Protein 7N3T (pdb70)

CATH classification: 3.80.10.10 (+2 more: 2.60.40.10, 2.60.40.10)

Structure (mmCIF, N/CA/C/O backbone):
data_7N3T
#
_entry.id   7N3T
#
_cell.length_a   42.203
_cell.length_b   205.695
_cell.length_c   72.569
_cell.angle_alpha   90.000
_cell.angle_beta   106.422
_cell.angle_gamma   90.000
#
_symmetry.space_group_name_H-M   'P 1 21 1'
#
loop_
_entity.id
_entity.type
_entity.pdbx_description
1 polymer 'High affinity nerve growth factor receptor'
2 polymer 'Designed TrkA-binding miniprotein'
3 branched beta-D-mannopyranose-(1-4)-2-acetamido-2-deoxy-beta-D-glucopyranose-(1-4)-2-acetamido-2-deoxy-beta-D-glucopyranose
4 branched 2-acetamido-2-deoxy-beta-D-glucopyranose-(1-4)-2-acetamido-2-deoxy-beta-D-glucopyranose
5 non-polymer 2-acetamido-2-deoxy-beta-D-glucopyranose
6 non-polymer 1,2-ETHANEDIOL
7 non-polymer 'SULFATE ION'
8 water water
#
loop_
_atom_site.group_PDB
_atom_site.id
_atom_site.type_symbol
_atom_site.label_atom_id
_atom_site.label_alt_id
_atom_site.label_comp_id
_atom_site.label_asym_id
_atom_site.label_entity_id
_atom_site.label_seq_id
_atom_site.pdbx_PDB_ins_code
_atom_site.Cartn_x
_atom_site.Cartn_y
_atom_site.Cartn_z
_atom_site.occupancy
_atom_site.B_iso_or_equiv
_atom_site.auth_seq_id
_atom_site.auth_comp_id
_atom_site.auth_asym_id
_atom_site.auth_atom_id
_atom_site.pdbx_PDB_model_num
ATOM 1 N N . SER A 1 1 ? -17.85425 -31.02311 -43.51134 1.000 61.94130 35 SER A N 1
ATOM 2 C CA . SER A 1 1 ? -17.66060 -31.69445 -44.79444 1.000 64.59010 35 SER A CA 1
ATOM 3 C C . SER A 1 1 ? -16.43666 -31.12070 -45.52316 1.000 68.80780 35 SER A C 1
ATOM 4 O O . SER A 1 1 ? -16.19759 -29.91447 -45.52163 1.000 76.37066 35 SER A O 1
ATOM 7 N N . CYS A 1 2 ? -15.65642 -32.00842 -46.13008 1.000 60.07039 36 CYS A N 1
ATOM 8 C CA . CYS A 1 2 ? -14.38933 -31.67121 -46.76242 1.000 43.74855 36 CYS A CA 1
ATOM 9 C C . CYS A 1 2 ? -14.03384 -32.81107 -47.70496 1.000 42.26817 36 CYS A C 1
ATOM 10 O O . CYS A 1 2 ? -14.55730 -33.91109 -47.54996 1.000 41.86063 36 CYS A O 1
ATOM 13 N N . PRO A 1 3 ? -13.13037 -32.57954 -48.71076 1.000 42.73060 37 PRO A N 1
ATOM 14 C CA . PRO A 1 3 ? -12.89814 -33.62212 -49.73820 1.000 42.61149 37 PRO A CA 1
ATOM 15 C C . PRO A 1 3 ? -11.96721 -34.76375 -49.30580 1.000 40.17241 37 PRO A C 1
ATOM 16 O O . PRO A 1 3 ? -11.42781 -35.50370 -50.14287 1.000 37.61591 37 PRO A O 1
ATOM 20 N N . ASP A 1 4 ? -11.77190 -34.91393 -48.00624 1.000 38.87532 38 ASP A N 1
ATOM 21 C CA . ASP A 1 4 ? -10.98186 -36.00206 -47.44381 1.000 36.54824 38 ASP A CA 1
ATOM 22 C C . ASP A 1 4 ? -11.88782 -36.93852 -46.66101 1.000 42.03204 38 ASP A C 1
ATOM 23 O O . ASP A 1 4 ? -12.98771 -36.56851 -46.24698 1.000 42.08364 38 ASP A O 1
ATOM 28 N N . ALA A 1 5 ? -11.41620 -38.17255 -46.47123 1.000 38.04560 39 ALA A N 1
ATOM 29 C CA . ALA A 1 5 ? -12.15101 -39.11527 -45.65168 1.000 44.96851 39 ALA A CA 1
ATOM 30 C C . ALA A 1 5 ? -12.30783 -38.59946 -44.22565 1.000 44.39545 39 ALA A C 1
ATOM 31 O O . ALA A 1 5 ? -13.26556 -38.97656 -43.53858 1.000 39.59720 39 ALA A O 1
ATOM 33 N N . CYS A 1 6 ? -11.34893 -37.80055 -43.74605 1.000 34.69867 40 CYS A N 1
ATOM 34 C CA . CYS A 1 6 ? -11.37109 -37.23728 -42.40349 1.000 40.59966 40 CYS A CA 1
ATOM 35 C C . CYS A 1 6 ? -11.43653 -35.72092 -42.47319 1.000 42.32766 40 CYS A C 1
ATOM 36 O O . CYS A 1 6 ? -10.61518 -35.09143 -43.14563 1.000 43.92849 40 CYS A O 1
ATOM 39 N N . CYS A 1 7 ? -12.33666 -35.14135 -41.69624 1.000 39.51971 41 CYS A N 1
ATOM 40 C CA . CYS A 1 7 ? -12.49762 -33.70289 -41.65429 1.000 47.86215 41 CYS A CA 1
ATOM 41 C C . CYS A 1 7 ? -12.35202 -33.20046 -40.22404 1.000 48.56309 41 CYS A C 1
ATOM 42 O O . CYS A 1 7 ? -12.95017 -33.78768 -39.28715 1.000 40.48310 41 CYS A O 1
ATOM 45 N N . PRO A 1 8 ? -11.54759 -32.15114 -40.00808 1.000 51.73249 42 PRO A N 1
ATOM 46 C CA . PRO A 1 8 ? -11.39902 -31.60420 -38.65492 1.000 46.47588 42 PRO A CA 1
ATOM 47 C C . PRO A 1 8 ? -12.73188 -31.05761 -38.16091 1.000 47.09133 42 PRO A C 1
ATOM 48 O O . PRO A 1 8 ? -13.58291 -30.62477 -38.93177 1.000 45.72780 42 PRO A O 1
ATOM 52 N N . HIS A 1 9 ? -12.91527 -31.15682 -36.85361 1.000 47.17256 43 HIS A N 1
ATOM 53 C CA . HIS A 1 9 ? -14.14392 -30.78888 -36.18422 1.000 50.19161 43 HIS A CA 1
ATOM 54 C C . HIS A 1 9 ? -13.79189 -30.10074 -34.87604 1.000 52.24396 43 HIS A C 1
ATOM 55 O O . HIS A 1 9 ? -13.07154 -30.67271 -34.04950 1.000 49.05330 43 HIS A O 1
ATOM 62 N N . GLY A 1 10 ? -14.27173 -28.87038 -34.70114 1.000 50.80296 44 GLY A N 1
ATOM 63 C CA . GLY A 1 10 ? -13.91285 -28.18395 -33.48306 1.000 50.13117 44 GLY A CA 1
ATOM 64 C C . GLY A 1 10 ? -12.44937 -27.76972 -33.47549 1.000 48.07571 44 GLY A C 1
ATOM 65 O O . GLY A 1 10 ? -11.78330 -27.65705 -34.50750 1.000 43.50136 44 GLY A O 1
ATOM 66 N N . SER A 1 11 ? -11.93922 -27.56676 -32.26107 1.000 47.64342 45 SER A N 1
ATOM 67 C CA . SER A 1 11 ? -10.55991 -27.11948 -32.12604 1.000 43.29860 45 SER A CA 1
ATOM 68 C C . SER A 1 11 ? -9.56245 -28.24833 -32.25592 1.000 44.07185 45 SER A C 1
ATOM 69 O O . SER A 1 11 ? -8.44154 -28.02735 -32.73343 1.000 43.58709 45 SER A O 1
ATOM 72 N N . SER A 1 12 ? -9.93109 -29.45569 -31.82984 1.000 45.68401 46 SER A N 1
ATOM 73 C CA . SER A 1 12 ? -8.95011 -30.53037 -31.78068 1.000 43.33119 46 SER A CA 1
ATOM 74 C C . SER A 1 12 ? -9.60709 -31.88259 -32.06648 1.000 40.10278 46 SER A C 1
ATOM 75 O O . SER A 1 12 ? -9.23829 -32.90305 -31.47978 1.000 37.13691 46 SER A O 1
ATOM 78 N N . GLY A 1 13 ? -10.59814 -31.90036 -32.95214 1.000 42.10120 47 GLY A N 1
ATOM 79 C CA . GLY A 1 13 ? -11.26154 -33.14398 -33.28951 1.000 38.89136 47 GLY A CA 1
ATOM 80 C C . GLY A 1 13 ? -11.16438 -33.52283 -34.75325 1.000 41.88006 47 GLY A C 1
ATOM 81 O O . GLY A 1 13 ? -10.91755 -32.69100 -35.63595 1.000 38.66896 47 GLY A O 1
ATOM 82 N N . LEU A 1 14 ? -11.36617 -34.79730 -35.03072 1.000 38.70241 48 LEU A N 1
ATOM 83 C CA . LEU A 1 14 ? -11.36481 -35.29192 -36.39606 1.000 34.57620 48 LEU A CA 1
ATOM 84 C C . LEU A 1 14 ? -12.49508 -36.29527 -36.53683 1.000 40.50513 48 LEU A C 1
ATOM 85 O O . LEU A 1 14 ? -12.64745 -37.18849 -35.68973 1.000 39.51617 48 LEU A O 1
ATOM 90 N N . ARG A 1 15 ? -13.32157 -36.12256 -37.55911 1.000 40.00355 49 ARG A N 1
ATOM 91 C CA . ARG A 1 15 ? -14.43780 -37.02694 -37.81818 1.000 38.69125 49 ARG A CA 1
ATOM 92 C C . ARG A 1 15 ? -14.21718 -37.65962 -39.19859 1.000 41.27652 49 ARG A C 1
ATOM 93 O O . ARG A 1 15 ? -14.01794 -36.94717 -40.18897 1.000 39.73497 49 ARG A O 1
ATOM 101 N N . CYS A 1 16 ? -14.20013 -38.99460 -39.26668 1.000 42.22641 50 CYS A N 1
ATOM 102 C CA . CYS A 1 16 ? -13.91237 -39.71110 -40.51405 1.000 40.58720 50 CYS A CA 1
ATOM 103 C C . CYS A 1 16 ? -15.07844 -40.63062 -40.87616 1.000 44.73483 50 CYS A C 1
ATOM 104 O O . CYS A 1 16 ? -15.36024 -41.59599 -40.15271 1.000 43.69429 50 CYS A O 1
ATOM 107 N N . THR A 1 17 ? -15.72398 -40.36501 -42.01272 1.000 44.91662 51 THR A N 1
ATOM 108 C CA . THR A 1 17 ? -16.96421 -41.03631 -42.38877 1.000 42.38775 51 THR A CA 1
ATOM 109 C C . THR A 1 17 ? -16.82697 -41.96775 -43.58333 1.000 46.26843 51 THR A C 1
ATOM 110 O O . THR A 1 17 ? -17.81826 -42.58782 -43.97219 1.000 47.09618 51 THR A O 1
ATOM 114 N N . ARG A 1 18 ? -15.64161 -42.07749 -44.17886 1.000 39.90903 52 ARG A N 1
ATOM 115 C CA . ARG A 1 18 ? -15.42630 -42.95261 -45.31520 1.000 48.10006 52 ARG A CA 1
ATOM 116 C C . ARG A 1 18 ? -14.12938 -43.71304 -45.11652 1.000 47.50473 52 ARG A C 1
ATOM 117 O O . ARG A 1 18 ? -13.29986 -43.37419 -44.25923 1.000 39.23277 52 ARG A O 1
ATOM 125 N N . ASP A 1 19 ? -13.93542 -44.70971 -45.97699 1.000 42.93289 53 ASP A N 1
ATOM 126 C CA . ASP A 1 19 ? -12.78159 -45.58274 -45.85167 1.000 48.01146 53 ASP A CA 1
ATOM 127 C C . ASP A 1 19 ? -11.50563 -44.77676 -46.03482 1.000 46.31916 53 ASP A C 1
ATOM 128 O O . ASP A 1 19 ? -11.48490 -43.77031 -46.74299 1.000 43.35625 53 ASP A O 1
ATOM 133 N N . GLY A 1 20 ? -10.44580 -45.21785 -45.36795 1.000 44.28245 54 GLY A N 1
ATOM 134 C CA . GLY A 1 20 ? -9.17380 -44.55535 -45.43305 1.000 39.64716 54 GLY A CA 1
ATOM 135 C C . GLY A 1 20 ? -8.89313 -43.63584 -44.28181 1.000 41.14774 54 GLY A C 1
ATOM 136 O O . GLY A 1 20 ? -8.03013 -42.76085 -44.42258 1.000 42.74717 54 GLY A O 1
ATOM 137 N N . ALA A 1 21 ? -9.61590 -43.77291 -43.16562 1.000 36.41646 55 ALA A N 1
ATOM 138 C CA . ALA A 1 21 ? -9.41182 -42.86731 -42.04236 1.000 38.77946 55 ALA A CA 1
ATOM 139 C C . ALA A 1 21 ? -7.96663 -42.90959 -41.57297 1.000 40.51392 55 ALA A C 1
ATOM 140 O O . ALA A 1 21 ? -7.33777 -41.86552 -41.38380 1.000 37.60705 55 ALA A O 1
ATOM 142 N N . LEU A 1 22 ? -7.41653 -44.10531 -41.39953 1.000 36.92022 56 LEU A N 1
ATOM 143 C CA . LEU A 1 22 ? -6.07945 -44.20087 -40.82004 1.000 39.22955 56 LEU A CA 1
ATOM 144 C C . LEU A 1 22 ? -5.04417 -43.54408 -41.71450 1.000 39.51737 56 LEU A C 1
ATOM 145 O O . LEU A 1 22 ? -4.13586 -42.87312 -41.21715 1.000 38.90964 56 LEU A O 1
ATOM 150 N N . ASP A 1 23 ? -5.13967 -43.74167 -43.03502 1.000 34.55819 57 ASP A N 1
ATOM 151 C CA . ASP A 1 23 ? -4.19466 -43.07728 -43.91728 1.000 38.09548 57 ASP A CA 1
ATOM 152 C C . ASP A 1 23 ? -4.35171 -41.56830 -43.80557 1.000 38.76423 57 ASP A C 1
ATOM 153 O O . ASP A 1 23 ? -3.36469 -40.83117 -43.72329 1.000 38.69589 57 ASP A O 1
ATOM 158 N N . SER A 1 24 ? -5.59409 -41.08874 -43.83820 1.000 35.24783 58 SER A N 1
ATOM 159 C CA . SER A 1 24 ? -5.82818 -39.64783 -43.76733 1.000 37.79419 58 SER A CA 1
ATOM 160 C C . SER A 1 24 ? -5.30747 -39.07176 -42.44910 1.000 35.92184 58 SER A C 1
ATOM 161 O O . SER A 1 24 ? -4.63320 -38.02620 -42.42397 1.000 33.75969 58 SER A O 1
ATOM 164 N N . LEU A 1 25 ? -5.58183 -39.77659 -41.35219 1.000 35.58397 59 LEU A N 1
ATOM 165 C CA . LEU A 1 25 ? -5.14804 -39.37259 -40.02390 1.000 38.56828 59 LEU A CA 1
ATOM 166 C C . LEU A 1 25 ? -3.64768 -39.13014 -39.98449 1.000 39.05431 59 LEU A C 1
ATOM 167 O O . LEU A 1 25 ? -3.17437 -38.10432 -39.45756 1.000 34.86048 59 LEU A O 1
ATOM 172 N N . HIS A 1 26 ? -2.88176 -40.04921 -40.57051 1.000 36.93627 60 HIS A N 1
ATOM 173 C CA . HIS A 1 26 ? -1.43369 -39.99175 -40.49526 1.000 33.89885 60 HIS A CA 1
ATOM 174 C C . HIS A 1 26 ? -0.81835 -39.07456 -41.52293 1.000 38.44625 60 HIS A C 1
ATOM 175 O O . HIS A 1 26 ? 0.41246 -38.94895 -41.55161 1.000 32.49782 60 HIS A O 1
ATOM 182 N N . HIS A 1 27 ? -1.62747 -38.42561 -42.35733 1.000 33.78203 61 HIS A N 1
ATOM 183 C CA . HIS A 1 27 ? -1.14824 -37.35395 -43.22227 1.000 34.62526 61 HIS A CA 1
ATOM 184 C C . HIS A 1 27 ? -1.57783 -35.97428 -42.74411 1.000 35.37205 61 HIS A C 1
ATOM 185 O O . HIS A 1 27 ? -1.44132 -35.00676 -43.49793 1.000 34.97857 61 HIS A O 1
ATOM 192 N N . LEU A 1 28 ? -2.15276 -35.88493 -41.54304 1.000 31.50493 62 LEU A N 1
ATOM 193 C CA . LEU A 1 28 ? -2.70342 -34.63313 -41.03288 1.000 36.32102 62 LEU A CA 1
ATOM 194 C C . LEU A 1 28 ? -1.67353 -33.91475 -40.15932 1.000 34.37353 62 LEU A C 1
ATOM 195 O O . LEU A 1 28 ? -1.39713 -34.38360 -39.04889 1.000 31.17094 62 LEU A O 1
ATOM 200 N N . PRO A 1 29 ? -1.11668 -32.77588 -40.58847 1.000 32.13847 63 PRO A N 1
ATOM 201 C CA . PRO A 1 29 ? -0.19778 -32.03866 -39.70841 1.000 30.76428 63 PRO A CA 1
ATOM 202 C C . PRO A 1 29 ? -0.90998 -31.63670 -38.42480 1.000 34.43403 63 PRO A C 1
ATOM 203 O O . PRO A 1 29 ? -2.04548 -31.14215 -38.45545 1.000 33.23552 63 PRO A O 1
ATOM 207 N N . GLY A 1 30 ? -0.27121 -31.92576 -37.29180 1.000 31.54797 64 GLY A N 1
ATOM 208 C CA . GLY A 1 30 ? -0.84751 -31.61803 -36.00123 1.000 30.56837 64 GLY A CA 1
ATOM 209 C C . GLY A 1 30 ? -1.76452 -32.68797 -35.46256 1.000 34.22429 64 GLY A C 1
ATOM 210 O O . GLY A 1 30 ? -2.37718 -32.48288 -34.41583 1.000 40.30629 64 GLY A O 1
ATOM 211 N N . ALA A 1 31 ? -1.84541 -33.84750 -36.11129 1.000 36.42862 65 ALA A N 1
ATOM 212 C CA . ALA A 1 31 ? -2.70255 -34.92285 -35.59853 1.000 33.10280 65 ALA A CA 1
ATOM 213 C C . ALA A 1 31 ? -2.32113 -35.33506 -34.18112 1.000 33.98133 65 ALA A C 1
ATOM 214 O O . ALA A 1 31 ? -3.17976 -35.80899 -33.42658 1.000 33.26470 65 ALA A O 1
ATOM 216 N N . GLU A 1 32 ? -1.05175 -35.13822 -33.78818 1.000 36.53175 66 GLU A N 1
ATOM 217 C CA . GLU A 1 32 ? -0.63139 -35.47948 -32.43321 1.000 35.37826 66 GLU A CA 1
ATOM 218 C C . GLU A 1 32 ? -1.34059 -34.63303 -31.38542 1.000 38.96636 66 GLU A C 1
ATOM 219 O O . GLU A 1 32 ? -1.35732 -35.00754 -30.21458 1.000 38.35049 66 GLU A O 1
ATOM 225 N N . ASN A 1 33 ? -1.95106 -33.52381 -31.78105 1.000 36.70190 67 ASN A N 1
ATOM 226 C CA . ASN A 1 33 ? -2.69549 -32.66941 -30.87178 1.000 37.76115 67 ASN A CA 1
ATOM 227 C C . ASN A 1 33 ? -4.18466 -32.97857 -30.83902 1.000 33.82875 67 ASN A C 1
ATOM 228 O O . ASN A 1 33 ? -4.90990 -32.35124 -30.05614 1.000 36.91374 67 ASN A O 1
ATOM 233 N N . LEU A 1 34 ? -4.66529 -33.92051 -31.65948 1.000 33.44069 68 LEU A N 1
ATOM 234 C CA . LEU A 1 34 ? -6.08911 -34.24436 -31.63983 1.000 33.78695 68 LEU A CA 1
ATOM 235 C C . LEU A 1 34 ? -6.50080 -34.76420 -30.27356 1.000 37.75442 68 LEU A C 1
ATOM 236 O O . LEU A 1 34 ? -5.82994 -35.60823 -29.67574 1.000 36.29950 68 LEU A O 1
ATOM 241 N N . THR A 1 35 ? -7.63450 -34.28481 -29.78592 1.000 37.95191 69 THR A N 1
ATOM 242 C CA . THR A 1 35 ? -8.15679 -34.79717 -28.53329 1.000 35.04656 69 THR A CA 1
ATOM 243 C C . THR A 1 35 ? -9.38548 -35.66401 -28.70223 1.000 39.68308 69 THR A C 1
ATOM 244 O O . THR A 1 35 ? -9.74479 -36.37114 -27.75116 1.000 41.16442 69 THR A O 1
ATOM 248 N N . GLU A 1 36 ? -10.05665 -35.59458 -29.85629 1.000 39.21180 70 GLU A N 1
ATOM 249 C CA . GLU A 1 36 ? -11.18420 -36.46512 -30.19097 1.000 40.57322 70 GLU A CA 1
ATOM 250 C C . GLU A 1 36 ? -11.01428 -37.00416 -31.60016 1.000 38.50303 70 GLU A C 1
ATOM 251 O O . GLU A 1 36 ? -10.68331 -36.26129 -32.53652 1.000 36.12374 70 GLU A O 1
ATOM 257 N N . LEU A 1 37 ? -11.34222 -38.27902 -31.75424 1.000 38.16149 71 LEU A N 1
ATOM 258 C CA . LEU A 1 37 ? -11.30134 -38.96435 -33.03083 1.000 34.04017 71 LEU A CA 1
ATOM 259 C C . LEU A 1 37 ? -12.52840 -39.86939 -33.14013 1.000 39.12519 71 LEU A C 1
ATOM 260 O O . LEU A 1 37 ? -12.72884 -40.74741 -32.29395 1.000 35.61956 71 LEU A O 1
ATOM 265 N N . TYR A 1 38 ? -13.36437 -39.61887 -34.15329 1.000 32.40028 72 TYR A N 1
ATOM 266 C CA . TYR A 1 38 ? -14.52140 -40.43523 -34.51398 1.000 38.92726 72 TYR A CA 1
ATOM 267 C C . TYR A 1 38 ? -14.26492 -41.07507 -35.87909 1.000 41.43938 72 TYR A C 1
ATOM 268 O O . TYR A 1 38 ? -13.91495 -40.37599 -36.83895 1.000 37.14705 72 TYR A O 1
ATOM 277 N N . ILE A 1 39 ? -14.46795 -42.39495 -35.97374 1.000 42.12333 73 ILE A N 1
ATOM 278 C CA . ILE A 1 39 ? -14.19030 -43.16446 -37.18517 1.000 37.62706 73 ILE A CA 1
ATOM 279 C C . ILE A 1 39 ? -15.34205 -44.12146 -37.45246 1.000 41.04105 73 ILE A C 1
ATOM 280 O O . ILE A 1 39 ? -15.75065 -44.88101 -36.56220 1.000 36.69223 73 ILE A O 1
ATOM 285 N N . GLU A 1 40 ? -15.83594 -44.12376 -38.68292 1.000 39.67545 74 GLU A N 1
ATOM 286 C CA . GLU A 1 40 ? -16.88737 -45.06341 -39.04184 1.000 39.36279 74 GLU A CA 1
ATOM 287 C C . GLU A 1 40 ? -16.70836 -45.54039 -40.48534 1.000 42.52750 74 GLU A C 1
ATOM 288 O O . GLU A 1 40 ? -16.02328 -44.90774 -41.30184 1.000 41.49632 74 GLU A O 1
ATOM 294 N N . ASN A 1 41 ? -17.33352 -46.68700 -40.77898 1.000 41.89439 75 ASN A N 1
ATOM 295 C CA . ASN A 1 41 ? -17.48574 -47.20423 -42.13227 1.000 41.97045 75 ASN A CA 1
ATOM 296 C C . ASN A 1 41 ? -16.14618 -47.55048 -42.76308 1.000 44.13042 75 ASN A C 1
ATOM 297 O O . ASN A 1 41 ? -15.98309 -47.47206 -43.98159 1.000 45.02987 75 ASN A O 1
ATOM 302 N N . GLN A 1 42 ? -15.18459 -47.99293 -41.97408 1.000 39.12922 76 GLN A N 1
ATOM 303 C CA . GLN A 1 42 ? -13.95254 -48.43985 -42.58850 1.000 40.90744 76 GLN A CA 1
ATOM 304 C C . GLN A 1 42 ? -14.18761 -49.82092 -43.19066 1.000 49.45930 76 GLN A C 1
ATOM 305 O O . GLN A 1 42 ? -14.99634 -50.61193 -42.68920 1.000 45.18899 76 GLN A O 1
ATOM 311 N N . GLN A 1 43 ? -13.50258 -50.09021 -44.29790 1.000 50.79970 77 GLN A N 1
ATOM 312 C CA . GLN A 1 43 ? -13.67229 -51.34875 -45.01600 1.000 52.40130 77 GLN A CA 1
ATOM 313 C C . GLN A 1 43 ? -12.48091 -52.27628 -44.88823 1.000 49.96116 77 GLN A C 1
ATOM 314 O O . GLN A 1 43 ? -12.60139 -53.45159 -45.23784 1.000 52.23890 77 GLN A O 1
ATOM 320 N N . HIS A 1 44 ? -11.36082 -51.80107 -44.34781 1.000 49.10261 78 HIS A N 1
ATOM 321 C CA . HIS A 1 44 ? -10.18409 -52.63705 -44.17176 1.000 53.18059 78 HIS A CA 1
ATOM 322 C C . HIS A 1 44 ? -9.64338 -52.50015 -42.77371 1.000 50.19312 78 HIS A C 1
ATOM 323 O O . HIS A 1 44 ? -8.43469 -52.40926 -42.55450 1.000 47.43278 78 HIS A O 1
ATOM 330 N N . LEU A 1 45 ? -10.55379 -52.46763 -41.80770 1.000 49.83768 79 LEU A N 1
ATOM 331 C CA . LEU A 1 45 ? -10.18749 -52.35746 -40.40756 1.000 48.18445 79 LEU A CA 1
ATOM 332 C C . LEU A 1 45 ? -10.58298 -53.61172 -39.64056 1.000 45.95102 79 LEU A C 1
ATOM 333 O O . LEU A 1 45 ? -11.21629 -53.51606 -38.58902 1.000 46.48680 79 LEU A O 1
ATOM 338 N N . GLN A 1 46 ? -10.20126 -54.78961 -40.14388 1.000 44.25752 80 GLN A N 1
ATOM 339 C CA . GLN A 1 46 ? -10.45591 -56.02533 -39.41155 1.000 48.19008 80 GLN A CA 1
ATOM 340 C C . GLN A 1 46 ? -9.61934 -56.06924 -38.12819 1.000 47.39080 80 GLN A C 1
ATOM 341 O O . GLN A 1 46 ? -10.09110 -56.54805 -37.08487 1.000 41.50505 80 GLN A O 1
ATOM 347 N N . HIS A 1 47 ? -8.40295 -55.51339 -38.17739 1.000 43.93867 81 HIS A N 1
ATOM 348 C CA . HIS A 1 47 ? -7.47577 -55.47090 -37.06233 1.000 42.85707 81 HIS A CA 1
ATOM 349 C C . HIS A 1 47 ? -7.13000 -54.02742 -36.72937 1.000 43.61609 81 HIS A C 1
ATOM 350 O O . HIS A 1 47 ? -6.94891 -53.19347 -37.61993 1.000 43.69607 81 HIS A O 1
ATOM 357 N N . LEU A 1 48 ? -7.03192 -53.74804 -35.44470 1.000 44.13140 82 LEU A N 1
ATOM 358 C CA . LEU A 1 48 ? -6.49745 -52.49574 -34.92828 1.000 41.80432 82 LEU A CA 1
ATOM 359 C C . LEU A 1 48 ? -5.17044 -52.85416 -34.27423 1.000 46.37426 82 LEU A C 1
ATOM 360 O O . LEU A 1 48 ? -5.15397 -53.61815 -33.29943 1.000 40.56834 82 LEU A O 1
ATOM 365 N N . GLU A 1 49 ? -4.06897 -52.33665 -34.82402 1.000 46.47633 83 GLU A N 1
ATOM 366 C CA . GLU A 1 49 ? -2.72584 -52.73992 -34.41837 1.000 41.26239 83 GLU A CA 1
ATOM 367 C C . GLU A 1 49 ? -2.04401 -51.59101 -33.69259 1.000 44.40604 83 GLU A C 1
ATOM 368 O O . GLU A 1 49 ? -2.46490 -50.43829 -33.79220 1.000 40.95761 83 GLU A O 1
ATOM 374 N N . LEU A 1 50 ? -0.92748 -51.91451 -33.03032 1.000 42.64153 84 LEU A N 1
ATOM 375 C CA . LEU A 1 50 ? -0.18772 -50.92062 -32.25361 1.000 42.06784 84 LEU A CA 1
ATOM 376 C C . LEU A 1 50 ? 0.10153 -49.64722 -33.06395 1.000 41.49796 84 LEU A C 1
ATOM 377 O O . LEU A 1 50 ? -0.15345 -48.52263 -32.60539 1.000 43.75974 84 LEU A O 1
ATOM 382 N N . ARG A 1 51 ? 0.57265 -49.79858 -34.30237 1.000 44.91385 85 ARG A N 1
ATOM 383 C CA . ARG A 1 51 ? 0.98665 -48.63555 -35.09107 1.000 44.41388 85 ARG A CA 1
ATOM 384 C C . ARG A 1 51 ? -0.18033 -47.78028 -35.57814 1.000 46.18683 85 ARG A C 1
ATOM 385 O O . ARG A 1 51 ? 0.04424 -46.63830 -35.99007 1.000 42.00112 85 ARG A O 1
ATOM 393 N N . ASP A 1 52 ? -1.42054 -48.28717 -35.53304 1.000 42.82021 86 ASP A N 1
ATOM 394 C CA . ASP A 1 52 ? -2.50502 -47.57038 -36.19272 1.000 40.91486 86 ASP A CA 1
ATOM 395 C C . ASP A 1 52 ? -2.81791 -46.23893 -35.51275 1.000 39.60400 86 ASP A C 1
ATOM 396 O O . ASP A 1 52 ? -3.19090 -45.27826 -36.19352 1.000 41.43386 86 ASP A O 1
ATOM 401 N N . LEU A 1 53 ? -2.67464 -46.15098 -34.18991 1.000 38.13096 87 LEU A N 1
ATOM 402 C CA . LEU A 1 53 ? -2.92565 -44.91593 -33.45448 1.000 43.58570 87 LEU A CA 1
ATOM 403 C C . LEU A 1 53 ? -1.62940 -44.23149 -33.01242 1.000 40.18582 87 LEU A C 1
ATOM 404 O O . LEU A 1 53 ? -1.64711 -43.39993 -32.09892 1.000 41.38402 87 LEU A O 1
ATOM 409 N N . ARG A 1 54 ? -0.51429 -44.54775 -33.65531 1.000 42.55989 88 ARG A N 1
ATOM 410 C CA . ARG A 1 54 ? 0.76796 -43.98033 -33.25535 1.000 43.92499 88 ARG A CA 1
ATOM 411 C C . ARG A 1 54 ? 0.69093 -42.45706 -33.25933 1.000 47.02394 88 ARG A C 1
ATOM 412 O O . ARG A 1 54 ? 0.03417 -41.85480 -34.11448 1.000 46.05275 88 ARG A O 1
ATOM 420 N N . GLY A 1 55 ? 1.31570 -41.83905 -32.26120 1.000 45.08925 89 GLY A N 1
ATOM 421 C CA . GLY A 1 55 ? 1.41951 -40.40153 -32.19292 1.000 45.39212 89 GLY A CA 1
ATOM 422 C C . GLY A 1 55 ? 0.21903 -39.66726 -31.62812 1.000 55.45256 89 GLY A C 1
ATOM 423 O O . GLY A 1 55 ? 0.34258 -38.46666 -31.33804 1.000 57.65304 89 GLY A O 1
ATOM 424 N N . LEU A 1 56 ? -0.92048 -40.34183 -31.40654 1.000 47.48647 90 LEU A N 1
ATOM 425 C CA . LEU A 1 56 ? -2.13073 -39.66613 -30.92665 1.000 45.84701 90 LEU A CA 1
ATOM 426 C C . LEU A 1 56 ? -2.11803 -39.55424 -29.39875 1.000 42.68467 90 LEU A C 1
ATOM 427 O O . LEU A 1 56 ? -3.04318 -39.94014 -28.70778 1.000 43.94439 90 LEU A O 1
ATOM 432 N N . GLY A 1 57 ? -1.06232 -38.93624 -28.88423 1.000 44.56602 91 GLY A N 1
ATOM 433 C CA . GLY A 1 57 ? -0.87854 -38.88896 -27.45058 1.000 44.14930 91 GLY A CA 1
ATOM 434 C C . GLY A 1 57 ? -1.91533 -38.07025 -26.70725 1.000 49.30910 91 GLY A C 1
ATOM 435 O O . GLY A 1 57 ? -2.15537 -38.31114 -25.52004 1.000 52.84651 91 GLY A O 1
ATOM 436 N N . GLU A 1 58 ? -2.52494 -37.08279 -27.36155 1.000 45.21919 92 GLU A N 1
ATOM 437 C CA . GLU A 1 58 ? -3.46843 -36.22805 -26.64382 1.000 47.05040 92 GLU A CA 1
ATOM 438 C C . GLU A 1 58 ? -4.89264 -36.73487 -26.71755 1.000 40.45390 92 GLU A C 1
ATOM 439 O O . GLU A 1 58 ? -5.80712 -36.08146 -26.21344 1.000 42.90270 92 GLU A O 1
ATOM 445 N N . LEU A 1 59 ? -5.09592 -37.88916 -27.30161 1.000 39.50104 93 LEU A N 1
ATOM 446 C CA . LEU A 1 59 ? -6.44378 -38.36149 -27.54914 1.000 37.93266 93 LEU A CA 1
ATOM 447 C C . LEU A 1 59 ? -7.14247 -38.71121 -26.23637 1.000 40.15553 93 LEU A C 1
ATOM 448 O O . LEU A 1 59 ? -6.62947 -39.51347 -25.45127 1.000 37.88939 93 LEU A O 1
ATOM 453 N N . ARG A 1 60 ? -8.30603 -38.10159 -25.99843 1.000 38.27451 94 ARG A N 1
ATOM 454 C CA . ARG A 1 60 ? -9.17491 -38.40752 -24.87658 1.000 38.06060 94 ARG A CA 1
ATOM 455 C C . ARG A 1 60 ? -10.40571 -39.20036 -25.29007 1.000 43.12766 94 ARG A C 1
ATOM 456 O O . ARG A 1 60 ? -10.82429 -40.10687 -24.56240 1.000 37.93822 94 ARG A O 1
ATOM 464 N N . ASN A 1 61 ? -11.00872 -38.89139 -26.44134 1.000 38.29871 95 ASN A N 1
ATOM 465 C CA . ASN A 1 61 ? -12.22405 -39.56760 -26.89559 1.000 41.52917 95 ASN A CA 1
ATOM 466 C C . ASN A 1 61 ? -11.93152 -40.29333 -28.19981 1.000 39.29854 95 ASN A C 1
ATOM 467 O O . ASN A 1 61 ? -11.50008 -39.67690 -29.17983 1.000 35.60549 95 ASN A O 1
ATOM 472 N N . LEU A 1 62 ? -12.17033 -41.59635 -28.22534 1.000 36.23773 96 LEU A N 1
ATOM 473 C CA . LEU A 1 62 ? -11.96378 -42.36955 -29.44023 1.000 32.99272 96 LEU A CA 1
ATOM 474 C C . LEU A 1 62 ? -13.20803 -43.18177 -29.72167 1.000 36.21928 96 LEU A C 1
ATOM 475 O O . LEU A 1 62 ? -13.67150 -43.93923 -28.86283 1.000 33.71263 96 LEU A O 1
ATOM 480 N N . THR A 1 63 ? -13.72607 -43.03376 -30.92311 1.000 33.47252 97 THR A N 1
ATOM 481 C CA . THR A 1 63 ? -14.86115 -43.81102 -31.37599 1.000 37.68646 97 THR A CA 1
ATOM 482 C C . THR A 1 63 ? -14.52197 -44.46738 -32.71237 1.000 43.26757 97 THR A C 1
ATOM 483 O O . THR A 1 63 ? -14.06964 -43.78975 -33.65006 1.000 36.85921 97 THR A O 1
ATOM 487 N N . ILE A 1 64 ? -14.70362 -45.79190 -32.77796 1.000 36.69485 98 ILE A N 1
ATOM 488 C CA . ILE A 1 64 ? -14.52681 -46.57267 -33.99405 1.000 33.08492 98 ILE A CA 1
ATOM 489 C C . ILE A 1 64 ? -15.74666 -47.47888 -34.07504 1.000 41.30473 98 ILE A C 1
ATOM 490 O O . ILE A 1 64 ? -15.83535 -48.47287 -33.34243 1.000 37.70665 98 ILE A O 1
ATOM 495 N N . VAL A 1 65 ? -16.69812 -47.13508 -34.94158 1.000 40.24442 99 VAL A N 1
ATOM 496 C CA . VAL A 1 65 ? -17.96245 -47.84235 -35.02638 1.000 38.35634 99 VAL A CA 1
ATOM 497 C C . VAL A 1 65 ? -18.23082 -48.23876 -36.46941 1.000 41.49320 99 VAL A C 1
ATOM 498 O O . VAL A 1 65 ? -17.75881 -47.60459 -37.41569 1.000 44.22097 99 VAL A O 1
ATOM 502 N N . LYS A 1 66 ? -19.04220 -49.28038 -36.63456 1.000 41.01040 100 LYS A N 1
ATOM 503 C CA . LYS A 1 66 ? -19.53673 -49.67338 -37.96544 1.000 43.46416 100 LYS A CA 1
ATOM 504 C C . LYS A 1 66 ? -18.39010 -49.89298 -38.96091 1.000 43.77411 100 LYS A C 1
ATOM 505 O O . LYS A 1 66 ? -18.46455 -49.49161 -40.12781 1.000 47.59667 100 LYS A O 1
ATOM 511 N N . SER A 1 67 ? -17.31537 -50.55684 -38.49966 1.000 44.26742 101 SER A N 1
ATOM 512 C CA . SER A 1 67 ? -16.10454 -50.72515 -39.30521 1.000 45.20048 101 SER A CA 1
ATOM 513 C C . SER A 1 67 ? -15.62479 -52.17411 -39.35707 1.000 46.23719 101 SER A C 1
ATOM 514 O O . SER A 1 67 ? -14.47390 -52.42911 -39.73181 1.000 48.29426 101 SER A O 1
ATOM 517 N N . GLY A 1 68 ? -16.48216 -53.13062 -39.00017 1.000 50.02039 102 GLY A N 1
ATOM 518 C CA . GLY A 1 68 ? -16.11932 -54.53400 -39.07827 1.000 43.61303 102 GLY A CA 1
ATOM 519 C C . GLY A 1 68 ? -14.89590 -54.87844 -38.25784 1.000 43.22165 102 GLY A C 1
ATOM 520 O O . GLY A 1 68 ? -14.18311 -55.82951 -38.58999 1.000 42.68460 102 GLY A O 1
ATOM 521 N N . LEU A 1 69 ? -14.62043 -54.11253 -37.20683 1.000 40.38928 103 LEU A N 1
ATOM 522 C CA . LEU A 1 69 ? -13.45854 -54.38019 -36.37285 1.000 40.10816 103 LEU A CA 1
ATOM 523 C C . LEU A 1 69 ? -13.61547 -55.73180 -35.67164 1.000 43.16932 103 LEU A C 1
ATOM 524 O O . LEU A 1 69 ? -14.63356 -55.98276 -35.01220 1.000 37.12409 103 LEU A O 1
ATOM 529 N N . ARG A 1 70 ? -12.65386 -56.63975 -35.89162 1.000 42.45675 104 ARG A N 1
ATOM 530 C CA . ARG A 1 70 ? -12.72191 -57.99193 -35.32145 1.000 43.07437 104 ARG A CA 1
ATOM 531 C C . ARG A 1 70 ? -11.67552 -58.26936 -34.25812 1.000 43.63338 104 ARG A C 1
ATOM 532 O O . ARG A 1 70 ? -11.99220 -58.93033 -33.27579 1.000 44.83260 104 ARG A O 1
ATOM 540 N N . PHE A 1 71 ? -10.46627 -57.72207 -34.39173 1.000 43.08970 105 PHE A N 1
ATOM 541 C CA . PHE A 1 71 ? -9.34545 -58.06452 -33.52573 1.000 40.40452 105 PHE A CA 1
ATOM 542 C C . PHE A 1 71 ? -8.65249 -56.77717 -33.11497 1.000 40.63609 105 PHE A C 1
ATOM 543 O O . PHE A 1 71 ? -8.11803 -56.05266 -33.95862 1.000 42.90797 105 PHE A O 1
ATOM 551 N N . VAL A 1 72 ? -8.60356 -56.53476 -31.81285 1.000 41.40681 106 VAL A N 1
ATOM 552 C CA . VAL A 1 72 ? -7.92435 -55.39252 -31.22942 1.000 36.30517 106 VAL A CA 1
ATOM 553 C C . VAL A 1 72 ? -6.65892 -55.91074 -30.57265 1.000 40.87912 106 VAL A C 1
ATOM 554 O O . VAL A 1 72 ? -6.72740 -56.70176 -29.61377 1.000 36.15683 106 VAL A O 1
ATOM 558 N N . ALA A 1 73 ? -5.51094 -55.48669 -31.10457 1.000 36.16300 107 ALA A N 1
ATOM 559 C CA . ALA A 1 73 ? -4.23716 -55.92409 -30.55594 1.000 41.09863 107 ALA A CA 1
ATOM 560 C C . ALA A 1 73 ? -4.15448 -55.52361 -29.08739 1.000 39.64281 107 ALA A C 1
ATOM 561 O O . ALA A 1 73 ? -4.64109 -54.43956 -28.71723 1.000 33.23700 107 ALA A O 1
ATOM 563 N N . PRO A 1 74 ? -3.56739 -56.37095 -28.21744 1.000 35.01975 108 PRO A N 1
ATOM 564 C CA . PRO A 1 74 ? -3.53643 -56.02104 -26.78635 1.000 38.22257 108 PRO A CA 1
ATOM 565 C C . PRO A 1 74 ? -2.83957 -54.69600 -26.52319 1.000 39.55153 108 PRO A C 1
ATOM 566 O O . PRO A 1 74 ? -3.16085 -54.01815 -25.54378 1.000 39.63855 108 PRO A O 1
ATOM 570 N N . ASP A 1 75 ? -1.92208 -54.29190 -27.39731 1.000 41.02236 109 ASP A N 1
ATOM 571 C CA . ASP A 1 75 ? -1.22154 -53.02793 -27.28616 1.000 36.09140 109 ASP A CA 1
ATOM 572 C C . ASP A 1 75 ? -1.74666 -51.99630 -28.27335 1.000 39.24928 109 ASP A C 1
ATOM 573 O O . ASP A 1 75 ? -1.02288 -51.04962 -28.61720 1.000 38.32270 109 ASP A O 1
ATOM 578 N N . ALA A 1 76 ? -2.99245 -52.16049 -28.74194 1.000 35.67987 110 ALA A N 1
ATOM 579 C CA . ALA A 1 76 ? -3.52445 -51.23601 -29.72876 1.000 39.91834 110 ALA A CA 1
ATOM 580 C C . ALA A 1 76 ? -3.64869 -49.83158 -29.17602 1.000 36.91124 110 ALA A C 1
ATOM 581 O O . ALA A 1 76 ? -3.59637 -48.87775 -29.96121 1.000 37.78140 110 ALA A O 1
ATOM 583 N N . PHE A 1 77 ? -3.77507 -49.66719 -27.85068 1.000 34.82014 111 PHE A N 1
ATOM 584 C CA . PHE A 1 77 ? -3.93059 -48.32789 -27.28197 1.000 39.91659 111 PHE A CA 1
ATOM 585 C C . PHE A 1 77 ? -2.70027 -47.87863 -26.50091 1.000 37.95276 111 PHE A C 1
ATOM 586 O O . PHE A 1 77 ? -2.79038 -46.95154 -25.69307 1.000 39.96317 111 PHE A O 1
ATOM 594 N N . HIS A 1 78 ? -1.54464 -48.47674 -26.78269 1.000 35.11068 112 HIS A N 1
ATOM 595 C CA . HIS A 1 78 ? -0.29929 -48.06451 -26.13673 1.000 37.54807 112 HIS A CA 1
ATOM 596 C C . HIS A 1 78 ? 0.02894 -46.59819 -26.44244 1.000 42.63756 112 HIS A C 1
ATOM 597 O O . HIS A 1 78 ? 0.52467 -45.86614 -25.57338 1.000 43.58713 112 HIS A O 1
ATOM 604 N N . PHE A 1 79 ? -0.22328 -46.15404 -27.67508 1.000 38.27062 113 PHE A N 1
ATOM 605 C CA . PHE A 1 79 ? 0.09207 -44.78412 -28.06168 1.000 42.62010 113 PHE A CA 1
ATOM 606 C C . PHE A 1 79 ? -1.01179 -43.79180 -27.72182 1.000 39.46544 113 PHE A C 1
ATOM 607 O O . PHE A 1 79 ? -0.90342 -42.61261 -28.08660 1.000 43.58960 113 PHE A O 1
ATOM 615 N N . THR A 1 80 ? -2.07713 -44.22839 -27.05194 1.000 40.77593 114 THR A N 1
ATOM 616 C CA . THR A 1 80 ? -3.16210 -43.33867 -26.64137 1.000 40.73396 114 THR A CA 1
ATOM 617 C C . THR A 1 80 ? -3.35237 -43.43424 -25.13813 1.000 39.15828 114 THR A C 1
ATOM 618 O O . THR A 1 80 ? -4.44669 -43.75649 -24.66735 1.000 39.79603 114 THR A O 1
ATOM 622 N N . PRO A 1 81 ? -2.32678 -43.08210 -24.34992 1.000 42.83718 115 PRO A N 1
ATOM 623 C CA . PRO A 1 81 ? -2.41125 -43.35695 -22.91160 1.000 41.56130 115 PRO A CA 1
ATOM 624 C C . PRO A 1 81 ? -3.40461 -42.47879 -22.18626 1.000 43.72154 115 PRO A C 1
ATOM 625 O O . PRO A 1 81 ? -3.82654 -42.85770 -21.09511 1.000 45.97503 115 PRO A O 1
ATOM 629 N N . ARG A 1 82 ? -3.81709 -41.35033 -22.75946 1.000 39.92673 116 ARG A N 1
ATOM 630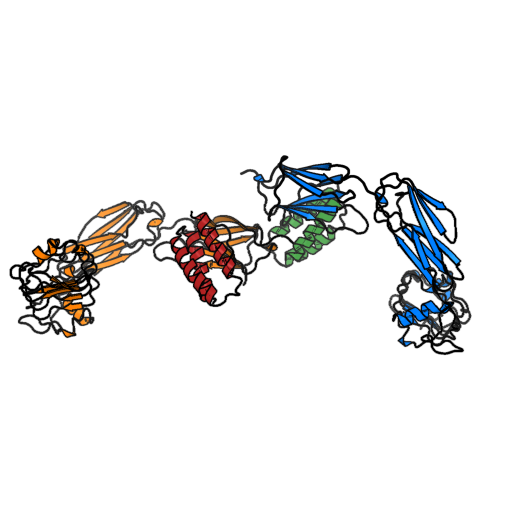 C CA . ARG A 1 82 ? -4.74021 -40.43840 -22.09319 1.000 42.98292 116 ARG A CA 1
ATOM 631 C C . ARG A 1 82 ? -6.19751 -40.73506 -22.42681 1.000 39.01366 116 ARG A C 1
ATOM 632 O O . ARG A 1 82 ? -7.08048 -39.97190 -22.04593 1.000 38.60893 116 ARG A O 1
ATOM 640 N N . LEU A 1 83 ? -6.45163 -41.79879 -23.16260 1.000 36.86558 117 LEU A N 1
ATOM 641 C CA . LEU A 1 83 ? -7.80063 -42.14277 -23.54776 1.000 39.94070 117 LEU A CA 1
ATOM 642 C C . LEU A 1 83 ? -8.67710 -42.34652 -22.31754 1.000 43.80220 117 LEU A C 1
ATOM 643 O O . LEU A 1 83 ? -8.35470 -43.13886 -21.43197 1.000 44.28985 117 LEU A O 1
ATOM 648 N N . SER A 1 84 ? -9.80802 -41.65962 -22.28357 1.000 38.86451 118 SER A N 1
ATOM 649 C CA . SER A 1 84 ? -10.75664 -41.81022 -21.20121 1.000 39.93791 118 SER A CA 1
ATOM 650 C C . SER A 1 84 ? -12.15436 -42.19312 -21.66180 1.000 43.55794 118 SER A C 1
ATOM 651 O O . SER A 1 84 ? -12.95330 -42.62786 -20.82647 1.000 44.85177 118 SER A O 1
ATOM 654 N N . ARG A 1 85 ? -12.47862 -42.04576 -22.95028 1.000 41.42310 119 ARG A N 1
ATOM 655 C CA . ARG A 1 85 ? -13.74657 -42.52998 -23.50911 1.000 44.65911 119 ARG A CA 1
ATOM 656 C C . ARG A 1 85 ? -13.45075 -43.30891 -24.77833 1.000 38.66190 119 ARG A C 1
ATOM 657 O O . ARG A 1 85 ? -12.82101 -42.78743 -25.69810 1.000 36.77355 119 ARG A O 1
ATOM 665 N N . LEU A 1 86 ? -13.85499 -44.57268 -24.79468 1.000 35.06088 120 LEU A N 1
ATOM 666 C CA . LEU A 1 86 ? -13.53844 -45.49942 -25.87468 1.000 33.01964 120 LEU A CA 1
ATOM 667 C C . LEU A 1 86 ? -14.83990 -46.18748 -26.28782 1.000 34.15050 120 LEU A C 1
ATOM 668 O O . LEU A 1 86 ? -15.46469 -46.87493 -25.47331 1.000 30.97042 120 LEU A O 1
ATOM 673 N N . ASN A 1 87 ? -15.26631 -45.97446 -27.53106 1.000 34.49630 121 ASN A N 1
ATOM 674 C CA . ASN A 1 87 ? -16.53279 -46.50827 -28.04124 1.000 37.68847 121 ASN A CA 1
ATOM 675 C C . ASN A 1 87 ? -16.20344 -47.37687 -29.24626 1.000 36.17836 121 ASN A C 1
ATOM 676 O O . ASN A 1 87 ? -15.84538 -46.86146 -30.30354 1.000 31.95884 121 ASN A O 1
ATOM 681 N N . LEU A 1 88 ? -16.34084 -48.69606 -29.09954 1.000 29.48861 122 LEU A N 1
ATOM 682 C CA . LEU A 1 88 ? -16.07262 -49.62772 -30.18641 1.000 29.69617 122 LEU A CA 1
ATOM 683 C C . LEU A 1 88 ? -17.33638 -50.37736 -30.60366 1.000 38.03718 122 LEU A C 1
ATOM 684 O O . LEU A 1 88 ? -17.27456 -51.49725 -31.12280 1.000 39.16632 122 LEU A O 1
ATOM 689 N N . SER A 1 89 ? -18.49029 -49.74758 -30.43315 1.000 38.41312 123 SER A N 1
ATOM 690 C CA . SER A 1 89 ? -19.75650 -50.42208 -30.69073 1.000 42.51936 123 SER A CA 1
ATOM 691 C C . SER A 1 89 ? -19.96818 -50.70120 -32.18298 1.000 40.59158 123 SER A C 1
ATOM 692 O O . SER A 1 89 ? -19.37390 -50.07367 -33.06952 1.000 41.27836 123 SER A O 1
ATOM 695 N N . PHE A 1 90 ? -20.84142 -51.66512 -32.44852 1.000 41.48607 124 PHE A N 1
ATOM 696 C CA . PHE A 1 90 ? -21.33350 -51.97392 -33.79878 1.000 44.29215 124 PHE A CA 1
ATOM 697 C C . PHE A 1 90 ? -20.19181 -52.37523 -34.73637 1.000 44.36929 124 PHE A C 1
ATOM 698 O O . PHE A 1 90 ? -20.10753 -51.94754 -35.88842 1.000 44.50291 124 PHE A O 1
ATOM 706 N N . ASN A 1 91 ? -19.31550 -53.23204 -34.22628 1.000 41.39028 125 ASN A N 1
ATOM 707 C CA . ASN A 1 91 ? -18.24155 -53.83910 -34.97728 1.000 43.68416 125 ASN A CA 1
ATOM 708 C C . ASN A 1 91 ? -18.51811 -55.34499 -35.09941 1.000 47.67358 125 ASN A C 1
ATOM 709 O O . ASN A 1 91 ? -19.69609 -55.76085 -35.06241 1.000 48.68851 125 ASN A O 1
ATOM 714 N N . ALA A 1 92 ? -17.46935 -56.14631 -35.28217 1.000 40.41935 126 ALA A N 1
ATOM 715 C CA . ALA A 1 92 ? -17.59900 -57.60169 -35.32314 1.000 45.33513 126 ALA A CA 1
ATOM 716 C C . ALA A 1 92 ? -16.75696 -58.25077 -34.22744 1.000 45.32968 126 ALA A C 1
ATOM 717 O O . ALA A 1 92 ? -16.24915 -59.35745 -34.39696 1.000 46.62464 126 ALA A O 1
ATOM 719 N N . LEU A 1 93 ? -16.60396 -57.57834 -33.09553 1.000 36.66387 127 LEU A N 1
ATOM 720 C CA . LEU A 1 93 ? -15.72243 -58.07794 -32.05271 1.000 40.50812 127 LEU A CA 1
ATOM 721 C C . LEU A 1 93 ? -16.35028 -59.27629 -31.33593 1.000 42.26958 127 LEU A C 1
ATOM 722 O O . LEU A 1 93 ? -17.38125 -59.14594 -30.65303 1.000 37.45649 127 LEU A O 1
ATOM 727 N N . GLU A 1 94 ? -15.69854 -60.43116 -31.42907 1.000 42.34602 128 GLU A N 1
ATOM 728 C CA . GLU A 1 94 ? -16.15570 -61.57127 -30.63954 1.000 46.17782 128 GLU A CA 1
ATOM 729 C C . GLU A 1 94 ? -15.42599 -61.67714 -29.29842 1.000 43.70479 128 GLU A C 1
ATOM 730 O O . GLU A 1 94 ? -15.89252 -62.39752 -28.39908 1.000 46.35637 128 GLU A O 1
ATOM 736 N N . SER A 1 95 ? -14.30800 -60.97688 -29.13475 1.000 38.29247 129 SER A N 1
ATOM 737 C CA . SER A 1 95 ? -13.56269 -61.03869 -27.88515 1.000 44.90089 129 SER A CA 1
ATOM 738 C C . SER A 1 95 ? -12.75427 -59.76616 -27.72607 1.000 42.33233 129 SER A C 1
ATOM 739 O O . SER A 1 95 ? -12.53243 -59.02725 -28.69080 1.000 35.96299 129 SER A O 1
ATOM 742 N N . LEU A 1 96 ? -12.31273 -59.51608 -26.49506 1.000 33.82514 130 LEU A N 1
ATOM 743 C CA . LEU A 1 96 ? -11.53528 -58.31374 -26.23819 1.000 38.67505 130 LEU A CA 1
ATOM 744 C C . LEU A 1 96 ? -10.64421 -58.59538 -25.05174 1.000 37.13092 130 LEU A C 1
ATOM 745 O O . LEU A 1 96 ? -11.14209 -58.93287 -23.98257 1.000 36.55622 130 LEU A O 1
ATOM 750 N N . SER A 1 97 ? -9.33854 -58.50874 -25.25297 1.000 38.99840 131 SER A N 1
ATOM 751 C CA . SER A 1 97 ? -8.42293 -58.85808 -24.17817 1.000 33.26218 131 SER A CA 1
ATOM 752 C C . SER A 1 97 ? -8.45212 -57.78691 -23.10181 1.000 38.73934 131 SER A C 1
ATOM 753 O O . SER A 1 97 ? -8.56325 -56.58764 -23.40148 1.000 32.26061 131 SER A O 1
ATOM 756 N N . TRP A 1 98 ? -8.33882 -58.22798 -21.84109 1.000 31.01588 132 TRP A N 1
ATOM 757 C CA . TRP A 1 98 ? -8.16834 -57.28780 -20.74911 1.000 34.90856 132 TRP A CA 1
ATOM 758 C C . TRP A 1 98 ? -6.93007 -56.40910 -20.96305 1.000 34.63936 132 TRP A C 1
ATOM 759 O O . TRP A 1 98 ? -6.85391 -55.29656 -20.42946 1.000 33.19865 132 TRP A O 1
ATOM 770 N N . LYS A 1 99 ? -5.94149 -56.88915 -21.71926 1.000 34.66808 133 LYS A N 1
ATOM 771 C CA . LYS A 1 99 ? -4.74374 -56.08542 -21.94128 1.000 36.14194 133 LYS A CA 1
ATOM 772 C C . LYS A 1 99 ? -5.03189 -54.80607 -22.73222 1.000 37.48753 133 LYS A C 1
ATOM 773 O O . LYS A 1 99 ? -4.32640 -53.79647 -22.54521 1.000 38.27662 133 LYS A O 1
ATOM 779 N N . THR A 1 100 ? -6.07630 -54.79508 -23.57990 1.000 31.96749 134 THR A N 1
ATOM 780 C CA . THR A 1 100 ? -6.30596 -53.63158 -24.43692 1.000 34.02094 134 THR A CA 1
ATOM 781 C C . THR A 1 100 ? -6.54846 -52.36716 -23.62092 1.000 34.93523 134 THR A C 1
ATOM 782 O O . THR A 1 100 ? -6.07443 -51.28543 -23.99402 1.000 34.41108 134 THR A O 1
ATOM 786 N N . VAL A 1 101 ? -7.28202 -52.46948 -22.50970 1.000 31.63302 135 VAL A N 1
ATOM 787 C CA . VAL A 1 101 ? -7.62799 -51.29575 -21.71461 1.000 38.13911 135 VAL A CA 1
ATOM 788 C C . VAL A 1 101 ? -6.83204 -51.20144 -20.43309 1.000 37.22018 135 VAL A C 1
ATOM 789 O O . VAL A 1 101 ? -7.00160 -50.22976 -19.68945 1.000 42.18390 135 VAL A O 1
ATOM 793 N N . GLN A 1 102 ? -5.94878 -52.15291 -20.15612 1.000 38.97076 136 GLN A N 1
ATOM 794 C CA . GLN A 1 102 ? -5.14493 -52.07845 -18.94040 1.000 40.63420 136 GLN A CA 1
ATOM 795 C C . GLN A 1 102 ? -4.32834 -50.79525 -18.88514 1.000 41.52733 136 GLN A C 1
ATOM 796 O O . GLN A 1 102 ? -3.60356 -50.45283 -19.82153 1.000 47.98410 136 GLN A O 1
ATOM 802 N N . GLY A 1 103 ? -4.41570 -50.09019 -17.77881 1.000 45.01156 137 GLY A N 1
ATOM 803 C CA . GLY A 1 103 ? -3.66737 -48.85650 -17.66406 1.000 50.43931 137 GLY A CA 1
ATOM 804 C C . GLY A 1 103 ? -4.37394 -47.62554 -18.18536 1.000 47.66802 137 GLY A C 1
ATOM 805 O O . GLY A 1 103 ? -3.88128 -46.49622 -17.97305 1.000 52.47776 137 GLY A O 1
ATOM 806 N N . LEU A 1 104 ? -5.48277 -47.79630 -18.87983 1.000 42.12375 138 LEU A N 1
ATOM 807 C CA . LEU A 1 104 ? -6.30361 -46.66436 -19.25302 1.000 49.80341 138 LEU A CA 1
ATOM 808 C C . LEU A 1 104 ? -7.19799 -46.29213 -18.08290 1.000 50.01840 138 LEU A C 1
ATOM 809 O O . LEU A 1 104 ? -7.61739 -47.15752 -17.31507 1.000 48.88703 138 LEU A O 1
ATOM 814 N N . SER A 1 105 ? -7.46312 -44.99939 -17.92258 1.000 45.91606 139 SER A N 1
ATOM 815 C CA . SER A 1 105 ? -8.47691 -44.54519 -16.96518 1.000 46.49932 139 SER A CA 1
ATOM 816 C C . SER A 1 105 ? -9.75191 -44.25930 -17.75425 1.000 51.48991 139 SER A C 1
ATOM 817 O O . SER A 1 105 ? -10.08717 -43.10529 -18.05584 1.000 49.22471 139 SER A O 1
ATOM 820 N N . LEU A 1 106 ? -10.45936 -45.32831 -18.11393 1.000 45.84811 140 LEU A N 1
ATOM 821 C CA . LEU A 1 106 ? -11.63234 -45.20360 -18.97467 1.000 41.53304 140 LEU A CA 1
ATOM 822 C C . LEU A 1 106 ? -12.86261 -44.88009 -18.14675 1.000 47.13607 140 LEU A C 1
ATOM 823 O O . LEU A 1 106 ? -13.28625 -45.68408 -17.31038 1.000 48.19154 140 LEU A O 1
ATOM 828 N N . GLN A 1 107 ? -13.44284 -43.70957 -18.38263 1.000 47.49088 141 GLN A N 1
ATOM 829 C CA . GLN A 1 107 ? -14.76294 -43.41261 -17.86443 1.000 43.86944 141 GLN A CA 1
ATOM 830 C C . GLN A 1 107 ? -15.86050 -44.10560 -18.65686 1.000 45.37526 141 GLN A C 1
ATOM 831 O O . GLN A 1 107 ? -16.97858 -44.28634 -18.15008 1.000 45.22674 141 GLN A O 1
ATOM 837 N N . GLU A 1 108 ? -15.56887 -44.52052 -19.87578 1.000 40.10322 142 GLU A N 1
ATOM 838 C CA . GLU A 1 108 ? -16.60279 -45.03811 -20.74847 1.000 44.79168 142 GLU A CA 1
ATOM 839 C C . GLU A 1 108 ? -15.98814 -46.09290 -21.64186 1.000 38.18601 142 GLU A C 1
ATOM 840 O O . GLU A 1 108 ? -14.99379 -45.82422 -22.32153 1.000 35.30274 142 GLU A O 1
ATOM 846 N N . LEU A 1 109 ? -16.56553 -47.27974 -21.63857 1.000 32.79524 143 LEU A N 1
ATOM 847 C CA . LEU A 1 109 ? -16.15984 -48.31849 -22.57384 1.000 36.79827 143 LEU A CA 1
ATOM 848 C C . LEU A 1 109 ? -17.43905 -48.86841 -23.20546 1.000 37.20805 143 LEU A C 1
ATOM 849 O O . LEU A 1 109 ? -18.22171 -49.56133 -22.54043 1.000 36.76201 143 LEU A O 1
ATOM 854 N N . VAL A 1 110 ? -17.65150 -48.58611 -24.48723 1.000 31.97464 144 VAL A N 1
ATOM 855 C CA . VAL A 1 110 ? -18.90108 -48.93274 -25.15360 1.000 34.44794 144 VAL A CA 1
ATOM 856 C C . VAL A 1 110 ? -18.64653 -50.12181 -26.07306 1.000 36.98114 144 VAL A C 1
ATOM 857 O O . VAL A 1 110 ? -17.85982 -50.03171 -27.02890 1.000 33.39403 144 VAL A O 1
ATOM 861 N N . LEU A 1 111 ? -19.34683 -51.23252 -25.81638 1.000 37.90644 145 LEU A N 1
ATOM 862 C CA . LEU A 1 111 ? -19.16673 -52.41873 -26.64264 1.000 37.72633 145 LEU A CA 1
ATOM 863 C C . LEU A 1 111 ? -20.48620 -52.92086 -27.22495 1.000 38.73480 145 LEU A C 1
ATOM 864 O O . LEU A 1 111 ? -20.52148 -54.03207 -27.74793 1.000 40.57353 145 LEU A O 1
ATOM 869 N N . SER A 1 112 ? -21.54685 -52.11029 -27.18095 1.000 39.81436 146 SER A N 1
ATOM 870 C CA . SER A 1 112 ? -22.85485 -52.50806 -27.69589 1.000 36.93359 146 SER A CA 1
ATOM 871 C C . SER A 1 112 ? -22.75816 -52.98751 -29.13623 1.000 38.60198 146 SER A C 1
ATOM 872 O O . SER A 1 112 ? -21.89976 -52.54198 -29.90441 1.000 41.59390 146 SER A O 1
ATOM 875 N N . GLY A 1 113 ? -23.65559 -53.88999 -29.50670 1.000 42.53956 147 GLY A N 1
ATOM 876 C CA . GLY A 1 113 ? -23.77426 -54.31110 -30.88361 1.000 38.97649 147 GLY A CA 1
ATOM 877 C C . GLY A 1 113 ? -22.59966 -55.10730 -31.40815 1.000 46.65865 147 GLY A C 1
ATOM 878 O O . GLY A 1 113 ? -22.31495 -55.05084 -32.60837 1.000 55.46800 147 GLY A O 1
ATOM 879 N N . ASN A 1 114 ? -21.86368 -55.74390 -30.55969 1.000 40.21365 148 ASN A N 1
ATOM 880 C CA . ASN A 1 114 ? -20.82599 -56.66043 -30.96921 1.000 44.66673 148 ASN A CA 1
ATOM 881 C C . ASN A 1 114 ? -21.21289 -58.08126 -30.58410 1.000 46.02464 148 ASN A C 1
ATOM 882 O O . ASN A 1 114 ? -21.82931 -58.28323 -29.53455 1.000 44.37450 148 ASN A O 1
ATOM 887 N N . PRO A 1 115 ? -20.89365 -59.06844 -31.41985 1.000 44.88505 149 PRO A N 1
ATOM 888 C CA . PRO A 1 115 ? -21.20142 -60.49011 -31.13201 1.000 43.83827 149 PRO A CA 1
ATOM 889 C C . PRO A 1 115 ? -20.21684 -61.07576 -30.12472 1.000 47.09250 149 PRO A C 1
ATOM 890 O O . PRO A 1 115 ? -19.45376 -61.99566 -30.41791 1.000 46.63273 149 PRO A O 1
ATOM 894 N N . LEU A 1 116 ? -20.23500 -60.53513 -28.90464 1.000 44.79551 150 LEU A N 1
ATOM 895 C CA . LEU A 1 116 ? -19.29853 -60.95741 -27.86773 1.000 45.09510 150 LEU A CA 1
ATOM 896 C C . LEU A 1 116 ? -19.45780 -62.43784 -27.55638 1.000 47.18135 150 LEU A C 1
ATOM 897 O O . LEU A 1 116 ? -20.57132 -62.92737 -27.35398 1.000 52.58174 150 LEU A O 1
ATOM 902 N N . HIS A 1 117 ? -18.34816 -63.16066 -27.57139 1.000 42.11887 151 HIS A N 1
ATOM 903 C CA . HIS A 1 117 ? -18.35828 -64.56603 -27.18568 1.000 45.39905 151 HIS A CA 1
ATOM 904 C C . HIS A 1 117 ? -17.88302 -64.67992 -25.74415 1.000 47.79389 151 HIS A C 1
ATOM 905 O O . HIS A 1 117 ? -16.77658 -64.23885 -25.40560 1.000 45.73793 151 HIS A O 1
ATOM 912 N N . CYS A 1 118 ? -18.71742 -65.22857 -24.88008 1.000 45.88320 152 CYS A N 1
ATOM 913 C CA . CYS A 1 118 ? -18.29289 -65.26590 -23.50007 1.000 46.63214 152 CYS A CA 1
ATOM 914 C C . CYS A 1 118 ? -17.32398 -66.41391 -23.28802 1.000 45.90982 152 CYS A C 1
ATOM 915 O O . CYS A 1 118 ? -17.47538 -67.50231 -23.85667 1.000 47.17335 152 CYS A O 1
ATOM 918 N N . SER A 1 119 ? -16.32804 -66.15310 -22.45501 1.000 41.70903 153 SER A N 1
ATOM 919 C CA . SER A 1 119 ? -15.31830 -67.12786 -22.07161 1.000 44.35584 153 SER A CA 1
ATOM 920 C C . SER A 1 119 ? -14.58070 -66.49922 -20.90468 1.000 41.67972 15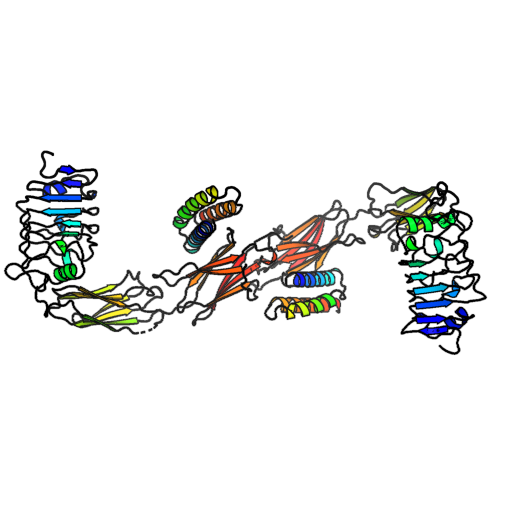3 SER A C 1
ATOM 921 O O . SER A 1 119 ? -14.90017 -65.38183 -20.48020 1.000 37.68242 153 SER A O 1
ATOM 924 N N . CYS A 1 120 ? -13.58852 -67.21971 -20.38384 1.000 36.68002 154 CYS A N 1
ATOM 925 C CA . CYS A 1 120 ? -12.85046 -66.62561 -19.28019 1.000 41.57107 154 CYS A CA 1
ATOM 926 C C . CYS A 1 120 ? -12.11729 -65.36268 -19.69991 1.000 41.15477 154 CYS A C 1
ATOM 927 O O . CYS A 1 120 ? -11.82470 -64.52229 -18.84208 1.000 39.86696 154 CYS A O 1
ATOM 930 N N . ALA A 1 121 ? -11.86036 -65.18664 -20.99480 1.000 36.02055 155 ALA A N 1
ATOM 931 C CA . ALA A 1 121 ? -11.23074 -63.96821 -21.48325 1.000 39.21675 155 ALA A CA 1
ATOM 932 C C . ALA A 1 121 ? -12.16977 -62.76648 -21.43574 1.000 39.09750 155 ALA A C 1
ATOM 933 O O . ALA A 1 121 ? -11.74395 -61.64936 -21.74332 1.000 37.06586 155 ALA A O 1
ATOM 935 N N . LEU A 1 122 ? -13.43104 -62.95497 -21.05464 1.000 37.01074 156 LEU A N 1
ATOM 936 C CA . LEU A 1 122 ? -14.35934 -61.83291 -20.90975 1.000 37.09936 156 LEU A CA 1
ATOM 937 C C . LEU A 1 122 ? -14.73973 -61.57606 -19.44907 1.000 38.99426 156 LEU A C 1
ATOM 938 O O . LEU A 1 122 ? -15.56672 -60.69224 -19.15634 1.000 39.16973 156 LEU A O 1
ATOM 943 N N . ARG A 1 123 ? -14.10347 -62.29877 -18.52962 1.000 36.14550 157 ARG A N 1
ATOM 944 C CA . ARG A 1 123 ? -14.38154 -62.15832 -17.11423 1.000 36.22253 157 ARG A CA 1
ATOM 945 C C . ARG A 1 123 ? -14.08308 -60.74456 -16.63000 1.000 33.71833 157 ARG A C 1
ATOM 946 O O . ARG A 1 123 ? -14.82414 -60.19902 -15.80403 1.000 32.87665 157 ARG A O 1
ATOM 954 N N . TRP A 1 124 ? -13.03323 -60.12567 -17.16173 1.000 33.53895 158 TRP A N 1
ATOM 955 C CA . TRP A 1 124 ? -12.69423 -58.76307 -16.76116 1.000 34.31112 158 TRP A CA 1
ATOM 956 C C . TRP A 1 124 ? -13.82763 -57.79626 -17.07121 1.000 32.10505 158 TRP A C 1
ATOM 957 O O . TRP A 1 124 ? -14.06996 -56.84686 -16.32359 1.000 33.71939 158 TRP A O 1
ATOM 968 N N . LEU A 1 125 ? -14.52203 -58.00780 -18.18450 1.000 34.10785 159 LEU A N 1
ATOM 969 C CA . LEU A 1 125 ? -15.62421 -57.12869 -18.55120 1.000 31.20950 159 LEU A CA 1
ATOM 970 C C . LEU A 1 125 ? -16.80749 -57.36593 -17.62956 1.000 36.71230 159 LEU A C 1
ATOM 971 O O . LEU A 1 125 ? -17.48713 -56.41418 -17.19881 1.000 32.38517 159 LEU A O 1
ATOM 976 N N . GLN A 1 126 ? -17.03773 -58.63679 -17.28037 1.000 34.94441 160 GLN A N 1
ATOM 977 C CA . GLN A 1 126 ? -18.03186 -58.94420 -16.27576 1.000 35.00159 160 GLN A CA 1
ATOM 978 C C . GLN A 1 126 ? -17.72331 -58.24487 -14.97349 1.000 34.78912 160 GLN A C 1
ATOM 979 O O . GLN A 1 126 ? -18.63759 -57.73188 -14.33046 1.000 35.68271 160 GLN A O 1
ATOM 985 N N . ARG A 1 127 ? -16.43639 -58.18499 -14.57927 1.000 31.75679 161 ARG A N 1
ATOM 986 C CA . ARG A 1 127 ? -16.09666 -57.46752 -13.34872 1.000 36.54425 161 ARG A CA 1
ATOM 987 C C . ARG A 1 127 ? -16.43104 -55.98400 -13.46661 1.000 34.36081 161 ARG A C 1
ATOM 988 O O . ARG A 1 127 ? -16.95355 -55.38753 -12.52322 1.000 35.37956 161 ARG A O 1
ATOM 996 N N . TRP A 1 128 ? -16.12213 -55.37252 -14.60840 1.000 32.69324 162 TRP A N 1
ATOM 997 C CA . TRP A 1 128 ? -16.50562 -53.97754 -14.80781 1.000 33.30893 162 TRP A CA 1
ATOM 998 C C . TRP A 1 128 ? -18.00923 -53.80399 -14.63532 1.000 37.72151 162 TRP A C 1
ATOM 999 O O . TRP A 1 128 ? -18.45933 -52.85180 -13.98718 1.000 38.34953 162 TRP A O 1
ATOM 1010 N N . GLU A 1 129 ? -18.80175 -54.73678 -15.16418 1.000 35.75768 163 GLU A N 1
ATOM 1011 C CA . GLU A 1 129 ? -20.24756 -54.63710 -14.97910 1.000 36.62744 163 GLU A CA 1
ATOM 1012 C C . GLU A 1 129 ? -20.60622 -54.76704 -13.51336 1.000 36.51828 163 GLU A C 1
ATOM 1013 O O . GLU A 1 129 ? -21.31766 -53.91722 -12.96581 1.000 35.72772 163 GLU A O 1
ATOM 1019 N N . GLU A 1 130 ? -20.01615 -55.76101 -12.84126 1.000 34.13870 164 GLU A N 1
ATOM 1020 C CA . GLU A 1 130 ? -20.20688 -55.92189 -11.41123 1.000 37.78689 164 GLU A CA 1
ATOM 1021 C C . GLU A 1 130 ? -19.87263 -54.65324 -10.63305 1.000 40.77696 164 GLU A C 1
ATOM 1022 O O . GLU A 1 130 ? -20.58973 -54.29414 -9.68305 1.000 40.12806 164 GLU A O 1
ATOM 1028 N N . GLU A 1 131 ? -18.76984 -53.98924 -10.97617 1.000 36.27018 165 GLU A N 1
ATOM 1029 C CA . GLU A 1 131 ? -18.29034 -52.86140 -10.17824 1.000 41.44360 165 GLU A CA 1
ATOM 1030 C C . GLU A 1 131 ? -18.78782 -51.51411 -10.67602 1.000 43.21468 165 GLU A C 1
ATOM 1031 O O . GLU A 1 131 ? -18.38473 -50.48181 -10.12567 1.000 45.67893 165 GLU A O 1
ATOM 1037 N N . GLY A 1 132 ? -19.66241 -51.50581 -11.68192 1.000 42.43314 166 GLY A N 1
ATOM 1038 C CA . GLY A 1 132 ? -20.25702 -50.28193 -12.19904 1.000 39.44312 166 GLY A CA 1
ATOM 1039 C C . GLY A 1 132 ? -19.29131 -49.39606 -12.95681 1.000 45.49679 166 GLY A C 1
ATOM 1040 O O . GLY A 1 132 ? -19.39429 -48.17260 -12.87723 1.000 49.75448 166 GLY A O 1
ATOM 1041 N N . LEU A 1 133 ? -18.38869 -49.98184 -13.72518 1.000 38.86973 167 LEU A N 1
ATOM 1042 C CA . LEU A 1 133 ? -17.33176 -49.25130 -14.40271 1.000 42.18956 167 LEU A CA 1
ATOM 1043 C C . LEU A 1 133 ? -17.64422 -49.03423 -15.87255 1.000 42.48027 167 LEU A C 1
ATOM 1044 O O . LEU A 1 133 ? -18.34010 -49.82873 -16.50890 1.000 36.57267 167 LEU A O 1
ATOM 1049 N N . GLY A 1 134 ? -17.11710 -47.92695 -16.39829 1.000 45.27567 168 GLY A N 1
ATOM 1050 C CA . GLY A 1 134 ? -17.09760 -47.67931 -17.82670 1.000 35.77555 168 GLY A CA 1
ATOM 1051 C C . GLY A 1 134 ? -18.44794 -47.55768 -18.47082 1.000 37.98877 168 GLY A C 1
ATOM 1052 O O . GLY A 1 134 ? -18.55765 -47.68977 -19.68815 1.000 40.47986 168 GLY A O 1
ATOM 1053 N N . GLY A 1 135 ? -19.48338 -47.26427 -17.70012 1.000 40.30466 169 GLY A N 1
ATOM 1054 C CA . GLY A 1 135 ? -20.81886 -47.25948 -18.28401 1.000 43.38200 169 GLY A CA 1
ATOM 1055 C C . GLY A 1 135 ? -21.23694 -48.61176 -18.81442 1.000 42.58142 169 GLY A C 1
ATOM 1056 O O . GLY A 1 135 ? -22.14204 -48.69394 -19.64989 1.000 43.05126 169 GLY A O 1
ATOM 1057 N N . VAL A 1 136 ? -20.60542 -49.68272 -18.34318 1.000 42.09495 170 VAL A N 1
ATOM 1058 C CA . VAL A 1 136 ? -20.89401 -51.01829 -18.86061 1.000 38.32103 170 VAL A CA 1
ATOM 1059 C C . VAL A 1 136 ? -22.25431 -51.55000 -18.40739 1.000 43.47072 170 VAL A C 1
ATOM 1060 O O . VAL A 1 136 ? -22.95851 -52.15226 -19.23635 1.000 39.34398 170 VAL A O 1
ATOM 1064 N N . PRO A 1 137 ? -22.68327 -51.36851 -17.14195 1.000 41.03007 171 PRO A N 1
ATOM 1065 C CA . PRO A 1 137 ? -24.00910 -51.89805 -16.76011 1.000 46.02912 171 PRO A CA 1
ATOM 1066 C C . PRO A 1 137 ? -25.13683 -51.44739 -17.67339 1.000 47.21735 171 PRO A C 1
ATOM 1067 O O . PRO A 1 137 ? -25.99207 -52.26352 -18.03521 1.000 45.48520 171 PRO A O 1
ATOM 1071 N N . GLU A 1 138 ? -25.17477 -50.16566 -18.05480 1.000 43.21064 172 GLU A N 1
ATOM 1072 C CA . GLU A 1 138 ? -26.29958 -49.68007 -18.85924 1.000 50.48481 172 GLU A CA 1
ATOM 1073 C C . GLU A 1 138 ? -26.37213 -50.34585 -20.23047 1.000 46.50737 172 GLU A C 1
ATOM 1074 O O . GLU A 1 138 ? -27.44030 -50.37104 -20.85197 1.000 51.33249 172 GLU A O 1
ATOM 1080 N N . GLN A 1 139 ? -25.26665 -50.88461 -20.71028 1.000 43.32934 173 GLN A N 1
ATOM 1081 C CA . GLN A 1 139 ? -25.26569 -51.54525 -21.99552 1.000 43.48817 173 GLN A CA 1
ATOM 1082 C C . GLN A 1 139 ? -25.94745 -52.91139 -21.96286 1.000 44.67755 173 GLN A C 1
ATOM 1083 O O . GLN A 1 139 ? -26.40126 -53.37040 -23.01114 1.000 41.80489 173 GLN A O 1
ATOM 1089 N N . LYS A 1 140 ? -26.05056 -53.55872 -20.80113 1.000 42.93800 174 LYS A N 1
ATOM 1090 C CA . LYS A 1 140 ? -26.66456 -54.87918 -20.70260 1.000 41.89650 174 LYS A CA 1
ATOM 1091 C C . LYS A 1 140 ? -26.09450 -55.80637 -21.77473 1.000 43.54248 174 LYS A C 1
ATOM 1092 O O . LYS A 1 140 ? -26.81953 -56.39287 -22.58186 1.000 41.59863 174 LYS A O 1
ATOM 1098 N N . LEU A 1 141 ? -24.76784 -55.91566 -21.78363 1.000 40.57297 175 LEU A N 1
ATOM 1099 C CA . LEU A 1 141 ? -24.09674 -56.68852 -22.82061 1.000 42.53276 175 LEU A CA 1
ATOM 1100 C C . LEU A 1 141 ? -24.49577 -58.15487 -22.73446 1.000 42.40528 175 LEU A C 1
ATOM 1101 O O . LEU A 1 141 ? -24.83268 -58.67158 -21.66167 1.000 41.47877 175 LEU A O 1
ATOM 1106 N N . GLN A 1 142 ? -24.45337 -58.82496 -23.88331 1.000 46.03520 176 GLN A N 1
ATOM 1107 C CA . GLN A 1 142 ? -24.90786 -60.20120 -24.00797 1.000 46.62875 176 GLN A CA 1
ATOM 1108 C C . GLN A 1 142 ? -23.78087 -61.10475 -24.49687 1.000 50.72421 176 GLN A C 1
ATOM 1109 O O . GLN A 1 142 ? -22.93985 -60.70106 -25.30859 1.000 52.80172 176 GLN A O 1
ATOM 1115 N N . CYS A 1 143 ? -23.79123 -62.34413 -24.00680 1.000 48.15432 177 CYS A N 1
ATOM 1116 C CA . CYS A 1 143 ? -22.98415 -63.40512 -24.59023 1.000 54.06276 177 CYS A CA 1
ATOM 1117 C C . CYS A 1 143 ? -23.75286 -63.84279 -25.82441 1.000 63.55942 177 CYS A C 1
ATOM 1118 O O . CYS A 1 143 ? -24.90124 -64.27648 -25.70145 1.000 65.29823 177 CYS A O 1
ATOM 1121 N N . HIS A 1 144 ? -23.14266 -63.71658 -27.00810 1.000 60.61894 178 HIS A N 1
ATOM 1122 C CA . HIS A 1 144 ? -23.90985 -63.81494 -28.25297 1.000 63.29809 178 HIS A CA 1
ATOM 1123 C C . HIS A 1 144 ? -24.72158 -65.11162 -28.35988 1.000 70.04258 178 HIS A C 1
ATOM 1124 O O . HIS A 1 144 ? -25.94207 -65.08260 -28.57566 1.000 71.32329 178 HIS A O 1
ATOM 1131 N N . GLY A 1 145 ? -24.07523 -66.25134 -28.22967 1.000 67.30484 179 GLY A N 1
ATOM 1132 C CA . GLY A 1 145 ? -24.92224 -67.43829 -28.31176 1.000 74.74625 179 GLY A CA 1
ATOM 1133 C C . GLY A 1 145 ? -25.61128 -67.86691 -27.02854 1.000 78.97628 179 GLY A C 1
ATOM 1134 O O . GLY A 1 145 ? -26.30798 -68.88933 -27.02420 1.000 81.91202 179 GLY A O 1
ATOM 1135 N N . GLN A 1 146 ? -25.41495 -67.12719 -25.92929 1.000 84.04605 180 GLN A N 1
ATOM 1136 C CA . GLN A 1 146 ? -25.91301 -67.50158 -24.60676 1.000 76.19599 180 GLN A CA 1
ATOM 1137 C C . GLN A 1 146 ? -26.75480 -66.37370 -24.01469 1.000 70.22098 180 GLN A C 1
ATOM 1138 O O . GLN A 1 146 ? -27.45647 -65.67346 -24.74668 1.000 89.88290 180 GLN A O 1
ATOM 1144 N N . GLY A 1 147 ? -26.70191 -66.18901 -22.70125 1.000 68.81603 181 GLY A N 1
ATOM 1145 C CA . GLY A 1 147 ? -27.47174 -65.16167 -22.02655 1.000 57.81276 181 GLY A CA 1
ATOM 1146 C C . GLY A 1 147 ? -26.67869 -63.88896 -21.75953 1.000 54.17179 181 GLY A C 1
ATOM 1147 O O . GLY A 1 147 ? -25.70214 -63.58634 -22.44316 1.000 50.40775 181 GLY A O 1
ATOM 1148 N N . PRO A 1 148 ? -27.12924 -63.08591 -20.79837 1.000 47.24223 182 PRO A N 1
ATOM 1149 C CA . PRO A 1 148 ? -26.43243 -61.83714 -20.50149 1.000 43.69974 182 PRO A CA 1
ATOM 1150 C C . PRO A 1 148 ? -25.06923 -62.05557 -19.84415 1.000 41.55166 182 PRO A C 1
ATOM 1151 O O . PRO A 1 148 ? -24.80078 -63.07069 -19.19966 1.000 37.55391 182 PRO A O 1
ATOM 1155 N N . LEU A 1 149 ? -24.18804 -61.09469 -20.08376 1.000 37.55644 183 LEU A N 1
ATOM 1156 C CA . LEU A 1 149 ? -22.88356 -61.08526 -19.43549 1.000 40.74425 183 LEU A CA 1
ATOM 1157 C C . LEU A 1 149 ? -23.00901 -61.15821 -17.90876 1.000 38.37054 183 LEU A C 1
ATOM 1158 O O . LEU A 1 149 ? -22.20294 -61.81078 -17.23766 1.000 39.53465 183 LEU A O 1
ATOM 1163 N N . ALA A 1 150 ? -24.01190 -60.48622 -17.33698 1.000 37.67038 184 ALA A N 1
ATOM 1164 C CA . ALA A 1 150 ? -24.16693 -60.50215 -15.88783 1.000 37.52504 184 ALA A CA 1
ATOM 1165 C C . ALA A 1 150 ? -24.41586 -61.90832 -15.34258 1.000 41.86118 184 ALA A C 1
ATOM 1166 O O . ALA A 1 150 ? -24.34997 -62.08884 -14.12318 1.000 38.36970 184 ALA A O 1
ATOM 1168 N N . HIS A 1 151 ? -24.69178 -62.90208 -16.20089 1.000 37.72970 185 HIS A N 1
ATOM 1169 C CA . HIS A 1 151 ? -24.89954 -64.26375 -15.72248 1.000 36.96551 185 HIS A CA 1
ATOM 1170 C C . HIS A 1 151 ? -23.91638 -65.26323 -16.29169 1.000 39.18418 185 HIS A C 1
ATOM 1171 O O . HIS A 1 151 ? -24.11822 -66.46767 -16.09314 1.000 39.88864 185 HIS A O 1
ATOM 1178 N N . MET A 1 152 ? -22.84727 -64.80353 -16.94558 1.000 39.35529 186 MET A N 1
ATOM 1179 C CA . MET A 1 152 ? -21.83641 -65.70745 -17.46893 1.000 42.22186 186 MET A CA 1
ATOM 1180 C C . MET A 1 152 ? -21.25405 -66.54939 -16.33290 1.000 39.23871 186 MET A C 1
ATOM 1181 O O . MET A 1 152 ? -20.73638 -65.98646 -15.34804 1.000 33.00739 186 MET A O 1
ATOM 1186 N N . PRO A 1 153 ? -21.33925 -67.87748 -16.39835 1.000 39.77603 187 PRO A N 1
ATOM 1187 C CA . PRO A 1 153 ? -20.68684 -68.69030 -15.36318 1.000 37.77714 187 PRO A CA 1
ATOM 1188 C C . PRO A 1 153 ? -19.18329 -68.41307 -15.31369 1.000 38.17198 187 PRO A C 1
ATOM 1189 O O . PRO A 1 153 ? -18.56229 -68.07588 -16.31917 1.000 36.67837 187 PRO A O 1
ATOM 1193 N N . ASN A 1 154 ? -18.60294 -68.45999 -14.11290 1.000 40.58501 188 ASN A N 1
ATOM 1194 C CA . ASN A 1 154 ? -17.22779 -67.97914 -14.04517 1.000 38.68518 188 ASN A CA 1
ATOM 1195 C C . ASN A 1 154 ? -16.38239 -68.69465 -12.99013 1.000 40.65407 188 ASN A C 1
ATOM 1196 O O . ASN A 1 154 ? -15.30337 -68.19750 -12.63495 1.000 38.53797 188 ASN A O 1
ATOM 1201 N N . ALA A 1 155 ? -16.82701 -69.85672 -12.50820 1.000 39.63212 189 ALA A N 1
ATOM 1202 C CA . ALA A 1 155 ? -16.12537 -70.56304 -11.44400 1.000 37.44710 189 ALA A CA 1
ATOM 1203 C C . ALA A 1 155 ? -14.69458 -70.92667 -11.82876 1.000 42.81613 189 ALA A C 1
ATOM 1204 O O . ALA A 1 155 ? -13.83811 -71.07613 -10.95113 1.000 47.74156 189 ALA A O 1
ATOM 1206 N N . SER A 1 156 ? -14.42914 -71.15960 -13.10451 1.000 40.41011 190 SER A N 1
ATOM 1207 C CA . SER A 1 156 ? -13.08943 -71.54563 -13.51381 1.000 45.68225 190 SER A CA 1
ATOM 1208 C C . SER A 1 156 ? -12.24267 -70.35033 -13.93142 1.000 46.84236 190 SER A C 1
ATOM 1209 O O . SER A 1 156 ? -11.09726 -70.53877 -14.36360 1.000 49.38346 190 SER A O 1
ATOM 1212 N N . CYS A 1 157 ? -12.78458 -69.13623 -13.84708 1.000 42.91011 191 CYS A N 1
ATOM 1213 C CA . CYS A 1 157 ? -12.09372 -67.93229 -14.30429 1.000 49.83353 191 CYS A CA 1
ATOM 1214 C C . CYS A 1 157 ? -11.44674 -67.22208 -13.13077 1.000 49.61354 191 CYS A C 1
ATOM 1215 O O . CYS A 1 157 ? -12.13757 -66.75985 -12.22034 1.000 52.60568 191 CYS A O 1
ATOM 1218 N N . GLY A 1 158 ? -10.13930 -67.07899 -13.18535 1.000 45.63277 192 GLY A N 1
ATOM 1219 C CA . GLY A 1 158 ? -9.51589 -66.30072 -12.14866 1.000 51.80247 192 GLY A CA 1
ATOM 1220 C C . GLY A 1 158 ? -8.18322 -65.74583 -12.56002 1.000 45.78678 192 GLY A C 1
ATOM 1221 O O . GLY A 1 158 ? -7.40001 -66.42062 -13.23266 1.000 47.52789 192 GLY A O 1
ATOM 1222 N N . VAL A 1 159 ? -7.92217 -64.51155 -12.14943 1.000 49.43442 193 VAL A N 1
ATOM 1223 C CA . VAL A 1 159 ? -6.59948 -63.93483 -12.28665 1.000 46.92551 193 VAL A CA 1
ATOM 1224 C C . VAL A 1 159 ? -5.65823 -64.74622 -11.39580 1.000 48.02574 193 VAL A C 1
ATOM 1225 O O . VAL A 1 159 ? -6.12035 -65.43556 -10.46982 1.000 42.35836 193 VAL A O 1
ATOM 1229 N N . PRO A 1 160 ? -4.34422 -64.69174 -11.62656 1.000 47.08493 194 PRO A N 1
ATOM 1230 C CA . PRO A 1 160 ? -3.41309 -65.38741 -10.73552 1.000 42.00258 194 PRO A CA 1
ATOM 1231 C C . PRO A 1 160 ? -3.53812 -64.85668 -9.31840 1.000 47.73712 194 PRO A C 1
ATOM 1232 O O . PRO A 1 160 ? -3.91604 -63.70408 -9.09076 1.000 46.48496 194 PRO A O 1
ATOM 1236 N N . THR A 1 161 ? -3.19210 -65.70724 -8.34857 1.000 41.67274 195 THR A N 1
ATOM 1237 C CA . THR A 1 161 ? -3.12673 -65.30628 -6.94797 1.000 45.23192 195 THR A CA 1
ATOM 1238 C C . THR A 1 161 ? -1.65619 -65.27910 -6.55331 1.000 42.91854 195 THR A C 1
ATOM 1239 O O . THR A 1 161 ? -0.86278 -66.08763 -7.04131 1.000 41.26626 195 THR A O 1
ATOM 1243 N N . LEU A 1 162 ? -1.28325 -64.31518 -5.73426 1.000 39.05010 196 LEU A N 1
ATOM 1244 C CA . LEU A 1 162 ? 0.11591 -64.07634 -5.42649 1.000 41.16841 196 LEU A CA 1
ATOM 1245 C C . LEU A 1 162 ? 0.26301 -64.05726 -3.93538 1.000 40.25302 196 LEU A C 1
ATOM 1246 O O . LEU A 1 162 ? -0.66622 -63.66657 -3.22938 1.000 44.48874 196 LEU A O 1
ATOM 1251 N N . LYS A 1 163 ? 1.42395 -64.51818 -3.47048 1.000 42.02897 197 LYS A N 1
ATOM 1252 C CA . LYS A 1 163 ? 1.87226 -64.35503 -2.09063 1.000 41.51917 197 LYS A CA 1
ATOM 1253 C C . LYS A 1 163 ? 3.32074 -63.90830 -2.14081 1.000 41.02799 197 LYS A C 1
ATOM 1254 O O . LYS A 1 163 ? 4.15687 -64.57825 -2.75962 1.000 42.09016 197 LYS A O 1
ATOM 1260 N N . VAL A 1 164 ? 3.62499 -62.78672 -1.49848 1.000 40.27614 198 VAL A N 1
ATOM 1261 C CA . VAL A 1 164 ? 4.97844 -62.25543 -1.46468 1.000 36.12500 198 VAL A CA 1
ATOM 1262 C C . VAL A 1 164 ? 5.54548 -62.51827 -0.08107 1.000 40.95736 198 VAL A C 1
ATOM 1263 O O . VAL A 1 164 ? 4.93750 -62.16455 0.93607 1.000 42.87455 198 VAL A O 1
ATOM 1267 N N . GLN A 1 165 ? 6.69398 -63.15296 -0.03284 1.000 42.83807 199 GLN A N 1
ATOM 1268 C CA . GLN A 1 165 ? 7.34056 -63.43627 1.23194 1.000 36.22050 199 GLN A CA 1
ATOM 1269 C C . GLN A 1 165 ? 8.35910 -62.32903 1.45674 1.000 34.17558 199 GLN A C 1
ATOM 1270 O O . GLN A 1 165 ? 9.19557 -62.07995 0.59484 1.000 35.35493 199 GLN A O 1
ATOM 1276 N N . VAL A 1 166 ? 8.22339 -61.61277 2.56590 1.000 34.30411 200 VAL A N 1
ATOM 1277 C CA . VAL A 1 166 ? 9.08993 -60.47284 2.88127 1.000 40.01248 200 VAL A CA 1
ATOM 1278 C C . VAL A 1 166 ? 9.63964 -60.67376 4.28216 1.000 38.74537 200 VAL A C 1
ATOM 1279 O O . VAL A 1 166 ? 9.01181 -61.35017 5.10807 1.000 43.20972 200 VAL A O 1
ATOM 1283 N N . PRO A 1 167 ? 10.76278 -60.04281 4.61044 1.000 38.27530 201 PRO A N 1
ATOM 1284 C CA . PRO A 1 167 ? 11.19900 -60.05864 6.00417 1.000 47.57091 201 PRO A CA 1
ATOM 1285 C C . PRO A 1 167 ? 10.16112 -59.37593 6.88057 1.000 50.39306 201 PRO A C 1
ATOM 1286 O O . PRO A 1 167 ? 9.60089 -58.33754 6.52869 1.000 45.43261 201 PRO A O 1
ATOM 1290 N N . ASN A 1 168 ? 9.88632 -60.01315 8.01245 1.000 54.11133 202 ASN A N 1
ATOM 1291 C CA . ASN A 1 168 ? 9.07086 -59.41440 9.05908 1.000 63.00247 202 ASN A CA 1
ATOM 1292 C C . ASN A 1 168 ? 9.76472 -58.18719 9.65736 1.000 62.85470 202 ASN A C 1
ATOM 1293 O O . ASN A 1 168 ? 9.17834 -57.09641 9.73774 1.000 58.86754 202 ASN A O 1
ATOM 1298 N N . ALA A 1 169 ? 11.03773 -58.33144 10.00502 1.000 52.61830 203 ALA A N 1
ATOM 1299 C CA . ALA A 1 169 ? 11.78779 -57.32455 10.73821 1.000 49.83841 203 ALA A CA 1
ATOM 1300 C C . ALA A 1 169 ? 12.47248 -56.31481 9.81284 1.000 47.19320 203 ALA A C 1
ATOM 1301 O O . ALA A 1 169 ? 12.66551 -56.54066 8.61964 1.000 47.88151 203 ALA A O 1
ATOM 1303 N N . SER A 1 170 ? 12.84166 -55.17813 10.38451 1.000 41.76679 204 SER A N 1
ATOM 1304 C CA . SER A 1 170 ? 13.67410 -54.23877 9.65118 1.000 42.32562 204 SER A CA 1
ATOM 1305 C C . SER A 1 170 ? 15.06798 -54.81324 9.42662 1.000 39.52107 204 SER A C 1
ATOM 1306 O O . SER A 1 170 ? 15.52551 -55.70780 10.13955 1.000 37.47333 204 SER A O 1
ATOM 1309 N N . VAL A 1 171 ? 15.76213 -54.25216 8.44790 1.000 34.02222 205 VAL A N 1
ATOM 1310 C CA . VAL A 1 171 ? 17.12894 -54.63356 8.14820 1.000 38.22941 205 VAL A CA 1
ATOM 1311 C C . VAL A 1 171 ? 18.05636 -53.42717 8.34760 1.000 37.89244 205 VAL A C 1
ATOM 1312 O O . VAL A 1 171 ? 17.61533 -52.30598 8.61478 1.000 36.64124 205 VAL A O 1
ATOM 1316 N N . ASP A 1 172 ? 19.35754 -53.68957 8.27759 1.000 36.20758 206 ASP A N 1
ATOM 1317 C CA . ASP A 1 172 ? 20.38308 -52.66224 8.40131 1.000 37.38609 206 ASP A CA 1
ATOM 1318 C C . ASP A 1 172 ? 20.96480 -52.30062 7.03910 1.000 37.01826 206 ASP A C 1
ATOM 1319 O O . ASP A 1 172 ? 20.91416 -53.09183 6.09620 1.000 36.70027 206 ASP A O 1
ATOM 1324 N N . VAL A 1 173 ? 21.53991 -51.09465 6.95331 1.000 33.19088 207 VAL A N 1
ATOM 1325 C CA . VAL A 1 173 ? 22.25329 -50.69313 5.75061 1.000 33.88342 207 VAL A CA 1
ATOM 1326 C C . VAL A 1 173 ? 23.36147 -51.69726 5.46361 1.000 34.15890 207 VAL A C 1
ATOM 1327 O O . VAL A 1 173 ? 24.10908 -52.10339 6.36444 1.000 32.52239 207 VAL A O 1
ATOM 1331 N N . GLY A 1 174 ? 23.44354 -52.15460 4.20731 1.000 32.46524 208 GLY A N 1
ATOM 1332 C CA . GLY A 1 174 ? 24.44522 -53.14071 3.82078 1.000 38.03722 208 GLY A CA 1
ATOM 1333 C C . GLY A 1 174 ? 23.97243 -54.58680 3.84303 1.000 37.05842 208 GLY A C 1
ATOM 1334 O O . GLY A 1 174 ? 24.67314 -55.46894 3.30681 1.000 35.79119 208 GLY A O 1
ATOM 1335 N N . ASP A 1 175 ? 22.81937 -54.86025 4.45700 1.000 35.55444 209 ASP A N 1
ATOM 1336 C CA . ASP A 1 175 ? 22.25764 -56.21298 4.46442 1.000 35.50229 209 ASP A CA 1
ATOM 1337 C C . ASP A 1 175 ? 21.83333 -56.62666 3.05732 1.000 37.55245 209 ASP A C 1
ATOM 1338 O O . ASP A 1 175 ? 21.67124 -55.79834 2.14053 1.000 33.09359 209 ASP A O 1
ATOM 1343 N N . ASP A 1 176 ? 21.67511 -57.93437 2.90171 1.000 36.28336 210 ASP A N 1
ATOM 1344 C CA . ASP A 1 176 ? 21.02631 -58.55162 1.75468 1.000 38.37756 210 ASP A CA 1
ATOM 1345 C C . ASP A 1 176 ? 19.62170 -58.97210 2.16873 1.000 37.15748 210 ASP A C 1
ATOM 1346 O O . ASP A 1 176 ? 19.45404 -59.64941 3.19172 1.000 36.84194 210 ASP A O 1
ATOM 1351 N N . VAL A 1 177 ? 18.62167 -58.58362 1.37898 1.000 32.57853 211 VAL A N 1
ATOM 1352 C CA . VAL A 1 177 ? 17.22832 -58.88301 1.67994 1.000 34.84139 211 VAL A CA 1
ATOM 1353 C C . VAL A 1 177 ? 16.66837 -59.84443 0.63764 1.000 35.12409 211 VAL A C 1
ATOM 1354 O O . VAL A 1 177 ? 16.68695 -59.54341 -0.56234 1.000 33.63598 211 VAL A O 1
ATOM 1358 N N . LEU A 1 178 ? 16.08735 -60.95383 1.10559 1.000 31.25826 212 LEU A N 1
ATOM 1359 C CA . LEU A 1 178 ? 15.46202 -61.95561 0.24533 1.000 32.95531 212 LEU A CA 1
ATOM 1360 C C . LEU A 1 178 ? 13.94840 -61.76212 0.27244 1.000 31.90990 212 LEU A C 1
ATOM 1361 O O . LEU A 1 178 ? 13.34144 -61.70434 1.34461 1.000 37.94073 212 LEU A O 1
ATOM 1366 N N . LEU A 1 179 ? 13.35528 -61.66124 -0.90242 1.000 31.44368 213 LEU A N 1
ATOM 1367 C CA . LEU A 1 179 ? 11.91751 -61.65488 -1.08606 1.000 33.97080 213 LEU A CA 1
ATOM 1368 C C . LEU A 1 179 ? 11.58730 -62.78829 -2.02767 1.000 33.64847 213 LEU A C 1
ATOM 1369 O O . LEU A 1 179 ? 12.43383 -63.23039 -2.80787 1.000 33.42200 213 LEU A O 1
ATOM 1374 N N . ARG A 1 180 ? 10.35928 -63.26226 -1.95266 1.000 28.04663 214 ARG A N 1
ATOM 1375 C CA . ARG A 1 180 ? 9.94377 -64.33873 -2.82799 1.000 34.15644 214 ARG A CA 1
ATOM 1376 C C . ARG A 1 180 ? 8.49339 -64.08734 -3.22289 1.000 37.25444 214 ARG A C 1
ATOM 1377 O O . ARG A 1 180 ? 7.70077 -63.54003 -2.44607 1.000 33.13643 214 ARG A O 1
ATOM 1385 N N . CYS A 1 181 ? 8.12434 -64.50103 -4.42094 1.000 36.62441 215 CYS A N 1
ATOM 1386 C CA . CYS A 1 181 ? 6.74687 -64.29855 -4.82989 1.000 33.35270 215 CYS A CA 1
ATOM 1387 C C . CYS A 1 181 ? 6.21639 -65.62945 -5.32670 1.000 39.63567 215 CYS A C 1
ATOM 1388 O O . CYS A 1 181 ? 6.71614 -66.17803 -6.31208 1.000 41.85027 215 CYS A O 1
ATOM 1391 N N . GLN A 1 182 ? 5.17594 -66.11900 -4.68404 1.000 36.59756 216 GLN A N 1
ATOM 1392 C CA . GLN A 1 182 ? 4.59667 -67.39480 -5.04791 1.000 41.65708 216 GLN A CA 1
ATOM 1393 C C . GLN A 1 182 ? 3.35274 -67.10824 -5.87312 1.000 40.94816 216 GLN A C 1
ATOM 1394 O O . GLN A 1 182 ? 2.51740 -66.28614 -5.48469 1.000 40.84337 216 GLN A O 1
ATOM 1400 N N . VAL A 1 183 ? 3.24695 -67.77131 -7.01382 1.000 41.39603 217 VAL A N 1
ATOM 1401 C CA . VAL A 1 183 ? 2.21198 -67.49128 -7.99558 1.000 41.67952 217 VAL A CA 1
ATOM 1402 C C . VAL A 1 183 ? 1.41230 -68.75334 -8.20202 1.000 46.40860 217 VAL A C 1
ATOM 1403 O O . VAL A 1 183 ? 1.99365 -69.81796 -8.42599 1.000 53.06579 217 VAL A O 1
ATOM 1407 N N . GLU A 1 184 ? 0.08978 -68.63511 -8.16257 1.000 45.08311 218 GLU A N 1
ATOM 1408 C CA . GLU A 1 184 ? -0.78773 -69.74553 -8.50440 1.000 52.94198 218 GLU A CA 1
ATOM 1409 C C . GLU A 1 184 ? -1.82531 -69.26099 -9.51198 1.000 53.66140 218 GLU A C 1
ATOM 1410 O O . GLU A 1 184 ? -2.06788 -68.05464 -9.65689 1.000 44.88182 218 GLU A O 1
ATOM 1416 N N . GLY A 1 185 ? -2.39093 -70.21042 -10.23423 1.000 50.58925 219 GLY A N 1
ATOM 1417 C CA . GLY A 1 185 ? -3.47001 -69.95873 -11.17071 1.000 48.15885 219 GLY A CA 1
ATOM 1418 C C . GLY A 1 185 ? -3.29541 -70.73950 -12.45833 1.000 56.28392 219 GLY A C 1
ATOM 1419 O O . GLY A 1 185 ? -2.19140 -71.13492 -12.84097 1.000 58.09936 219 GLY A O 1
ATOM 1420 N N . ARG A 1 186 ? -4.40703 -70.90535 -13.17338 1.000 53.91097 220 ARG A N 1
ATOM 1421 C CA . ARG A 1 186 ? -4.41368 -71.63316 -14.42911 1.000 55.78197 220 ARG A CA 1
ATOM 1422 C C . ARG A 1 186 ? -3.91006 -70.75957 -15.55309 1.000 52.12404 220 ARG A C 1
ATOM 1423 O O . ARG A 1 186 ? -4.12839 -69.54402 -15.55711 1.000 51.88270 220 ARG A O 1
ATOM 1431 N N . GLY A 1 187 ? -3.20072 -71.38409 -16.48588 1.000 47.26692 221 GLY A N 1
ATOM 1432 C CA . GLY A 1 187 ? -2.82140 -70.71120 -17.71819 1.000 47.71685 221 GLY A CA 1
ATOM 1433 C C . GLY A 1 187 ? -1.94043 -69.50193 -17.50900 1.000 47.60208 221 GLY A C 1
ATOM 1434 O O . GLY A 1 187 ? -2.09822 -68.49197 -18.21124 1.000 46.30551 221 GLY A O 1
ATOM 1435 N N . LEU A 1 188 ? -0.99301 -69.58675 -16.57403 1.000 46.40890 222 LEU A N 1
ATOM 1436 C CA . LEU A 1 188 ? -0.08445 -68.46967 -16.34278 1.000 41.52642 222 LEU A CA 1
ATOM 1437 C C . LEU A 1 188 ? 0.70672 -68.17885 -17.60352 1.000 42.52798 222 LEU A C 1
ATOM 1438 O O . LEU A 1 188 ? 1.21239 -69.09360 -18.24383 1.000 43.76164 222 LEU A O 1
ATOM 1443 N N . GLU A 1 189 ? 0.78153 -66.90591 -17.97520 1.000 38.45654 223 GLU A N 1
ATOM 1444 C CA . GLU A 1 189 ? 1.49923 -66.44615 -19.15274 1.000 41.63753 223 GLU A CA 1
ATOM 1445 C C . GLU A 1 189 ? 2.84190 -65.82333 -18.80029 1.000 41.45358 223 GLU A C 1
ATOM 1446 O O . GLU A 1 189 ? 3.83614 -66.06933 -19.47905 1.000 43.72778 223 GLU A O 1
ATOM 1452 N N . GLN A 1 190 ? 2.90354 -65.04875 -17.73460 1.000 36.00332 224 GLN A N 1
ATOM 1453 C CA . GLN A 1 190 ? 4.11722 -64.31828 -17.42244 1.000 38.34101 224 GLN A CA 1
ATOM 1454 C C . GLN A 1 190 ? 4.01149 -63.84866 -15.97646 1.000 39.12968 224 GLN A C 1
ATOM 1455 O O . GLN A 1 190 ? 2.90980 -63.56789 -15.48972 1.000 37.84748 224 GLN A O 1
ATOM 1461 N N . ALA A 1 191 ? 5.15685 -63.72631 -15.29726 1.000 35.52485 225 ALA A N 1
ATOM 1462 C CA . ALA A 1 191 ? 5.18957 -63.11397 -13.97933 1.000 35.32651 225 ALA A CA 1
ATOM 1463 C C . ALA A 1 191 ? 6.54964 -62.45498 -13.80740 1.000 34.19112 225 ALA A C 1
ATOM 1464 O O . ALA A 1 191 ? 7.49984 -62.77093 -14.51794 1.000 32.94360 225 ALA A O 1
ATOM 1466 N N . GLY A 1 192 ? 6.62807 -61.51380 -12.88172 1.000 36.00171 226 GLY A N 1
ATOM 1467 C CA . GLY A 1 192 ? 7.89808 -60.84096 -12.65873 1.000 38.48261 226 GLY A CA 1
ATOM 1468 C C . GLY A 1 192 ? 7.77226 -59.79450 -11.57345 1.000 37.05226 226 GLY A C 1
ATOM 1469 O O . GLY A 1 192 ? 6.81046 -59.79612 -10.79706 1.000 34.32918 226 GLY A O 1
ATOM 1470 N N . TRP A 1 193 ? 8.77116 -58.91283 -11.51580 1.000 35.12642 227 TRP A N 1
ATOM 1471 C CA . TRP A 1 193 ? 8.84498 -57.85842 -10.50736 1.000 34.12452 227 TRP A CA 1
ATOM 1472 C C . TRP A 1 193 ? 8.86251 -56.48999 -11.16239 1.000 35.66401 227 TRP A C 1
ATOM 1473 O O . TRP A 1 193 ? 9.47277 -56.31124 -12.21239 1.000 39.81460 227 TRP A O 1
ATOM 1484 N N . ILE A 1 194 ? 8.16826 -55.52353 -10.56997 1.000 36.14964 228 ILE A N 1
ATOM 1485 C CA . ILE A 1 194 ? 8.33569 -54.12643 -10.95230 1.000 44.01528 228 ILE A CA 1
ATOM 1486 C C . ILE A 1 194 ? 9.02405 -53.44262 -9.78071 1.000 42.38308 228 ILE A C 1
ATOM 1487 O O . ILE A 1 194 ? 8.52122 -53.46315 -8.65148 1.000 40.78312 228 ILE A O 1
ATOM 1492 N N . LEU A 1 195 ? 10.19429 -52.89354 -10.03122 1.000 49.69455 229 LEU A N 1
ATOM 1493 C CA . LEU A 1 195 ? 10.94672 -52.20799 -8.99222 1.000 58.73628 229 LEU A CA 1
ATOM 1494 C C . LEU A 1 195 ? 11.00950 -50.74817 -9.44043 1.000 64.42279 229 LEU A C 1
ATOM 1495 O O . LEU A 1 195 ? 11.83798 -50.38317 -10.28547 1.000 53.41904 229 LEU A O 1
ATOM 1500 N N . THR A 1 196 ? 10.09244 -49.93863 -8.88940 1.000 65.26935 230 THR A N 1
ATOM 1501 C CA . THR A 1 196 ? 10.11734 -48.49404 -9.09656 1.000 77.35440 230 THR A CA 1
ATOM 1502 C C . THR A 1 196 ? 11.50853 -47.95125 -8.80537 1.000 75.17640 230 THR A C 1
ATOM 1503 O O . THR A 1 196 ? 12.13130 -48.30733 -7.79849 1.000 69.37466 230 THR A O 1
ATOM 1507 N N . GLU A 1 197 ? 11.97640 -47.07275 -9.68729 1.000 73.70365 231 GLU A N 1
ATOM 1508 C CA . GLU A 1 197 ? 13.35906 -46.60098 -9.68628 1.000 81.71792 231 GLU A CA 1
ATOM 1509 C C . GLU A 1 197 ? 14.04424 -46.65339 -8.32392 1.000 73.95713 231 GLU A C 1
ATOM 1510 O O . GLU A 1 197 ? 13.85036 -45.77904 -7.47710 1.000 76.35749 231 GLU A O 1
ATOM 1516 N N . LEU A 1 198 ? 14.81836 -47.70930 -8.09829 1.000 69.33018 232 LEU A N 1
ATOM 1517 C CA . LEU A 1 198 ? 15.51244 -47.87349 -6.83457 1.000 65.98400 232 LEU A CA 1
ATOM 1518 C C . LEU A 1 198 ? 16.59869 -46.82861 -6.64750 1.000 71.86181 232 LEU A C 1
ATOM 1519 O O . LEU A 1 198 ? 16.97985 -46.55502 -5.50254 1.000 70.23617 232 LEU A O 1
ATOM 1524 N N . GLU A 1 199 ? 17.08384 -46.23062 -7.74538 1.000 77.52701 233 GLU A N 1
ATOM 1525 C CA . GLU A 1 199 ? 18.21366 -45.29539 -7.72941 1.000 82.82642 233 GLU A CA 1
ATOM 1526 C C . GLU A 1 199 ? 19.44222 -45.96763 -7.12656 1.000 71.44974 233 GLU A C 1
ATOM 1527 O O . GLU A 1 199 ? 20.23025 -45.34610 -6.40660 1.000 64.78574 233 GLU A O 1
ATOM 1533 N N . GLN A 1 200 ? 19.60278 -47.25634 -7.42893 1.000 66.15278 234 GLN A N 1
ATOM 1534 C CA . GLN A 1 200 ? 20.70490 -48.03538 -6.88690 1.000 60.17329 234 GLN A CA 1
ATOM 1535 C C . GLN A 1 200 ? 20.66921 -48.04694 -5.36112 1.000 51.08943 234 GLN A C 1
ATOM 1536 O O . GLN A 1 200 ? 21.70116 -47.95874 -4.70239 1.000 52.80076 234 GLN A O 1
ATOM 1542 N N . SER A 1 201 ? 19.47131 -48.14937 -4.78467 1.000 51.75545 235 SER A N 1
ATOM 1543 C CA . SER A 1 201 ? 19.37745 -48.36353 -3.34689 1.000 45.38964 235 SER A CA 1
ATOM 1544 C C . SER A 1 201 ? 19.56814 -49.83689 -2.98215 1.000 41.61115 235 SER A C 1
ATOM 1545 O O . SER A 1 201 ? 19.59975 -50.18726 -1.78733 1.000 36.32966 235 SER A O 1
ATOM 1548 N N . ALA A 1 202 ? 19.73363 -50.69560 -3.98985 1.000 37.20934 236 ALA A N 1
ATOM 1549 C CA . ALA A 1 202 ? 19.99479 -52.11302 -3.81336 1.000 38.54554 236 ALA A CA 1
ATOM 1550 C C . ALA A 1 202 ? 20.53334 -52.69021 -5.10835 1.000 39.72902 236 ALA A C 1
ATOM 1551 O O . ALA A 1 202 ? 20.23127 -52.19926 -6.19259 1.000 36.26301 236 ALA A O 1
ATOM 1553 N N . THR A 1 203 ? 21.34470 -53.72621 -4.98179 1.000 35.21419 237 THR A N 1
ATOM 1554 C CA . THR A 1 203 ? 21.77160 -54.50593 -6.13594 1.000 35.93761 237 THR A CA 1
ATOM 1555 C C . THR A 1 203 ? 20.73503 -55.59285 -6.35539 1.000 40.37365 237 THR A C 1
ATOM 1556 O O . THR A 1 203 ? 20.43931 -56.35154 -5.42412 1.000 37.11161 237 THR A O 1
ATOM 1560 N N . VAL A 1 204 ? 20.18811 -55.66749 -7.56641 1.000 36.20689 238 VAL A N 1
ATOM 1561 C CA . VAL A 1 204 ? 18.99179 -56.45357 -7.83198 1.000 32.61929 238 VAL A CA 1
ATOM 1562 C C . VAL A 1 204 ? 19.38353 -57.77053 -8.49400 1.000 33.83200 238 VAL A C 1
ATOM 1563 O O . VAL A 1 204 ? 19.85100 -57.78299 -9.64744 1.000 40.82895 238 VAL A O 1
ATOM 1567 N N . MET A 1 205 ? 19.13696 -58.88581 -7.80380 1.000 35.68551 239 MET A N 1
ATOM 1568 C CA . MET A 1 205 ? 19.45753 -60.20707 -8.33154 1.000 36.39973 239 MET A CA 1
ATOM 1569 C C . MET A 1 205 ? 18.21429 -61.07242 -8.24987 1.000 37.84959 239 MET A C 1
ATOM 1570 O O . MET A 1 205 ? 17.68739 -61.32667 -7.15625 1.000 38.13585 239 MET A O 1
ATOM 1575 N N . LYS A 1 206 ? 17.73107 -61.49174 -9.40122 1.000 38.03868 240 LYS A N 1
ATOM 1576 C CA . LYS A 1 206 ? 16.56772 -62.35063 -9.47557 1.000 38.26124 240 LYS A CA 1
ATOM 1577 C C . LYS A 1 206 ? 17.05027 -63.78881 -9.54590 1.000 40.65408 240 LYS A C 1
ATOM 1578 O O . LYS A 1 206 ? 18.18760 -64.05022 -9.93357 1.000 42.65586 240 LYS A O 1
ATOM 1584 N N . SER A 1 207 ? 16.20921 -64.71782 -9.10636 1.000 40.30715 241 SER A N 1
ATOM 1585 C CA . SER A 1 207 ? 16.60687 -66.12448 -9.12323 1.000 40.29952 241 SER A CA 1
ATOM 1586 C C . SER A 1 207 ? 15.36234 -66.98691 -9.22632 1.000 40.93889 241 SER A C 1
ATOM 1587 O O . SER A 1 207 ? 14.23685 -66.51950 -9.03015 1.000 40.77871 241 SER A O 1
ATOM 1590 N N . GLY A 1 208 ? 15.58375 -68.25869 -9.52764 1.000 45.59984 242 GLY A N 1
ATOM 1591 C CA . GLY A 1 208 ? 14.52107 -69.25562 -9.62911 1.000 43.40661 242 GLY A CA 1
ATOM 1592 C C . GLY A 1 208 ? 13.54079 -68.93817 -10.73841 1.000 46.82384 242 GLY A C 1
ATOM 1593 O O . GLY A 1 208 ? 13.86197 -68.26948 -11.72406 1.000 50.96084 242 GLY A O 1
ATOM 1594 N N . GLY A 1 209 ? 12.30788 -69.38559 -10.55237 1.000 48.90974 243 GLY A N 1
ATOM 1595 C CA . GLY A 1 209 ? 11.27841 -69.17868 -11.54849 1.000 45.76831 243 GLY A CA 1
ATOM 1596 C C . GLY A 1 209 ? 9.95444 -69.67706 -11.01916 1.000 43.56403 243 GLY A C 1
ATOM 1597 O O . GLY A 1 209 ? 9.84339 -70.07381 -9.85859 1.000 48.69060 243 GLY A O 1
ATOM 1598 N N . LEU A 1 210 ? 8.96542 -69.68804 -11.89334 1.000 47.46415 244 LEU A N 1
ATOM 1599 C CA . LEU A 1 210 ? 7.62335 -70.09723 -11.50711 1.000 43.53279 244 LEU A CA 1
ATOM 1600 C C . LEU A 1 210 ? 7.68537 -71.47613 -10.84649 1.000 47.96832 244 LEU A C 1
ATOM 1601 O O . LEU A 1 210 ? 8.43366 -72.35276 -11.31223 1.000 48.07973 244 LEU A O 1
ATOM 1606 N N . PRO A 1 211 ? 6.93426 -71.70936 -9.75270 1.000 39.64520 245 PRO A N 1
ATOM 1607 C CA . PRO A 1 211 ? 5.93042 -70.82070 -9.16812 1.000 39.13079 245 PRO A CA 1
ATOM 1608 C C . PRO A 1 211 ? 6.43286 -69.94071 -8.04554 1.000 43.61891 245 PRO A C 1
ATOM 1609 O O . PRO A 1 211 ? 5.60497 -69.28054 -7.39163 1.000 45.98855 245 PRO A O 1
ATOM 1613 N N . SER A 1 212 ? 7.74423 -69.93060 -7.80298 1.000 37.73686 246 SER A N 1
ATOM 1614 C CA . SER A 1 212 ? 8.31032 -69.19730 -6.67920 1.000 40.03112 246 SER A CA 1
ATOM 1615 C C . SER A 1 212 ? 9.44390 -68.32271 -7.19510 1.000 38.99948 246 SER A C 1
ATOM 1616 O O . SER A 1 212 ? 10.59421 -68.77047 -7.25516 1.000 37.96946 246 SER A O 1
ATOM 1619 N N . LEU A 1 213 ? 9.13765 -67.05859 -7.46584 1.000 40.34778 247 LEU A N 1
ATOM 1620 C CA . LEU A 1 213 ? 10.11960 -66.13671 -8.02458 1.000 40.36477 247 LEU A CA 1
ATOM 1621 C C . LEU A 1 213 ? 10.95783 -65.61720 -6.87620 1.000 40.56273 247 LEU A C 1
ATOM 1622 O O . LEU A 1 213 ? 10.41551 -65.29262 -5.81452 1.000 38.03461 247 LEU A O 1
ATOM 1627 N N . GLY A 1 214 ? 12.27097 -65.51707 -7.08482 1.000 35.25114 248 GLY A N 1
ATOM 1628 C CA . GLY A 1 214 ? 13.18633 -65.11439 -6.03227 1.000 29.74419 248 GLY A CA 1
ATOM 1629 C C . GLY A 1 214 ? 13.76991 -63.74457 -6.32000 1.000 37.79784 248 GLY A C 1
ATOM 1630 O O . GLY A 1 214 ? 14.19425 -63.45806 -7.44506 1.000 37.19051 248 GLY A O 1
ATOM 1631 N N . LEU A 1 215 ? 13.83618 -62.91112 -5.28560 1.000 33.46962 249 LEU A N 1
ATOM 1632 C CA . LEU A 1 215 ? 14.41494 -61.58036 -5.45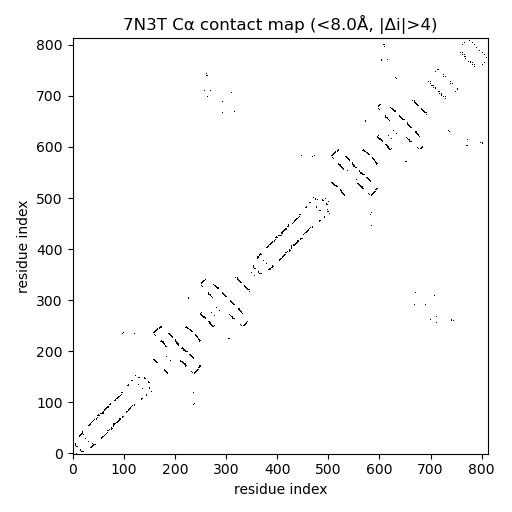875 1.000 36.25072 249 LEU A CA 1
ATOM 1633 C C . LEU A 1 215 ? 15.34096 -61.30464 -4.28258 1.000 31.36467 249 LEU A C 1
ATOM 1634 O O . LEU A 1 215 ? 14.91191 -61.34408 -3.13622 1.000 34.22099 249 LEU A O 1
ATOM 1639 N N . THR A 1 216 ? 16.61212 -61.05297 -4.55881 1.000 30.96682 250 THR A N 1
ATOM 1640 C CA . THR A 1 216 ? 17.53625 -60.59454 -3.53298 1.000 29.67408 250 THR A CA 1
ATOM 1641 C C . THR A 1 216 ? 17.89368 -59.13488 -3.79037 1.000 32.88049 250 THR A C 1
ATOM 1642 O O . THR A 1 216 ? 18.39025 -58.79617 -4.87445 1.000 36.69581 250 THR A O 1
ATOM 1646 N N . LEU A 1 217 ? 17.66775 -58.28634 -2.80352 1.000 34.67392 251 LEU A N 1
ATOM 1647 C CA . LEU A 1 217 ? 18.15091 -56.91048 -2.83248 1.000 35.34756 251 LEU A CA 1
ATOM 1648 C C . LEU A 1 217 ? 19.40977 -56.87744 -1.98133 1.000 35.10203 251 LEU A C 1
ATOM 1649 O O . LEU A 1 217 ? 19.35102 -56.98207 -0.74858 1.000 32.88710 251 LEU A O 1
ATOM 1654 N N . ALA A 1 218 ? 20.53876 -56.78133 -2.63642 1.000 34.24900 252 ALA A N 1
ATOM 1655 C CA . ALA A 1 218 ? 21.81150 -56.92265 -1.96701 1.000 37.20130 252 ALA A CA 1
ATOM 1656 C C . ALA A 1 218 ? 22.43264 -55.56118 -1.67580 1.000 37.16858 252 ALA A C 1
ATOM 1657 O O . ALA A 1 218 ? 22.28841 -54.61533 -2.45307 1.000 33.75431 252 ALA A O 1
ATOM 1659 N N . ASN A 1 219 ? 23.14498 -55.48242 -0.54666 1.000 36.41933 253 ASN A N 1
ATOM 1660 C CA . ASN A 1 219 ? 23.87565 -54.27765 -0.14344 1.000 40.23112 253 ASN A CA 1
ATOM 1661 C C . ASN A 1 219 ? 22.95029 -53.06397 -0.14138 1.000 37.03128 253 ASN A C 1
ATOM 1662 O O . ASN A 1 219 ? 23.18207 -52.08290 -0.85249 1.000 34.71923 253 ASN A O 1
ATOM 1667 N N . VAL A 1 220 ? 21.85635 -53.17565 0.63216 1.000 33.64241 254 VAL A N 1
ATOM 1668 C CA . VAL A 1 220 ? 20.81507 -52.14421 0.59622 1.000 36.17285 254 VAL A CA 1
ATOM 1669 C C . VAL A 1 220 ? 21.35250 -50.84837 1.20851 1.000 36.28922 254 VAL A C 1
ATOM 1670 O O . VAL A 1 220 ? 22.25173 -50.85751 2.05416 1.000 33.56753 254 VAL A O 1
ATOM 1674 N N . THR A 1 221 ? 20.85847 -49.72006 0.71348 1.000 35.72871 255 THR A N 1
ATOM 1675 C CA . THR A 1 221 ? 21.11180 -48.43127 1.33873 1.000 37.36682 255 THR A CA 1
ATOM 1676 C C . THR A 1 221 ? 19.83742 -47.91190 2.00248 1.000 31.28750 255 THR A C 1
ATOM 1677 O O . THR A 1 221 ? 18.74692 -48.44278 1.81069 1.000 30.67106 255 THR A O 1
ATOM 1681 N N . SER A 1 222 ? 19.98535 -46.82351 2.77147 1.000 35.11033 256 SER A N 1
ATOM 1682 C CA . SER A 1 222 ? 18.81559 -46.28582 3.43475 1.000 32.03276 256 SER A CA 1
ATOM 1683 C C . SER A 1 222 ? 17.75190 -45.84246 2.43668 1.000 33.76793 256 SER A C 1
ATOM 1684 O O . SER A 1 222 ? 16.57361 -45.77728 2.79819 1.000 34.26675 256 SER A O 1
ATOM 1687 N N . ASP A 1 223 ? 18.12569 -45.54850 1.19084 1.000 36.07603 257 ASP A N 1
ATOM 1688 C CA . ASP A 1 223 ? 17.13549 -45.06018 0.20593 1.000 40.11001 257 ASP A CA 1
ATOM 1689 C C . ASP A 1 223 ? 16.20023 -46.14949 -0.30151 1.000 35.96921 257 ASP A C 1
ATOM 1690 O O . ASP A 1 223 ? 15.32728 -45.84744 -1.11211 1.000 33.22822 257 ASP A O 1
ATOM 1695 N N . LEU A 1 224 ? 16.38988 -47.39816 0.12994 1.000 33.83909 258 LEU A N 1
ATOM 1696 C CA . LEU A 1 224 ? 15.44255 -48.44882 -0.19921 1.000 34.07184 258 LEU A CA 1
ATOM 1697 C C . LEU A 1 224 ? 14.12458 -48.25100 0.52858 1.000 36.61224 258 LEU A C 1
ATOM 1698 O O . LEU A 1 224 ? 13.11597 -48.81871 0.09915 1.000 34.60996 258 LEU A O 1
ATOM 1703 N N . ASN A 1 225 ? 14.10689 -47.42923 1.58898 1.000 34.68788 259 ASN A N 1
ATOM 1704 C CA . ASN A 1 225 ? 12.86494 -47.14083 2.28509 1.000 31.55837 259 ASN A CA 1
ATOM 1705 C C . ASN A 1 225 ? 11.86121 -46.49164 1.34157 1.000 34.20873 259 ASN A C 1
ATOM 1706 O O . ASN A 1 225 ? 12.23049 -45.73251 0.44727 1.000 31.85108 259 ASN A O 1
ATOM 1711 N N . ARG A 1 226 ? 10.58489 -46.82321 1.53028 1.000 33.12933 260 ARG A N 1
ATOM 1712 C CA . ARG A 1 226 ? 9.44877 -46.27583 0.78779 1.000 34.74601 260 ARG A CA 1
ATOM 1713 C C . ARG A 1 226 ? 9.44391 -46.66265 -0.68963 1.000 35.25472 260 ARG A C 1
ATOM 1714 O O . ARG A 1 226 ? 8.59832 -46.20702 -1.42205 1.000 39.23114 260 ARG A O 1
ATOM 1722 N N . LYS A 1 227 ? 10.33055 -47.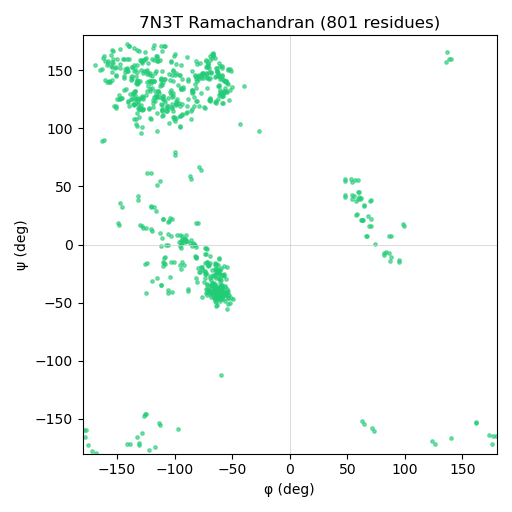53344 -1.13562 1.000 35.24424 261 LYS A N 1
ATOM 1723 C CA . LYS A 1 227 ? 10.33138 -47.95624 -2.52804 1.000 33.22029 261 LYS A CA 1
ATOM 1724 C C . LYS A 1 227 ? 9.33707 -49.10840 -2.69909 1.000 37.34301 261 LYS A C 1
ATOM 1725 O O . LYS A 1 227 ? 9.29756 -50.01254 -1.86852 1.000 33.57375 261 LYS A O 1
ATOM 1731 N N . ASN A 1 228 ? 8.48930 -49.05022 -3.72817 1.000 37.17439 262 ASN A N 1
ATOM 1732 C CA . ASN A 1 228 ? 7.50949 -50.10766 -3.95906 1.000 37.06196 262 ASN A CA 1
ATOM 1733 C C . ASN A 1 228 ? 8.16366 -51.28407 -4.66807 1.000 36.80591 262 ASN A C 1
ATOM 1734 O O . ASN A 1 228 ? 8.75874 -51.11995 -5.73857 1.000 43.11260 262 ASN A O 1
ATOM 1739 N N . LEU A 1 229 ? 8.07179 -52.45863 -4.07155 1.000 31.41902 263 LEU A N 1
ATOM 1740 C CA . LEU A 1 229 ? 8.57912 -53.69191 -4.67173 1.000 36.76306 263 LEU A CA 1
ATOM 1741 C C . LEU A 1 229 ? 7.35298 -54.51711 -5.05428 1.000 36.87504 263 LEU A C 1
ATOM 1742 O O . LEU A 1 229 ? 6.62764 -54.98813 -4.17792 1.000 34.86035 263 LEU A O 1
ATOM 1747 N N . THR A 1 230 ? 7.10554 -54.68343 -6.34615 1.000 36.45342 264 THR A N 1
ATOM 1748 C CA . THR A 1 230 ? 5.84624 -55.25796 -6.80024 1.000 34.56686 264 THR A CA 1
ATOM 1749 C C . THR A 1 230 ? 6.08232 -56.58191 -7.50415 1.000 35.56767 264 THR A C 1
ATOM 1750 O O . THR A 1 230 ? 6.92791 -56.67347 -8.39908 1.000 37.11127 264 THR A O 1
ATOM 1754 N N . CYS A 1 231 ? 5.36972 -57.60595 -7.07521 1.000 33.16478 265 CYS A N 1
ATOM 1755 C CA . CYS A 1 231 ? 5.28145 -58.84146 -7.82110 1.000 33.63667 265 CYS A CA 1
ATOM 1756 C C . CYS A 1 231 ? 3.99031 -58.83083 -8.64389 1.000 35.30712 265 CYS A C 1
ATOM 1757 O O . CYS A 1 231 ? 2.94555 -58.36608 -8.17058 1.000 32.86226 265 CYS A O 1
ATOM 1760 N N . TRP A 1 232 ? 4.07691 -59.27929 -9.90185 1.000 36.51458 266 TRP A N 1
ATOM 1761 C CA . TRP A 1 232 ? 2.91878 -59.29076 -10.78985 1.000 33.10000 266 TRP A CA 1
ATOM 1762 C C . TRP A 1 232 ? 2.87425 -60.62916 -11.51555 1.000 33.58652 266 TRP A C 1
ATOM 1763 O O . TRP A 1 232 ? 3.89881 -61.26788 -11.69399 1.000 33.77613 266 TRP A O 1
ATOM 1774 N N . ALA A 1 233 ? 1.68130 -61.04489 -11.95115 1.000 36.77843 267 ALA A N 1
ATOM 1775 C CA . ALA A 1 233 ? 1.53278 -62.23829 -12.78551 1.000 33.92125 267 ALA A CA 1
ATOM 1776 C C . ALA A 1 233 ? 0.30610 -62.05716 -13.66169 1.000 35.81502 267 ALA A C 1
ATOM 1777 O O . ALA A 1 233 ? -0.63837 -61.36457 -13.27135 1.000 33.38313 267 ALA A O 1
ATOM 1779 N N . GLU A 1 234 ? 0.30503 -62.70761 -14.83171 1.000 35.66684 268 GLU A N 1
ATOM 1780 C CA . GLU A 1 234 ? -0.76481 -62.51793 -15.79669 1.000 36.73191 268 GLU A CA 1
ATOM 1781 C C . GLU A 1 234 ? -1.17486 -63.84022 -16.41878 1.000 41.90345 268 GLU A C 1
ATOM 1782 O O . GLU A 1 234 ? -0.31925 -64.67597 -16.72417 1.000 40.75645 268 GLU A O 1
ATOM 1788 N N . ASN A 1 235 ? -2.47595 -64.00876 -16.65068 1.000 41.17332 269 ASN A N 1
ATOM 1789 C CA . ASN A 1 235 ? -2.96881 -65.10133 -17.49133 1.000 45.05957 269 ASN A CA 1
ATOM 1790 C C . ASN A 1 235 ? -3.98506 -64.49591 -18.45898 1.000 44.49336 269 ASN A C 1
ATOM 1791 O O . ASN A 1 235 ? -4.11805 -63.27432 -18.59683 1.000 42.76493 269 ASN A O 1
ATOM 1796 N N . ASP A 1 236 ? -4.77157 -65.34626 -19.11671 1.000 43.88075 270 ASP A N 1
ATOM 1797 C CA . ASP A 1 236 ? -5.76114 -64.82775 -20.05944 1.000 41.38427 270 ASP A CA 1
ATOM 1798 C C . ASP A 1 236 ? -6.89016 -64.09109 -19.35876 1.000 44.93338 270 ASP A C 1
ATOM 1799 O O . ASP A 1 236 ? -7.64822 -63.36809 -20.02012 1.000 46.71282 270 ASP A O 1
ATOM 1804 N N . VAL A 1 237 ? -7.04437 -64.27663 -18.04826 1.000 40.57724 271 VAL A N 1
ATOM 1805 C CA . VAL A 1 237 ? -8.18380 -63.70950 -17.35015 1.000 41.15215 271 VAL A CA 1
ATOM 1806 C C . VAL A 1 237 ? -7.88782 -62.30820 -16.87023 1.000 43.32063 271 VAL A C 1
ATOM 1807 O O . VAL A 1 237 ? -8.77436 -61.45329 -16.87985 1.000 39.43329 271 VAL A O 1
ATOM 1811 N N . GLY A 1 238 ? -6.66454 -62.06678 -16.41232 1.000 36.16370 272 GLY A N 1
ATOM 1812 C CA . GLY A 1 238 ? -6.32036 -60.74592 -15.93915 1.000 40.20920 272 GLY A CA 1
ATOM 1813 C C . GLY A 1 238 ? -4.94647 -60.74563 -15.30382 1.000 40.52151 272 GLY A C 1
ATOM 1814 O O . GLY A 1 238 ? -4.17068 -61.69131 -15.46264 1.000 37.89784 272 GLY A O 1
ATOM 1815 N N . ARG A 1 239 ? -4.68296 -59.68053 -14.55557 1.000 40.17447 273 ARG A N 1
ATOM 1816 C CA . ARG A 1 239 ? -3.38152 -59.41075 -13.96432 1.000 38.20204 273 ARG A CA 1
ATOM 1817 C C . ARG A 1 239 ? -3.51072 -59.25071 -12.45498 1.000 39.45509 273 ARG A C 1
ATOM 1818 O O . ARG A 1 239 ? -4.46155 -58.65526 -11.96383 1.000 39.97303 273 ARG A O 1
ATOM 1826 N N . ALA A 1 240 ? -2.56069 -59.78536 -11.70920 1.000 35.74361 274 ALA A N 1
ATOM 1827 C CA . ALA A 1 240 ? -2.55846 -59.61727 -10.26933 1.000 39.30164 274 ALA A CA 1
ATOM 1828 C C . ALA A 1 240 ? -1.27099 -58.91242 -9.87231 1.000 37.57130 274 ALA A C 1
ATOM 1829 O O . ALA A 1 240 ? -0.22501 -59.13710 -10.48039 1.000 31.76791 274 ALA A O 1
ATOM 1831 N N . GLU A 1 241 ? -1.33079 -58.06158 -8.84369 1.000 36.45049 275 GLU A N 1
ATOM 1832 C CA . GLU A 1 241 ? -0.09499 -57.47060 -8.33424 1.000 37.68137 275 GLU A CA 1
ATOM 1833 C C . GLU A 1 241 ? -0.16497 -57.37751 -6.82957 1.000 38.98373 275 GLU A C 1
ATOM 1834 O O . GLU A 1 241 ? -1.24616 -57.21464 -6.24200 1.000 35.79105 275 GLU A O 1
ATOM 1840 N N . VAL A 1 242 ? 1.00562 -57.47809 -6.22176 1.000 37.19552 276 VAL A N 1
ATOM 1841 C CA . VAL A 1 242 ? 1.20102 -57.22591 -4.79516 1.000 38.37931 276 VAL A CA 1
ATOM 1842 C C . VAL A 1 242 ? 2.44286 -56.35012 -4.64095 1.000 39.64798 276 VAL A C 1
ATOM 1843 O O . VAL A 1 242 ? 3.49934 -56.65098 -5.21664 1.000 38.98415 276 VAL A O 1
ATOM 1847 N N . SER A 1 243 ? 2.31127 -55.24441 -3.91268 1.000 38.56805 277 SER A N 1
ATOM 1848 C CA . SER A 1 243 ? 3.43570 -54.36050 -3.64171 1.000 37.58792 277 SER A CA 1
ATOM 1849 C C . SER A 1 243 ? 3.78206 -54.42568 -2.16326 1.000 37.00702 277 SER A C 1
ATOM 1850 O O . SER A 1 243 ? 2.88999 -54.46938 -1.31304 1.000 40.08833 277 SER A O 1
ATOM 1853 N N . VAL A 1 244 ? 5.07986 -54.45955 -1.85714 1.000 35.74068 278 VAL A N 1
ATOM 1854 C CA . VAL A 1 244 ? 5.56317 -54.49416 -0.49393 1.000 33.04765 278 VAL A CA 1
ATOM 1855 C C . VAL A 1 244 ? 6.67543 -53.45235 -0.37561 1.000 32.42459 278 VAL A C 1
ATOM 1856 O O . VAL A 1 244 ? 7.19564 -52.94345 -1.37178 1.000 32.69075 278 VAL A O 1
ATOM 1860 N N . GLN A 1 245 ? 7.04987 -53.16316 0.86600 1.000 36.69314 279 GLN A N 1
ATOM 1861 C CA . GLN A 1 245 ? 8.16591 -52.28671 1.18841 1.000 33.55519 279 GLN A CA 1
ATOM 1862 C C . GLN A 1 245 ? 9.06344 -52.99549 2.18684 1.000 35.56135 279 GLN A C 1
ATOM 1863 O O . GLN A 1 245 ? 8.60669 -53.83196 2.96579 1.000 36.16302 279 GLN A O 1
ATOM 1869 N N . VAL A 1 246 ? 10.34981 -52.68242 2.12383 1.000 31.61210 280 VAL A N 1
ATOM 1870 C CA . VAL A 1 246 ? 11.33964 -53.15442 3.09004 1.000 32.55204 280 VAL A CA 1
ATOM 1871 C C . VAL A 1 246 ? 11.71443 -51.94661 3.93535 1.000 33.11524 280 VAL A C 1
ATOM 1872 O O . VAL A 1 246 ? 11.78988 -50.82779 3.40621 1.000 34.16249 280 VAL A O 1
ATOM 1876 N N . ASN A 1 247 ? 11.92241 -52.16455 5.23880 1.000 30.56793 281 ASN A N 1
ATOM 1877 C CA . ASN A 1 247 ? 12.33132 -51.12639 6.18225 1.000 35.98149 281 ASN A CA 1
ATOM 1878 C C . ASN A 1 247 ? 13.81687 -51.29131 6.44339 1.000 36.79021 281 ASN A C 1
ATOM 1879 O O . ASN A 1 247 ? 14.23512 -52.32577 6.97399 1.000 34.11488 281 ASN A O 1
ATOM 1884 N N . VAL A 1 248 ? 14.58667 -50.24993 6.14241 1.000 33.29627 282 VAL A N 1
ATOM 1885 C CA . VAL A 1 248 ? 16.02394 -50.19046 6.38868 1.000 32.94637 282 VAL A CA 1
ATOM 1886 C C . VAL A 1 248 ? 16.23924 -49.17041 7.48780 1.000 33.98710 282 VAL A C 1
ATOM 1887 O O . VAL A 1 248 ? 15.90536 -47.98728 7.32844 1.000 34.17574 282 VAL A O 1
ATOM 1891 N N . SER A 1 249 ? 16.72103 -49.64307 8.63135 1.000 32.40001 283 SER A N 1
ATOM 1892 C CA . SER A 1 249 ? 17.04693 -48.77062 9.75505 1.000 33.13663 283 SER A CA 1
ATOM 1893 C C . SER A 1 249 ? 18.34244 -48.02560 9.47473 1.000 31.48261 283 SER A C 1
ATOM 1894 O O . SER A 1 249 ? 19.26341 -48.57294 8.86300 1.000 33.26265 283 SER A O 1
ATOM 1897 N N . PHE A 1 250 ? 18.41809 -46.76734 9.89743 1.000 30.03502 284 PHE A N 1
ATOM 1898 C CA . PHE A 1 250 ? 19.66508 -46.03984 9.66463 1.000 29.47877 284 PHE A CA 1
ATOM 1899 C C . PHE A 1 250 ? 19.73289 -44.85126 10.62259 1.000 30.72823 284 PHE A C 1
ATOM 1900 O O . PHE A 1 250 ? 18.69431 -44.41591 11.15686 1.000 30.29285 284 PHE A O 1
ATOM 1908 N N . PRO A 1 251 ? 20.94075 -44.34286 10.89954 1.000 29.79074 285 PRO A N 1
ATOM 1909 C CA . PRO A 1 251 ? 21.10637 -43.33806 11.95457 1.000 27.71537 285 PRO A CA 1
ATOM 1910 C C . PRO A 1 251 ? 20.44693 -41.99619 11.67655 1.000 29.72114 285 PRO A C 1
ATOM 1911 O O . PRO A 1 251 ? 20.08446 -41.63054 10.55337 1.000 29.25551 285 PRO A O 1
ATOM 1915 N N . ALA A 1 252 ? 20.32648 -41.24332 12.75957 1.000 28.97254 286 ALA A N 1
ATOM 1916 C CA . ALA A 1 252 ? 19.73809 -39.91570 12.69656 1.000 28.94258 286 ALA A CA 1
ATOM 1917 C C . ALA A 1 252 ? 20.68402 -38.93031 12.01535 1.000 31.47591 286 ALA A C 1
ATOM 1918 O O . ALA A 1 252 ? 21.90487 -39.07910 12.04024 1.000 28.50952 286 ALA A O 1
ATOM 1920 N N . SER A 1 253 ? 20.08956 -37.90472 11.40189 1.000 28.46828 287 SER A N 1
ATOM 1921 C CA . SER A 1 253 ? 20.80374 -36.76164 10.86308 1.000 27.04995 287 SER A CA 1
ATOM 1922 C C . SER A 1 253 ? 19.89461 -35.53901 10.99412 1.000 27.72836 287 SER A C 1
ATOM 1923 O O . SER A 1 253 ? 18.66616 -35.65762 10.97032 1.000 28.93182 287 SER A O 1
ATOM 1926 N N . VAL A 1 254 ? 20.50300 -34.36477 11.11820 1.000 24.87114 288 VAL A N 1
ATOM 1927 C CA . VAL A 1 254 ? 19.74963 -33.13519 11.35982 1.000 28.87905 288 VAL A CA 1
ATOM 1928 C C . VAL A 1 254 ? 20.53497 -31.97641 10.75390 1.000 28.23232 288 VAL A C 1
ATOM 1929 O O . VAL A 1 254 ? 21.77264 -31.98595 10.71189 1.000 26.83873 288 VAL A O 1
ATOM 1933 N N . GLN A 1 255 ? 19.80109 -30.99596 10.23889 1.000 26.04080 289 GLN A N 1
ATOM 1934 C CA . GLN A 1 255 ? 20.38972 -29.80427 9.65693 1.000 30.68716 289 GLN A CA 1
ATOM 1935 C C . GLN A 1 255 ? 19.48430 -28.61569 9.98574 1.000 28.73656 289 GLN A C 1
ATOM 1936 O O . GLN A 1 255 ? 18.25929 -28.76535 10.04652 1.000 28.81947 289 GLN A O 1
ATOM 1942 N N . LEU A 1 256 ? 20.07911 -27.46503 10.24995 1.000 28.92730 290 LEU A N 1
ATOM 1943 C CA . LEU A 1 256 ? 19.31013 -26.25254 10.52182 1.000 24.78106 290 LEU A CA 1
ATOM 1944 C C . LEU A 1 256 ? 19.55271 -25.21814 9.43213 1.000 26.78305 290 LEU A C 1
ATOM 1945 O O . LEU A 1 256 ? 20.58246 -25.23901 8.74153 1.000 29.06907 290 LEU A O 1
ATOM 1950 N N . HIS A 1 257 ? 18.61059 -24.27938 9.29734 1.000 29.02257 291 HIS A N 1
ATOM 1951 C CA . HIS A 1 257 ? 18.72127 -23.16936 8.35290 1.000 30.89252 291 HIS A CA 1
ATOM 1952 C C . HIS A 1 257 ? 18.56333 -21.84680 9.10366 1.000 29.47042 291 HIS A C 1
ATOM 1953 O O . HIS A 1 257 ? 18.01727 -21.81513 10.20698 1.000 27.71284 291 HIS A O 1
ATOM 1960 N N . THR A 1 258 ? 19.03375 -20.75518 8.48337 1.000 25.28477 292 THR A N 1
ATOM 1961 C CA . THR A 1 258 ? 18.97323 -19.41966 9.08281 1.000 25.47851 292 THR A CA 1
ATOM 1962 C C . THR A 1 258 ? 17.54184 -19.03612 9.45599 1.000 26.89171 292 THR A C 1
ATOM 1963 O O . THR A 1 258 ? 16.59448 -19.34448 8.72781 1.000 27.12874 292 THR A O 1
ATOM 1967 N N . ALA A 1 259 ? 17.37688 -18.37310 10.60576 1.000 25.45206 293 ALA A N 1
ATOM 1968 C CA . ALA A 1 259 ? 16.03187 -17.97279 11.02838 1.000 30.58962 293 ALA A CA 1
ATOM 1969 C C . ALA A 1 259 ? 15.44810 -16.97716 10.03486 1.000 30.38181 293 ALA A C 1
ATOM 1970 O O . ALA A 1 259 ? 16.17201 -16.18455 9.41767 1.000 28.13726 293 ALA A O 1
ATOM 1972 N N . VAL A 1 260 ? 14.14727 -17.07063 9.83815 1.000 27.47384 294 VAL A N 1
ATOM 1973 C CA . VAL A 1 260 ? 13.44425 -16.19953 8.90547 1.000 32.33104 294 VAL A CA 1
ATOM 1974 C C . VAL A 1 260 ? 12.20523 -15.68606 9.63298 1.000 29.95269 294 VAL A C 1
ATOM 1975 O O . VAL A 1 260 ? 11.58189 -16.41418 10.42235 1.000 25.95965 294 VAL A O 1
ATOM 1979 N N . GLU A 1 261 ? 11.89325 -14.40176 9.46219 1.000 28.52558 295 GLU A N 1
ATOM 1980 C CA . GLU A 1 261 ? 10.77232 -13.82343 10.18450 1.000 28.15171 295 GLU A CA 1
ATOM 1981 C C . GLU A 1 261 ? 9.54751 -13.78646 9.28585 1.000 29.93068 295 GLU A C 1
ATOM 1982 O O . GLU A 1 261 ? 9.57680 -13.16470 8.21713 1.000 30.38912 295 GLU A O 1
ATOM 1988 N N . MET A 1 262 ? 8.45472 -14.40829 9.74394 1.000 25.32744 296 MET A N 1
ATOM 1989 C CA . MET A 1 262 ? 7.16550 -14.20618 9.09216 1.000 27.11729 296 MET A CA 1
ATOM 1990 C C . MET A 1 262 ? 6.20965 -13.77788 10.17669 1.000 26.05208 296 MET A C 1
ATOM 1991 O O . MET A 1 262 ? 6.64954 -13.06570 11.07494 1.000 30.90225 296 MET A O 1
ATOM 1996 N N . HIS A 1 263 ? 4.92058 -14.12510 10.11070 1.000 28.64399 297 HIS A N 1
ATOM 1997 C CA . HIS A 1 263 ? 4.03839 -13.70016 11.20341 1.000 29.38203 297 HIS A CA 1
ATOM 1998 C C . HIS A 1 263 ? 4.48272 -14.31940 12.54476 1.000 29.57427 297 HIS A C 1
ATOM 1999 O O . HIS A 1 263 ? 4.32955 -13.69329 13.59910 1.000 27.19073 297 HIS A O 1
ATOM 2006 N N . HIS A 1 264 ? 5.12131 -15.49463 12.50005 1.000 29.55577 298 HIS A N 1
ATOM 2007 C CA . HIS A 1 264 ? 6.01307 -16.02429 13.53536 1.000 25.12043 298 HIS A CA 1
ATOM 2008 C C . HIS A 1 264 ? 7.38625 -16.11124 12.90098 1.000 25.35727 298 HIS A C 1
ATOM 2009 O O . HIS A 1 264 ? 7.50359 -16.10057 11.67368 1.000 28.09631 298 HIS A O 1
ATOM 2016 N N . TRP A 1 265 ? 8.42636 -16.20967 13.72384 1.000 22.84947 299 TRP A N 1
ATOM 2017 C CA . TRP A 1 265 ? 9.72313 -16.57110 13.18786 1.000 29.01103 299 TRP A CA 1
ATOM 2018 C C . TRP A 1 265 ? 9.80123 -18.07734 13.01129 1.000 27.60620 299 TRP A C 1
ATOM 2019 O O . TRP A 1 265 ? 9.08403 -18.82674 13.67080 1.000 25.99705 299 TRP A O 1
ATOM 2030 N N . CYS A 1 266 ? 10.70040 -18.51447 12.13369 1.000 27.57478 300 CYS A N 1
ATOM 2031 C CA . CYS A 1 266 ? 10.93664 -19.94068 11.90637 1.000 28.04483 300 CYS A CA 1
ATOM 2032 C C . CYS A 1 266 ? 12.44642 -20.19525 11.90831 1.000 25.97997 300 CYS A C 1
ATOM 2033 O O . CYS A 1 266 ? 13.18006 -19.58671 11.11369 1.000 26.10130 300 CYS A O 1
ATOM 2036 N N . ILE A 1 267 ? 12.90418 -21.11462 12.75344 1.000 22.54085 301 ILE A N 1
ATOM 2037 C CA . ILE A 1 267 ? 14.20658 -21.75132 12.51722 1.000 22.81933 301 ILE A CA 1
ATOM 2038 C C . ILE A 1 267 ? 13.93361 -23.06326 11.77350 1.000 26.64516 301 ILE A C 1
ATOM 2039 O O . ILE A 1 267 ? 13.50349 -24.05039 12.40235 1.000 25.93814 301 ILE A O 1
ATOM 2044 N N . PRO A 1 268 ? 14.12892 -23.13505 10.45741 1.000 23.20476 302 PRO A N 1
ATOM 2045 C CA . PRO A 1 268 ? 13.72457 -24.35406 9.73751 1.000 26.03895 302 PRO A CA 1
ATOM 2046 C C . PRO A 1 268 ? 14.72624 -25.45176 9.98258 1.000 25.66122 302 PRO A C 1
ATOM 2047 O O . PRO A 1 268 ? 15.93234 -25.20531 10.12435 1.000 25.55903 302 PRO A O 1
ATOM 2051 N N . PHE A 1 269 ? 14.22394 -26.68202 10.00350 1.000 27.29677 303 PHE A N 1
ATOM 2052 C CA . PHE A 1 269 ? 15.09098 -27.83099 10.19919 1.000 26.08826 303 PHE A CA 1
ATOM 2053 C C . PHE A 1 269 ? 14.65309 -28.97676 9.28736 1.000 27.21003 303 PHE A C 1
ATOM 2054 O O . PHE A 1 269 ? 13.50951 -29.02831 8.80951 1.000 26.02241 303 PHE A O 1
ATOM 2062 N N . SER A 1 270 ? 15.57510 -29.90758 9.05927 1.000 25.08853 304 SER A N 1
ATOM 2063 C CA . SER A 1 270 ? 15.24492 -31.18524 8.44758 1.000 29.45233 304 SER A CA 1
ATOM 2064 C C . SER A 1 270 ? 15.89823 -32.27518 9.27704 1.000 29.57171 304 SER A C 1
ATOM 2065 O O . SER A 1 270 ? 17.03340 -32.10383 9.75934 1.000 27.52718 304 SER A O 1
ATOM 2068 N N . VAL A 1 271 ? 15.19372 -33.39413 9.44290 1.000 31.70374 305 VAL A N 1
ATOM 2069 C CA . VAL A 1 271 ? 15.71373 -34.51997 10.21412 1.000 28.27224 305 VAL A CA 1
ATOM 2070 C C . VAL A 1 271 ? 15.40620 -35.80592 9.45835 1.000 28.95465 305 VAL A C 1
ATOM 2071 O O . VAL A 1 271 ? 14.33517 -35.93245 8.84723 1.000 26.40938 305 VAL A O 1
ATOM 2075 N N . ASP A 1 272 ? 16.34659 -36.75999 9.50132 1.000 27.78403 306 ASP A N 1
ATOM 2076 C CA . ASP A 1 272 ? 16.12085 -38.06551 8.88913 1.000 30.44370 306 ASP A CA 1
ATOM 2077 C C . ASP A 1 272 ? 16.68736 -39.13058 9.81389 1.000 29.77834 306 ASP A C 1
ATOM 2078 O O . ASP A 1 272 ? 17.37440 -38.82809 10.79266 1.000 27.60979 306 ASP A O 1
ATOM 2083 N N . GLY A 1 273 ? 16.39501 -40.38571 9.48326 1.000 30.68746 307 GLY A N 1
ATOM 2084 C CA . GLY A 1 273 ? 16.75012 -41.53764 10.29647 1.000 30.32510 307 GLY A CA 1
ATOM 2085 C C . GLY A 1 273 ? 15.57030 -42.48732 10.39197 1.000 35.07060 307 GLY A C 1
ATOM 2086 O O . GLY A 1 273 ? 14.40845 -42.11105 10.21785 1.000 31.75647 307 GLY A O 1
ATOM 2087 N N . GLN A 1 274 ? 15.87151 -43.75442 10.67650 1.000 31.76888 308 GLN A N 1
ATOM 2088 C CA . GLN A 1 274 ? 14.76844 -44.67634 10.89320 1.000 30.49481 308 GLN A CA 1
ATOM 2089 C C . GLN A 1 274 ? 15.23895 -45.74554 11.86519 1.000 31.52658 308 GLN A C 1
ATOM 2090 O O . GLN A 1 274 ? 16.28108 -46.35712 11.62092 1.000 33.44660 308 GLN A O 1
ATOM 2096 N N . PRO A 1 275 ? 14.53620 -45.97961 12.99719 1.000 34.59187 309 PRO A N 1
ATOM 2097 C CA . PRO A 1 275 ? 13.29249 -45.32565 13.46217 1.000 34.53863 309 PRO A CA 1
ATOM 2098 C C . PRO A 1 275 ? 13.36358 -43.81208 13.47847 1.000 33.73085 309 PRO A C 1
ATOM 2099 O O . PRO A 1 275 ? 14.46930 -43.25500 13.61234 1.000 29.37937 309 PRO A O 1
ATOM 2103 N N . ALA A 1 276 ? 12.21118 -43.15851 13.28843 1.000 32.53005 310 ALA A N 1
ATOM 2104 C CA . ALA A 1 276 ? 12.17911 -41.69483 13.22864 1.000 35.18232 310 ALA A CA 1
ATOM 2105 C C . ALA A 1 276 ? 12.80638 -41.14091 14.50361 1.000 30.07293 310 ALA A C 1
ATOM 2106 O O . ALA A 1 276 ? 12.56619 -41.67190 15.58505 1.000 33.11677 310 ALA A O 1
ATOM 2108 N N . PRO A 1 277 ? 13.70687 -40.19071 14.41326 1.000 32.94292 311 PRO A N 1
ATOM 2109 C CA . PRO A 1 277 ? 14.36115 -39.72839 15.63892 1.000 31.74430 311 PRO A CA 1
ATOM 2110 C C . PRO A 1 277 ? 13.46329 -38.84150 16.47893 1.000 31.87070 311 PRO A C 1
ATOM 2111 O O . PRO A 1 277 ? 12.57287 -38.14683 15.96629 1.000 33.09720 311 PRO A O 1
ATOM 2115 N N . SER A 1 278 ? 13.67249 -38.93839 17.79524 1.000 27.46935 312 SER A N 1
ATOM 2116 C CA . SER A 1 278 ? 13.16224 -37.97643 18.75335 1.000 29.94591 312 SER A CA 1
ATOM 2117 C C . SER A 1 278 ? 13.98503 -36.69800 18.68168 1.000 31.75167 312 SER A C 1
ATOM 2118 O O . SER A 1 278 ? 15.20585 -36.73064 18.44398 1.000 32.26580 312 SER A O 1
ATOM 2121 N N . LEU A 1 279 ? 13.31203 -35.56403 18.90240 1.000 30.88487 313 LEU A N 1
ATOM 2122 C CA . LEU A 1 279 ? 13.90509 -34.24475 18.72680 1.000 26.30485 313 LEU A CA 1
ATOM 2123 C C . LEU A 1 279 ? 13.91347 -33.48233 20.05588 1.000 27.53820 313 LEU A C 1
ATOM 2124 O O . LEU A 1 279 ? 12.95104 -33.55717 20.83285 1.000 26.33199 313 LEU A O 1
ATOM 2129 N N . ARG A 1 280 ? 14.99700 -32.75006 20.32546 1.000 28.59792 314 ARG A N 1
ATOM 2130 C CA . ARG A 1 280 ? 15.06200 -31.93004 21.53579 1.000 26.08815 314 ARG A CA 1
ATOM 2131 C C . ARG A 1 280 ? 15.89319 -30.69260 21.23780 1.000 25.22563 314 ARG A C 1
ATOM 2132 O O . ARG A 1 280 ? 17.04688 -30.80561 20.78475 1.000 27.29592 314 ARG A O 1
ATOM 2140 N N . TRP A 1 281 ? 15.32264 -29.51769 21.49553 1.000 21.96645 315 TRP A N 1
ATOM 2141 C CA . TRP A 1 281 ? 16.04306 -28.26961 21.30277 1.000 21.16299 315 TRP A CA 1
ATOM 2142 C C . TRP A 1 281 ? 16.81261 -27.89793 22.57335 1.000 28.25657 315 TRP A C 1
ATOM 2143 O O . TRP A 1 281 ? 16.31299 -28.05367 23.69869 1.000 26.13937 315 TRP A O 1
ATOM 2154 N N . LEU A 1 282 ? 18.02720 -27.37908 22.38745 1.000 24.79458 316 LEU A N 1
ATOM 2155 C CA . LEU A 1 282 ? 18.73243 -26.70704 23.46431 1.000 21.13439 316 LEU A CA 1
ATOM 2156 C C . LEU A 1 282 ? 18.92227 -25.24594 23.06394 1.000 26.00979 316 LEU A C 1
ATOM 2157 O O . LEU A 1 282 ? 19.02225 -24.92518 21.88118 1.000 25.06666 316 LEU A O 1
ATOM 2162 N N . PHE A 1 283 ? 18.94735 -24.36836 24.05765 1.000 24.08965 317 PHE A N 1
ATOM 2163 C CA . PHE A 1 283 ? 19.27368 -22.96158 23.87109 1.000 24.72239 317 PHE A CA 1
ATOM 2164 C C . PHE A 1 283 ? 20.46085 -22.67091 24.77541 1.000 27.24215 317 PHE A C 1
ATOM 2165 O O . PHE A 1 283 ? 20.35381 -22.83799 25.99669 1.000 27.81019 317 PHE A O 1
ATOM 2173 N N . ASN A 1 284 ? 21.59127 -22.28583 24.16552 1.000 27.46065 318 ASN A N 1
ATOM 2174 C CA . ASN A 1 284 ? 22.85560 -22.08712 24.85682 1.000 25.06915 318 ASN A CA 1
ATOM 2175 C C . ASN A 1 284 ? 23.15055 -23.27861 25.75992 1.000 29.04690 318 ASN A C 1
ATOM 2176 O O . ASN A 1 284 ? 23.55579 -23.13025 26.92478 1.000 29.80324 318 ASN A O 1
ATOM 2181 N N . GLY A 1 285 ? 22.90176 -24.48058 25.22728 1.000 27.51952 319 GLY A N 1
ATOM 2182 C CA . GLY A 1 285 ? 23.26638 -25.70394 25.89891 1.000 28.99912 319 GLY A CA 1
ATOM 2183 C C . GLY A 1 285 ? 22.27280 -26.20109 26.95043 1.000 34.11900 319 GLY A C 1
ATOM 2184 O O . GLY A 1 285 ? 22.49454 -27.28355 27.52524 1.000 31.51761 319 GLY A O 1
ATOM 2185 N N . SER A 1 286 ? 21.23137 -25.42945 27.26648 1.000 28.18942 320 SER A N 1
ATOM 2186 C CA . SER A 1 286 ? 20.19952 -25.83082 28.21705 1.000 29.16831 320 SER A CA 1
ATOM 2187 C C . SER A 1 286 ? 18.96922 -26.25984 27.45428 1.000 26.37871 320 SER A C 1
ATOM 2188 O O . SER A 1 286 ? 18.65637 -25.70784 26.40677 1.000 26.98106 320 SER A O 1
ATOM 2191 N N . VAL A 1 287 ? 18.26436 -27.24774 27.99695 1.000 26.55722 321 VAL A N 1
ATOM 2192 C CA . VAL A 1 287 ? 17.05388 -27.70255 27.32524 1.000 28.19187 321 VAL A CA 1
ATOM 2193 C C . VAL A 1 287 ? 16.07823 -26.54209 27.16768 1.000 26.83138 321 VAL A C 1
ATOM 2194 O O . VAL A 1 287 ? 15.84051 -25.75027 28.08732 1.000 25.43718 321 VAL A O 1
ATOM 2198 N N . LEU A 1 288 ? 15.56753 -26.39135 25.97005 1.000 27.57916 322 LEU A N 1
ATOM 2199 C CA . LEU A 1 288 ? 14.67998 -25.29419 25.69593 1.000 30.36475 322 LEU A CA 1
ATOM 2200 C C . LEU A 1 288 ? 13.27043 -25.68934 26.10335 1.000 32.87081 322 LEU A C 1
ATOM 2201 O O . LEU A 1 288 ? 12.81139 -26.78529 25.78670 1.000 32.23213 322 LEU A O 1
ATOM 2206 N N . ASN A 1 289 ? 12.58387 -24.83912 26.84019 1.000 35.42740 323 ASN A N 1
ATOM 2207 C CA . ASN A 1 289 ? 11.25134 -25.23258 27.28780 1.000 38.73425 323 ASN A CA 1
ATOM 2208 C C . ASN A 1 289 ? 10.25452 -24.78103 26.22787 1.000 29.78714 323 ASN A C 1
ATOM 2209 O O . ASN A 1 289 ? 10.10397 -23.59323 25.96978 1.000 36.07530 323 ASN A O 1
ATOM 2214 N N . GLU A 1 290 ? 9.63483 -25.72190 25.56008 1.000 26.25538 324 GLU A N 1
ATOM 2215 C CA . GLU A 1 290 ? 8.65932 -25.32547 24.55332 1.000 27.41449 324 GLU A CA 1
ATOM 2216 C C . GLU A 1 290 ? 7.38861 -24.78128 25.23314 1.000 30.77659 324 GLU A C 1
ATOM 2217 O O . GLU A 1 290 ? 6.93093 -25.29217 26.27140 1.000 31.96751 324 GLU A O 1
ATOM 2223 N N . THR A 1 291 ? 6.89072 -23.65937 24.72005 1.000 30.55971 325 THR A N 1
ATOM 2224 C CA . THR A 1 291 ? 5.76211 -22.97134 25.32612 1.000 28.85645 325 THR A CA 1
ATOM 2225 C C . THR A 1 291 ? 4.74527 -22.65690 24.23435 1.000 28.00476 325 THR A C 1
ATOM 2226 O O . THR A 1 291 ? 4.93286 -23.04195 23.06822 1.000 26.76457 325 THR A O 1
ATOM 2230 N N . SER A 1 292 ? 3.71344 -21.89217 24.59855 1.000 27.06581 326 SER A N 1
ATOM 2231 C CA . SER A 1 292 ? 2.75506 -21.39970 23.61708 1.000 27.06057 326 SER A CA 1
ATOM 2232 C C . SER A 1 292 ? 3.41682 -20.51678 22.57482 1.000 27.18118 326 SER A C 1
ATOM 2233 O O . SER A 1 292 ? 2.88570 -20.38457 21.46948 1.000 29.75702 326 SER A O 1
ATOM 2236 N N . PHE A 1 293 ? 4.56973 -19.92561 22.88122 1.000 24.02569 327 PHE A N 1
ATOM 2237 C CA . PHE A 1 293 ? 5.17441 -18.98208 21.95513 1.000 30.25237 327 PHE A CA 1
ATOM 2238 C C . PHE A 1 293 ? 6.44003 -19.48355 21.28430 1.000 27.44776 327 PHE A C 1
ATOM 2239 O O . PHE A 1 293 ? 6.91955 -18.83263 20.34220 1.000 28.76337 327 PHE A O 1
ATOM 2247 N N . ILE A 1 294 ? 7.04620 -20.55512 21.78368 1.000 27.93130 328 ILE A N 1
ATOM 2248 C CA . ILE A 1 294 ? 8.26315 -21.10910 21.19137 1.000 26.07082 328 ILE A CA 1
ATOM 2249 C C . ILE A 1 294 ? 8.05850 -22.62312 21.13587 1.000 24.54734 328 ILE A C 1
ATOM 2250 O O . ILE A 1 294 ? 8.04476 -23.28552 22.18199 1.000 27.85699 328 ILE A O 1
ATOM 2255 N N . PHE A 1 295 ? 7.84602 -23.16756 19.93647 1.000 27.08302 329 PHE A N 1
ATOM 2256 C CA . PHE A 1 295 ? 7.43233 -24.57961 19.87523 1.000 28.36715 329 PHE A CA 1
ATOM 2257 C C . PHE A 1 295 ? 7.85772 -25.19642 18.54082 1.000 31.14675 329 PHE A C 1
ATOM 2258 O O . PHE A 1 295 ? 8.02264 -24.49800 17.52958 1.000 26.73014 329 PHE A O 1
ATOM 2266 N N . THR A 1 296 ? 7.99272 -26.52760 18.54350 1.000 25.23563 330 THR A N 1
ATOM 2267 C CA . THR A 1 296 ? 8.34031 -27.26594 17.33493 1.000 26.74662 330 THR A CA 1
ATOM 2268 C C . THR A 1 296 ? 7.08994 -27.53524 16.53521 1.000 24.90190 330 THR A C 1
ATOM 2269 O O . THR A 1 296 ? 6.11307 -28.04353 17.07469 1.000 25.71807 330 THR A O 1
ATOM 2273 N N . GLU A 1 297 ? 7.12225 -27.24767 15.24425 1.000 24.57048 331 GLU A N 1
ATOM 2274 C CA . GLU A 1 297 ? 6.01162 -27.64561 14.36769 1.000 31.86509 331 GLU A CA 1
ATOM 2275 C C . GLU A 1 297 ? 6.55554 -28.27029 13.08318 1.000 29.37936 331 GLU A C 1
ATOM 2276 O O . GLU A 1 297 ? 7.41205 -27.68056 12.42618 1.000 34.06000 331 GLU A O 1
ATOM 2282 N N . PHE A 1 298 ? 6.01063 -29.42616 12.70337 1.000 28.20687 332 PHE A N 1
ATOM 2283 C CA . PHE A 1 298 ? 6.43801 -30.19059 11.54326 1.000 28.97310 332 PHE A CA 1
ATOM 2284 C C . PHE A 1 298 ? 5.57660 -29.86265 10.32997 1.000 34.41199 332 PHE A C 1
ATOM 2285 O O . PHE A 1 298 ? 4.35153 -29.65083 10.42981 1.000 31.47225 332 PHE A O 1
ATOM 2293 N N . LEU A 1 299 ? 6.21688 -29.88760 9.16746 1.000 32.76266 333 LEU A N 1
ATOM 2294 C CA . LEU A 1 299 ? 5.47531 -30.02035 7.91157 1.000 32.14444 333 LEU A CA 1
ATOM 2295 C C . LEU A 1 299 ? 4.93910 -31.44013 7.79879 1.000 36.84033 333 LEU A C 1
ATOM 2296 O O . LEU A 1 299 ? 5.51214 -32.37233 8.36291 1.000 32.75666 333 LEU A O 1
ATOM 2301 N N . GLU A 1 300 ? 3.84139 -31.60206 7.05150 1.000 34.67746 334 GLU A N 1
ATOM 2302 C CA . GLU A 1 300 ? 3.27047 -32.92873 6.84771 1.000 38.95175 334 GLU A CA 1
ATOM 2303 C C . GLU A 1 300 ? 4.31089 -33.87090 6.24486 1.000 33.37299 334 GLU A C 1
ATOM 2304 O O . GLU A 1 300 ? 5.08839 -33.45932 5.36226 1.000 35.08499 334 GLU A O 1
ATOM 2310 N N . PRO A 1 301 ? 4.35668 -35.12916 6.67661 1.000 38.56484 335 PRO A N 1
ATOM 2311 C CA . PRO A 1 301 ? 5.31427 -36.07753 6.08537 1.000 38.87553 335 PRO A CA 1
ATOM 2312 C C . PRO A 1 301 ? 4.91827 -36.44510 4.66163 1.000 35.48475 335 PRO A C 1
ATOM 2313 O O . PRO A 1 301 ? 3.74539 -36.39398 4.26523 1.000 39.40225 335 PRO A O 1
ATOM 2317 N N . ALA A 1 302 ? 5.91770 -36.86154 3.89595 1.000 35.35329 336 ALA A N 1
ATOM 2318 C CA . ALA A 1 302 ? 5.73845 -37.35086 2.53249 1.000 38.70607 336 ALA A CA 1
ATOM 2319 C C . ALA A 1 302 ? 5.83767 -38.88176 2.46339 1.000 38.23560 336 ALA A C 1
ATOM 2320 O O . ALA A 1 302 ? 6.65907 -39.48804 3.14865 1.000 36.74938 336 ALA A O 1
ATOM 2322 N N . ALA A 1 303 ? 4.99064 -39.50401 1.62584 1.000 38.13612 337 ALA A N 1
ATOM 2323 C CA . ALA A 1 303 ? 4.92733 -40.96512 1.54139 1.000 38.88619 337 ALA A CA 1
ATOM 2324 C C . ALA A 1 303 ? 6.18302 -41.54569 0.92031 1.000 37.30075 337 ALA A C 1
ATOM 2325 O O . ALA A 1 303 ? 6.55247 -42.67715 1.22248 1.000 39.07915 337 ALA A O 1
ATOM 2327 N N . ASN A 1 304 ? 6.85017 -40.80217 0.04016 1.000 41.47256 338 ASN A N 1
ATOM 2328 C CA . ASN A 1 304 ? 7.95356 -41.35995 -0.73191 1.000 41.26230 338 ASN A CA 1
ATOM 2329 C C . ASN A 1 304 ? 9.32197 -41.13656 -0.07870 1.000 42.45056 338 ASN A C 1
ATOM 2330 O O . ASN A 1 304 ? 10.33958 -41.37953 -0.73293 1.000 39.35253 338 ASN A O 1
ATOM 2335 N N . GLU A 1 305 ? 9.38510 -40.62231 1.15294 1.000 39.06474 339 GLU A N 1
ATOM 2336 C CA . GLU A 1 305 ? 10.69180 -40.39163 1.77606 1.000 38.07054 339 GLU A CA 1
ATOM 2337 C C . GLU A 1 305 ? 10.56727 -40.34452 3.28996 1.000 36.16701 339 GLU A C 1
ATOM 2338 O O . GLU A 1 305 ? 9.51634 -40.01161 3.83267 1.000 36.36430 339 GLU A O 1
ATOM 2344 N N . THR A 1 306 ? 11.67682 -40.62630 3.97288 1.000 33.96100 340 THR A N 1
ATOM 2345 C CA . THR A 1 306 ? 11.64671 -40.66817 5.42340 1.000 32.46061 340 THR A CA 1
ATOM 2346 C C . THR A 1 306 ? 12.00225 -39.33862 6.07195 1.000 32.46263 340 THR A C 1
ATOM 2347 O O . THR A 1 306 ? 11.66587 -39.13850 7.25113 1.000 30.05856 340 THR A O 1
ATOM 2351 N N . VAL A 1 307 ? 12.64236 -38.41376 5.33177 1.000 31.06003 341 VAL A N 1
ATOM 2352 C CA . VAL A 1 307 ? 13.03633 -37.13528 5.91272 1.000 29.32347 341 VAL A CA 1
ATOM 2353 C C . VAL A 1 307 ? 11.80361 -36.33974 6.37727 1.000 30.29724 341 VAL A C 1
ATOM 2354 O O . VAL A 1 307 ? 10.71462 -36.39596 5.76990 1.000 30.74913 341 VAL A O 1
ATOM 2358 N N . ARG A 1 308 ? 11.97800 -35.61474 7.46846 1.000 27.38171 342 ARG A N 1
ATOM 2359 C CA . ARG A 1 308 ? 10.95542 -34.73914 8.01077 1.000 29.78436 342 ARG A CA 1
ATOM 2360 C C . ARG A 1 308 ? 11.48520 -33.32345 8.13324 1.000 34.53106 342 ARG A C 1
ATOM 2361 O O . ARG A 1 308 ? 12.67717 -33.10463 8.39686 1.000 29.41610 342 ARG A O 1
ATOM 2369 N N . HIS A 1 309 ? 10.58614 -32.35829 7.94033 1.000 28.83347 343 HIS A N 1
ATOM 2370 C CA . HIS A 1 309 ? 10.98536 -30.96553 7.96304 1.000 29.64540 343 HIS A CA 1
ATOM 2371 C C . HIS A 1 309 ? 10.09178 -30.22303 8.91931 1.000 28.48067 343 HIS A C 1
ATOM 2372 O O . HIS A 1 309 ? 8.95415 -30.64005 9.18466 1.000 32.47364 343 HIS A O 1
ATOM 2379 N N . GLY A 1 310 ? 10.56672 -29.08148 9.39297 1.000 28.06722 344 GLY A N 1
ATOM 2380 C CA . GLY A 1 310 ? 9.69141 -28.25831 10.20566 1.000 29.88093 344 GLY A CA 1
ATOM 2381 C C . GLY A 1 310 ? 10.35758 -26.97471 10.63666 1.000 30.52646 344 GLY A C 1
ATOM 2382 O O . GLY A 1 310 ? 11.36268 -26.54536 10.06459 1.000 27.82429 344 GLY A O 1
ATOM 2383 N N . CYS A 1 311 ? 9.80244 -26.39949 11.69126 1.000 28.26967 345 CYS A N 1
ATOM 2384 C CA . CYS A 1 311 ? 10.28374 -25.13856 12.24735 1.000 30.28758 345 CYS A CA 1
ATOM 2385 C C . CYS A 1 311 ? 10.36833 -25.26648 13.73718 1.000 27.87735 345 CYS A C 1
ATOM 2386 O O . CYS A 1 311 ? 9.47454 -25.84144 14.36146 1.000 28.27689 345 CYS A O 1
ATOM 2389 N N . LEU A 1 312 ? 11.29444 -24.51337 14.29476 1.000 24.68764 346 LEU A N 1
ATOM 2390 C CA . LEU A 1 312 ? 11.12075 -23.99007 15.63736 1.000 25.51529 346 LEU A CA 1
ATOM 2391 C C . LEU A 1 312 ? 10.41199 -22.66729 15.38401 1.000 27.74576 346 LEU A C 1
ATOM 2392 O O . LEU A 1 312 ? 10.94984 -21.82007 14.64707 1.000 28.57340 346 LEU A O 1
ATOM 2397 N N . ARG A 1 313 ? 9.15432 -22.56202 15.83317 1.000 23.69752 347 ARG A N 1
ATOM 2398 C CA . ARG A 1 313 ? 8.36147 -21.34288 15.65516 1.000 25.79152 347 ARG A CA 1
ATOM 2399 C C . ARG A 1 313 ? 8.52748 -20.44696 16.87658 1.000 27.58897 347 ARG A C 1
ATOM 2400 O O . ARG A 1 313 ? 8.44189 -20.92822 18.01001 1.000 27.58740 347 ARG A O 1
ATOM 2408 N N . LEU A 1 314 ? 8.76663 -19.15491 16.65757 1.000 26.71599 348 LEU A N 1
ATOM 2409 C CA . LEU A 1 314 ? 8.88871 -18.21479 17.77423 1.000 23.62768 348 LEU A CA 1
ATOM 2410 C C . LEU A 1 314 ? 7.93347 -17.05901 17.52832 1.000 24.79904 348 LEU A C 1
ATOM 2411 O O . LEU A 1 314 ? 8.07035 -16.34510 16.53638 1.000 24.93279 348 LEU A O 1
ATOM 2416 N N . ASN A 1 315 ? 6.95544 -16.89651 18.41454 1.000 22.69458 349 ASN A N 1
ATOM 2417 C CA . ASN A 1 315 ? 5.94932 -15.85912 18.29589 1.000 23.59211 349 ASN A CA 1
ATOM 2418 C C . ASN A 1 315 ? 6.44793 -14.69201 19.15458 1.000 26.94121 349 ASN A C 1
ATOM 2419 O O . ASN A 1 315 ? 6.52781 -14.80718 20.38339 1.000 26.09305 349 ASN A O 1
ATOM 2424 N N . GLN A 1 316 ? 6.84878 -13.59318 18.50364 1.000 25.62882 350 GLN A N 1
ATOM 2425 C CA . GLN A 1 316 ? 7.27473 -12.34029 19.14912 1.000 27.36786 350 GLN A CA 1
ATOM 2426 C C . GLN A 1 316 ? 8.45923 -12.54380 20.08104 1.000 26.68976 350 GLN A C 1
ATOM 2427 O O . GLN A 1 316 ? 8.37625 -12.15667 21.24970 1.000 25.77810 350 GLN A O 1
ATOM 2433 N N . PRO A 1 317 ? 9.58066 -13.11015 19.60425 1.000 26.88588 351 PRO A N 1
ATOM 2434 C CA . PRO A 1 317 ? 10.74135 -13.31569 20.48839 1.000 29.88584 351 PRO A CA 1
ATOM 2435 C C . PRO A 1 317 ? 11.40387 -11.98638 20.78767 1.000 31.03688 351 PRO A C 1
ATOM 2436 O O . PRO A 1 317 ? 11.25410 -11.02448 20.03274 1.000 29.61566 351 PRO A O 1
ATOM 2440 N N . THR A 1 318 ? 12.15946 -11.94887 21.88401 1.000 26.90007 352 THR A N 1
ATOM 2441 C CA . THR A 1 318 ? 12.89423 -10.74557 22.24878 1.000 30.91361 352 THR A CA 1
ATOM 2442 C C . THR A 1 318 ? 14.39586 -11.03925 22.22490 1.000 31.61744 352 THR A C 1
ATOM 2443 O O . THR A 1 318 ? 14.84140 -12.14242 21.88279 1.000 24.44463 352 THR A O 1
ATOM 2447 N N . HIS A 1 319 ? 15.17749 -10.04748 22.65488 1.000 29.64491 353 HIS A N 1
ATOM 2448 C CA . HIS A 1 319 ? 16.63200 -10.21095 22.69885 1.000 31.48863 353 HIS A CA 1
ATOM 2449 C C . HIS A 1 319 ? 17.05024 -11.32178 23.65323 1.000 30.02949 353 HIS A C 1
ATOM 2450 O O . HIS A 1 319 ? 18.16106 -11.85092 23.51804 1.000 26.41694 353 HIS A O 1
ATOM 2457 N N . VAL A 1 320 ? 16.21366 -11.66260 24.64271 1.000 26.29712 354 VAL A N 1
ATOM 2458 C CA . VAL A 1 320 ? 16.56346 -12.78524 25.51581 1.000 24.78515 354 VAL A CA 1
ATOM 2459 C C . VAL A 1 320 ? 16.60687 -14.10035 24.76817 1.000 27.45021 354 VAL A C 1
ATOM 2460 O O . VAL A 1 320 ? 17.26816 -15.02716 25.22784 1.000 30.70822 354 VAL A O 1
ATOM 2464 N N . ASN A 1 321 ? 15.95175 -14.20407 23.61785 1.000 28.27439 355 ASN A N 1
ATOM 2465 C CA . ASN A 1 321 ? 15.98578 -15.39147 22.76326 1.000 28.00088 355 ASN A CA 1
ATOM 2466 C C . ASN A 1 321 ? 17.11859 -15.36546 21.74361 1.000 27.87977 355 ASN A C 1
ATOM 2467 O O . ASN A 1 321 ? 17.22482 -16.31377 20.95377 1.000 28.23409 355 ASN A O 1
ATOM 2472 N N . ASN A 1 322 ? 17.98460 -14.32572 21.75875 1.000 24.37057 356 ASN A N 1
ATOM 2473 C CA . ASN A 1 322 ? 19.20849 -14.32880 20.93196 1.000 21.84476 356 ASN A CA 1
ATOM 2474 C C . ASN A 1 322 ? 20.19229 -15.33892 21.47328 1.000 26.28049 356 ASN A C 1
ATOM 2475 O O . ASN A 1 322 ? 20.59076 -15.22448 22.63646 1.000 25.33316 356 ASN A O 1
ATOM 2480 N N . GLY A 1 323 ? 20.63779 -16.28403 20.63552 1.000 25.23039 357 GLY A N 1
ATOM 2481 C CA . GLY A 1 323 ? 21.70492 -17.18023 21.07106 1.000 22.49953 357 GLY A CA 1
ATOM 2482 C C . GLY A 1 323 ? 21.77323 -18.43168 20.20420 1.000 26.64285 357 GLY A C 1
ATOM 2483 O O . GLY A 1 323 ? 21.44256 -18.40312 19.01606 1.000 27.87104 357 GLY A O 1
ATOM 2484 N N . ASN A 1 324 ? 22.26387 -19.50113 20.81292 1.000 26.73939 358 ASN A N 1
ATOM 2485 C CA . ASN A 1 324 ? 22.68257 -20.70271 20.08376 1.000 22.82159 358 ASN A CA 1
ATOM 2486 C C . ASN A 1 324 ? 21.58001 -21.76662 20.19233 1.000 23.37179 358 ASN A C 1
ATOM 2487 O O . ASN A 1 324 ? 21.35468 -22.34012 21.26098 1.000 27.37254 358 ASN A O 1
ATOM 2492 N N . TYR A 1 325 ? 20.88865 -22.02964 19.07380 1.000 22.01660 359 TYR A N 1
ATOM 2493 C CA . TYR A 1 325 ? 19.85106 -23.03933 19.00909 1.000 22.26756 359 TYR A CA 1
ATOM 2494 C C . TYR A 1 325 ? 20.47536 -24.32258 18.47725 1.000 26.68936 359 TYR A C 1
ATOM 2495 O O . TYR A 1 325 ? 20.98775 -24.35858 17.34303 1.000 28.42791 359 TYR A O 1
ATOM 2504 N N . THR A 1 326 ? 20.42670 -25.36195 19.29096 1.000 26.47667 360 THR A N 1
ATOM 2505 C CA . THR A 1 326 ? 20.91487 -26.65945 18.89414 1.000 23.19698 360 THR A CA 1
ATOM 2506 C C . THR A 1 326 ? 19.72863 -27.60925 18.82646 1.000 26.56334 360 THR A C 1
ATOM 2507 O O . THR A 1 326 ? 18.89956 -27.65497 19.74163 1.000 28.41839 360 THR A O 1
ATOM 2511 N N . LEU A 1 327 ? 19.63767 -28.34702 17.74717 1.000 24.83731 361 LEU A N 1
ATOM 2512 C CA . LEU A 1 327 ? 18.60991 -29.36437 17.60836 1.000 27.12532 361 LEU A CA 1
ATOM 2513 C C . LEU A 1 327 ? 19.25521 -30.74243 17.74051 1.000 24.36786 361 LEU A C 1
ATOM 2514 O O . LEU A 1 327 ? 20.11764 -31.10279 16.92981 1.000 26.71619 361 LEU A O 1
ATOM 2519 N N . LEU A 1 328 ? 18.85389 -31.48864 18.76125 1.000 30.44300 362 LEU A N 1
ATOM 2520 C CA . LEU A 1 328 ? 19.31955 -32.85616 18.96561 1.000 28.52364 362 LEU A CA 1
ATOM 2521 C C . LEU A 1 328 ? 18.30828 -33.80881 18.34249 1.000 27.83403 362 LEU A C 1
ATOM 2522 O O . LEU A 1 328 ? 17.09174 -33.64941 18.53374 1.000 28.45948 362 LEU A O 1
ATOM 2527 N N . ALA A 1 329 ? 18.81470 -34.79111 17.59887 1.000 27.66738 363 ALA A N 1
ATOM 2528 C CA . ALA A 1 329 ? 17.96999 -35.78735 16.95091 1.000 31.23936 363 ALA A CA 1
ATOM 2529 C C . ALA A 1 329 ? 18.54948 -37.16831 17.23700 1.000 29.50794 363 ALA A C 1
ATOM 2530 O O . ALA A 1 329 ? 19.69065 -37.47944 16.84804 1.000 27.09175 363 ALA A O 1
ATOM 2532 N N . ALA A 1 330 ? 17.78912 -37.99096 17.92738 1.000 23.27569 364 ALA A N 1
ATOM 2533 C CA . ALA A 1 330 ? 18.33159 -39.26953 18.37206 1.000 29.80793 364 ALA A CA 1
ATOM 2534 C C . ALA A 1 330 ? 17.38957 -40.41325 18.04117 1.000 30.50045 364 ALA A C 1
ATOM 2535 O O . ALA A 1 330 ? 16.16010 -40.28614 18.18931 1.000 28.80622 364 ALA A O 1
ATOM 2537 N N . ASN A 1 331 ? 17.98367 -41.54172 17.63324 1.000 30.32833 365 ASN A N 1
ATOM 2538 C CA . ASN A 1 331 ? 17.23540 -42.77223 17.45920 1.000 30.51155 365 ASN A CA 1
ATOM 2539 C C . ASN A 1 331 ? 18.12553 -43.88994 18.00855 1.000 34.42282 365 ASN A C 1
ATOM 2540 O O . ASN A 1 331 ? 19.11801 -43.58391 18.69085 1.000 32.07709 365 ASN A O 1
ATOM 2545 N N . PRO A 1 332 ? 17.78672 -45.17713 17.83876 1.000 35.79227 366 PRO A N 1
ATOM 2546 C CA . PRO A 1 332 ? 18.61863 -46.22593 18.47122 1.000 33.23687 366 PRO A CA 1
ATOM 2547 C C . PRO A 1 332 ? 20.08397 -46.19699 18.06763 1.000 34.78788 366 PRO A C 1
ATOM 2548 O O . PRO A 1 332 ? 20.89966 -46.81116 18.76030 1.000 37.55932 366 PRO A O 1
ATOM 2552 N N . PHE A 1 333 ? 20.44983 -45.53728 16.95605 1.000 34.32567 367 PHE A N 1
ATOM 2553 C CA . PHE A 1 333 ? 21.84340 -45.49807 16.53311 1.000 31.69414 367 PHE A CA 1
ATOM 2554 C C . PHE A 1 333 ? 22.67159 -44.44576 17.25618 1.000 37.49170 367 PHE A C 1
ATOM 2555 O O . PHE A 1 333 ? 23.90327 -44.46726 17.12090 1.000 34.11650 367 PHE A O 1
ATOM 2563 N N . GLY A 1 334 ? 22.04231 -43.54154 18.00542 1.000 31.38711 368 GLY A N 1
ATOM 2564 C CA . GLY A 1 334 ? 22.75071 -42.46977 18.65430 1.000 32.20650 368 GLY A CA 1
ATOM 2565 C C . GLY A 1 334 ? 22.16270 -41.11611 18.30845 1.000 34.23939 368 GLY A C 1
ATOM 2566 O O . GLY A 1 334 ? 21.12679 -40.99771 17.63625 1.000 31.62793 368 GLY A O 1
ATOM 2567 N N . GLN A 1 335 ? 22.86119 -40.06948 18.72959 1.000 28.45613 369 GLN A N 1
ATOM 2568 C CA . GLN A 1 335 ? 22.31515 -38.72200 18.68179 1.000 31.40621 369 GLN A CA 1
ATOM 2569 C C . GLN A 1 335 ? 23.11944 -37.88593 17.71379 1.000 31.31875 369 GLN A C 1
ATOM 2570 O O . GLN A 1 335 ? 24.34895 -37.86238 17.78956 1.000 32.58597 369 GLN A O 1
ATOM 2576 N N . ALA A 1 336 ? 22.43337 -37.25408 16.77529 1.000 28.03428 370 ALA A N 1
ATOM 2577 C CA . ALA A 1 336 ? 23.02002 -36.27573 15.88131 1.000 26.76415 370 ALA A CA 1
ATOM 2578 C C . ALA A 1 336 ? 22.66838 -34.87254 16.37680 1.000 26.34615 370 ALA A C 1
ATOM 2579 O O . ALA A 1 336 ? 21.74012 -34.69051 17.16149 1.000 26.78421 370 ALA A O 1
ATOM 2581 N N . SER A 1 337 ? 23.40254 -33.87317 15.90120 1.000 26.71524 371 SER A N 1
ATOM 2582 C CA . SER A 1 337 ? 23.06316 -32.53886 16.36510 1.000 25.06058 371 SER A CA 1
ATOM 2583 C C . SER A 1 337 ? 23.52694 -31.55269 15.31194 1.000 27.02108 371 SER A C 1
ATOM 2584 O O . SER A 1 337 ? 24.44434 -31.82949 14.52864 1.000 25.42002 371 SER A O 1
ATOM 2587 N N . ALA A 1 338 ? 22.83876 -30.41235 15.28926 1.000 23.41414 372 ALA A N 1
ATOM 2588 C CA . ALA A 1 338 ? 23.17577 -29.26806 14.44633 1.000 26.21886 372 ALA A CA 1
ATOM 2589 C C . ALA A 1 338 ? 22.91015 -28.01991 15.28212 1.000 26.16845 372 ALA A C 1
ATOM 2590 O O . ALA A 1 338 ? 22.03268 -28.02782 16.15938 1.000 26.50001 372 ALA A O 1
ATOM 2592 N N . SER A 1 339 ? 23.65013 -26.95974 15.01909 1.000 25.28067 373 SER A N 1
ATOM 2593 C CA . SER A 1 339 ? 23.57937 -25.75970 15.82566 1.000 27.40996 373 SER A CA 1
ATOM 2594 C C . SER A 1 339 ? 23.56541 -24.56598 14.89863 1.000 24.71802 373 SER A C 1
ATOM 2595 O O . SER A 1 339 ? 24.14952 -24.59251 13.81408 1.000 32.43612 373 SER A O 1
ATOM 2598 N N . ILE A 1 340 ? 22.95447 -23.48597 15.36731 1.000 26.84954 374 ILE A N 1
ATOM 2599 C CA . ILE A 1 340 ? 22.90554 -22.27662 14.58091 1.000 28.90059 374 ILE A CA 1
ATOM 2600 C C . ILE A 1 340 ? 22.68746 -21.09928 15.53823 1.000 23.87789 374 ILE A C 1
ATOM 2601 O O . ILE A 1 340 ? 21.90635 -21.19234 16.50726 1.000 26.79987 374 ILE A O 1
ATOM 2606 N N . MET A 1 341 ? 23.37430 -19.99310 15.26622 1.000 26.23845 375 MET A N 1
ATOM 2607 C CA . MET A 1 341 ? 23.10193 -18.74711 15.98429 1.000 24.07185 375 MET A CA 1
ATOM 2608 C C . MET A 1 341 ? 21.87997 -18.08042 15.37519 1.000 28.13774 375 MET A C 1
ATOM 2609 O O . MET A 1 341 ? 21.65534 -18.18650 14.16644 1.000 30.43211 375 MET A O 1
ATOM 2614 N N . ALA A 1 342 ? 21.05935 -17.44483 16.22114 1.000 24.78126 376 ALA A N 1
ATOM 2615 C CA . ALA A 1 342 ? 19.87630 -16.72960 15.78714 1.000 26.46664 376 ALA A CA 1
ATOM 2616 C C . ALA A 1 342 ? 19.72852 -15.47328 16.61843 1.000 27.99365 376 ALA A C 1
ATOM 2617 O O . ALA A 1 342 ? 19.84870 -15.52474 17.85198 1.000 23.15581 376 ALA A O 1
ATOM 2619 N N . ALA A 1 343 ? 19.44924 -14.35785 15.93892 1.000 26.35262 377 ALA A N 1
ATOM 2620 C CA . ALA A 1 343 ? 19.16043 -13.08853 16.59163 1.000 30.09695 377 ALA A CA 1
ATOM 2621 C C . ALA A 1 343 ? 17.79202 -12.56958 16.15442 1.000 28.09553 377 ALA A C 1
ATOM 2622 O O . ALA A 1 343 ? 17.44380 -12.62647 14.97881 1.000 27.60343 377 ALA A O 1
ATOM 2624 N N . PHE A 1 344 ? 17.01929 -12.08751 17.09448 1.000 27.92714 378 PHE A N 1
ATOM 2625 C CA . PHE A 1 344 ? 15.64332 -11.71204 16.82599 1.000 28.15029 378 PHE A CA 1
ATOM 2626 C C . PHE A 1 344 ? 15.35498 -10.25517 17.09910 1.000 32.06811 378 PHE A C 1
ATOM 2627 O O . PHE A 1 344 ? 14.51296 -9.65900 16.43994 1.000 30.86397 378 PHE A O 1
ATOM 2635 N N . MET A 1 345 ? 16.02177 -9.66645 18.05590 1.000 31.08108 379 MET A N 1
ATOM 2636 C CA . MET A 1 345 ? 15.71620 -8.29116 18.36947 1.000 36.62653 379 MET A CA 1
ATOM 2637 C C . MET A 1 345 ? 16.94784 -7.71224 19.01981 1.000 36.80445 379 MET A C 1
ATOM 2638 O O . MET A 1 345 ? 17.61203 -8.40225 19.78480 1.000 32.90592 379 MET A O 1
ATOM 2643 N N . ASP A 1 346 ? 17.25843 -6.46790 18.67433 1.000 39.81553 380 ASP A N 1
ATOM 2644 C CA . ASP A 1 346 ? 18.42996 -5.79549 19.21518 1.000 45.75658 380 ASP A CA 1
ATOM 2645 C C . ASP A 1 346 ? 18.35746 -5.73263 20.72546 1.000 45.17518 380 ASP A C 1
ATOM 2646 O O . ASP A 1 346 ? 17.27529 -5.71010 21.32780 1.000 42.61120 380 ASP A O 1
ATOM 2651 N N . ASN A 1 347 ? 19.53000 -5.66492 21.33178 1.000 55.95485 381 ASN A N 1
ATOM 2652 C CA . ASN A 1 347 ? 19.60164 -5.51296 22.76975 1.000 52.29382 381 ASN A CA 1
ATOM 2653 C C . ASN A 1 347 ? 19.14123 -4.10820 23.15461 1.000 56.47427 381 ASN A C 1
ATOM 2654 O O . ASN A 1 347 ? 19.38614 -3.14662 22.41479 1.000 59.08360 381 ASN A O 1
ATOM 2659 N N . PRO A 1 348 ? 18.42973 -3.96259 24.27222 1.000 57.42569 382 PRO A N 1
ATOM 2660 C CA . PRO A 1 348 ? 17.90242 -2.65582 24.68045 1.000 64.08503 382 PRO A CA 1
ATOM 2661 C C . PRO A 1 348 ? 19.01110 -1.70876 25.16380 1.000 70.43697 382 PRO A C 1
ATOM 2662 O O . PRO A 1 348 ? 18.75390 -0.59950 25.64002 1.000 88.60761 382 PRO A O 1
ATOM 2666 N N . SER B 1 1 ? -37.66444 0.10904 85.35137 1.000 58.53349 35 SER B N 1
ATOM 2667 C CA . SER B 1 1 ? -37.43684 0.80061 86.61943 1.000 58.16327 35 SER B CA 1
ATOM 2668 C C . SER B 1 1 ? -36.15896 0.35192 87.36373 1.000 60.45093 35 SER B C 1
ATOM 2669 O O . SER B 1 1 ? -35.82211 -0.83259 87.39311 1.000 62.13694 35 SER B O 1
ATOM 2672 N N . CYS B 1 2 ? -35.46490 1.31059 87.97410 1.000 45.70832 36 CYS B N 1
ATOM 2673 C CA . CYS B 1 2 ? -34.17571 1.06104 88.60527 1.000 45.68999 36 CYS B CA 1
ATOM 2674 C C . CYS B 1 2 ? -33.88667 2.19635 89.58718 1.000 41.21595 36 CYS B C 1
ATOM 2675 O O . CYS B 1 2 ? -34.50171 3.27134 89.49713 1.000 42.40569 36 CYS B O 1
ATOM 2678 N N . PRO B 1 3 ? -32.93792 1.98863 90.54870 1.000 39.22213 37 PRO B N 1
ATOM 2679 C CA . PRO B 1 3 ? -32.70684 3.00853 91.59871 1.000 39.99116 37 PRO B CA 1
ATOM 2680 C C . PRO B 1 3 ? -31.81350 4.18107 91.19499 1.000 39.71999 37 PRO B C 1
ATOM 2681 O O . PRO B 1 3 ? -31.22555 4.85190 92.05691 1.000 38.66147 37 PRO B O 1
ATOM 2685 N N . ASP B 1 4 ? -31.64956 4.38856 89.90192 1.000 38.12430 38 ASP B N 1
ATOM 2686 C CA . ASP B 1 4 ? -30.86997 5.48951 89.35413 1.000 39.82921 38 ASP B CA 1
ATOM 2687 C C . ASP B 1 4 ? -31.78855 6.41727 88.57713 1.000 41.96678 38 ASP B C 1
ATOM 2688 O O . ASP B 1 4 ? -32.89401 6.03972 88.19917 1.000 41.67218 38 ASP B O 1
ATOM 2693 N N . ALA B 1 5 ? -31.33733 7.65272 88.36236 1.000 40.76622 39 ALA B N 1
ATOM 2694 C CA . ALA B 1 5 ? -32.11371 8.55057 87.52489 1.000 43.78863 39 ALA B CA 1
ATOM 2695 C C . ALA B 1 5 ? -32.26003 8.00789 86.09639 1.000 44.95444 39 ALA B C 1
ATOM 2696 O O . ALA B 1 5 ? -33.23245 8.33899 85.41132 1.000 41.50407 39 ALA B O 1
ATOM 2698 N N . CYS B 1 6 ? -31.28095 7.23997 85.60710 1.000 36.69596 40 CYS B N 1
ATOM 2699 C CA . CYS B 1 6 ? -31.30677 6.62995 84.27851 1.000 36.78090 40 CYS B CA 1
ATOM 2700 C C . CYS B 1 6 ? -31.36816 5.10403 84.35946 1.000 41.61089 40 CYS B C 1
ATOM 2701 O O . CYS B 1 6 ? -30.54888 4.47657 85.05175 1.000 41.99559 40 CYS B O 1
ATOM 2704 N N . CYS B 1 7 ? -32.27941 4.50502 83.58078 1.000 41.94815 41 CYS B N 1
ATOM 2705 C CA . CYS B 1 7 ? -32.43765 3.04588 83.53571 1.000 43.90834 41 CYS B CA 1
ATOM 2706 C C . CYS B 1 7 ? -32.31920 2.55040 82.09890 1.000 41.33784 41 CYS B C 1
ATOM 2707 O O . CYS B 1 7 ? -33.02005 3.06564 81.19750 1.000 38.72846 41 CYS B O 1
ATOM 2710 N N . PRO B 1 8 ? -31.47399 1.55697 81.84078 1.000 40.64508 42 PRO B N 1
ATOM 2711 C CA . PRO B 1 8 ? -31.37435 1.01978 80.48011 1.000 37.03327 42 PRO B CA 1
ATOM 2712 C C . PRO B 1 8 ? -32.70766 0.41920 80.05303 1.000 44.30804 42 PRO B C 1
ATOM 2713 O O . PRO B 1 8 ? -33.50080 -0.05930 80.86493 1.000 39.02449 42 PRO B O 1
ATOM 2717 N N . HIS B 1 9 ? -32.97176 0.52350 78.75949 1.000 43.30209 43 HIS B N 1
ATOM 2718 C CA . HIS B 1 9 ? -34.21778 0.05408 78.18081 1.000 51.33576 43 HIS B CA 1
ATOM 2719 C C . HIS B 1 9 ? -33.88245 -0.59593 76.84456 1.000 51.05020 43 HIS B C 1
ATOM 2720 O O . HIS B 1 9 ? -33.24574 0.03194 75.99282 1.000 49.68419 43 HIS B O 1
ATOM 2727 N N . GLY B 1 10 ? -34.26927 -1.85764 76.67937 1.000 52.94569 44 GLY B N 1
ATOM 2728 C CA . GLY B 1 10 ? -33.92504 -2.57388 75.47251 1.000 45.80243 44 GLY B CA 1
ATOM 2729 C C . GLY B 1 10 ? -32.44154 -2.92428 75.47537 1.000 50.28129 44 GLY B C 1
ATOM 2730 O O . GLY B 1 10 ? -31.77399 -2.92105 76.50084 1.000 51.61034 44 GLY B O 1
ATOM 2731 N N . SER B 1 11 ? -31.92077 -3.20994 74.28882 1.000 49.27489 45 SER B N 1
ATOM 2732 C CA . SER B 1 11 ? -30.52367 -3.61623 74.17547 1.000 45.84350 45 SER B CA 1
ATOM 2733 C C . SER B 1 11 ? -29.58333 -2.41831 74.18312 1.000 45.74357 45 SER B C 1
ATOM 2734 O O . SER B 1 11 ? -28.42485 -2.54838 74.58753 1.000 47.18238 45 SER B O 1
ATOM 2737 N N . SER B 1 12 ? -30.03036 -1.25417 73.72164 1.000 38.25286 46 SER B N 1
ATOM 2738 C CA . SER B 1 12 ? -29.09597 -0.13662 73.63256 1.000 40.51537 46 SER B CA 1
ATOM 2739 C C . SER B 1 12 ? -29.76721 1.20474 73.91719 1.000 35.82482 46 SER B C 1
ATOM 2740 O O . SER B 1 12 ? -29.33754 2.23981 73.38582 1.000 35.68194 46 SER B O 1
ATOM 2743 N N . GLY B 1 13 ? -30.77271 1.21983 74.79055 1.000 32.42880 47 GLY B N 1
ATOM 2744 C CA . GLY B 1 13 ? -31.43507 2.47742 75.09848 1.000 32.35972 47 GLY B CA 1
ATOM 2745 C C . GLY B 1 13 ? -31.30513 2.86732 76.56080 1.000 37.07076 47 GLY B C 1
ATOM 2746 O O . GLY B 1 13 ? -31.08103 2.03376 77.44238 1.000 35.56676 47 GLY B O 1
ATOM 2747 N N . LEU B 1 14 ? -31.48661 4.14174 76.84166 1.000 34.23617 48 LEU B N 1
ATOM 2748 C CA . LEU B 1 14 ? -31.42235 4.63676 78.20220 1.000 35.32433 48 LEU B CA 1
ATOM 2749 C C . LEU B 1 14 ? -32.58541 5.59107 78.40441 1.000 37.51558 48 LEU B C 1
ATOM 2750 O O . LEU B 1 14 ? -32.79736 6.50825 77.59886 1.000 34.24464 48 LEU B O 1
ATOM 2755 N N . ARG B 1 15 ? -33.34888 5.37190 79.46488 1.000 35.57791 49 ARG B N 1
ATOM 2756 C CA . ARG B 1 15 ? -34.49507 6.21727 79.78716 1.000 42.40180 49 ARG B CA 1
ATOM 2757 C C . ARG B 1 15 ? -34.26745 6.87607 81.14772 1.000 42.51496 49 ARG B C 1
ATOM 2758 O O . ARG B 1 15 ? -34.15585 6.18464 82.16474 1.000 40.28342 49 ARG B O 1
ATOM 2766 N N A CYS B 1 16 ? -34.23063 8.21133 81.17519 0.669 40.32833 50 CYS B N 1
ATOM 2767 N N B CYS B 1 16 ? -34.17845 8.19983 81.15285 0.331 40.56676 50 CYS B N 1
ATOM 2768 C CA A CYS B 1 16 ? -33.96619 8.96596 82.39597 0.669 42.02326 50 CYS B CA 1
ATOM 2769 C CA B CYS B 1 16 ? -34.03552 8.95295 82.38257 0.331 43.59176 50 CYS B CA 1
ATOM 2770 C C A CYS B 1 16 ? -35.17570 9.84005 82.71822 0.669 44.89067 50 CYS B C 1
ATOM 2771 C C B CYS B 1 16 ? -35.31410 9.71472 82.67135 0.331 44.82119 50 CYS B C 1
ATOM 2772 O O A CYS B 1 16 ? -35.58748 10.66654 81.88796 0.669 42.07174 50 CYS B O 1
ATOM 2773 O O B CYS B 1 16 ? -35.89275 10.35030 81.78053 0.331 43.47301 50 CYS B O 1
ATOM 2778 N N . THR B 1 17 ? -35.73562 9.67300 83.92191 1.000 41.64639 51 THR B N 1
ATOM 2779 C CA . THR B 1 17 ? -36.98087 10.31983 84.29679 1.000 45.42691 51 THR B CA 1
ATOM 2780 C C . THR B 1 17 ? -36.89756 11.22903 85.50646 1.000 44.53674 51 THR B C 1
ATOM 2781 O O . THR B 1 17 ? -37.93804 11.70193 85.96812 1.000 45.93961 51 THR B O 1
ATOM 2785 N N . ARG B 1 18 ? -35.73699 11.38113 86.11215 1.000 41.99384 52 ARG B N 1
ATOM 2786 C CA . ARG B 1 18 ? -35.59330 12.32669 87.20058 1.000 47.35651 52 ARG B CA 1
ATOM 2787 C C . ARG B 1 18 ? -34.22935 12.98981 87.04725 1.000 46.44804 52 ARG B C 1
ATOM 2788 O O . ARG B 1 18 ? -33.42812 12.63252 86.17197 1.000 42.31834 52 ARG B O 1
ATOM 2796 N N . ASP B 1 19 ? -34.00291 14.00329 87.87923 1.000 46.64440 53 ASP B N 1
ATOM 2797 C CA . ASP B 1 19 ? -32.83954 14.87237 87.74199 1.000 45.01240 53 ASP B CA 1
ATOM 2798 C C . ASP B 1 19 ? -31.52869 14.12092 87.94094 1.000 45.87678 53 ASP B C 1
ATOM 2799 O O . ASP B 1 19 ? -31.42722 13.18819 88.74575 1.000 42.08473 53 ASP B O 1
ATOM 2804 N N . GLY B 1 20 ? -30.49554 14.59232 87.25786 1.000 41.28129 54 GLY B N 1
ATOM 2805 C CA . GLY B 1 20 ? -29.20174 13.95218 87.31436 1.000 41.78229 54 GLY B CA 1
ATOM 2806 C C . GLY B 1 20 ? -28.89969 13.04569 86.14597 1.000 41.48203 54 GLY B C 1
ATOM 2807 O O . GLY B 1 20 ? -27.92524 12.28533 86.22155 1.000 40.81975 54 GLY B O 1
ATOM 2808 N N . ALA B 1 21 ? -29.65752 13.15963 85.04625 1.000 36.60991 55 ALA B N 1
ATOM 2809 C CA . ALA B 1 21 ? -29.47518 12.28947 83.88444 1.000 41.00148 55 ALA B CA 1
ATOM 2810 C C . ALA B 1 21 ? -28.05373 12.33349 83.35384 1.000 38.55921 55 ALA B C 1
ATOM 2811 O O . ALA B 1 21 ? -27.45923 11.28551 83.07141 1.000 38.60221 55 ALA B O 1
ATOM 2813 N N . LEU B 1 22 ? -27.50610 13.53520 83.16279 1.000 35.75533 56 LEU B N 1
ATOM 2814 C CA . LEU B 1 22 ? -26.20158 13.63298 82.51773 1.000 38.21198 56 LEU B CA 1
ATOM 2815 C C . LEU B 1 22 ? -25.13822 12.94517 83.34962 1.000 40.32857 56 LEU B C 1
ATOM 2816 O O . LEU B 1 22 ? -24.28692 12.22165 82.81143 1.000 37.36059 56 LEU B O 1
ATOM 2821 N N . ASP B 1 23 ? -25.17027 13.16379 84.66441 1.000 35.78597 57 ASP B N 1
ATOM 2822 C CA . ASP B 1 23 ? -24.20716 12.52625 85.55098 1.000 40.73631 57 ASP B CA 1
ATOM 2823 C C . ASP B 1 23 ? -24.37115 11.01310 85.50932 1.000 41.67621 57 ASP B C 1
ATOM 2824 O O . ASP B 1 23 ? -23.38693 10.26333 85.42940 1.000 43.17912 57 ASP B O 1
ATOM 2829 N N . SER B 1 24 ? -25.61800 10.54945 85.61241 1.000 34.84870 58 SER B N 1
ATOM 2830 C CA . SER B 1 24 ? -25.87548 9.11864 85.57663 1.000 40.79544 58 SER B CA 1
ATOM 2831 C C . SER B 1 24 ? -25.37254 8.51730 84.27155 1.000 36.03692 58 SER B C 1
ATOM 2832 O O . SER B 1 24 ? -24.68545 7.48794 84.27107 1.000 34.69566 58 SER B O 1
ATOM 2835 N N . LEU B 1 25 ? -25.68125 9.18363 83.16086 1.000 36.52852 59 LEU B N 1
ATOM 2836 C CA . LEU B 1 25 ? -25.23840 8.75887 81.84240 1.000 36.33702 59 LEU B CA 1
ATOM 2837 C C . LEU B 1 25 ? -23.72265 8.56478 81.80419 1.000 39.24824 59 LEU B C 1
ATOM 2838 O O . LEU B 1 25 ? -23.22553 7.55639 81.29100 1.000 33.86072 59 LEU B O 1
ATOM 2843 N N . HIS B 1 26 ? -22.96785 9.51640 82.35016 1.000 35.62615 60 HIS B N 1
ATOM 2844 C CA . HIS B 1 26 ? -21.52012 9.42370 82.22774 1.000 33.56673 60 HIS B CA 1
ATOM 2845 C C . HIS B 1 26 ? -20.87411 8.51340 83.25902 1.000 42.93897 60 HIS B C 1
ATOM 2846 O O . HIS B 1 26 ? -19.65115 8.33980 83.21714 1.000 46.48103 60 HIS B O 1
ATOM 2853 N N . HIS B 1 27 ? -21.65353 7.90795 84.15209 1.000 35.02130 61 HIS B N 1
ATOM 2854 C CA . HIS B 1 27 ? -21.17953 6.85132 85.02676 1.000 32.92927 61 HIS B CA 1
ATOM 2855 C C . HIS B 1 27 ? -21.63778 5.48580 84.55253 1.000 33.61355 61 HIS B C 1
ATOM 2856 O O . HIS B 1 27 ? -21.42467 4.49825 85.26088 1.000 34.28726 61 HIS B O 1
ATOM 2863 N N . LEU B 1 28 ? -22.24855 5.40592 83.36387 1.000 32.04740 62 LEU B N 1
ATOM 2864 C CA . LEU B 1 28 ? -22.80067 4.14907 82.87559 1.000 36.82353 62 LEU B CA 1
ATOM 2865 C C . LEU B 1 28 ? -21.76377 3.44951 82.00148 1.000 34.45515 62 LEU B C 1
ATOM 2866 O O . LEU B 1 28 ? -21.43453 3.96411 80.91794 1.000 33.15006 62 LEU B O 1
ATOM 2871 N N . PRO B 1 29 ? -21.20786 2.32138 82.42147 1.000 34.65997 63 PRO B N 1
ATOM 2872 C CA . PRO B 1 29 ? -20.29491 1.58420 81.53632 1.000 34.62613 63 PRO B CA 1
ATOM 2873 C C . PRO B 1 29 ? -21.03623 1.17291 80.27323 1.000 39.69675 63 PRO B C 1
ATOM 2874 O O . PRO B 1 29 ? -22.13237 0.60719 80.33463 1.000 34.98962 63 PRO B O 1
ATOM 2878 N N . GLY B 1 30 ? -20.42476 1.44878 79.12647 1.000 39.53491 64 GLY B N 1
ATOM 2879 C CA . GLY B 1 30 ? -21.02134 1.15996 77.83829 1.000 41.42097 64 GLY B CA 1
ATOM 2880 C C . GLY B 1 30 ? -21.91326 2.23630 77.27059 1.000 38.57892 64 GLY B C 1
ATOM 2881 O O . GLY B 1 30 ? -22.51378 2.00643 76.22047 1.000 35.52519 64 GLY B O 1
ATOM 2882 N N . ALA B 1 31 ? -21.97902 3.42087 77.89601 1.000 35.08061 65 ALA B N 1
ATOM 2883 C CA . ALA B 1 31 ? -22.82861 4.50312 77.37032 1.000 38.90197 65 ALA B CA 1
ATOM 2884 C C . ALA B 1 31 ? -22.49581 4.83976 75.93042 1.000 38.37106 65 ALA B C 1
ATOM 2885 O O . ALA B 1 31 ? -23.37765 5.25724 75.16597 1.000 34.34588 65 ALA B O 1
ATOM 2887 N N . GLU B 1 32 ? -21.23817 4.64682 75.53687 1.000 37.24674 66 GLU B N 1
ATOM 2888 C CA . GLU B 1 32 ? -20.83560 4.91536 74.16387 1.000 38.31480 66 GLU B CA 1
ATOM 2889 C C . GLU B 1 32 ? -21.56796 4.03724 73.16280 1.000 42.21591 66 GLU B C 1
ATOM 2890 O O . GLU B 1 32 ? -21.57730 4.36234 71.97916 1.000 36.22032 66 GLU B O 1
ATOM 2896 N N . ASN B 1 33 ? -22.17602 2.93114 73.59238 1.000 39.54554 67 ASN B N 1
ATOM 2897 C CA . ASN B 1 33 ? -22.91775 2.08388 72.66730 1.000 43.74976 67 ASN B CA 1
ATOM 2898 C C . ASN B 1 33 ? -24.40897 2.38176 72.62546 1.000 39.31965 67 ASN B C 1
ATOM 2899 O O . ASN B 1 33 ? -25.12164 1.70360 71.88795 1.000 41.58497 67 ASN B O 1
ATOM 2904 N N . LEU B 1 34 ? -24.90109 3.33589 73.41518 1.000 36.98695 68 LEU B N 1
ATOM 2905 C CA . LEU B 1 34 ? -26.32448 3.66752 73.40314 1.000 39.20287 68 LEU B CA 1
ATOM 2906 C C . LEU B 1 34 ? -26.76066 4.17454 72.02964 1.000 42.89394 68 LEU B C 1
ATOM 2907 O O . LEU B 1 34 ? -26.04897 4.94474 71.38338 1.000 37.70738 68 LEU B O 1
ATOM 2912 N N . THR B 1 35 ? -27.92735 3.71452 71.55836 1.000 37.29618 69 THR B N 1
ATOM 2913 C CA . THR B 1 35 ? -28.47392 4.24701 70.31290 1.000 38.37594 69 THR B CA 1
ATOM 2914 C C . THR B 1 35 ? -29.70656 5.10520 70.51151 1.000 37.09543 69 THR B C 1
ATOM 2915 O O . THR B 1 35 ? -30.05258 5.85667 69.60030 1.000 35.01478 69 THR B O 1
ATOM 2919 N N . GLU B 1 36 ? -30.37870 5.00234 71.65851 1.000 30.95090 70 GLU B N 1
ATOM 2920 C CA . GLU B 1 36 ? -31.51333 5.85003 71.98693 1.000 36.27539 70 GLU B CA 1
ATOM 2921 C C . GLU B 1 36 ? -31.31449 6.38416 73.38864 1.000 35.38478 70 GLU B C 1
ATOM 2922 O O . GLU B 1 36 ? -30.94788 5.63489 74.30454 1.000 36.51215 70 GLU B O 1
ATOM 2928 N N . LEU B 1 37 ? -31.62942 7.65513 73.57371 1.000 31.41739 71 LEU B N 1
ATOM 2929 C CA . LEU B 1 37 ? -31.51360 8.30912 74.87279 1.000 33.91464 71 LEU B CA 1
ATOM 2930 C C . LEU B 1 37 ? -32.76242 9.15249 75.08674 1.000 36.80696 71 LEU B C 1
ATOM 2931 O O . LEU B 1 37 ? -33.06212 10.02281 74.26322 1.000 35.53777 71 LEU B O 1
ATOM 2936 N N . TYR B 1 38 ? -33.50955 8.87222 76.15338 1.000 36.18955 72 TYR B N 1
ATOM 2937 C CA . TYR B 1 38 ? -34.70277 9.63711 76.51507 1.000 39.16449 72 TYR B CA 1
ATOM 2938 C C . TYR B 1 38 ? -34.46360 10.31636 77.85212 1.000 42.62018 72 TYR B C 1
ATOM 2939 O O . TYR B 1 38 ? -34.09647 9.65151 78.83528 1.000 40.70422 72 TYR B O 1
ATOM 2948 N N . ILE B 1 39 ? -34.71362 11.61910 77.90909 1.000 37.05669 73 ILE B N 1
ATOM 2949 C CA . ILE B 1 39 ? -34.44337 12.39542 79.11564 1.000 37.80682 73 ILE B CA 1
ATOM 2950 C C . ILE B 1 39 ? -35.63195 13.31590 79.39597 1.000 42.71454 73 ILE B C 1
ATOM 2951 O O . ILE B 1 39 ? -36.10523 14.02819 78.49577 1.000 39.47219 73 ILE B O 1
ATOM 2956 N N . GLU B 1 40 ? -36.10960 13.31654 80.64112 1.000 36.45465 74 GLU B N 1
ATOM 2957 C CA . GLU B 1 40 ? -37.20089 14.20597 81.02317 1.000 43.20058 74 GLU B CA 1
ATOM 2958 C C . GLU B 1 40 ? -37.01226 14.67703 82.46454 1.000 47.32414 74 GLU B C 1
ATOM 2959 O O . GLU B 1 40 ? -36.25672 14.07778 83.24749 1.000 42.32523 74 GLU B O 1
ATOM 2965 N N . ASN B 1 41 ? -37.67649 15.79326 82.78802 1.000 40.69473 75 ASN B N 1
ATOM 2966 C CA . ASN B 1 41 ? -37.83037 16.26322 84.16638 1.000 44.22522 75 ASN B CA 1
ATOM 2967 C C . ASN B 1 41 ? -36.50336 16.64003 84.80665 1.000 43.11147 75 ASN B C 1
ATOM 2968 O O . ASN B 1 41 ? -36.31929 16.44956 86.00052 1.000 47.52860 75 ASN B O 1
ATOM 2973 N N . GLN B 1 42 ? -35.56772 17.17182 84.03754 1.000 38.56784 76 GLN B N 1
ATOM 2974 C CA . GLN B 1 42 ? -34.31605 17.65759 84.60331 1.000 41.22178 76 GLN B CA 1
ATOM 2975 C C . GLN B 1 42 ? -34.51388 19.02899 85.24311 1.000 48.72113 76 GLN B C 1
ATOM 2976 O O . GLN B 1 42 ? -35.32777 19.83492 84.78355 1.000 48.52660 76 GLN B O 1
ATOM 2982 N N . GLN B 1 43 ? -33.77478 19.28134 86.33161 1.000 50.45017 77 GLN B N 1
ATOM 2983 C CA . GLN B 1 43 ? -33.87416 20.53344 87.07049 1.000 52.33110 77 GLN B CA 1
ATOM 2984 C C . GLN B 1 43 ? -32.65140 21.42936 86.91343 1.000 51.04213 77 GLN B C 1
ATOM 2985 O O . GLN B 1 43 ? -32.69936 22.60351 87.30122 1.000 53.32237 77 GLN B O 1
ATOM 2991 N N . HIS B 1 44 ? -31.56672 20.92059 86.36002 1.000 51.81482 78 HIS B N 1
ATOM 2992 C CA . HIS B 1 44 ? -30.36993 21.71374 86.16747 1.000 50.88042 78 HIS B CA 1
ATOM 2993 C C . HIS B 1 44 ? -29.83889 21.54779 84.75802 1.000 50.63225 78 HIS B C 1
ATOM 2994 O O . HIS B 1 44 ? -28.63062 21.54516 84.53219 1.000 55.31029 78 HIS B O 1
ATOM 3001 N N . LEU B 1 45 ? -30.73959 21.46614 83.77822 1.000 46.56447 79 LEU B N 1
ATOM 3002 C CA . LEU B 1 45 ? -30.34728 21.37301 82.37665 1.000 50.60059 79 LEU B CA 1
ATOM 3003 C C . LEU B 1 45 ? -30.74515 22.63890 81.60966 1.000 48.77377 79 LEU B C 1
ATOM 3004 O O . LEU B 1 45 ? -31.42325 22.55412 80.57851 1.000 50.76512 79 LEU B O 1
ATOM 3009 N N . GLN B 1 46 ? -30.31887 23.81616 82.08755 1.000 50.08156 80 GLN B N 1
ATOM 3010 C CA . GLN B 1 46 ? -30.67609 25.06227 81.40615 1.000 48.72618 80 GLN B CA 1
ATOM 3011 C C . GLN B 1 46 ? -30.02635 25.17094 80.02769 1.000 43.21089 80 GLN B C 1
ATOM 3012 O O . GLN B 1 46 ? -30.62696 25.72703 79.10332 1.000 42.96855 80 GLN B O 1
ATOM 3018 N N . HIS B 1 47 ? -28.78675 24.72399 79.87831 1.000 42.51099 81 HIS B N 1
ATOM 3019 C CA . HIS B 1 47 ? -28.11758 24.77960 78.58446 1.000 45.97018 81 HIS B CA 1
ATOM 3020 C C . HIS B 1 47 ? -27.43944 23.45197 78.29911 1.000 48.61014 81 HIS B C 1
ATOM 3021 O O . HIS B 1 47 ? -26.90475 22.81029 79.20422 1.000 49.92702 81 HIS B O 1
ATOM 3028 N N . LEU B 1 48 ? -27.43315 23.06258 77.02323 1.000 42.18903 82 LEU B N 1
ATOM 3029 C CA . LEU B 1 48 ? -26.80430 21.83254 76.55993 1.000 39.56618 82 LEU B CA 1
ATOM 3030 C C . LEU B 1 48 ? -25.52987 22.18176 75.80940 1.000 43.72660 82 LEU B C 1
ATOM 3031 O O . LEU B 1 48 ? -25.58393 22.92056 74.82270 1.000 42.26524 82 LEU B O 1
ATOM 3036 N N . GLU B 1 49 ? -24.38351 21.70442 76.29328 1.000 39.77317 83 GLU B N 1
ATOM 3037 C CA . GLU B 1 49 ? -23.09332 22.08346 75.71353 1.000 42.08356 83 GLU B CA 1
ATOM 3038 C C . GLU B 1 49 ? -22.40759 20.90888 74.99325 1.000 45.39505 83 GLU B C 1
ATOM 3039 O O . GLU B 1 49 ? -22.83582 19.74639 75.07750 1.000 43.07483 83 GLU B O 1
ATOM 3045 N N . LEU B 1 50 ? -21.31390 21.23848 74.28498 1.000 43.11713 84 LEU B N 1
ATOM 3046 C CA . LEU B 1 50 ? -20.56387 20.25853 73.49882 1.000 40.29284 84 LEU B CA 1
ATOM 3047 C C . LEU B 1 50 ? -20.24895 18.99804 74.29501 1.000 40.37206 84 LEU B C 1
ATOM 3048 O O . LEU B 1 50 ? -20.48034 17.88039 73.81426 1.000 41.17573 84 LEU B O 1
ATOM 3053 N N . ARG B 1 51 ? -19.76386 19.15203 75.53881 1.000 41.45462 85 ARG B N 1
ATOM 3054 C CA . ARG B 1 51 ? -19.30415 18.00789 76.33334 1.000 42.55875 85 ARG B CA 1
ATOM 3055 C C . ARG B 1 51 ? -20.44506 17.13720 76.87296 1.000 44.53876 85 ARG B C 1
ATOM 3056 O O . ARG B 1 51 ? -20.19096 15.98981 77.25320 1.000 42.54648 85 ARG B O 1
ATOM 3064 N N . ASP B 1 52 ? -21.69612 17.62231 76.87578 1.000 37.34792 86 ASP B N 1
ATOM 3065 C CA . ASP B 1 52 ? -22.75395 16.89450 77.57157 1.000 38.99901 86 ASP B CA 1
ATOM 3066 C C . ASP B 1 52 ? -23.05022 15.55406 76.91352 1.000 40.64604 86 ASP B C 1
ATOM 3067 O O . ASP B 1 52 ? -23.33339 14.57994 77.61535 1.000 42.26250 86 ASP B O 1
ATOM 3072 N N . LEU B 1 53 ? -22.93974 15.46150 75.58974 1.000 37.19763 87 LEU B N 1
ATOM 3073 C CA . LEU B 1 53 ? -23.20572 14.20900 74.89424 1.000 40.67628 87 LEU B CA 1
ATOM 3074 C C . LEU B 1 53 ? -21.92662 13.53209 74.41886 1.000 41.60369 87 LEU B C 1
ATOM 3075 O O . LEU B 1 53 ? -21.98288 12.62572 73.58005 1.000 39.22001 87 LEU B O 1
ATOM 3080 N N . ARG B 1 54 ? -20.78201 13.90473 75.00195 1.000 43.35181 88 ARG B N 1
ATOM 3081 C CA . ARG B 1 54 ? -19.49632 13.36712 74.57647 1.000 43.67588 88 ARG B CA 1
ATOM 3082 C C . ARG B 1 54 ? -19.52587 11.84075 74.61716 1.000 46.72288 88 ARG B C 1
ATOM 3083 O O . ARG B 1 54 ? -20.12067 11.23322 75.51608 1.000 38.30025 88 ARG B O 1
ATOM 3091 N N . GLY B 1 55 ? -18.92675 11.23220 73.58920 1.000 46.96148 89 GLY B N 1
ATOM 3092 C CA . GLY B 1 55 ? -18.80404 9.80308 73.49684 1.000 44.17393 89 GLY B CA 1
ATOM 3093 C C . GLY B 1 55 ? -20.02753 9.08454 72.97766 1.000 46.34983 89 GLY B C 1
ATOM 3094 O O . GLY B 1 55 ? -19.94958 7.87184 72.75406 1.000 47.44778 89 GLY B O 1
ATOM 3095 N N . LEU B 1 56 ? -21.15952 9.77547 72.78247 1.000 42.85637 90 LEU B N 1
ATOM 3096 C CA . LEU B 1 56 ? -22.38758 9.10679 72.34366 1.000 41.08908 90 LEU B CA 1
ATOM 3097 C C . LEU B 1 56 ? -22.44987 8.99161 70.81707 1.000 44.13588 90 LEU B C 1
ATOM 3098 O O . LEU B 1 56 ? -23.39138 9.43529 70.15405 1.000 45.21621 90 LEU B O 1
ATOM 3103 N N . GLY B 1 57 ? -21.43532 8.32551 70.27243 1.000 41.32972 91 GLY B N 1
ATOM 3104 C CA . GLY B 1 57 ? -21.29014 8.23066 68.83670 1.000 40.75181 91 GLY B CA 1
ATOM 3105 C C . GLY B 1 57 ? -22.37459 7.42482 68.14199 1.000 48.82588 91 GLY B C 1
ATOM 3106 O O . GLY B 1 57 ? -22.63640 7.65064 66.95236 1.000 50.42479 91 GLY B O 1
ATOM 3107 N N . GLU B 1 58 ? -22.99431 6.45619 68.83818 1.000 45.91094 92 GLU B N 1
ATOM 3108 C CA . GLU B 1 58 ? -24.00525 5.61751 68.19272 1.000 47.13778 92 GLU B CA 1
ATOM 3109 C C . GLU B 1 58 ? -25.42146 6.13482 68.38013 1.000 44.32080 92 GLU B C 1
ATOM 3110 O O . GLU B 1 58 ? -26.36499 5.52911 67.85757 1.000 40.05533 92 GLU B O 1
ATOM 3116 N N . LEU B 1 59 ? -25.58264 7.28332 69.02095 1.000 38.37135 93 LEU B N 1
ATOM 3117 C CA . LEU B 1 59 ? -26.89844 7.80218 69.32251 1.000 41.51495 93 LEU B CA 1
ATOM 3118 C C . LEU B 1 59 ? -27.64321 8.11160 68.02295 1.000 44.40551 93 LEU B C 1
ATOM 3119 O O . LEU B 1 59 ? -27.13512 8.85861 67.17355 1.000 40.68355 93 LEU B O 1
ATOM 3124 N N . ARG B 1 60 ? -28.83168 7.50900 67.85779 1.000 38.78496 94 ARG B N 1
ATOM 3125 C CA . ARG B 1 60 ? -29.74273 7.76804 66.73820 1.000 39.51410 94 ARG B CA 1
ATOM 3126 C C . ARG B 1 60 ? -30.96020 8.59154 67.13586 1.000 41.19433 94 ARG B C 1
ATOM 3127 O O . ARG B 1 60 ? -31.37239 9.49150 66.38339 1.000 37.98044 94 ARG B O 1
ATOM 3135 N N . ASN B 1 61 ? -31.54517 8.28864 68.29417 1.000 37.80143 95 ASN B N 1
ATOM 3136 C CA . ASN B 1 61 ? -32.75388 8.93638 68.79320 1.000 34.58115 95 ASN B CA 1
ATOM 3137 C C . ASN B 1 61 ? -32.44384 9.62485 70.10415 1.000 34.43112 95 ASN B C 1
ATOM 3138 O O . ASN B 1 61 ? -32.00489 8.97824 71.06540 1.000 33.66727 95 ASN B O 1
ATOM 3143 N N . LEU B 1 62 ? -32.67600 10.92862 70.15063 1.000 31.47054 96 LEU B N 1
ATOM 3144 C CA . LEU B 1 62 ? -32.45111 11.69246 71.36551 1.000 29.91082 96 LEU B CA 1
ATOM 3145 C C . LEU B 1 62 ? -33.70346 12.47457 71.64690 1.000 34.36521 96 LEU B C 1
ATOM 3146 O O . LEU B 1 62 ? -34.19380 13.20732 70.76966 1.000 33.83673 96 LEU B O 1
ATOM 3151 N N . THR B 1 63 ? -34.20496 12.32986 72.86414 1.000 32.35177 97 THR B N 1
ATOM 3152 C CA . THR B 1 63 ? -35.36643 13.07588 73.32424 1.000 31.52997 97 THR B CA 1
ATOM 3153 C C . THR B 1 63 ? -34.99553 13.74816 74.63900 1.000 38.38736 97 THR B C 1
ATOM 3154 O O . THR B 1 63 ? -34.48020 13.07849 75.54868 1.000 33.63280 97 THR B O 1
ATOM 3158 N N . ILE B 1 64 ? -35.17084 15.07926 74.71313 1.000 30.42897 98 ILE B N 1
ATOM 3159 C CA . ILE B 1 64 ? -34.96357 15.85378 75.93314 1.000 32.06391 98 ILE B CA 1
ATOM 3160 C C . ILE B 1 64 ? -36.18139 16.75160 76.07013 1.000 38.99392 98 ILE B C 1
ATOM 3161 O O . ILE B 1 64 ? -36.27313 17.78116 75.39341 1.000 34.63185 98 ILE B O 1
ATOM 3166 N N . VAL B 1 65 ? -37.11236 16.37807 76.94346 1.000 35.12764 99 VAL B N 1
ATOM 3167 C CA . VAL B 1 65 ? -38.39672 17.05531 77.06344 1.000 36.17099 99 VAL B CA 1
ATOM 3168 C C . VAL B 1 65 ? -38.62269 17.40709 78.52739 1.000 42.16738 99 VAL B C 1
ATOM 3169 O O . VAL B 1 65 ? -38.04126 16.80028 79.43492 1.000 41.62532 99 VAL B O 1
ATOM 3173 N N . LYS B 1 66 ? -39.48877 18.40014 78.76120 1.000 44.99186 100 LYS B N 1
ATOM 3174 C CA . LYS B 1 66 ? -39.91579 18.74544 80.12864 1.000 37.24383 100 LYS B CA 1
ATOM 3175 C C . LYS B 1 66 ? -38.72429 19.01618 81.04793 1.000 40.76059 100 LYS B C 1
ATOM 3176 O O . LYS B 1 66 ? -38.70704 18.63218 82.21381 1.000 39.69427 100 LYS B O 1
ATOM 3182 N N . SER B 1 67 ? -37.69524 19.68779 80.51948 1.000 36.68973 101 SER B N 1
ATOM 3183 C CA . SER B 1 67 ? -36.47146 19.86648 81.28191 1.000 40.31364 101 SER B CA 1
ATOM 3184 C C . SER B 1 67 ? -36.02051 21.32473 81.36242 1.000 43.65202 101 SER B C 1
ATOM 3185 O O . SER B 1 67 ? -34.88471 21.58762 81.77705 1.000 44.04340 101 SER B O 1
ATOM 3188 N N . GLY B 1 68 ? -36.88265 22.27364 81.01954 1.000 37.97952 102 GLY B N 1
ATOM 3189 C CA . GLY B 1 68 ? -36.50170 23.67490 81.16420 1.000 41.19043 102 GLY B CA 1
ATOM 3190 C C . GLY B 1 68 ? -35.24831 24.02931 80.39843 1.000 40.85801 102 GLY B C 1
ATOM 3191 O O . GLY B 1 68 ? -34.55011 24.96959 80.76378 1.000 39.85579 102 GLY B O 1
ATOM 3192 N N . LEU B 1 69 ? -34.95032 23.28369 79.34108 1.000 35.05503 103 LEU B N 1
ATOM 3193 C CA . LEU B 1 69 ? -33.80205 23.56013 78.48040 1.000 40.73562 103 LEU B CA 1
ATOM 3194 C C . LEU B 1 69 ? -33.97693 24.90636 77.78404 1.000 37.13280 103 LEU B C 1
ATOM 3195 O O . LEU B 1 69 ? -34.95435 25.12355 77.06592 1.000 36.10766 103 LEU B O 1
ATOM 3200 N N . ARG B 1 70 ? -33.02735 25.80760 77.98729 1.000 37.75074 104 ARG B N 1
ATOM 3201 C CA . ARG B 1 70 ? -33.12166 27.16466 77.45250 1.000 37.58824 104 ARG B CA 1
ATOM 3202 C C . ARG B 1 70 ? -32.22783 27.39195 76.24433 1.000 38.43440 104 ARG B C 1
ATOM 3203 O O . ARG B 1 70 ? -32.49760 28.29338 75.46469 1.000 39.64393 104 ARG B O 1
ATOM 3211 N N . PHE B 1 71 ? -31.11160 26.67023 76.13236 1.000 39.11336 105 PHE B N 1
ATOM 3212 C CA . PHE B 1 71 ? -30.11416 26.98278 75.12686 1.000 37.79075 105 PHE B CA 1
ATOM 3213 C C . PHE B 1 71 ? -29.46095 25.70594 74.63147 1.000 39.18596 105 PHE B C 1
ATOM 3214 O O . PHE B 1 71 ? -28.96521 24.91829 75.44047 1.000 39.62017 105 PHE B O 1
ATOM 3222 N N . VAL B 1 72 ? -29.45393 25.48476 73.31914 1.000 37.83101 106 VAL B N 1
ATOM 3223 C CA . VAL B 1 72 ? -28.71670 24.35677 72.74762 1.000 35.21891 106 VAL B CA 1
ATOM 3224 C C . VAL B 1 72 ? -27.49507 24.94835 72.04396 1.000 42.49917 106 VAL B C 1
ATOM 3225 O O . VAL B 1 72 ? -27.63264 25.71972 71.08260 1.000 39.30089 106 VAL B O 1
ATOM 3229 N N . ALA B 1 73 ? -26.30054 24.63001 72.54059 1.000 31.39571 107 ALA B N 1
ATOM 3230 C CA . ALA B 1 73 ? -25.08748 25.17488 71.94377 1.000 39.30701 107 ALA B CA 1
ATOM 3231 C C . ALA B 1 73 ? -24.96991 24.74852 70.47836 1.000 40.66030 107 ALA B C 1
ATOM 3232 O O . ALA B 1 73 ? -25.29256 23.60009 70.13515 1.000 36.19622 107 ALA B O 1
ATOM 3234 N N . PRO B 1 74 ? -24.47775 25.62449 69.59297 1.000 37.60723 108 PRO B N 1
ATOM 3235 C CA . PRO B 1 74 ? -24.39979 25.25159 68.17047 1.000 36.67719 108 PRO B CA 1
ATOM 3236 C C . PRO B 1 74 ? -23.59441 23.98133 67.91286 1.000 42.01587 108 PRO B C 1
ATOM 3237 O O . PRO B 1 74 ? -23.88763 23.25374 66.95448 1.000 44.12637 108 PRO B O 1
ATOM 3241 N N . ASP B 1 75 ? -22.63121 23.64561 68.76066 1.000 42.08510 109 ASP B N 1
ATOM 3242 C CA . ASP B 1 75 ? -21.91237 22.39800 68.58450 1.000 37.84704 109 ASP B CA 1
ATOM 3243 C C . ASP B 1 75 ? -22.38461 21.32425 69.56364 1.000 37.17995 109 ASP B C 1
ATOM 3244 O O . ASP B 1 75 ? -21.66448 20.34100 69.77388 1.000 40.72241 109 ASP B O 1
ATOM 3249 N N . ALA B 1 76 ? -23.61834 21.44353 70.10572 1.000 36.08454 110 ALA B N 1
ATOM 3250 C CA . ALA B 1 76 ? -24.08173 20.48810 71.12173 1.000 39.22633 110 ALA B CA 1
ATOM 3251 C C . ALA B 1 76 ? -24.18081 19.05139 70.60160 1.000 40.36721 110 ALA B C 1
ATOM 3252 O O . ALA B 1 76 ? -24.11024 18.11475 71.41190 1.000 38.61350 110 ALA B O 1
ATOM 3254 N N . PHE B 1 77 ? -24.32766 18.84447 69.28559 1.000 33.68787 111 PHE B N 1
ATOM 3255 C CA . PHE B 1 77 ? -24.42233 17.49777 68.72064 1.000 34.83516 111 PHE B CA 1
ATOM 3256 C C . PHE B 1 77 ? -23.18152 17.11432 67.91403 1.000 40.25322 111 PHE B C 1
ATOM 3257 O O . PHE B 1 77 ? -23.22270 16.18780 67.09842 1.000 39.80784 111 PHE B O 1
ATOM 3265 N N . HIS B 1 78 ? -22.05953 17.77167 68.17081 1.000 37.18348 112 HIS B N 1
ATOM 3266 C CA . HIS B 1 78 ? -20.82514 17.41941 67.47961 1.000 42.28479 112 HIS B CA 1
ATOM 3267 C C . HIS B 1 78 ? -20.45328 15.96066 67.73002 1.000 43.78844 112 HIS B C 1
ATOM 3268 O O . HIS B 1 78 ? -20.03602 15.25615 66.80856 1.000 45.56793 112 HIS B O 1
ATOM 3275 N N . PHE B 1 79 ? -20.65236 15.47706 68.94956 1.000 43.14396 113 PHE B N 1
ATOM 3276 C CA . PHE B 1 79 ? -20.30117 14.10953 69.28607 1.000 44.36446 113 PHE B CA 1
ATOM 3277 C C . PHE B 1 79 ? -21.41206 13.12468 68.96623 1.000 38.99845 113 PHE B C 1
ATOM 3278 O O . PHE B 1 79 ? -21.23407 11.93234 69.18983 1.000 40.54163 113 PHE B O 1
ATOM 3286 N N . THR B 1 80 ? -22.53936 13.56484 68.41774 1.000 41.51949 114 THR B N 1
ATOM 3287 C CA . THR B 1 80 ? -23.62745 12.65012 68.06907 1.000 40.76043 114 THR B CA 1
ATOM 3288 C C . THR B 1 80 ? -23.93687 12.72106 66.57816 1.000 41.01182 114 THR B C 1
ATOM 3289 O O . THR B 1 80 ? -25.06728 13.02950 66.19177 1.000 37.98161 114 THR B O 1
ATOM 3293 N N . PRO B 1 81 ? -22.97202 12.37613 65.71333 1.000 42.16999 115 PRO B N 1
ATOM 3294 C CA . PRO B 1 81 ? -23.15010 12.65900 64.27672 1.000 47.65114 115 PRO B CA 1
ATOM 3295 C C . PRO B 1 81 ? -24.18213 11.76610 63.58620 1.000 45.48329 115 PRO B C 1
ATOM 3296 O O . PRO B 1 81 ? -24.58104 12.06227 62.45115 1.000 44.09187 115 PRO B O 1
ATOM 3300 N N . ARG B 1 82 ? -24.58799 10.66766 64.21568 1.000 45.60445 116 ARG B N 1
ATOM 3301 C CA . ARG B 1 82 ? -25.58492 9.76587 63.66105 1.000 44.40091 116 ARG B CA 1
ATOM 3302 C C . ARG B 1 82 ? -27.00980 10.12117 64.09860 1.000 42.76347 116 ARG B C 1
ATOM 3303 O O . ARG B 1 82 ? -27.94915 9.39609 63.77246 1.000 42.61872 116 ARG B O 1
ATOM 3311 N N . LEU B 1 83 ? -27.19014 11.21035 64.82059 1.000 36.79255 117 LEU B N 1
ATOM 3312 C CA . LEU B 1 83 ? -28.51500 11.57593 65.26134 1.000 37.52524 117 LEU B CA 1
ATOM 3313 C C . LEU B 1 83 ? -29.44301 11.73663 64.06305 1.000 43.26924 117 LEU B C 1
ATOM 3314 O O . LEU B 1 83 ? -29.10469 12.39402 63.06605 1.000 43.50387 117 LEU B O 1
ATOM 3319 N N . SER B 1 84 ? -30.58329 11.05723 64.11966 1.000 39.78899 118 SER B N 1
ATOM 3320 C CA . SER B 1 84 ? -31.58319 11.16558 63.07085 1.000 40.20710 118 SER B CA 1
ATOM 3321 C C . SER B 1 84 ? -32.96907 11.54513 63.56414 1.000 39.69192 118 SER B C 1
ATOM 3322 O O . SER B 1 84 ? -33.78506 11.92126 62.72568 1.000 41.90889 118 SER B O 1
ATOM 3325 N N . ARG B 1 85 ? -33.28554 11.42997 64.86667 1.000 37.49131 119 ARG B N 1
ATOM 3326 C CA . ARG B 1 85 ? -34.56468 11.90988 65.40224 1.000 36.41777 119 ARG B CA 1
ATOM 3327 C C . ARG B 1 85 ? -34.25732 12.69685 66.66637 1.000 36.40029 119 ARG B C 1
ATOM 3328 O O . ARG B 1 85 ? -33.66688 12.15812 67.61583 1.000 35.37134 119 ARG B O 1
ATOM 3336 N N . LEU B 1 86 ? -34.65884 13.96031 66.69561 1.000 34.60301 120 LEU B N 1
ATOM 3337 C CA . LEU B 1 86 ? -34.29920 14.85825 67.78503 1.000 31.18274 120 LEU B CA 1
ATOM 3338 C C . LEU B 1 86 ? -35.57468 15.49467 68.31197 1.000 32.66926 120 LEU B C 1
ATOM 3339 O O . LEU B 1 86 ? -36.25852 16.22040 67.58548 1.000 34.52041 120 LEU B O 1
ATOM 3344 N N . ASN B 1 87 ? -35.91078 15.21516 69.56026 1.000 31.93206 121 ASN B N 1
ATOM 3345 C CA . ASN B 1 87 ? -37.15064 15.70380 70.14120 1.000 33.21719 121 ASN B CA 1
ATOM 3346 C C . ASN B 1 87 ? -36.80872 16.56946 71.34955 1.000 34.31772 121 ASN B C 1
ATOM 3347 O O . ASN B 1 87 ? -36.37975 16.06172 72.39397 1.000 30.66222 121 ASN B O 1
ATOM 3352 N N . LEU B 1 88 ? -36.99260 17.88108 71.20595 1.000 30.96879 122 LEU B N 1
ATOM 3353 C CA . LEU B 1 88 ? -36.70842 18.82422 72.26696 1.000 29.55366 122 LEU B CA 1
ATOM 3354 C C . LEU B 1 88 ? -37.97910 19.55006 72.69082 1.000 36.03272 122 LEU B C 1
ATOM 3355 O O . LEU B 1 88 ? -37.94173 20.72519 73.07534 1.000 36.39389 122 LEU B O 1
ATOM 3360 N N . SER B 1 89 ? -39.11655 18.87119 72.61527 1.000 31.18026 123 SER B N 1
ATOM 3361 C CA . SER B 1 89 ? -40.36705 19.54992 72.91471 1.000 38.83137 123 SER B CA 1
ATOM 3362 C C . SER B 1 89 ? -40.52045 19.82392 74.41322 1.000 40.89546 123 SER B C 1
ATOM 3363 O O . SER B 1 89 ? -39.85709 19.21829 75.27081 1.000 33.30614 123 SER B O 1
ATOM 3366 N N . PHE B 1 90 ? -41.36590 20.81605 74.70486 1.000 39.92732 124 PHE B N 1
ATOM 3367 C CA . PHE B 1 90 ? -41.81034 21.15158 76.05818 1.000 38.49409 124 PHE B CA 1
ATOM 3368 C C . PHE B 1 90 ? -40.63793 21.51887 76.96666 1.000 41.51407 124 PHE B C 1
ATOM 3369 O O . PHE B 1 90 ? -40.56444 21.12992 78.13934 1.000 37.45148 124 PHE B O 1
ATOM 3377 N N . ASN B 1 91 ? -39.74988 22.34774 76.43124 1.000 36.54398 125 ASN B N 1
ATOM 3378 C CA . ASN B 1 91 ? -38.65758 22.92750 77.18213 1.000 38.82416 125 ASN B CA 1
ATOM 3379 C C . ASN B 1 91 ? -38.88941 24.44117 77.28582 1.000 41.20771 125 ASN B C 1
ATOM 3380 O O . ASN B 1 91 ? -40.04843 24.88641 77.25061 1.000 39.23447 125 ASN B O 1
ATOM 3385 N N . ALA B 1 92 ? -37.81112 25.21700 77.43465 1.000 36.03931 126 ALA B N 1
ATOM 3386 C CA . ALA B 1 92 ? -37.88494 26.66662 77.53833 1.000 38.60062 126 ALA B CA 1
ATOM 3387 C C . ALA B 1 92 ? -37.08942 27.30719 76.41668 1.000 37.50630 126 ALA B C 1
ATOM 3388 O O . ALA B 1 92 ? -36.44380 28.32991 76.61497 1.000 38.32618 126 ALA B O 1
ATOM 3390 N N . LEU B 1 93 ? -37.06108 26.66296 75.25897 1.000 32.01551 127 LEU B N 1
ATOM 3391 C CA . LEU B 1 93 ? -36.27127 27.15155 74.13440 1.000 35.37523 127 LEU B CA 1
ATOM 3392 C C . LEU B 1 93 ? -36.94174 28.35946 73.49481 1.000 34.62649 127 LEU B C 1
ATOM 3393 O O . LEU B 1 93 ? -38.07579 28.26735 73.01644 1.000 35.66275 127 LEU B O 1
ATOM 3398 N N . GLU B 1 94 ? -36.26748 29.49995 73.50787 1.000 34.83473 128 GLU B N 1
ATOM 3399 C CA . GLU B 1 94 ? -36.80968 30.62907 72.75232 1.000 32.42919 128 GLU B CA 1
ATOM 3400 C C . GLU B 1 94 ? -36.20320 30.72085 71.36139 1.000 33.27519 128 GLU B C 1
ATOM 3401 O O . GLU B 1 94 ? -36.75919 31.39876 70.48447 1.000 37.07727 128 GLU B O 1
ATOM 3407 N N . SER B 1 95 ? -35.07581 30.05994 71.14388 1.000 33.68368 129 SER B N 1
ATOM 3408 C CA . SER B 1 95 ? -34.45791 30.03211 69.83164 1.000 35.03462 129 SER B CA 1
ATOM 3409 C C . SER B 1 95 ? -33.63445 28.77084 69.71781 1.000 37.91659 129 SER B C 1
ATOM 3410 O O . SER B 1 95 ? -33.37553 28.07280 70.69832 1.000 32.35687 129 SER B O 1
ATOM 3413 N N . LEU B 1 96 ? -33.23954 28.49362 68.49106 1.000 34.70464 130 LEU B N 1
ATOM 3414 C CA . LEU B 1 96 ? -32.42701 27.32860 68.17521 1.000 32.32312 130 LEU B CA 1
ATOM 3415 C C . LEU B 1 96 ? -31.60883 27.71169 66.95605 1.000 33.53510 130 LEU B C 1
ATOM 3416 O O . LEU B 1 96 ? -32.17566 28.10232 65.93749 1.000 32.91451 130 LEU B O 1
ATOM 3421 N N . SER B 1 97 ? -30.28927 27.70233 67.09314 1.000 34.01311 131 SER B N 1
ATOM 3422 C CA . SER B 1 97 ? -29.43155 28.09033 65.98709 1.000 33.69115 131 SER B CA 1
ATOM 3423 C C . SER B 1 97 ? -29.42545 27.02068 64.89789 1.000 34.54817 131 SER B C 1
ATOM 3424 O O . SER B 1 97 ? -29.46113 25.81503 65.18258 1.000 31.65431 131 SER B O 1
ATOM 3427 N N . TRP B 1 98 ? -29.35705 27.47333 63.63800 1.000 31.82006 132 TRP B N 1
ATOM 3428 C CA . TRP B 1 98 ? -29.22510 26.54776 62.51561 1.000 34.04350 132 TRP B CA 1
ATOM 3429 C C . TRP B 1 98 ? -27.96444 25.69730 62.60328 1.000 35.43388 132 TRP B C 1
ATOM 3430 O O . TRP B 1 98 ? -27.89916 24.61487 62.01997 1.000 37.12132 132 TRP B O 1
ATOM 3441 N N . LYS B 1 99 ? -26.93537 26.19690 63.27472 1.000 34.45771 133 LYS B N 1
ATOM 3442 C CA . LYS B 1 99 ? -25.70038 25.44806 63.39254 1.000 32.70373 133 LYS B CA 1
ATOM 3443 C C . LYS B 1 99 ? -25.91305 24.15218 64.16484 1.000 39.85051 133 LYS B C 1
ATOM 3444 O O . LYS B 1 99 ? -25.12902 23.21256 63.99568 1.000 35.55927 133 LYS B O 1
ATOM 3450 N N . THR B 1 100 ? -26.94723 24.09513 65.03526 1.000 30.35841 134 THR B N 1
ATOM 3451 C CA . THR B 1 100 ? -27.12096 22.93427 65.89851 1.000 35.19939 134 THR B CA 1
ATOM 3452 C C . THR B 1 100 ? -27.34972 21.66871 65.08741 1.000 38.30315 134 THR B C 1
ATOM 3453 O O . THR B 1 100 ? -26.87779 20.59560 65.47142 1.000 39.77204 134 THR B O 1
ATOM 3457 N N . VAL B 1 101 ? -28.12332 21.76510 64.00404 1.000 36.54455 135 VAL B N 1
ATOM 3458 C CA . VAL B 1 101 ? -28.51271 20.61498 63.20075 1.000 37.01368 135 VAL B CA 1
ATOM 3459 C C . VAL B 1 101 ? -27.80799 20.57556 61.85896 1.000 43.67351 135 VAL B C 1
ATOM 3460 O O . VAL B 1 101 ? -28.02982 19.63292 61.07070 1.000 42.63656 135 VAL B O 1
ATOM 3464 N N . GLN B 1 102 ? -26.96180 21.56120 61.56731 1.000 39.76341 136 GLN B N 1
ATOM 3465 C CA . GLN B 1 102 ? -26.18836 21.53729 60.34083 1.000 40.87917 136 GLN B CA 1
ATOM 3466 C C . GLN B 1 102 ? -25.34358 20.27413 60.31515 1.000 46.21249 136 GLN B C 1
ATOM 3467 O O . GLN B 1 102 ? -24.62789 19.97248 61.26773 1.000 48.61004 136 GLN B O 1
ATOM 3473 N N . GLY B 1 103 ? -25.43954 19.51423 59.23744 1.000 56.58928 137 GLY B N 1
ATOM 3474 C CA . GLY B 1 103 ? -24.70759 18.27219 59.15427 1.000 55.37814 137 GLY B CA 1
ATOM 3475 C C . GLY B 1 103 ? -25.39657 17.05609 59.74735 1.000 54.14257 137 GLY B C 1
ATOM 3476 O O . GLY B 1 103 ? -24.96103 15.93324 59.48006 1.000 70.35833 137 GLY B O 1
ATOM 3477 N N . LEU B 1 104 ? -26.45048 17.22094 60.53338 1.000 46.89142 138 LEU B N 1
ATOM 3478 C CA . LEU B 1 104 ? -27.23788 16.06852 60.93303 1.000 45.21741 138 LEU B CA 1
ATOM 3479 C C . LEU B 1 104 ? -28.21857 15.73366 59.82300 1.000 52.21251 138 LEU B C 1
ATOM 3480 O O . LEU B 1 104 ? -28.71820 16.62233 59.13752 1.000 55.13372 138 LEU B O 1
ATOM 3485 N N . SER B 1 105 ? -28.48315 14.44942 59.62097 1.000 49.15333 139 SER B N 1
ATOM 3486 C CA . SER B 1 105 ? -29.52385 14.04062 58.67439 1.000 48.31510 139 SER B CA 1
ATOM 3487 C C . SER B 1 105 ? -30.77230 13.71766 59.49350 1.000 48.63340 139 SER B C 1
ATOM 3488 O O . SER B 1 105 ? -31.04854 12.56612 59.83487 1.000 48.72317 139 SER B O 1
ATOM 3491 N N . LEU B 1 106 ? -31.49129 14.76712 59.88587 1.000 43.41188 140 LEU B N 1
ATOM 3492 C CA . LEU B 1 106 ? -32.62535 14.59716 60.78567 1.000 38.61405 140 LEU B CA 1
ATOM 3493 C C . LEU B 1 106 ? -33.86542 14.20049 60.00218 1.000 47.10949 140 LEU B C 1
ATOM 3494 O O . LEU B 1 106 ? -34.29979 14.92346 59.09963 1.000 48.50287 140 LEU B O 1
ATOM 3499 N N . GLN B 1 107 ? -34.40569 13.01827 60.30626 1.000 43.00342 141 GLN B N 1
ATOM 3500 C CA . GLN B 1 107 ? -35.74796 12.69696 59.86062 1.000 41.79387 141 GLN B CA 1
ATOM 3501 C C . GLN B 1 107 ? -36.79615 13.39827 60.70496 1.000 39.88607 141 GLN B C 1
ATOM 3502 O O . GLN B 1 107 ? -37.91158 13.61507 60.24911 1.000 44.19605 141 GLN B O 1
ATOM 3508 N N . GLU B 1 108 ? -36.44117 13.81668 61.90329 1.000 42.35997 142 GLU B N 1
ATOM 3509 C CA . GLU B 1 108 ? -37.41569 14.36328 62.82166 1.000 36.35096 142 GLU B CA 1
ATOM 3510 C C . GLU B 1 108 ? -36.74159 15.41176 63.67990 1.000 37.75071 142 GLU B C 1
ATOM 3511 O O . GLU B 1 108 ? -35.67942 15.15140 64.24968 1.000 32.96372 142 GLU B O 1
ATOM 3517 N N . LEU B 1 109 ? -37.35224 16.59289 63.74102 1.000 35.46867 143 LEU B N 1
ATOM 3518 C CA . LEU B 1 109 ? -36.96649 17.64667 64.67682 1.000 32.71389 143 LEU B CA 1
ATOM 3519 C C . LEU B 1 109 ? -38.24712 18.14953 65.33096 1.000 35.28620 143 LEU B C 1
ATOM 3520 O O . LEU B 1 109 ? -39.10515 18.74005 64.65027 1.000 35.44573 143 LEU B O 1
ATOM 3525 N N . VAL B 1 110 ? -38.40514 17.90887 66.63254 1.000 33.11048 144 VAL B N 1
ATOM 3526 C CA . VAL B 1 110 ? -39.65412 18.23233 67.33375 1.000 31.90366 144 VAL B CA 1
ATOM 3527 C C . VAL B 1 110 ? -39.39935 19.42254 68.24488 1.000 35.04605 144 VAL B C 1
ATOM 3528 O O . VAL B 1 110 ? -38.51846 19.35808 69.10721 1.000 33.97388 144 VAL B O 1
ATOM 3532 N N . LEU B 1 111 ? -40.15761 20.51865 68.06340 1.000 34.35813 145 LEU B N 1
ATOM 3533 C CA . LEU B 1 111 ? -39.96588 21.68583 68.92198 1.000 34.14577 145 LEU B CA 1
ATOM 3534 C C . LEU B 1 111 ? -41.27784 22.17083 69.53144 1.000 35.57754 145 LEU B C 1
ATOM 3535 O O . LEU B 1 111 ? -41.36020 23.30531 70.03557 1.000 32.18767 145 LEU B O 1
ATOM 3540 N N . SER B 1 112 ? -42.30461 21.33763 69.49303 1.000 34.08656 146 SER B N 1
ATOM 3541 C CA . SER B 1 112 ? -43.57727 21.70197 70.08635 1.000 36.98231 146 SER B CA 1
ATOM 3542 C C . SER B 1 112 ? -43.37886 22.12487 71.53887 1.000 37.92631 146 SER B C 1
ATOM 3543 O O . SER B 1 112 ? -42.45165 21.67517 72.21889 1.000 40.36020 146 SER B O 1
ATOM 3546 N N . GLY B 1 113 ? -44.23663 23.02228 72.00600 1.000 36.45877 147 GLY B N 1
ATOM 3547 C CA . GLY B 1 113 ? -44.24507 23.40208 73.40120 1.000 38.35908 147 GLY B CA 1
ATOM 3548 C C . GLY B 1 113 ? -43.04621 24.21501 73.83224 1.000 46.10256 147 GLY B C 1
ATOM 3549 O O . GLY B 1 113 ? -42.71671 24.23433 75.02705 1.000 53.35577 147 GLY B O 1
ATOM 3550 N N . ASN B 1 114 ? -42.36693 24.87574 72.89060 1.000 35.49920 148 ASN B N 1
ATOM 3551 C CA . ASN B 1 114 ? -41.31634 25.80195 73.25695 1.000 36.27799 148 ASN B CA 1
ATOM 3552 C C . ASN B 1 114 ? -41.73163 27.22339 72.92911 1.000 37.12105 148 ASN B C 1
ATOM 3553 O O . ASN B 1 114 ? -42.37111 27.45098 71.90340 1.000 38.65242 148 ASN B O 1
ATOM 3558 N N . PRO B 1 115 ? -41.39238 28.17787 73.76937 1.000 37.84153 149 PRO B N 1
ATOM 3559 C CA . PRO B 1 115 ? -41.74836 29.58164 73.51147 1.000 35.56202 149 PRO B CA 1
ATOM 3560 C C . PRO B 1 115 ? -40.82131 30.23705 72.49400 1.000 36.20328 149 PRO B C 1
ATOM 3561 O O . PRO B 1 115 ? -40.06140 31.17264 72.81012 1.000 37.53465 149 PRO B O 1
ATOM 3565 N N . LEU B 1 116 ? -40.88957 29.75980 71.24347 1.000 32.64636 150 LEU B N 1
ATOM 3566 C CA . LEU B 1 116 ? -40.02995 30.26366 70.17853 1.000 32.76605 150 LEU B CA 1
ATOM 3567 C C . LEU B 1 116 ? -40.28914 31.74773 69.93165 1.000 35.47948 150 LEU B C 1
ATOM 3568 O O . LEU B 1 116 ? -41.43731 32.16674 69.78519 1.000 35.52328 150 LEU B O 1
ATOM 3573 N N . HIS B 1 117 ? -39.22795 32.55012 70.00264 1.000 30.52292 151 HIS B N 1
ATOM 3574 C CA . HIS B 1 117 ? -39.26869 33.97618 69.66541 1.000 35.15255 151 HIS B CA 1
ATOM 3575 C C . HIS B 1 117 ? -38.65000 34.10201 68.28098 1.000 41.30636 151 HIS B C 1
ATOM 3576 O O . HIS B 1 117 ? -37.47968 33.73964 68.07791 1.000 38.29875 151 HIS B O 1
ATOM 3583 N N . CYS B 1 118 ? -39.43602 34.58230 67.33509 1.000 35.35048 152 CYS B N 1
ATOM 3584 C CA . CYS B 1 118 ? -39.02295 34.55648 65.95754 1.000 35.62309 152 CYS B CA 1
ATOM 3585 C C . CYS B 1 118 ? -38.16899 35.76144 65.60755 1.000 34.90154 152 CYS B C 1
ATOM 3586 O O . CYS B 1 118 ? -38.27096 36.82671 66.22158 1.000 38.68110 152 CYS B O 1
ATOM 3589 N N . SER B 1 119 ? -37.26420 35.54037 64.66874 1.000 34.35630 153 SER B N 1
ATOM 3590 C CA . SER B 1 119 ? -36.35398 36.53284 64.10681 1.000 36.10602 153 SER B CA 1
ATOM 3591 C C . SER B 1 119 ? -35.69008 35.82193 62.93918 1.000 38.66243 153 SER B C 1
ATOM 3592 O O . SER B 1 119 ? -35.96975 34.64378 62.66223 1.000 34.54400 153 SER B O 1
ATOM 3595 N N . CYS B 1 120 ? -34.76569 36.51939 62.28780 1.000 31.98000 154 CYS B N 1
ATOM 3596 C CA . CYS B 1 120 ? -34.07370 35.87069 61.18988 1.000 35.98559 154 CYS B CA 1
ATOM 3597 C C . CYS B 1 120 ? -33.32658 34.62046 61.64984 1.000 35.22461 154 CYS B C 1
ATOM 3598 O O . CYS B 1 120 ? -33.09398 33.73261 60.83302 1.000 33.67510 154 CYS B O 1
ATOM 3601 N N . ALA B 1 121 ? -33.04094 34.49134 62.94304 1.000 34.30446 155 ALA B N 1
ATOM 3602 C CA . ALA B 1 121 ? -32.36224 33.30678 63.46562 1.000 31.77714 155 ALA B CA 1
ATOM 3603 C C . ALA B 1 121 ? -33.22148 32.05748 63.41265 1.000 34.34124 155 ALA B C 1
ATOM 3604 O O . ALA B 1 121 ? -32.69821 30.95626 63.67322 1.000 30.50455 155 ALA B O 1
ATOM 3606 N N . LEU B 1 122 ? -34.52385 32.18183 63.10414 1.000 32.34262 156 LEU B N 1
ATOM 3607 C CA . LEU B 1 122 ? -35.39505 31.01736 62.90381 1.000 30.07585 156 LEU B CA 1
ATOM 3608 C C . LEU B 1 122 ? -35.85207 30.89624 61.45202 1.000 31.43460 156 LEU B C 1
ATOM 3609 O O . LEU B 1 122 ? -36.73989 30.08490 61.13834 1.000 28.40106 156 LEU B O 1
ATOM 3614 N N . ARG B 1 123 ? -35.27098 31.68676 60.54672 1.000 28.33851 157 ARG B N 1
ATOM 3615 C CA . ARG B 1 123 ? -35.62968 31.54731 59.14175 1.000 28.23305 157 ARG B CA 1
ATOM 3616 C C . ARG B 1 123 ? -35.34826 30.12216 58.64360 1.000 29.90713 157 ARG B C 1
ATOM 3617 O O . ARG B 1 123 ? -36.11327 29.56642 57.85281 1.000 27.42382 157 ARG B O 1
ATOM 3625 N N . TRP B 1 124 ? -34.26011 29.49745 59.11566 1.000 29.09216 158 TRP B N 1
ATOM 3626 C CA . TRP B 1 124 ? -33.99155 28.11497 58.71121 1.000 31.63771 158 TRP B CA 1
ATOM 3627 C C . TRP B 1 124 ? -35.13268 27.18801 59.11715 1.000 30.85346 158 TRP B C 1
ATOM 3628 O O . TRP B 1 124 ? -35.45231 26.22646 58.41387 1.000 28.15083 158 TRP B O 1
ATOM 3639 N N . LEU B 1 125 ? -35.74383 27.44974 60.27191 1.000 30.45900 159 LEU B N 1
ATOM 3640 C CA . LEU B 1 125 ? -36.82805 26.59218 60.71670 1.000 28.68954 159 LEU B CA 1
ATOM 3641 C C . LEU B 1 125 ? -38.07559 26.83291 59.87343 1.000 29.11405 159 LEU B C 1
ATOM 3642 O O . LEU B 1 125 ? -38.77163 25.87941 59.49001 1.000 27.64422 159 LEU B O 1
ATOM 3647 N N . GLN B 1 126 ? -38.33578 28.09718 59.51985 1.000 29.24682 160 GLN B N 1
ATOM 3648 C CA . GLN B 1 126 ? -39.41908 28.37184 58.56735 1.000 31.74086 160 GLN B CA 1
ATOM 3649 C C . GLN B 1 126 ? -39.17124 27.65665 57.23436 1.000 31.80764 160 GLN B C 1
ATOM 3650 O O . GLN B 1 126 ? -40.09909 27.15658 56.61115 1.000 27.90257 160 GLN B O 1
ATOM 3656 N N . ARG B 1 127 ? -37.90702 27.60545 56.79036 1.000 30.39457 161 ARG B N 1
ATOM 3657 C CA . ARG B 1 127 ? -37.56573 26.91460 55.55197 1.000 31.04065 161 ARG B CA 1
ATOM 3658 C C . ARG B 1 127 ? -37.82675 25.40449 55.66610 1.000 32.70772 161 ARG B C 1
ATOM 3659 O O . ARG B 1 127 ? -38.33988 24.79305 54.72786 1.000 33.04378 161 ARG B O 1
ATOM 3667 N N . TRP B 1 128 ? -37.48999 24.78126 56.81351 1.000 30.42670 162 TRP B N 1
ATOM 3668 C CA . TRP B 1 128 ? -37.83967 23.36396 57.00229 1.000 35.42563 162 TRP B CA 1
ATOM 3669 C C . TRP B 1 128 ? -39.34744 23.16495 56.88656 1.000 33.03645 162 TRP B C 1
ATOM 3670 O O . TRP B 1 128 ? -39.81938 22.17904 56.30901 1.000 35.89519 162 TRP B O 1
ATOM 3681 N N . GLU B 1 129 ? -40.12253 24.08559 57.46293 1.000 31.05028 163 GLU B N 1
ATOM 3682 C CA . GLU B 1 129 ? -41.56938 23.99916 57.30001 1.000 35.15924 163 GLU B CA 1
ATOM 3683 C C . GLU B 1 129 ? -41.94857 24.17773 55.83228 1.000 32.98454 163 GLU B C 1
ATOM 3684 O O . GLU B 1 129 ? -42.72636 23.38744 55.28995 1.000 36.00137 163 GLU B O 1
ATOM 3690 N N . GLU B 1 130 ? -41.36501 25.17747 55.14247 1.000 33.17090 164 GLU B N 1
ATOM 3691 C CA . GLU B 1 130 ? -41.66808 25.33122 53.70494 1.000 36.31981 164 GLU B CA 1
ATOM 3692 C C . GLU B 1 130 ? -41.38532 24.04500 52.92210 1.000 33.58410 164 GLU B C 1
ATOM 3693 O O . GLU B 1 130 ? -42.10856 23.70428 51.97654 1.000 35.98905 164 GLU B O 1
ATOM 3699 N N . GLU B 1 131 ? -40.29765 23.37370 53.23976 1.000 31.75910 165 GLU B N 1
ATOM 3700 C CA . GLU B 1 131 ? -39.85278 22.24119 52.44888 1.000 38.86810 165 GLU B CA 1
ATOM 3701 C C . GLU B 1 131 ? -40.34472 20.91446 52.99329 1.000 36.18072 165 GLU B C 1
ATOM 3702 O O . GLU B 1 131 ? -39.99998 19.87029 52.44365 1.000 40.81984 165 GLU B O 1
ATOM 3708 N N . GLY B 1 132 ? -41.14216 20.92658 54.05279 1.000 36.33622 166 GLY B N 1
ATOM 3709 C CA . GLY B 1 132 ? -41.71815 19.68009 54.56927 1.000 44.63085 166 GLY B CA 1
ATOM 3710 C C . GLY B 1 132 ? -40.71934 18.75453 55.22249 1.000 41.72578 166 GLY B C 1
ATOM 3711 O O . GLY B 1 132 ? -40.84453 17.52873 55.11101 1.000 46.61316 166 GLY B O 1
ATOM 3712 N N . LEU B 1 133 ? -39.75958 19.30826 55.94370 1.000 38.86345 167 LEU B N 1
ATOM 3713 C CA . LEU B 1 133 ? -38.65862 18.56167 56.51260 1.000 39.35364 167 LEU B CA 1
ATOM 3714 C C . LEU B 1 133 ? -38.89033 18.31451 57.99189 1.000 40.64207 167 LEU B C 1
ATOM 3715 O O . LEU B 1 133 ? -39.42168 19.17041 58.71145 1.000 37.00489 167 LEU B O 1
ATOM 3720 N N . GLY B 1 134 ? -38.36328 17.18681 58.45638 1.000 41.35525 168 GLY B N 1
ATOM 3721 C CA . GLY B 1 134 ? -38.23002 16.90482 59.87821 1.000 38.34083 168 GLY B CA 1
ATOM 3722 C C . GLY B 1 134 ? -39.52716 16.80257 60.62988 1.000 37.88085 168 GLY B C 1
ATOM 3723 O O . GLY B 1 134 ? -39.51754 16.90972 61.85248 1.000 37.46148 168 GLY B O 1
ATOM 3724 N N . GLY B 1 135 ? -40.64513 16.55147 59.94686 1.000 39.48333 169 GLY B N 1
ATOM 3725 C CA . GLY B 1 135 ? -41.91879 16.58927 60.63254 1.000 32.77119 169 GLY B CA 1
ATOM 3726 C C . GLY B 1 135 ? -42.24046 17.95461 61.19399 1.000 38.31554 169 GLY B C 1
ATOM 3727 O O . GLY B 1 135 ? -43.04578 18.06350 62.11195 1.000 38.91819 169 GLY B O 1
ATOM 3728 N N . VAL B 1 136 ? -41.62761 19.00983 60.67046 1.000 36.12788 170 VAL B N 1
ATOM 3729 C CA . VAL B 1 136 ? -41.89956 20.35016 61.18791 1.000 31.84777 170 VAL B CA 1
ATOM 3730 C C . VAL B 1 136 ? -43.28455 20.87385 60.80112 1.000 39.13320 170 VAL B C 1
ATOM 3731 O O . VAL B 1 136 ? -43.93682 21.48017 61.65904 1.000 39.89947 170 VAL B O 1
ATOM 3735 N N . PRO B 1 137 ? -43.79511 20.68171 59.56026 1.000 38.31979 171 PRO B N 1
ATOM 3736 C CA . PRO B 1 137 ? -45.13536 21.22647 59.23399 1.000 38.27650 171 PRO B CA 1
ATOM 3737 C C . PRO B 1 137 ? -46.24584 20.77994 60.17360 1.000 44.28433 171 PRO B C 1
ATOM 3738 O O . PRO B 1 137 ? -47.05602 21.60413 60.59741 1.000 37.23538 171 PRO B O 1
ATOM 3742 N N . GLU B 1 138 ? -46.29473 19.49503 60.53705 1.000 38.26405 172 GLU B N 1
ATOM 3743 C CA . GLU B 1 138 ? -47.38912 19.04525 61.36814 1.000 43.04279 172 GLU B CA 1
ATOM 3744 C C . GLU B 1 138 ? -47.38193 19.70817 62.73415 1.000 40.98273 172 GLU B C 1
ATOM 3745 O O . GLU B 1 138 ? -48.41829 19.71322 63.41539 1.000 46.49003 172 GLU B O 1
ATOM 3751 N N . GLN B 1 139 ? -46.23827 20.22353 63.16470 1.000 40.04919 173 GLN B N 1
ATOM 3752 C CA . GLN B 1 139 ? -46.15139 20.83656 64.47726 1.000 40.93037 173 GLN B CA 1
ATOM 3753 C C . GLN B 1 139 ? -46.83961 22.19521 64.53058 1.000 43.28774 173 GLN B C 1
ATOM 3754 O O . GLN B 1 139 ? -47.27212 22.60798 65.61590 1.000 36.73990 173 GLN B O 1
ATOM 3760 N N . LYS B 1 140 ? -47.00754 22.86014 63.38682 1.000 38.05914 174 LYS B N 1
ATOM 3761 C CA . LYS B 1 140 ? -47.64067 24.17249 63.31721 1.000 37.74498 174 LYS B CA 1
ATOM 3762 C C . LYS B 1 140 ? -47.03843 25.10351 64.37177 1.000 37.16567 174 LYS B C 1
ATOM 3763 O O . LYS B 1 140 ? -47.71556 25.61927 65.26508 1.000 35.53347 174 LYS B O 1
ATOM 3769 N N . LEU B 1 141 ? -45.72544 25.24356 64.28734 1.000 31.56610 175 LEU B N 1
ATOM 3770 C CA . LEU B 1 141 ? -44.99164 26.03259 65.26438 1.000 35.02953 175 LEU B CA 1
ATOM 3771 C C . LEU B 1 141 ? -45.40281 27.49988 65.19482 1.000 34.07971 175 LEU B C 1
ATOM 3772 O O . LEU B 1 141 ? -45.78702 28.01400 64.13815 1.000 33.59091 175 LEU B O 1
ATOM 3777 N N . GLN B 1 142 ? -45.28654 28.17824 66.33568 1.000 35.39389 176 GLN B N 1
ATOM 3778 C CA . GLN B 1 142 ? -45.75187 29.54172 66.50969 1.000 37.18280 176 GLN B CA 1
ATOM 3779 C C . GLN B 1 142 ? -44.60833 30.45542 66.92287 1.000 38.36975 176 GLN B C 1
ATOM 3780 O O . GLN B 1 142 ? -43.66495 30.03318 67.58296 1.000 36.36094 176 GLN B O 1
ATOM 3786 N N . CYS B 1 143 ? -44.68076 31.70525 66.48362 1.000 35.45029 177 CYS B N 1
ATOM 3787 C CA . CYS B 1 143 ? -43.83228 32.77094 67.01168 1.000 35.29436 177 CYS B CA 1
ATOM 3788 C C . CYS B 1 143 ? -44.47226 33.45927 68.21063 1.000 39.57890 177 CYS B C 1
ATOM 3789 O O . CYS B 1 143 ? -45.53466 34.04902 68.06968 1.000 38.89431 177 CYS B O 1
ATOM 3792 N N . HIS B 1 144 ? -43.81602 33.40867 69.37615 1.000 37.87097 178 HIS B N 1
ATOM 3793 C CA . HIS B 1 144 ? -44.35848 34.01109 70.59699 1.000 35.67803 178 HIS B CA 1
ATOM 3794 C C . HIS B 1 144 ? -44.73688 35.45585 70.34920 1.000 41.90683 178 HIS B C 1
ATOM 3795 O O . HIS B 1 144 ? -43.91436 36.24442 69.87309 1.000 39.74572 178 HIS B O 1
ATOM 3802 N N . GLY B 1 145 ? -46.00207 35.78617 70.62686 1.000 41.05188 179 GLY B N 1
ATOM 3803 C CA . GLY B 1 145 ? -46.55263 37.11970 70.48009 1.000 44.47681 179 GLY B CA 1
ATOM 3804 C C . GLY B 1 145 ? -46.82771 37.59096 69.05846 1.000 46.78251 179 GLY B C 1
ATOM 3805 O O . GLY B 1 145 ? -47.29998 38.71000 68.89554 1.000 53.95576 179 GLY B O 1
ATOM 3806 N N . GLN B 1 146 ? -46.57713 36.78223 68.02267 1.000 46.95170 180 GLN B N 1
ATOM 3807 C CA . GLN B 1 146 ? -46.62272 37.26666 66.63709 1.000 51.25720 180 GLN B CA 1
ATOM 3808 C C . GLN B 1 146 ? -47.54572 36.48670 65.70771 1.000 53.95867 180 GLN B C 1
ATOM 3809 O O . GLN B 1 146 ? -48.20926 37.09237 64.86497 1.000 59.20925 180 GLN B O 1
ATOM 3815 N N . GLY B 1 147 ? -47.55989 35.16277 65.78732 1.000 46.30558 181 GLY B N 1
ATOM 3816 C CA . GLY B 1 147 ? -48.39149 34.34469 64.93973 1.000 45.26014 181 GLY B CA 1
ATOM 3817 C C . GLY B 1 147 ? -47.63493 33.11460 64.49699 1.000 40.21660 181 GLY B C 1
ATOM 3818 O O . GLY B 1 147 ? -46.53784 32.82943 64.99017 1.000 40.87650 181 GLY B O 1
ATOM 3819 N N . PRO B 1 148 ? -48.15276 32.40211 63.49882 1.000 43.80074 182 PRO B N 1
ATOM 3820 C CA . PRO B 1 148 ? -47.48965 31.16967 63.07341 1.000 34.72053 182 PRO B CA 1
ATOM 3821 C C . PRO B 1 148 ? -46.16469 31.41312 62.37161 1.000 32.22645 182 PRO B C 1
ATOM 3822 O O . PRO B 1 148 ? -45.96965 32.38725 61.63929 1.000 31.52579 182 PRO B O 1
ATOM 3826 N N . LEU B 1 149 ? -45.27509 30.44978 62.56988 1.000 32.61003 183 LEU B N 1
ATOM 3827 C CA . LEU B 1 149 ? -43.98851 30.45217 61.89816 1.000 34.95688 183 LEU B CA 1
ATOM 3828 C C . LEU B 1 149 ? -44.16935 30.58354 60.38686 1.000 34.26254 183 LEU B C 1
ATOM 3829 O O . LEU B 1 149 ? -43.42706 31.31423 59.71162 1.000 33.76693 183 LEU B O 1
ATOM 3834 N N . ALA B 1 150 ? -45.18899 29.89954 59.84253 1.000 34.14667 184 ALA B N 1
ATOM 3835 C CA . ALA B 1 150 ? -45.47307 29.92144 58.42008 1.000 34.99344 184 ALA B CA 1
ATOM 3836 C C . ALA B 1 150 ? -45.79938 31.32881 57.91627 1.000 37.36455 184 ALA B C 1
ATOM 3837 O O . ALA B 1 150 ? -45.85115 31.55085 56.69898 1.000 35.82116 184 ALA B O 1
ATOM 3839 N N . HIS B 1 151 ? -46.03511 32.28847 58.80772 1.000 35.49179 185 HIS B N 1
ATOM 3840 C CA . HIS B 1 151 ? -46.29816 33.64358 58.34208 1.000 33.25811 185 HIS B CA 1
ATOM 3841 C C . HIS B 1 151 ? -45.28312 34.64067 58.89269 1.000 35.97452 185 HIS B C 1
ATOM 3842 O O . HIS B 1 151 ? -45.49463 35.85017 58.74853 1.000 33.84470 185 HIS B O 1
ATOM 3849 N N . MET B 1 152 ? -44.17144 34.16515 59.46376 1.000 31.25600 186 MET B N 1
ATOM 3850 C CA . MET B 1 152 ? -43.12440 35.05297 59.94762 1.000 34.46954 186 MET B CA 1
ATOM 3851 C C . MET B 1 152 ? -42.61866 35.90176 58.79297 1.000 33.75707 186 MET B C 1
ATOM 3852 O O . MET B 1 152 ? -42.18664 35.34519 57.75874 1.000 29.81396 186 MET B O 1
ATOM 3857 N N . PRO B 1 153 ? -42.68779 37.22724 58.89288 1.000 33.79172 187 PRO B N 1
ATOM 3858 C CA . PRO B 1 153 ? -42.09585 38.06925 57.83802 1.000 34.38489 187 PRO B CA 1
ATOM 3859 C C . PRO B 1 153 ? -40.61439 37.74405 57.72358 1.000 32.52752 187 PRO B C 1
ATOM 3860 O O . PRO B 1 153 ? -39.97062 37.34326 58.69579 1.000 32.84878 187 PRO B O 1
ATOM 3864 N N . ASN B 1 154 ? -40.09726 37.82560 56.50575 1.000 34.10797 188 ASN B N 1
ATOM 3865 C CA . ASN B 1 154 ? -38.73623 37.35013 56.29508 1.000 36.09616 188 ASN B CA 1
ATOM 3866 C C . ASN B 1 154 ? -38.00009 38.10838 55.20384 1.000 38.37775 188 ASN B C 1
ATOM 3867 O O . ASN B 1 154 ? -36.97484 37.61602 54.72360 1.000 38.25576 188 ASN B O 1
ATOM 3872 N N . ALA B 1 155 ? -38.46621 39.30322 54.83068 1.000 37.54207 189 ALA B N 1
ATOM 3873 C CA . ALA B 1 155 ? -37.85684 40.00942 53.71924 1.000 38.54925 189 ALA B CA 1
ATOM 3874 C C . ALA B 1 155 ? -36.37342 40.32309 53.98044 1.000 37.49005 189 ALA B C 1
ATOM 3875 O O . ALA B 1 155 ? -35.57103 40.33038 53.04626 1.000 38.63693 189 ALA B O 1
ATOM 3877 N N . SER B 1 156 ? -35.97085 40.55502 55.22911 1.000 38.74791 190 SER B N 1
ATOM 3878 C CA . SER B 1 156 ? -34.56793 40.87509 55.48129 1.000 39.84169 190 SER B CA 1
ATOM 3879 C C . SER B 1 156 ? -33.69013 39.64620 55.75535 1.000 43.20457 190 SER B C 1
ATOM 3880 O O . SER B 1 156 ? -32.50156 39.81150 56.06622 1.000 43.68193 190 SER B O 1
ATOM 3883 N N . CYS B 1 157 ? -34.24164 38.43308 55.68516 1.000 38.25729 191 CYS B N 1
ATOM 3884 C CA . CYS B 1 157 ? -33.52464 37.20369 56.03103 1.000 40.16614 191 CYS B CA 1
ATOM 3885 C C . CYS B 1 157 ? -33.00600 36.50780 54.77424 1.000 44.62937 191 CYS B C 1
ATOM 3886 O O . CYS B 1 157 ? -33.78651 36.14326 53.88438 1.000 46.75542 191 CYS B O 1
ATOM 3889 N N . GLY B 1 158 ? -31.70728 36.31062 54.70385 1.000 36.98458 192 GLY B N 1
ATOM 3890 C CA . GLY B 1 158 ? -31.15843 35.54137 53.61729 1.000 38.48713 192 GLY B CA 1
ATOM 3891 C C . GLY B 1 158 ? -29.78281 35.03917 53.97435 1.000 37.99062 192 GLY B C 1
ATOM 3892 O O . GLY B 1 158 ? -29.00834 35.75797 54.62285 1.000 34.78039 192 GLY B O 1
ATOM 3893 N N . VAL B 1 159 ? -29.46569 33.80877 53.57982 1.000 39.07781 193 VAL B N 1
ATOM 3894 C CA . VAL B 1 159 ? -28.09430 33.32073 53.72659 1.000 41.63329 193 VAL B CA 1
ATOM 3895 C C . VAL B 1 159 ? -27.21410 34.14115 52.79276 1.000 38.23998 193 VAL B C 1
ATOM 3896 O O . VAL B 1 159 ? -27.73144 34.82665 51.89241 1.000 32.80407 193 VAL B O 1
ATOM 3900 N N . PRO B 1 160 ? -25.89700 34.12371 52.99712 1.000 40.15258 194 PRO B N 1
ATOM 3901 C CA . PRO B 1 160 ? -24.99585 34.82439 52.08467 1.000 35.91524 194 PRO B CA 1
ATOM 3902 C C . PRO B 1 160 ? -25.08137 34.28359 50.67239 1.000 35.08551 194 PRO B C 1
ATOM 3903 O O . PRO B 1 160 ? -25.47445 33.13205 50.42911 1.000 38.27403 194 PRO B O 1
ATOM 3907 N N . THR B 1 161 ? -24.70238 35.14662 49.73311 1.000 34.17753 195 THR B N 1
ATOM 3908 C CA . THR B 1 161 ? -24.53693 34.80043 48.32547 1.000 37.26978 195 THR B CA 1
ATOM 3909 C C . THR B 1 161 ? -23.05644 34.88196 47.98292 1.000 35.79162 195 THR B C 1
ATOM 3910 O O . THR B 1 161 ? -22.32791 35.72111 48.53038 1.000 37.63789 195 THR B O 1
ATOM 3914 N N . LEU B 1 162 ? -22.59570 33.97484 47.13212 1.000 35.39810 196 LEU B N 1
ATOM 3915 C CA . LEU B 1 162 ? -21.16796 33.83403 46.85835 1.000 40.66459 196 LEU B CA 1
ATOM 3916 C C . LEU B 1 162 ? -20.91376 33.90352 45.36410 1.000 41.56198 196 LEU B C 1
ATOM 3917 O O . LEU B 1 162 ? -21.76712 33.50500 44.57529 1.000 41.12387 196 LEU B O 1
ATOM 3922 N N . LYS B 1 163 ? -19.73995 34.42109 44.98369 1.000 41.65822 197 LYS B N 1
ATOM 3923 C CA . LYS B 1 163 ? -19.23259 34.34753 43.60617 1.000 48.37665 197 LYS B CA 1
ATOM 3924 C C . LYS B 1 163 ? -17.78382 33.86248 43.65967 1.000 45.49616 197 LYS B C 1
ATOM 3925 O O . LYS B 1 163 ? -16.94912 34.47799 44.33438 1.000 47.80923 197 LYS B O 1
ATOM 3931 N N . VAL B 1 164 ? -17.48286 32.76800 42.96849 1.000 43.52914 198 VAL B N 1
ATOM 3932 C CA . VAL B 1 164 ? -16.13046 32.22068 42.90622 1.000 47.08980 198 VAL B CA 1
ATOM 3933 C C . VAL B 1 164 ? -15.56335 32.41843 41.50178 1.000 48.07014 198 VAL B C 1
ATOM 3934 O O . VAL B 1 164 ? -16.22728 32.10488 40.50712 1.000 48.48022 198 VAL B O 1
ATOM 3938 N N . GLN B 1 165 ? -14.36655 33.00212 41.42657 1.000 46.27493 199 GLN B N 1
ATOM 3939 C CA . GLN B 1 165 ? -13.61709 33.18048 40.18879 1.000 46.50325 199 GLN B CA 1
ATOM 3940 C C . GLN B 1 165 ? -12.50983 32.14239 40.08799 1.000 50.53083 199 GLN B C 1
ATOM 3941 O O . GLN B 1 165 ? -11.69634 32.01765 41.00987 1.000 48.81231 199 GLN B O 1
ATOM 3947 N N . VAL B 1 166 ? -12.48459 31.41527 38.96909 1.000 55.01002 200 VAL B N 1
ATOM 3948 C CA . VAL B 1 166 ? -11.52799 30.34879 38.65645 1.000 60.43620 200 VAL B CA 1
ATOM 3949 C C . VAL B 1 166 ? -10.88086 30.66177 37.30868 1.000 64.63313 200 VAL B C 1
ATOM 3950 O O . VAL B 1 166 ? -11.37327 31.51405 36.55954 1.000 66.74988 200 VAL B O 1
ATOM 3954 N N . PRO B 1 167 ? -9.76131 29.98467 36.95473 1.000 83.89397 201 PRO B N 1
ATOM 3955 C CA . PRO B 1 167 ? -9.20615 30.20771 35.60138 1.000 74.35446 201 PRO B CA 1
ATOM 3956 C C . PRO B 1 167 ? -10.17567 29.85275 34.47588 1.000 71.78031 201 PRO B C 1
ATOM 3957 O O . PRO B 1 167 ? -10.87512 28.84149 34.58707 1.000 69.68494 201 PRO B O 1
ATOM 3961 N N . SER B 1 170 ? -7.84278 24.98079 31.69234 1.000 53.49180 204 SER B N 1
ATOM 3962 C CA . SER B 1 170 ? -7.04812 23.97279 32.38567 1.000 50.43951 204 SER B CA 1
ATOM 3963 C C . SER B 1 170 ? -5.60717 24.43524 32.63454 1.000 48.65072 204 SER B C 1
ATOM 3964 O O . SER B 1 170 ? -5.08009 25.24171 31.87313 1.000 48.85592 204 SER B O 1
ATOM 3967 N N . VAL B 1 171 ? -4.95563 23.84783 33.64198 1.000 42.51291 205 VAL B N 1
ATOM 3968 C CA . VAL B 1 171 ? -3.59195 24.18088 34.01471 1.000 41.07718 205 VAL B CA 1
ATOM 3969 C C . VAL B 1 171 ? -2.68278 22.95569 33.85730 1.000 44.95158 205 VAL B C 1
ATOM 3970 O O . VAL B 1 171 ? -3.14120 21.83541 33.60957 1.000 43.73530 205 VAL B O 1
ATOM 3974 N N . ASP B 1 172 ? -1.36932 23.19334 33.95430 1.000 38.61590 206 ASP B N 1
ATOM 3975 C CA . ASP B 1 172 ? -0.37159 22.13622 33.878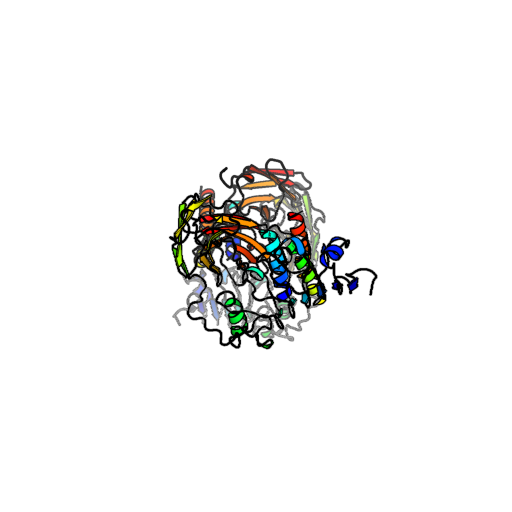72 1.000 40.30238 206 ASP B CA 1
ATOM 3976 C C . ASP B 1 172 ? 0.17252 21.78103 35.26430 1.000 46.18917 206 ASP B C 1
ATOM 3977 O O . ASP B 1 172 ? 0.13887 22.57820 36.21741 1.000 41.05491 206 ASP B O 1
ATOM 3982 N N . VAL B 1 173 ? 0.70885 20.56108 35.35939 1.000 43.81040 207 VAL B N 1
ATOM 3983 C CA . VAL B 1 173 ? 1.39662 20.15438 36.58613 1.000 43.49016 207 VAL B CA 1
ATOM 3984 C C . VAL B 1 173 ? 2.48528 21.18514 36.91872 1.000 45.47571 207 VAL B C 1
ATOM 3985 O O . VAL B 1 173 ? 3.25146 21.63438 36.04700 1.000 40.81474 207 VAL B O 1
ATOM 3989 N N . GLY B 1 174 ? 2.50240 21.62375 38.17136 1.000 37.77996 208 GLY B N 1
ATOM 3990 C CA . GLY B 1 174 ? 3.43967 22.60485 38.64871 1.000 40.64535 208 GLY B CA 1
ATOM 3991 C C . GLY B 1 174 ? 2.95111 24.04258 38.63885 1.000 45.29331 208 GLY B C 1
ATOM 3992 O O . GLY B 1 174 ? 3.56807 24.89095 39.31092 1.000 47.94204 208 GLY B O 1
ATOM 3993 N N . ASP B 1 175 ? 1.86266 24.34469 37.92576 1.000 43.18855 209 ASP B N 1
ATOM 3994 C CA . ASP B 1 175 ? 1.32203 25.70602 37.91289 1.000 42.72223 209 ASP B CA 1
ATOM 3995 C C . ASP B 1 175 ? 0.77594 26.07760 39.28139 1.000 41.92430 209 ASP B C 1
ATOM 3996 O O . ASP B 1 175 ? 0.57296 25.22258 40.15315 1.000 37.57414 209 ASP B O 1
ATOM 4001 N N . ASP B 1 176 ? 0.56774 27.38132 39.45417 1.000 35.60316 210 ASP B N 1
ATOM 4002 C CA . ASP B 1 176 ? -0.17479 27.94922 40.56550 1.000 43.02956 210 ASP B CA 1
ATOM 4003 C C . ASP B 1 176 ? -1.55998 28.35124 40.08945 1.000 45.27825 210 ASP B C 1
ATOM 4004 O O . ASP B 1 176 ? -1.69214 28.98998 39.03997 1.000 45.54404 210 ASP B O 1
ATOM 4009 N N . VAL B 1 177 ? -2.58132 27.97403 40.85643 1.000 38.73447 211 VAL B N 1
ATOM 4010 C CA . VAL B 1 177 ? -3.97827 28.25412 40.53864 1.000 41.10745 211 VAL B CA 1
ATOM 4011 C C . VAL B 1 177 ? -4.50527 29.27907 41.53171 1.000 41.19263 211 VAL B C 1
ATOM 4012 O O . VAL B 1 177 ? -4.37925 29.08489 42.74493 1.000 39.17349 211 VAL B O 1
ATOM 4016 N N . LEU B 1 178 ? -5.09107 30.36404 41.02373 1.000 37.61894 212 LEU B N 1
ATOM 4017 C CA . LEU B 1 178 ? -5.66196 31.40755 41.86795 1.000 35.00877 212 LEU B CA 1
ATOM 4018 C C . LEU B 1 178 ? -7.18306 31.30546 41.87843 1.000 44.56988 212 LEU B C 1
ATOM 4019 O O . LEU B 1 178 ? -7.81928 31.17537 40.81782 1.000 46.47387 212 LEU B O 1
ATOM 4024 N N . LEU B 1 179 ? -7.75774 31.34129 43.07370 1.000 37.44752 213 LEU B N 1
ATOM 4025 C CA . LEU B 1 179 ? -9.19712 31.41869 43.25619 1.000 43.23185 213 LEU B CA 1
ATOM 4026 C C . LEU B 1 179 ? -9.51736 32.64186 44.10809 1.000 40.26693 213 LEU B C 1
ATOM 4027 O O . LEU B 1 179 ? -8.73887 33.02223 44.98803 1.000 36.48410 213 LEU B O 1
ATOM 4032 N N . ARG B 1 180 ? -10.69582 33.20966 43.87898 1.000 37.95617 214 ARG B N 1
ATOM 4033 C CA . ARG B 1 180 ? -11.20809 34.35679 44.62360 1.000 41.03978 214 ARG B CA 1
ATOM 4034 C C . ARG B 1 180 ? -12.67272 34.09249 44.91366 1.000 43.41978 214 ARG B C 1
ATOM 4035 O O . ARG B 1 180 ? -13.36383 33.45803 44.11760 1.000 41.68106 214 ARG B O 1
ATOM 4043 N N . CYS B 1 181 ? -13.12872 34.53502 46.07852 1.000 37.55181 215 CYS B N 1
ATOM 4044 C CA . CYS B 1 181 ? -14.51426 34.34997 46.46911 1.000 38.58490 215 CYS B CA 1
ATOM 4045 C C . CYS B 1 181 ? -15.01095 35.63378 47.10967 1.000 42.47546 215 CYS B C 1
ATOM 4046 O O . CYS B 1 181 ? -14.33549 36.17415 47.98778 1.000 42.17616 215 CYS B O 1
ATOM 4049 N N . GLN B 1 182 ? -16.10862 36.18326 46.59236 1.000 37.41521 216 GLN B N 1
ATOM 4050 C CA . GLN B 1 182 ? -16.73577 37.36267 47.16380 1.000 41.80364 216 GLN B CA 1
ATOM 4051 C C . GLN B 1 182 ? -18.06883 36.98226 47.79222 1.000 44.52961 216 GLN B C 1
ATOM 4052 O O . GLN B 1 182 ? -18.80193 36.13959 47.26169 1.000 39.25228 216 GLN B O 1
ATOM 4058 N N . VAL B 1 183 ? -18.35180 37.57522 48.94777 1.000 41.64817 217 VAL B N 1
ATOM 4059 C CA . VAL B 1 183 ? -19.51865 37.24243 49.74629 1.000 37.07286 217 VAL B CA 1
ATOM 4060 C C . VAL B 1 183 ? -20.35153 38.50165 49.87533 1.000 42.75454 217 VAL B C 1
ATOM 4061 O O . VAL B 1 183 ? -19.80689 39.57417 50.14172 1.000 48.28559 217 VAL B O 1
ATOM 4065 N N . GLU B 1 184 ? -21.65474 38.37878 49.69183 1.000 42.77930 218 GLU B N 1
ATOM 4066 C CA . GLU B 1 184 ? -22.56489 39.48975 49.93746 1.000 49.08554 218 GLU B CA 1
ATOM 4067 C C . GLU B 1 184 ? -23.66286 39.03361 50.88679 1.000 43.09866 218 GLU B C 1
ATOM 4068 O O . GLU B 1 184 ? -23.91275 37.83215 51.05211 1.000 39.62397 218 GLU B O 1
ATOM 4074 N N . GLY B 1 185 ? -24.29822 40.00789 51.53699 1.000 48.16404 219 GLY B N 1
ATOM 4075 C CA . GLY B 1 185 ? -25.38819 39.67313 52.43115 1.000 38.97922 219 GLY B CA 1
ATOM 4076 C C . GLY B 1 185 ? -25.32646 40.44157 53.71533 1.000 37.53440 219 GLY B C 1
ATOM 4077 O O . GLY B 1 185 ? -24.29562 41.04555 54.00287 1.000 45.28836 219 GLY B O 1
ATOM 4078 N N . ARG B 1 186 ? -26.41408 40.43572 54.48396 1.000 37.55733 220 ARG B N 1
ATOM 4079 C CA . ARG B 1 186 ? -26.47512 41.16556 55.73864 1.000 37.04016 220 ARG B CA 1
ATOM 4080 C C . ARG B 1 186 ? -25.80494 40.36255 56.83462 1.000 40.73970 220 ARG B C 1
ATOM 4081 O O . ARG B 1 186 ? -25.92809 39.13032 56.88721 1.000 38.53853 220 ARG B O 1
ATOM 4089 N N . GLY B 1 187 ? -25.10496 41.06107 57.72015 1.000 36.26780 221 GLY B N 1
ATOM 4090 C CA . GLY B 1 187 ? -24.57826 40.42585 58.93106 1.000 42.00420 221 GLY B CA 1
ATOM 4091 C C . GLY B 1 187 ? -23.61392 39.27070 58.74073 1.000 42.35598 221 GLY B C 1
ATOM 4092 O O . GLY B 1 187 ? -23.68513 38.28225 59.49200 1.000 38.31428 221 GLY B O 1
ATOM 4093 N N . LEU B 1 188 ? -22.69591 39.38138 57.77500 1.000 39.58597 222 LEU B N 1
ATOM 4094 C CA . LEU B 1 188 ? -21.71051 38.32907 57.52858 1.000 37.35133 222 LEU B CA 1
ATOM 4095 C C . LEU B 1 188 ? -20.82390 38.10125 58.75518 1.000 39.62820 222 LEU B C 1
ATOM 4096 O O . LEU B 1 188 ? -20.31916 39.04835 59.35965 1.000 43.12620 222 LEU B O 1
ATOM 4101 N N . GLU B 1 189 ? -20.69711 36.84652 59.18360 1.000 37.57518 223 GLU B N 1
ATOM 4102 C CA . GLU B 1 189 ? -19.89908 36.55517 60.36742 1.000 40.52699 223 GLU B CA 1
ATOM 4103 C C . GLU B 1 189 ? -18.62068 35.77755 60.10896 1.000 43.00291 223 GLU B C 1
ATOM 4104 O O . GLU B 1 189 ? -17.63055 35.99214 60.80742 1.000 44.90949 223 GLU B O 1
ATOM 4110 N N . GLN B 1 190 ? -18.60811 34.86839 59.15106 1.000 40.20391 224 GLN B N 1
ATOM 4111 C CA . GLN B 1 190 ? -17.47058 33.98317 58.96480 1.000 42.14655 224 GLN B CA 1
ATOM 4112 C C . GLN B 1 190 ? -17.45997 33.53851 57.51473 1.000 39.72157 224 GLN B C 1
ATOM 4113 O O . GLN B 1 190 ? -18.51366 33.41836 56.89014 1.000 35.90570 224 GLN B O 1
ATOM 4119 N N . ALA B 1 191 ? -16.26666 33.29997 56.97457 1.000 36.78814 225 ALA B N 1
ATOM 4120 C CA . ALA B 1 191 ? -16.14164 32.73378 55.63634 1.000 34.68871 225 ALA B CA 1
ATOM 4121 C C . ALA B 1 191 ? -14.82326 31.99234 55.53576 1.000 39.65658 225 ALA B C 1
ATOM 4122 O O . ALA B 1 191 ? -13.89153 32.24994 56.29520 1.000 39.12433 225 ALA B O 1
ATOM 4124 N N . GLY B 1 192 ? -14.73164 31.08893 54.56807 1.000 38.13443 226 GLY B N 1
ATOM 4125 C CA . GLY B 1 192 ? -13.48934 30.37020 54.39601 1.000 35.79778 226 GLY B CA 1
ATOM 4126 C C . GLY B 1 192 ? -13.55722 29.41959 53.21895 1.000 36.66793 226 GLY B C 1
ATOM 4127 O O . GLY B 1 192 ? -14.46129 29.50781 52.37174 1.000 34.14301 226 GLY B O 1
ATOM 4128 N N . TRP B 1 193 ? -12.57931 28.51376 53.18645 1.000 32.00437 227 TRP B N 1
ATOM 4129 C CA . TRP B 1 193 ? -12.47064 27.49024 52.15709 1.000 33.10168 227 TRP B CA 1
ATOM 4130 C C . TRP B 1 193 ? -12.51883 26.10997 52.80713 1.000 39.06481 227 TRP B C 1
ATOM 4131 O O . TRP B 1 193 ? -11.93141 25.89230 53.88304 1.000 38.07915 227 TRP B O 1
ATOM 4142 N N . ILE B 1 194 ? -13.24059 25.19032 52.17295 1.000 38.26640 228 ILE B N 1
ATOM 4143 C CA . ILE B 1 194 ? -13.18899 23.76529 52.48624 1.000 39.19261 228 ILE B CA 1
ATOM 4144 C C . ILE B 1 194 ? -12.55374 23.09443 51.29339 1.000 41.59033 228 ILE B C 1
ATOM 4145 O O . ILE B 1 194 ? -13.05424 23.21838 50.17226 1.000 45.05310 228 ILE B O 1
ATOM 4150 N N . LEU B 1 195 ? -11.44134 22.41360 51.52100 1.000 45.95421 229 LEU B N 1
ATOM 4151 C CA . LEU B 1 195 ? -10.71530 21.70838 50.47601 1.000 51.37204 229 LEU B CA 1
ATOM 4152 C C . LEU B 1 195 ? -10.74918 20.20611 50.75038 1.000 62.08781 229 LEU B C 1
ATOM 4153 O O . LEU B 1 195 ? -10.18661 19.74536 51.75593 1.000 60.31600 229 LEU B O 1
ATOM 4158 N N . THR B 1 196 ? -11.44521 19.45753 49.87036 1.000 72.32124 230 THR B N 1
ATOM 4159 C CA . THR B 1 196 ? -11.37568 17.98914 49.85479 1.000 78.08716 230 THR B CA 1
ATOM 4160 C C . THR B 1 196 ? -9.94291 17.56042 50.09885 1.000 70.57653 230 THR B C 1
ATOM 4161 O O . THR B 1 196 ? -9.00683 18.16081 49.55888 1.000 73.93907 230 THR B O 1
ATOM 4165 N N . GLU B 1 197 ? -9.77660 16.54756 50.94281 1.000 72.30192 231 GLU B N 1
ATOM 4166 C CA . GLU B 1 197 ? -8.44130 16.14074 51.36378 1.000 79.26731 231 GLU B CA 1
ATOM 4167 C C . GLU B 1 197 ? -7.50520 16.13070 50.15223 1.000 73.39421 231 GLU B C 1
ATOM 4168 O O . GLU B 1 197 ? -7.61368 15.26211 49.28552 1.000 72.32019 231 GLU B O 1
ATOM 4174 N N . LEU B 1 198 ? -6.64694 17.15479 50.04067 1.000 72.59056 232 LEU B N 1
ATOM 4175 C CA . LEU B 1 198 ? -5.81362 17.29986 48.85089 1.000 68.33890 232 LEU B CA 1
ATOM 4176 C C . LEU B 1 198 ? -4.74471 16.23078 48.76087 1.000 71.46177 232 LEU B C 1
ATOM 4177 O O . LEU B 1 198 ? -4.33085 15.87814 47.64914 1.000 67.69852 232 LEU B O 1
ATOM 4182 N N . GLU B 1 199 ? -4.31395 15.68806 49.90419 1.000 74.53803 233 GLU B N 1
ATOM 4183 C CA . GLU B 1 199 ? -3.21153 14.72886 49.95100 1.000 79.81409 233 GLU B CA 1
ATOM 4184 C C . GLU B 1 199 ? -1.94932 15.31054 49.29847 1.000 74.82078 233 GLU B C 1
ATOM 4185 O O . GLU B 1 199 ? -1.23458 14.63752 48.54930 1.000 71.94798 233 GLU B O 1
ATOM 4191 N N . GLN B 1 200 ? -1.68819 16.59035 49.58297 1.000 70.50978 234 GLN B N 1
ATOM 4192 C CA . GLN B 1 200 ? -0.54082 17.31799 49.03735 1.000 66.72846 234 GLN B CA 1
ATOM 4193 C C . GLN B 1 200 ? -0.58836 17.39291 47.51259 1.000 56.17564 234 GLN B C 1
ATOM 4194 O O . GLN B 1 200 ? 0.43345 17.26274 46.84117 1.000 63.58901 234 GLN B O 1
ATOM 4200 N N . SER B 1 201 ? -1.77906 17.59056 46.95315 1.000 55.91765 235 SER B N 1
ATOM 4201 C CA . SER B 1 201 ? -1.87554 17.89165 45.53009 1.000 50.56078 235 SER B CA 1
ATOM 4202 C C . SER B 1 201 ? -1.69923 19.37564 45.24851 1.000 43.15654 235 SER B C 1
ATOM 4203 O O . SER B 1 201 ? -1.76411 19.78141 44.08675 1.000 40.36064 235 SER B O 1
ATOM 4206 N N . ALA B 1 202 ? -1.51604 20.19347 46.27897 1.000 41.01551 236 ALA B N 1
ATOM 4207 C CA . ALA B 1 202 ? -1.14223 21.58689 46.08696 1.000 44.17713 236 ALA B CA 1
ATOM 4208 C C . ALA B 1 202 ? -0.74126 22.16776 47.43308 1.000 40.01287 236 ALA B C 1
ATOM 4209 O O . ALA B 1 202 ? -1.22300 21.73377 48.48198 1.000 40.22851 236 ALA B O 1
ATOM 4211 N N . THR B 1 203 ? 0.09525 23.18871 47.37630 1.000 33.09250 237 THR B N 1
ATOM 4212 C CA . THR B 1 203 ? 0.37986 24.01068 48.54084 1.000 39.33858 237 THR B CA 1
ATOM 4213 C C . THR B 1 203 ? -0.73122 25.04549 48.66399 1.000 40.84285 237 THR B C 1
ATOM 4214 O O . THR B 1 203 ? -1.05645 25.71404 47.67894 1.000 44.06867 237 THR B O 1
ATOM 4218 N N . VAL B 1 204 ? -1.34536 25.12392 49.84870 1.000 38.02699 238 VAL B N 1
ATOM 4219 C CA . VAL B 1 204 ? -2.56286 25.89345 50.09293 1.000 34.73271 238 VAL B CA 1
ATOM 4220 C C . VAL B 1 204 ? -2.19699 27.19648 50.79162 1.000 38.75038 238 VAL B C 1
ATOM 4221 O O . VAL B 1 204 ? -1.67934 27.17213 51.92135 1.000 39.85223 238 VAL B O 1
ATOM 4225 N N . MET B 1 205 ? -2.46609 28.33481 50.14228 1.000 33.86390 239 MET B N 1
ATOM 4226 C CA . MET B 1 205 ? -2.12192 29.65089 50.70192 1.000 36.56643 239 MET B CA 1
ATOM 4227 C C . MET B 1 205 ? -3.34567 30.53689 50.62269 1.000 40.29334 239 MET B C 1
ATOM 4228 O O . MET B 1 205 ? -3.88460 30.73984 49.52960 1.000 41.46386 239 MET B O 1
ATOM 4233 N N . LYS B 1 206 ? -3.83787 30.98194 51.77650 1.000 36.92749 240 LYS B N 1
ATOM 4234 C CA . LYS B 1 206 ? -5.00644 31.84355 51.83005 1.000 38.49628 240 LYS B CA 1
ATOM 4235 C C . LYS B 1 206 ? -4.61103 33.30592 51.99582 1.000 42.88197 240 LYS B C 1
ATOM 4236 O O . LYS B 1 206 ? -3.53884 33.64106 52.52142 1.000 43.37841 240 LYS B O 1
ATOM 4242 N N . SER B 1 207 ? -5.50614 34.18561 51.55692 1.000 39.36393 241 SER B N 1
ATOM 4243 C CA . SER B 1 207 ? -5.28990 35.61561 51.70284 1.000 39.95788 241 SER B CA 1
ATOM 4244 C C . SER B 1 207 ? -6.63270 36.27999 51.89038 1.000 44.16576 241 SER B C 1
ATOM 4245 O O . SER B 1 207 ? -7.68746 35.67107 51.70392 1.000 40.42835 241 SER B O 1
ATOM 4248 N N . GLY B 1 208 ? -6.57636 37.54162 52.28570 1.000 45.49264 242 GLY B N 1
ATOM 4249 C CA . GLY B 1 208 ? -7.77248 38.30451 52.44412 1.000 45.32683 242 GLY B CA 1
ATOM 4250 C C . GLY B 1 208 ? -8.66741 37.75760 53.53805 1.000 48.43389 242 GLY B C 1
ATOM 4251 O O . GLY B 1 208 ? -8.22639 37.11050 54.49267 1.000 47.02586 242 GLY B O 1
ATOM 4252 N N . GLY B 1 209 ? -9.94925 38.05439 53.39302 1.000 44.47402 243 GLY B N 1
ATOM 4253 C CA . GLY B 1 209 ? -10.95828 37.69413 54.36979 1.000 47.31510 243 GLY B CA 1
ATOM 4254 C C . GLY B 1 209 ? -12.27552 38.28841 53.91657 1.000 51.78598 243 GLY B C 1
ATOM 4255 O O . GLY B 1 209 ? -12.35959 38.83581 52.81608 1.000 53.11859 243 GLY B O 1
ATOM 4256 N N . LEU B 1 210 ? -13.30001 38.21156 54.77107 1.000 49.85231 244 LEU B N 1
ATOM 4257 C CA . LEU B 1 210 ? -14.58542 38.81547 54.42128 1.000 52.55245 244 LEU B CA 1
ATOM 4258 C C . LEU B 1 210 ? -14.39175 40.27238 54.00396 1.000 52.71729 244 LEU B C 1
ATOM 4259 O O . LEU B 1 210 ? -13.70864 41.02285 54.71247 1.000 57.86127 244 LEU B O 1
ATOM 4264 N N . PRO B 1 211 ? -14.99578 40.72066 52.88614 1.000 52.77385 245 PRO B N 1
ATOM 4265 C CA . PRO B 1 211 ? -15.89772 39.96070 52.01258 1.000 49.99593 245 PRO B CA 1
ATOM 4266 C C . PRO B 1 211 ? -15.20192 39.39573 50.78785 1.000 49.08823 245 PRO B C 1
ATOM 4267 O O . PRO B 1 211 ? -15.92389 38.93103 49.89259 1.000 44.99232 245 PRO B O 1
ATOM 4271 N N . SER B 1 212 ? -13.86724 39.49178 50.71396 1.000 46.50849 246 SER B N 1
ATOM 4272 C CA . SER B 1 212 ? -13.10333 39.07402 49.53404 1.000 43.18513 246 SER B CA 1
ATOM 4273 C C . SER B 1 212 ? -11.97649 38.13043 49.94390 1.000 46.51346 246 SER B C 1
ATOM 4274 O O . SER B 1 212 ? -10.94880 38.56644 50.48501 1.000 42.20091 246 SER B O 1
ATOM 4277 N N . LEU B 1 213 ? -12.20995 36.83982 49.73004 1.000 41.15698 247 LEU B N 1
ATOM 4278 C CA . LEU B 1 213 ? -11.27634 35.78301 50.08798 1.000 37.68557 247 LEU B CA 1
ATOM 4279 C C . LEU B 1 213 ? -10.37821 35.43254 48.90379 1.000 42.88309 247 LEU B C 1
ATOM 4280 O O . LEU B 1 213 ? -10.82283 35.47887 47.74456 1.000 42.38276 247 LEU B O 1
ATOM 4285 N N . GLY B 1 214 ? -9.10911 35.13564 49.19308 1.000 35.40957 248 GLY B N 1
ATOM 4286 C CA . GLY B 1 214 ? -8.15149 34.71283 48.17522 1.000 34.05897 248 GLY B CA 1
ATOM 4287 C C . GLY B 1 214 ? -7.63183 33.32432 48.49423 1.000 36.52062 248 GLY B C 1
ATOM 4288 O O . GLY B 1 214 ? -7.39506 33.00519 49.65697 1.000 40.23591 248 GLY B O 1
ATOM 4289 N N . LEU B 1 215 ? -7.46643 32.49238 47.46511 1.000 39.71877 249 LEU B N 1
ATOM 4290 C CA . LEU B 1 215 ? -6.86825 31.16084 47.62202 1.000 37.12172 249 LEU B CA 1
ATOM 4291 C C . LEU B 1 215 ? -5.88122 30.90608 46.48308 1.000 38.32692 249 LEU B C 1
ATOM 4292 O O . LEU B 1 215 ? -6.24262 31.03884 45.30629 1.000 39.28626 249 LEU B O 1
ATOM 4297 N N . THR B 1 216 ? -4.63900 30.57062 46.81726 1.000 37.22755 250 THR B N 1
ATOM 4298 C CA . THR B 1 216 ? -3.66244 30.10268 45.83759 1.000 34.21076 250 THR B CA 1
ATOM 4299 C C . THR B 1 216 ? -3.40119 28.61333 46.08077 1.000 36.82523 250 THR B C 1
ATOM 4300 O O . THR B 1 216 ? -3.09216 28.20617 47.21269 1.000 34.39438 250 THR B O 1
ATOM 4304 N N . LEU B 1 217 ? -3.56699 27.79883 45.05409 1.000 32.54623 251 LEU B N 1
ATOM 4305 C CA . LEU B 1 217 ? -3.15178 26.39648 45.11669 1.000 32.62471 251 LEU B CA 1
ATOM 4306 C C . LEU B 1 217 ? -1.87566 26.33425 44.28427 1.000 37.70200 251 LEU B C 1
ATOM 4307 O O . LEU B 1 217 ? -1.91964 26.41895 43.05483 1.000 36.61190 251 LEU B O 1
ATOM 4312 N N . ALA B 1 218 ? -0.73560 26.24264 44.96061 1.000 39.61230 252 ALA B N 1
ATOM 4313 C CA . ALA B 1 218 ? 0.56869 26.38522 44.33245 1.000 36.57294 252 ALA B CA 1
ATOM 4314 C C . ALA B 1 218 ? 1.17982 25.02646 44.04815 1.000 38.72239 252 ALA B C 1
ATOM 4315 O O . ALA B 1 218 ? 0.99566 24.06947 44.80702 1.000 37.89240 252 ALA B O 1
ATOM 4317 N N . ASN B 1 219 ? 1.94767 24.96408 42.95509 1.000 42.87111 253 ASN B N 1
ATOM 4318 C CA . ASN B 1 219 ? 2.70253 23.77614 42.55827 1.000 39.22260 253 ASN B CA 1
ATOM 4319 C C . ASN B 1 219 ? 1.81814 22.54048 42.46549 1.000 42.06843 253 ASN B C 1
ATOM 4320 O O . ASN B 1 219 ? 2.15519 21.48255 42.99441 1.000 38.95986 253 ASN B O 1
ATOM 4325 N N . VAL B 1 220 ? 0.73393 22.65674 41.67753 1.000 36.65487 254 VAL B N 1
ATOM 4326 C CA . VAL B 1 220 ? -0.32372 21.64746 41.66216 1.000 41.88877 254 VAL B CA 1
ATOM 4327 C C . VAL B 1 220 ? 0.19437 20.34529 41.05221 1.000 38.41672 254 VAL B C 1
ATOM 4328 O O . VAL B 1 220 ? 1.05911 20.34727 40.16976 1.000 37.47236 254 VAL B O 1
ATOM 4332 N N . THR B 1 221 ? -0.32176 19.22158 41.53395 1.000 38.15288 255 THR B N 1
ATOM 4333 C CA . THR B 1 221 ? -0.02734 17.94441 40.89682 1.000 37.73940 255 THR B CA 1
ATOM 4334 C C . THR B 1 221 ? -1.28370 17.43407 40.19543 1.000 39.86799 255 THR B C 1
ATOM 4335 O O . THR B 1 221 ? -2.36994 17.99754 40.34998 1.000 35.32175 255 THR B O 1
ATOM 4339 N N . SER B 1 222 ? -1.12901 16.35933 39.39644 1.000 33.98138 256 SER B N 1
ATOM 4340 C CA . SER B 1 222 ? -2.28617 15.86454 38.66905 1.000 38.73707 256 SER B CA 1
ATOM 4341 C C . SER B 1 222 ? -3.41477 15.43115 39.59429 1.000 40.95171 256 SER B C 1
ATOM 4342 O O . SER B 1 222 ? -4.57215 15.39677 39.14942 1.000 40.20726 256 SER B O 1
ATOM 4345 N N . ASP B 1 223 ? -3.11397 15.10614 40.86620 1.000 39.00598 257 ASP B N 1
ATOM 4346 C CA . ASP B 1 223 ? -4.13332 14.64062 41.82084 1.000 39.33898 257 ASP B CA 1
ATOM 4347 C C . ASP B 1 223 ? -5.07074 15.74574 42.30060 1.000 41.00102 257 ASP B C 1
ATOM 4348 O O . ASP B 1 223 ? -5.99537 15.45656 43.07585 1.000 36.62711 257 ASP B O 1
ATOM 4353 N N . LEU B 1 224 ? -4.85438 16.99898 41.87645 1.000 39.56221 258 LEU B N 1
ATOM 4354 C CA . LEU B 1 224 ? -5.83118 18.05460 42.13236 1.000 41.90104 258 LEU B CA 1
ATOM 4355 C C . LEU B 1 224 ? -7.09758 17.86494 41.29509 1.000 39.20301 258 LEU B C 1
ATOM 4356 O O . LEU B 1 224 ? -8.13436 18.45843 41.61965 1.000 39.60828 258 LEU B O 1
ATOM 4361 N N . ASN B 1 225 ? -7.03967 17.04125 40.24010 1.000 37.48399 259 ASN B N 1
ATOM 4362 C CA . ASN B 1 225 ? -8.24199 16.71830 39.47821 1.000 38.66442 259 ASN B CA 1
ATOM 4363 C C . ASN B 1 225 ? -9.29778 16.10693 40.40254 1.000 39.14487 259 ASN B C 1
ATOM 4364 O O . ASN B 1 225 ? -8.97934 15.31011 41.29024 1.000 40.51977 259 ASN B O 1
ATOM 4369 N N . ARG B 1 226 ? -10.55696 16.46544 40.17843 1.000 39.76387 260 ARG B N 1
ATOM 4370 C CA . ARG B 1 226 ? -11.71712 15.91530 40.88613 1.000 40.10141 260 ARG B CA 1
ATOM 4371 C C . ARG B 1 226 ? -11.78033 16.28532 42.37253 1.000 43.14500 260 ARG B C 1
ATOM 4372 O O . ARG B 1 226 ? -12.63155 15.74704 43.11092 1.000 46.94377 260 ARG B O 1
ATOM 4380 N N . LYS B 1 227 ? -10.90458 17.16641 42.84606 1.000 44.40316 261 LYS B N 1
ATOM 4381 C CA . LYS B 1 227 ? -10.95104 17.66243 44.21357 1.000 47.01720 261 LYS B CA 1
ATOM 4382 C C . LYS B 1 227 ? -11.93438 18.83483 44.27494 1.000 42.34262 261 LYS B C 1
ATOM 4383 O O . LYS B 1 227 ? -11.86219 19.74681 43.44832 1.000 39.51937 261 LYS B O 1
ATOM 4389 N N . ASN B 1 228 ? -12.86599 18.79642 45.23761 1.000 47.88799 262 ASN B N 1
ATOM 4390 C CA . ASN B 1 228 ? -13.84792 19.86832 45.41326 1.000 50.13060 262 ASN B CA 1
ATOM 4391 C C . ASN B 1 228 ? -13.20579 21.01704 46.19883 1.000 43.17909 262 ASN B C 1
ATOM 4392 O O . ASN B 1 228 ? -12.67204 20.80808 47.29316 1.000 40.78974 262 ASN B O 1
ATOM 4397 N N . LEU B 1 229 ? -13.22535 22.19914 45.61890 1.000 37.31635 263 LEU B N 1
ATOM 4398 C CA . LEU B 1 229 ? -12.69504 23.42205 46.21652 1.000 40.51920 263 LEU B CA 1
ATOM 4399 C C . LEU B 1 229 ? -13.88104 24.32245 46.54617 1.000 40.45307 263 LEU B C 1
ATOM 4400 O O . LEU B 1 229 ? -14.55309 24.82470 45.63651 1.000 40.95358 263 LEU B O 1
ATOM 4405 N N . THR B 1 230 ? -14.16171 24.49813 47.83689 1.000 40.30855 264 THR B N 1
ATOM 4406 C CA . THR B 1 230 ? -15.40884 25.11575 48.27184 1.000 37.41598 264 THR B CA 1
ATOM 4407 C C . THR B 1 230 ? -15.14825 26.39932 49.04230 1.000 39.94136 264 THR B C 1
ATOM 4408 O O . THR B 1 230 ? -14.39506 26.40333 50.03087 1.000 36.71344 264 THR B O 1
ATOM 4412 N N . CYS B 1 231 ? -15.79289 27.46234 48.60210 1.000 32.89569 265 CYS B N 1
ATOM 4413 C CA . CYS B 1 231 ? -15.91624 28.68535 49.36212 1.000 35.84592 265 CYS B CA 1
ATOM 4414 C C . CYS B 1 231 ? -17.24335 28.63710 50.11934 1.000 36.23055 265 CYS B C 1
ATOM 4415 O O . CYS B 1 231 ? -18.29127 28.31941 49.53411 1.000 33.71006 265 CYS B O 1
ATOM 4418 N N . TRP B 1 232 ? -17.20974 28.99303 51.41114 1.000 35.16137 266 TRP B N 1
ATOM 4419 C CA . TRP B 1 232 ? -18.39851 28.97093 52.25821 1.000 33.27776 266 TRP B CA 1
ATOM 4420 C C . TRP B 1 232 ? -18.48712 30.27331 53.03080 1.000 35.25861 266 TRP B C 1
ATOM 4421 O O . TRP B 1 232 ? -17.47393 30.91175 53.28383 1.000 34.08952 266 TRP B O 1
ATOM 4432 N N . ALA B 1 233 ? -19.70327 30.65499 53.41950 1.000 37.39936 267 ALA B N 1
ATOM 4433 C CA . ALA B 1 233 ? -19.90022 31.83316 54.25278 1.000 34.77671 267 ALA B CA 1
ATOM 4434 C C . ALA B 1 233 ? -21.16907 31.67659 55.09221 1.000 35.91395 267 ALA B C 1
ATOM 4435 O O . ALA B 1 233 ? -22.09186 30.94617 54.72099 1.000 35.62901 267 ALA B O 1
ATOM 4437 N N . GLU B 1 234 ? -21.19537 32.32557 56.26029 1.000 31.72484 268 GLU B N 1
ATOM 4438 C CA . GLU B 1 234 ? -22.38062 32.22670 57.09773 1.000 35.43270 268 GLU B CA 1
ATOM 4439 C C . GLU B 1 234 ? -22.67954 33.57415 57.74146 1.000 37.79134 268 GLU B C 1
ATOM 4440 O O . GLU B 1 234 ? -21.78446 34.39535 57.98770 1.000 35.23742 268 GLU B O 1
ATOM 4446 N N . ASN B 1 235 ? -23.96540 33.79964 57.96797 1.000 35.09890 269 ASN B N 1
ATOM 4447 C CA . ASN B 1 235 ? -24.43802 34.91619 58.77473 1.000 39.72475 269 ASN B CA 1
ATOM 4448 C C . ASN B 1 235 ? -25.37929 34.28047 59.78860 1.000 38.38830 269 ASN B C 1
ATOM 4449 O O . ASN B 1 235 ? -25.35667 33.05931 59.99638 1.000 35.05793 269 ASN B O 1
ATOM 4454 N N . ASP B 1 236 ? -26.23823 35.10226 60.40852 1.000 38.17171 270 ASP B N 1
ATOM 4455 C CA . ASP B 1 236 ? -27.17097 34.58167 61.40634 1.000 36.47316 270 ASP B CA 1
ATOM 4456 C C . ASP B 1 236 ? -28.27903 33.73106 60.78867 1.000 35.16585 270 ASP B C 1
ATOM 4457 O O . ASP B 1 236 ? -28.94839 32.98800 61.51593 1.000 41.57320 270 ASP B O 1
ATOM 4462 N N . VAL B 1 237 ? -28.50903 33.82745 59.47628 1.000 35.87029 271 VAL B N 1
ATOM 4463 C CA . VAL B 1 237 ? -29.61688 33.10937 58.85418 1.000 36.33679 271 VAL B CA 1
ATOM 4464 C C . VAL B 1 237 ? -29.21276 31.70767 58.41864 1.000 36.17079 271 VAL B C 1
ATOM 4465 O O . VAL B 1 237 ? -29.99597 30.77145 58.55378 1.000 37.88585 271 VAL B O 1
ATOM 4469 N N . GLY B 1 238 ? -28.01001 31.54185 57.88381 1.000 37.11853 272 GLY B N 1
ATOM 4470 C CA . GLY B 1 238 ? -27.56769 30.23444 57.45824 1.000 34.89983 272 GLY B CA 1
ATOM 4471 C C . GLY B 1 238 ? -26.20863 30.30698 56.80183 1.000 36.45690 272 GLY B C 1
ATOM 4472 O O . GLY B 1 238 ? -25.48661 31.29617 56.92593 1.000 34.22874 272 GLY B O 1
ATOM 4473 N N . ARG B 1 239 ? -25.86950 29.23246 56.10376 1.000 36.52672 273 ARG B N 1
ATOM 4474 C CA . ARG B 1 239 ? -24.57069 29.03392 55.49863 1.000 36.68069 273 ARG B CA 1
ATOM 4475 C C . ARG B 1 239 ? -24.75334 28.82642 54.01021 1.000 37.27383 273 ARG B C 1
ATOM 4476 O O . ARG B 1 239 ? -25.70879 28.17789 53.57333 1.000 35.54391 273 ARG B O 1
ATOM 4484 N N . ALA B 1 240 ? -23.85633 29.39295 53.22858 1.000 35.09484 274 ALA B N 1
ATOM 4485 C CA . ALA B 1 240 ? -23.86073 29.18687 51.79002 1.000 37.58914 274 ALA B CA 1
ATOM 4486 C C . ALA B 1 240 ? -22.50898 28.63417 51.34764 1.000 34.98047 274 ALA B C 1
ATOM 4487 O O . ALA B 1 240 ? -21.48094 28.94149 51.94369 1.000 31.87776 274 ALA B O 1
ATOM 4489 N N . GLU B 1 241 ? -22.50511 27.80179 50.31562 1.000 34.88853 275 GLU B N 1
ATOM 4490 C CA . GLU B 1 241 ? -21.24213 27.35050 49.73417 1.000 36.76055 275 GLU B CA 1
ATOM 4491 C C . GLU B 1 241 ? -21.35481 27.27950 48.22257 1.000 38.55724 275 GLU B C 1
ATOM 4492 O O . GLU B 1 241 ? -22.44186 27.09696 47.67265 1.000 35.22452 275 GLU B O 1
ATOM 4498 N N . VAL B 1 242 ? -20.20968 27.45342 47.56613 1.000 37.97433 276 VAL B N 1
ATOM 4499 C CA . VAL B 1 242 ? -20.04584 27.27517 46.13054 1.000 41.06879 276 VAL B CA 1
ATOM 4500 C C . VAL B 1 242 ? -18.80810 26.41187 45.94292 1.000 41.94585 276 VAL B C 1
ATOM 4501 O O . VAL B 1 242 ? -17.73669 26.72752 46.48958 1.000 36.51435 276 VAL B O 1
ATOM 4505 N N . SER B 1 243 ? -18.95945 25.30743 45.21687 1.000 39.53031 277 SER B N 1
ATOM 4506 C CA . SER B 1 243 ? -17.85933 24.37932 44.97118 1.000 40.56399 277 SER B CA 1
ATOM 4507 C C . SER B 1 243 ? -17.46965 24.39039 43.50432 1.000 40.39941 277 SER B C 1
ATOM 4508 O O . SER B 1 243 ? -18.33599 24.37094 42.61999 1.000 44.03836 277 SER B O 1
ATOM 4511 N N . VAL B 1 244 ? -16.15601 24.40580 43.25529 1.000 41.62235 278 VAL B N 1
ATOM 4512 C CA . VAL B 1 244 ? -15.57596 24.35401 41.91604 1.000 37.48525 278 VAL B CA 1
ATOM 4513 C C . VAL B 1 244 ? -14.48127 23.28896 41.89486 1.000 40.63368 278 VAL B C 1
ATOM 4514 O O . VAL B 1 244 ? -14.05664 22.77856 42.93345 1.000 40.03242 278 VAL B O 1
ATOM 4518 N N . GLN B 1 245 ? -14.05249 22.93230 40.67751 1.000 38.02122 279 GLN B N 1
ATOM 4519 C CA . GLN B 1 245 ? -12.95221 22.01824 40.43941 1.000 38.28475 279 GLN B CA 1
ATOM 4520 C C . GLN B 1 245 ? -12.01790 22.61236 39.40096 1.000 38.65282 279 GLN B C 1
ATOM 4521 O O . GLN B 1 245 ? -12.43251 23.35842 38.51690 1.000 46.15510 279 GLN B O 1
ATOM 4527 N N . VAL B 1 246 ? -10.74711 22.31007 39.51170 1.000 35.94087 280 VAL B N 1
ATOM 4528 C CA . VAL B 1 246 ? -9.82503 22.72308 38.46584 1.000 38.50293 280 VAL B CA 1
ATOM 4529 C C . VAL B 1 246 ? -9.36301 21.47657 37.73390 1.000 45.54266 280 VAL B C 1
ATOM 4530 O O . VAL B 1 246 ? -9.30854 20.37445 38.30034 1.000 45.68392 280 VAL B O 1
ATOM 4534 N N . ASN B 1 247 ? -9.08211 21.64941 36.45585 1.000 40.42728 281 ASN B N 1
ATOM 4535 C CA . ASN B 1 247 ? -8.55298 20.60053 35.60631 1.000 45.28880 281 ASN B CA 1
ATOM 4536 C C . ASN B 1 247 ? -7.05428 20.78464 35.52698 1.000 44.60663 281 ASN B C 1
ATOM 4537 O O . ASN B 1 247 ? -6.58564 21.87843 35.18269 1.000 44.19557 281 ASN B O 1
ATOM 4542 N N . VAL B 1 248 ? -6.31163 19.73752 35.85297 1.000 40.96676 282 VAL B N 1
ATOM 4543 C CA . VAL B 1 248 ? -4.85823 19.70490 35.66988 1.000 44.11510 282 VAL B CA 1
ATOM 4544 C C . VAL B 1 248 ? -4.56914 18.70709 34.55815 1.000 45.39492 282 VAL B C 1
ATOM 4545 O O . VAL B 1 248 ? -4.88100 17.51439 34.67868 1.000 37.22116 282 VAL B O 1
ATOM 4549 N N . SER B 1 249 ? -4.01641 19.18928 33.45249 1.000 45.34381 283 SER B N 1
ATOM 4550 C CA . SER B 1 249 ? -3.66226 18.30807 32.35554 1.000 43.62321 283 SER B CA 1
ATOM 4551 C C . SER B 1 249 ? -2.37358 17.54785 32.65968 1.000 43.18971 283 SER B C 1
ATOM 4552 O O . SER B 1 249 ? -1.46630 18.06748 33.32802 1.000 39.26300 283 SER B O 1
ATOM 4555 N N . PHE B 1 250 ? -2.31508 16.29007 32.21939 1.000 38.24212 284 PHE B N 1
ATOM 4556 C CA . PHE B 1 250 ? -1.11880 15.49443 32.43815 1.000 39.81885 284 PHE B CA 1
ATOM 4557 C C . PHE B 1 250 ? -1.09885 14.35271 31.42625 1.000 35.83068 284 PHE B C 1
ATOM 4558 O O . PHE B 1 250 ? -2.15830 13.95566 30.90023 1.000 34.52833 284 PHE B O 1
ATOM 4566 N N . PRO B 1 251 ? 0.08971 13.83448 31.10417 1.000 35.51759 285 PRO B N 1
ATOM 4567 C CA . PRO B 1 251 ? 0.21678 12.88038 29.99302 1.000 31.78561 285 PRO B CA 1
ATOM 4568 C C . PRO B 1 251 ? -0.45574 11.53415 30.26400 1.000 36.19285 285 PRO B C 1
ATOM 4569 O O . PRO B 1 251 ? -0.75327 11.13850 31.40462 1.000 32.59092 285 PRO B O 1
ATOM 4573 N N . ALA B 1 252 ? -0.63935 10.79350 29.17309 1.000 32.64769 286 ALA B N 1
ATOM 4574 C CA . ALA B 1 252 ? -1.25634 9.48022 29.24358 1.000 31.00374 286 ALA B CA 1
ATOM 4575 C C . ALA B 1 252 ? -0.31796 8.47309 29.90757 1.000 32.58451 286 ALA B C 1
ATOM 4576 O O . ALA B 1 252 ? 0.90166 8.62719 29.89226 1.000 31.34649 286 ALA B O 1
ATOM 4578 N N . SER B 1 253 ? -0.90626 7.43700 30.51205 1.000 29.58536 287 SER B N 1
ATOM 4579 C CA . SER B 1 253 ? -0.16141 6.28639 31.01185 1.000 29.45527 287 SER B CA 1
ATOM 4580 C C . SER B 1 253 ? -1.06909 5.07011 30.85205 1.000 28.82083 287 SER B C 1
ATOM 4581 O O . SER B 1 253 ? -2.29790 5.20150 30.80362 1.000 32.76201 287 SER B O 1
ATOM 4584 N N . VAL B 1 254 ? -0.47175 3.88811 30.76149 1.000 28.91676 288 VAL B N 1
ATOM 4585 C CA . VAL B 1 254 ? -1.27035 2.68381 30.54878 1.000 28.55843 288 VAL B CA 1
ATOM 4586 C C . VAL B 1 254 ? -0.52527 1.51312 31.18015 1.000 29.92926 288 VAL B C 1
ATOM 4587 O O . VAL B 1 254 ? 0.71088 1.50831 31.23181 1.000 28.74804 288 VAL B O 1
ATOM 4591 N N . GLN B 1 255 ? -1.27938 0.56173 31.73368 1.000 25.66464 289 GLN B N 1
ATOM 4592 C CA . GLN B 1 255 ? -0.67591 -0.65859 32.24107 1.000 30.82089 289 GLN B CA 1
ATOM 4593 C C . GLN B 1 255 ? -1.60916 -1.83643 31.98574 1.000 30.63238 289 GLN B C 1
ATOM 4594 O O . GLN B 1 255 ? -2.84200 -1.68850 32.01687 1.000 31.65084 289 GLN B O 1
ATOM 4600 N N . LEU B 1 256 ? -1.01161 -2.99307 31.70965 1.000 32.40079 290 LEU B N 1
ATOM 4601 C CA . LEU B 1 256 ? -1.75564 -4.21918 31.42476 1.000 28.23912 290 LEU B CA 1
ATOM 4602 C C . LEU B 1 256 ? -1.50268 -5.24584 32.51463 1.000 31.51796 290 LEU B C 1
ATOM 4603 O O . LEU B 1 256 ? -0.48082 -5.19319 33.20707 1.000 30.51385 290 LEU B O 1
ATOM 4608 N N . HIS B 1 257 ? -2.42698 -6.19937 32.64578 1.000 28.03582 291 HIS B N 1
ATOM 4609 C CA . HIS B 1 257 ? -2.31016 -7.30987 33.58923 1.000 32.46084 291 HIS B CA 1
ATOM 4610 C C . HIS B 1 257 ? -2.46431 -8.64886 32.83710 1.000 31.17413 291 HIS B C 1
ATOM 4611 O O . HIS B 1 257 ? -3.02919 -8.71901 31.73928 1.000 28.29363 291 HIS B O 1
ATOM 4618 N N . THR B 1 258 ? -1.97816 -9.71774 33.44714 1.000 30.09829 292 THR B N 1
ATOM 4619 C CA . THR B 1 258 ? -2.04719 -11.04618 32.84245 1.000 29.87483 292 THR B CA 1
ATOM 4620 C C . THR B 1 258 ? -3.48894 -11.41040 32.48738 1.000 29.12528 292 THR B C 1
ATOM 4621 O O . THR B 1 258 ? -4.42703 -11.10973 33.23844 1.000 29.98188 292 THR B O 1
ATOM 4625 N N . ALA B 1 259 ? -3.67887 -12.05006 31.33172 1.000 25.64063 293 ALA B N 1
ATOM 4626 C CA . ALA B 1 259 ? -5.03381 -12.41892 30.89621 1.000 27.06900 293 ALA B CA 1
ATOM 4627 C C . ALA B 1 259 ? -5.65060 -13.43842 31.85249 1.000 33.47833 293 ALA B C 1
ATOM 4628 O O . ALA B 1 259 ? -4.95616 -14.30388 32.39361 1.000 31.14440 293 ALA B O 1
ATOM 4630 N N . VAL B 1 260 ? -6.95342 -13.33263 32.08132 1.000 29.46643 294 VAL B N 1
ATOM 4631 C CA . VAL B 1 260 ? -7.63881 -14.23088 32.99991 1.000 30.96456 294 VAL B CA 1
ATOM 4632 C C . VAL B 1 260 ? -8.89818 -14.73323 32.30288 1.000 28.92947 294 VAL B C 1
ATOM 4633 O O . VAL B 1 260 ? -9.61280 -13.97339 31.62942 1.000 27.01389 294 VAL B O 1
ATOM 4637 N N . GLU B 1 261 ? -9.17108 -16.01808 32.45546 1.000 28.94977 295 GLU B N 1
ATOM 4638 C CA . GLU B 1 261 ? -10.25003 -16.63760 31.72435 1.000 26.17768 295 GLU B CA 1
ATOM 4639 C C . GLU B 1 261 ? -11.45156 -16.69168 32.65385 1.000 28.53276 295 GLU B C 1
ATOM 4640 O O . GLU B 1 261 ? -11.39434 -17.32689 33.70171 1.000 26.08227 295 GLU B O 1
ATOM 4646 N N . MET B 1 262 ? -12.54476 -16.07183 32.22968 1.000 27.10667 296 MET B N 1
ATOM 4647 C CA . MET B 1 262 ? -13.83712 -16.28285 32.87231 1.000 30.02736 296 MET B CA 1
ATOM 4648 C C . MET B 1 262 ? -14.78084 -16.72714 31.75642 1.000 28.82174 296 MET B C 1
ATOM 4649 O O . MET B 1 262 ? -14.32880 -17.45808 30.86246 1.000 32.29009 296 MET B O 1
ATOM 4654 N N . HIS B 1 263 ? -16.06904 -16.36111 31.78173 1.000 30.62904 297 HIS B N 1
ATOM 4655 C CA . HIS B 1 263 ? -16.95625 -16.77935 30.68079 1.000 33.12432 297 HIS B CA 1
ATOM 4656 C C . HIS B 1 263 ? -16.53175 -16.16116 29.35408 1.000 32.83093 297 HIS B C 1
ATOM 4657 O O . HIS B 1 263 ? -16.67307 -16.78840 28.28277 1.000 29.11236 297 HIS B O 1
ATOM 4664 N N . HIS B 1 264 ? -15.91169 -14.98740 29.42481 1.000 28.26547 298 HIS B N 1
ATOM 4665 C CA . HIS B 1 264 ? -15.02835 -14.45514 28.40222 1.000 28.76289 298 HIS B CA 1
ATOM 4666 C C . HIS B 1 264 ? -13.67855 -14.36735 29.09898 1.000 30.02747 298 HIS B C 1
ATOM 4667 O O . HIS B 1 264 ? -13.62341 -14.39685 30.33560 1.000 30.81987 298 HIS B O 1
ATOM 4674 N N . TRP B 1 265 ? -12.60742 -14.25887 28.31402 1.000 27.60452 299 TRP B N 1
ATOM 4675 C CA . TRP B 1 265 ? -11.30440 -13.88271 28.80329 1.000 27.27963 299 TRP B CA 1
ATOM 4676 C C . TRP B 1 265 ? -11.28195 -12.36860 28.95512 1.000 30.47086 299 TRP B C 1
ATOM 4677 O O . TRP B 1 265 ? -11.99638 -11.65708 28.23693 1.000 25.80418 299 TRP B O 1
ATOM 4688 N N . CYS B 1 266 ? -10.40431 -11.87613 29.83435 1.000 26.14261 300 CYS B N 1
ATOM 4689 C CA . CYS B 1 266 ? -10.17363 -10.45037 30.05853 1.000 23.60521 300 CYS B CA 1
ATOM 4690 C C . CYS B 1 266 ? -8.67310 -10.19663 30.00968 1.000 28.17087 300 CYS B C 1
ATOM 4691 O O . CYS B 1 266 ? -7.92498 -10.84083 30.75411 1.000 27.65494 300 CYS B O 1
ATOM 4694 N N . ILE B 1 267 ? -8.23564 -9.26993 29.15877 1.000 23.51895 301 ILE B N 1
ATOM 4695 C CA . ILE B 1 267 ? -6.93567 -8.62925 29.41201 1.000 25.07323 301 ILE B CA 1
ATOM 4696 C C . ILE B 1 267 ? -7.21179 -7.31510 30.15759 1.000 28.64555 301 ILE B C 1
ATOM 4697 O O . ILE B 1 267 ? -7.60596 -6.32237 29.52601 1.000 27.04988 301 ILE B O 1
ATOM 4702 N N . PRO B 1 268 ? -7.02702 -7.24993 31.47993 1.000 25.87741 302 PRO B N 1
ATOM 4703 C CA . PRO B 1 268 ? -7.38331 -6.03102 32.21909 1.000 25.96208 302 PRO B CA 1
ATOM 4704 C C . PRO B 1 268 ? -6.39673 -4.92997 31.92283 1.000 27.62423 302 PRO B C 1
ATOM 4705 O O . PRO B 1 268 ? -5.20339 -5.17154 31.69031 1.000 28.09390 302 PRO B O 1
ATOM 4709 N N . PHE B 1 269 ? -6.89964 -3.71013 31.94210 1.000 29.81169 303 PHE B N 1
ATOM 4710 C CA . PHE B 1 269 ? -6.03526 -2.56661 31.73833 1.000 26.55819 303 PHE B CA 1
ATOM 4711 C C . PHE B 1 269 ? -6.46622 -1.42658 32.64917 1.000 27.72041 303 PHE B C 1
ATOM 4712 O O . PHE B 1 269 ? -7.60391 -1.36765 33.14475 1.000 28.01498 303 PHE B O 1
ATOM 4720 N N . SER B 1 270 ? -5.53462 -0.51770 32.87010 1.000 29.46720 304 SER B N 1
ATOM 4721 C CA . SER B 1 270 ? -5.84460 0.75513 33.50583 1.000 30.65272 304 SER B CA 1
ATOM 4722 C C . SER B 1 270 ? -5.19476 1.85529 32.67475 1.000 27.93889 304 SER B C 1
ATOM 4723 O O . SER B 1 270 ? -4.08138 1.67445 32.17304 1.000 28.48376 304 SER B O 1
ATOM 4726 N N . VAL B 1 271 ? -5.87498 2.98679 32.50493 1.000 30.35842 305 VAL B N 1
ATOM 4727 C CA . VAL B 1 271 ? -5.30594 4.09693 31.73406 1.000 29.38328 305 VAL B CA 1
ATOM 4728 C C . VAL B 1 271 ? -5.60866 5.38386 32.46880 1.000 29.37670 305 VAL B C 1
ATOM 4729 O O . VAL B 1 271 ? -6.67608 5.53143 33.08513 1.000 28.55266 305 VAL B O 1
ATOM 4733 N N . ASP B 1 272 ? -4.66514 6.30870 32.40988 1.000 31.55732 306 ASP B N 1
ATOM 4734 C CA . ASP B 1 272 ? -4.87583 7.60423 33.00810 1.000 31.83675 306 ASP B CA 1
ATOM 4735 C C . ASP B 1 272 ? -4.30697 8.68629 32.09047 1.000 30.97381 306 ASP B C 1
ATOM 4736 O O . ASP B 1 272 ? -3.57098 8.40703 31.14110 1.000 29.09072 306 ASP B O 1
ATOM 4741 N N . GLY B 1 273 ? -4.61103 9.93871 32.43355 1.000 33.13945 307 GLY B N 1
ATOM 4742 C CA . GLY B 1 273 ? -4.25845 11.10163 31.63642 1.000 33.86113 307 GLY B CA 1
ATOM 4743 C C . GLY B 1 273 ? -5.40569 12.09084 31.63085 1.000 38.12009 307 GLY B C 1
ATOM 4744 O O . GLY B 1 273 ? -6.54725 11.77448 31.97782 1.000 35.08844 307 GLY B O 1
ATOM 4745 N N . GLN B 1 274 ? -5.07783 13.33530 31.30730 1.000 35.74493 308 GLN B N 1
ATOM 4746 C CA . GLN B 1 274 ? -6.08362 14.38350 31.21123 1.000 36.49868 308 GLN B CA 1
ATOM 4747 C C . GLN B 1 274 ? -5.61396 15.40820 30.19187 1.000 40.90883 308 GLN B C 1
ATOM 4748 O O . GLN B 1 274 ? -4.55936 16.03496 30.40003 1.000 41.50654 308 GLN B O 1
ATOM 4754 N N . PRO B 1 275 ? -6.35080 15.61404 29.07624 1.000 40.76721 309 PRO B N 1
ATOM 4755 C CA . PRO B 1 275 ? -7.58195 14.98936 28.58174 1.000 42.30931 309 PRO B CA 1
ATOM 4756 C C . PRO B 1 275 ? -7.53086 13.45136 28.55195 1.000 40.65288 309 PRO B C 1
ATOM 4757 O O . PRO B 1 275 ? -6.42942 12.92552 28.35703 1.000 35.22122 309 PRO B O 1
ATOM 4761 N N . ALA B 1 276 ? -8.66407 12.75820 28.73635 1.000 35.04341 310 ALA B N 1
ATOM 4762 C CA . ALA B 1 276 ? -8.65539 11.28254 28.75782 1.000 36.47371 310 ALA B CA 1
ATOM 4763 C C . ALA B 1 276 ? -8.04467 10.71214 27.47930 1.000 37.08760 310 ALA B C 1
ATOM 4764 O O . ALA B 1 276 ? -8.36993 11.17814 26.38436 1.000 39.13047 310 ALA B O 1
ATOM 4766 N N . PRO B 1 277 ? -7.15872 9.72808 27.56065 1.000 31.65796 311 PRO B N 1
ATOM 4767 C CA . PRO B 1 277 ? -6.55958 9.20827 26.32980 1.000 34.46833 311 PRO B CA 1
ATOM 4768 C C . PRO B 1 277 ? -7.51978 8.38049 25.48709 1.000 34.68076 311 PRO B C 1
ATOM 4769 O O . PRO B 1 277 ? -8.43995 7.73120 25.99159 1.000 31.29585 311 PRO B O 1
ATOM 4773 N N . SER B 1 278 ? -7.32982 8.48418 24.17146 1.000 31.14885 312 SER B N 1
ATOM 4774 C CA . SER B 1 278 ? -7.89616 7.55478 23.20436 1.000 31.75207 312 SER B CA 1
ATOM 4775 C C . SER B 1 278 ? -7.06749 6.28076 23.22850 1.000 34.66930 312 SER B C 1
ATOM 4776 O O . SER B 1 278 ? -5.83563 6.33083 23.36130 1.000 31.60072 312 SER B O 1
ATOM 4779 N N . LEU B 1 279 ? -7.73563 5.14457 23.03688 1.000 31.64629 313 LEU B N 1
ATOM 4780 C CA . LEU B 1 279 ? -7.12250 3.83562 23.19284 1.000 28.79288 313 LEU B CA 1
ATOM 4781 C C . LEU B 1 279 ? -7.14569 3.06958 21.87582 1.000 31.04291 313 LEU B C 1
ATOM 4782 O O . LEU B 1 279 ? -8.12954 3.12811 21.12809 1.000 29.04265 313 LEU B O 1
ATOM 4787 N N . ARG B 1 280 ? -6.06113 2.35172 21.59907 1.000 28.15719 314 ARG B N 1
ATOM 4788 C CA . ARG B 1 280 ? -5.99250 1.50592 20.41334 1.000 32.14896 314 ARG B CA 1
ATOM 4789 C C . ARG B 1 280 ? -5.14545 0.27025 20.71600 1.000 28.45825 314 ARG B C 1
ATOM 4790 O O . ARG B 1 280 ? -4.01107 0.40268 21.19082 1.000 26.65636 314 ARG B O 1
ATOM 4798 N N . TRP B 1 281 ? -5.70580 -0.91729 20.46482 1.000 25.24045 315 TRP B N 1
ATOM 4799 C CA . TRP B 1 281 ? -4.97934 -2.17270 20.63652 1.000 26.52146 315 TRP B CA 1
ATOM 4800 C C . TRP B 1 281 ? -4.24008 -2.51435 19.34594 1.000 28.36928 315 TRP B C 1
ATOM 4801 O O . TRP B 1 281 ? -4.75253 -2.27741 18.23882 1.000 26.19619 315 TRP B O 1
ATOM 4812 N N . LEU B 1 282 ? -3.03869 -3.06726 19.49180 1.000 26.81079 316 LEU B N 1
ATOM 4813 C CA . LEU B 1 282 ? -2.33453 -3.76151 18.42507 1.000 24.82941 316 LEU B CA 1
ATOM 4814 C C . LEU B 1 282 ? -2.16906 -5.20932 18.84232 1.000 26.37278 316 LEU B C 1
ATOM 4815 O O . LEU B 1 282 ? -2.04121 -5.50888 20.03543 1.000 25.92931 316 LEU B O 1
ATOM 4820 N N . PHE B 1 283 ? -2.19341 -6.10246 17.85573 1.000 22.60132 317 PHE B N 1
ATOM 4821 C CA . PHE B 1 283 ? -1.86199 -7.50806 18.04636 1.000 23.48598 317 PHE B CA 1
ATOM 4822 C C . PHE B 1 283 ? -0.66852 -7.78163 17.15374 1.000 26.45726 317 PHE B C 1
ATOM 4823 O O . PHE B 1 283 ? -0.75358 -7.59550 15.93256 1.000 27.21764 317 PHE B O 1
ATOM 4831 N N . ASN B 1 284 ? 0.45270 -8.17220 17.76256 1.000 24.14510 318 ASN B N 1
ATOM 4832 C CA . ASN B 1 284 ? 1.70224 -8.37447 17.03169 1.000 23.39532 318 ASN B CA 1
ATOM 4833 C C . ASN B 1 284 ? 2.03359 -7.21460 16.10001 1.000 23.85352 318 ASN B C 1
ATOM 4834 O O . ASN B 1 284 ? 2.55807 -7.40086 15.00215 1.000 28.39302 318 ASN B O 1
ATOM 4839 N N . GLY B 1 285 ? 1.79731 -5.99134 16.57751 1.000 26.09838 319 GLY B N 1
ATOM 4840 C CA . GLY B 1 285 ? 2.18026 -4.79009 15.84762 1.000 28.55860 319 GLY B CA 1
ATOM 4841 C C . GLY B 1 285 ? 1.15811 -4.29018 14.82485 1.000 32.47287 319 GLY B C 1
ATOM 4842 O O . GLY B 1 285 ? 1.37143 -3.21901 14.23436 1.000 30.28881 319 GLY B O 1
ATOM 4843 N N . SER B 1 286 ? 0.08510 -5.03704 14.55926 1.000 25.37552 320 SER B N 1
ATOM 4844 C CA . SER B 1 286 ? -0.96185 -4.60404 13.63293 1.000 27.99237 320 SER B CA 1
ATOM 4845 C C . SER B 1 286 ? -2.18605 -4.16637 14.41751 1.000 28.95276 320 SER B C 1
ATOM 4846 O O . SER B 1 286 ? -2.52257 -4.78126 15.43350 1.000 28.45772 320 SER B O 1
ATOM 4849 N N . VAL B 1 287 ? -2.91166 -3.16201 13.89480 1.000 27.13006 321 VAL B N 1
ATOM 4850 C CA . VAL B 1 287 ? -4.11876 -2.71983 14.58766 1.000 27.58459 321 VAL B CA 1
ATOM 4851 C C . VAL B 1 287 ? -5.04263 -3.91419 14.75393 1.000 28.87629 321 VAL B C 1
ATOM 4852 O O . VAL B 1 287 ? -5.27502 -4.68749 13.80661 1.000 25.35133 321 VAL B O 1
ATOM 4856 N N . LEU B 1 288 ? -5.53468 -4.10000 15.97134 1.000 26.07635 322 LEU B N 1
ATOM 4857 C CA . LEU B 1 288 ? -6.39347 -5.23445 16.26669 1.000 29.74973 322 LEU B CA 1
ATOM 4858 C C . LEU B 1 288 ? -7.81216 -4.89175 15.82239 1.000 30.88123 322 LEU B C 1
ATOM 4859 O O . LEU B 1 288 ? -8.30165 -3.78743 16.06657 1.000 28.51177 322 LEU B O 1
ATOM 4864 N N . ASN B 1 289 ? -8.45094 -5.83504 15.15119 1.000 32.79539 323 ASN B N 1
ATOM 4865 C CA . ASN B 1 289 ? -9.77720 -5.62847 14.57960 1.000 37.55072 323 ASN B CA 1
ATOM 4866 C C . ASN B 1 289 ? -10.77267 -5.93866 15.69525 1.000 32.52998 323 ASN B C 1
ATOM 4867 O O . ASN B 1 289 ? -10.91537 -7.09932 16.09115 1.000 35.38106 323 ASN B O 1
ATOM 4872 N N . GLU B 1 290 ? -11.43269 -4.91726 16.24106 1.000 28.35913 324 GLU B N 1
ATOM 4873 C CA . GLU B 1 290 ? -12.42461 -5.19790 17.28686 1.000 30.04997 324 GLU B CA 1
ATOM 4874 C C . GLU B 1 290 ? -13.71175 -5.73101 16.63505 1.000 30.63349 324 GLU B C 1
ATOM 4875 O O . GLU B 1 290 ? -14.20566 -5.15762 15.66631 1.000 30.66759 324 GLU B O 1
ATOM 4881 N N . THR B 1 291 ? -14.22811 -6.84971 17.15440 1.000 28.56773 325 THR B N 1
ATOM 4882 C CA . THR B 1 291 ? -15.35999 -7.56446 16.56751 1.000 30.56208 325 THR B CA 1
ATOM 4883 C C . THR B 1 291 ? -16.39393 -7.85589 17.64553 1.000 30.50276 325 THR B C 1
ATOM 4884 O O . THR B 1 291 ? -16.24381 -7.40503 18.79365 1.000 27.49486 325 THR B O 1
ATOM 4888 N N . SER B 1 292 ? -17.40174 -8.66662 17.30506 1.000 26.79586 326 SER B N 1
ATOM 4889 C CA . SER B 1 292 ? -18.34133 -9.13173 18.31891 1.000 27.71380 326 SER B CA 1
ATOM 4890 C C . SER B 1 292 ? -17.67240 -9.97525 19.37815 1.000 25.18113 326 SER B C 1
ATOM 4891 O O . SER B 1 292 ? -18.19815 -10.06386 20.48470 1.000 25.70072 326 SER B O 1
ATOM 4894 N N . PHE B 1 293 ? -16.52489 -10.58856 19.06980 1.000 22.64832 327 PHE B N 1
ATOM 4895 C CA . PHE B 1 293 ? -15.91272 -11.52316 19.99080 1.000 26.07996 327 PHE B CA 1
ATOM 4896 C C . PHE B 1 293 ? -14.64439 -11.02465 20.65199 1.000 31.25044 327 PHE B C 1
ATOM 4897 O O . PHE B 1 293 ? -14.21450 -11.62771 21.65379 1.000 27.50910 327 PHE B O 1
ATOM 4905 N N . ILE B 1 294 ? -14.02818 -9.96091 20.13314 1.000 28.90544 328 ILE B N 1
ATOM 4906 C CA . ILE B 1 294 ? -12.80708 -9.39492 20.71427 1.000 25.19075 328 ILE B CA 1
ATOM 4907 C C . ILE B 1 294 ? -13.03666 -7.88858 20.76391 1.000 29.18581 328 ILE B C 1
ATOM 4908 O O . ILE B 1 294 ? -13.09246 -7.23962 19.71085 1.000 28.36626 328 ILE B O 1
ATOM 4913 N N . PHE B 1 295 ? -13.24878 -7.34545 21.96959 1.000 26.90916 329 PHE B N 1
ATOM 4914 C CA . PHE B 1 295 ? -13.63491 -5.93593 22.06617 1.000 27.07263 329 PHE B CA 1
ATOM 4915 C C . PHE B 1 295 ? -13.22077 -5.34650 23.40842 1.000 25.67528 329 PHE B C 1
ATOM 4916 O O . PHE B 1 295 ? -13.05854 -6.05451 24.40815 1.000 27.29423 329 PHE B O 1
ATOM 4924 N N . THR B 1 296 ? -13.07542 -4.01553 23.42169 1.000 23.06932 330 THR B N 1
ATOM 4925 C CA . THR B 1 296 ? -12.73145 -3.29084 24.62618 1.000 23.52894 330 THR B CA 1
ATOM 4926 C C . THR B 1 296 ? -14.00347 -2.98903 25.41568 1.000 30.12561 330 THR B C 1
ATOM 4927 O O . THR B 1 296 ? -14.99460 -2.49634 24.85007 1.000 29.74493 330 THR B O 1
ATOM 4931 N N . GLU B 1 297 ? -13.97427 -3.24169 26.72238 1.000 24.87296 331 GLU B N 1
ATOM 4932 C CA . GLU B 1 297 ? -15.05727 -2.84321 27.60365 1.000 26.57567 331 GLU B CA 1
ATOM 4933 C C . GLU B 1 297 ? -14.51030 -2.20225 28.87099 1.000 32.32527 331 GLU B C 1
ATOM 4934 O O . GLU B 1 297 ? -13.60047 -2.75084 29.50586 1.000 30.20865 331 GLU B O 1
ATOM 4940 N N . PHE B 1 298 ? -15.06783 -1.05741 29.24167 1.000 29.21752 332 PHE B N 1
ATOM 4941 C CA . PHE B 1 298 ? -14.61687 -0.28214 30.39411 1.000 30.56261 332 PHE B CA 1
ATOM 4942 C C . PHE B 1 298 ? -15.44500 -0.57475 31.64078 1.000 31.89645 332 PHE B C 1
ATOM 4943 O O . PHE B 1 298 ? -16.66317 -0.76040 31.57959 1.000 30.91913 332 PHE B O 1
ATOM 4951 N N . LEU B 1 299 ? -14.78562 -0.52703 32.79043 1.000 36.67492 333 LEU B N 1
ATOM 4952 C CA . LEU B 1 299 ? -15.52346 -0.39511 34.03450 1.000 33.70471 333 LEU B CA 1
ATOM 4953 C C . LEU B 1 299 ? -16.08975 1.01636 34.13966 1.000 37.85303 333 LEU B C 1
ATOM 4954 O O . LEU B 1 299 ? -15.55314 1.96397 33.55952 1.000 32.73930 333 LEU B O 1
ATOM 4959 N N . GLU B 1 300 ? -17.18707 1.14710 34.86557 1.000 35.59071 334 GLU B N 1
ATOM 4960 C CA . GLU B 1 300 ? -17.79096 2.46121 35.06146 1.000 40.89945 334 GLU B CA 1
ATOM 4961 C C . GLU B 1 300 ? -16.76580 3.41923 35.64625 1.000 39.88549 334 GLU B C 1
ATOM 4962 O O . GLU B 1 300 ? -16.03178 3.03861 36.55339 1.000 39.35069 334 GLU B O 1
ATOM 4968 N N . PRO B 1 301 ? -16.73742 4.67405 35.21129 1.000 40.51814 335 PRO B N 1
ATOM 4969 C CA . PRO B 1 301 ? -15.76635 5.62714 35.77150 1.000 46.58459 335 PRO B CA 1
ATOM 4970 C C . PRO B 1 301 ? -16.12075 6.00263 37.20328 1.000 41.85623 335 PRO B C 1
ATOM 4971 O O . PRO B 1 301 ? -17.27704 5.92054 37.62630 1.000 44.57590 335 PRO B O 1
ATOM 4975 N N . ALA B 1 302 ? -15.10400 6.41812 37.96216 1.000 40.81359 336 ALA B N 1
ATOM 4976 C CA . ALA B 1 302 ? -15.32200 6.92386 39.31607 1.000 45.14089 336 ALA B CA 1
ATOM 4977 C C . ALA B 1 302 ? -15.27309 8.44343 39.32236 1.000 43.85511 336 ALA B C 1
ATOM 4978 O O . ALA B 1 302 ? -14.44849 9.04888 38.64239 1.000 45.39374 336 ALA B O 1
ATOM 4980 N N . ALA B 1 303 ? -16.15477 9.06039 40.10444 1.000 46.56260 337 ALA B N 1
ATOM 4981 C CA . ALA B 1 303 ? -16.22830 10.51778 40.09953 1.000 48.07942 337 ALA B CA 1
ATOM 4982 C C . ALA B 1 303 ? -14.99026 11.15688 40.70666 1.000 45.65482 337 ALA B C 1
ATOM 4983 O O . ALA B 1 303 ? -14.57276 12.23001 40.25795 1.000 49.45203 337 ALA B O 1
ATOM 4985 N N . ASN B 1 304 ? -14.34904 10.48386 41.65874 1.000 48.89189 338 ASN B N 1
ATOM 4986 C CA . ASN B 1 304 ? -13.26281 11.05016 42.45232 1.000 46.32800 338 ASN B CA 1
ATOM 4987 C C . ASN B 1 304 ? -11.87772 10.83278 41.83272 1.000 48.71732 338 ASN B C 1
ATOM 4988 O O . ASN B 1 304 ? -10.89101 11.13089 42.49653 1.000 47.71890 338 ASN B O 1
ATOM 4993 N N . GLU B 1 305 ? -11.77556 10.31966 40.59775 1.000 42.19132 339 GLU B N 1
ATOM 4994 C CA . GLU B 1 305 ? -10.46309 10.04660 40.02023 1.000 45.06622 339 GLU B CA 1
ATOM 4995 C C . GLU B 1 305 ? -10.54814 10.01137 38.49547 1.000 37.39089 339 GLU B C 1
ATOM 4996 O O . GLU B 1 305 ? -11.61854 9.81940 37.90940 1.000 40.92538 339 GLU B O 1
ATOM 5002 N N . THR B 1 306 ? -9.40108 10.23020 37.85117 1.000 35.26525 340 THR B N 1
ATOM 5003 C CA . THR B 1 306 ? -9.38322 10.27293 36.39663 1.000 36.78703 340 THR B CA 1
ATOM 5004 C C . THR B 1 306 ? -9.03575 8.93369 35.76745 1.000 37.17654 340 THR B C 1
ATOM 5005 O O . THR B 1 306 ? -9.42507 8.69359 34.60898 1.000 32.83200 340 THR B O 1
ATOM 5009 N N . VAL B 1 307 ? -8.38771 8.03310 36.51616 1.000 33.80801 341 VAL B N 1
ATOM 5010 C CA . VAL B 1 307 ? -7.99103 6.74397 35.93876 1.000 29.98579 341 VAL B CA 1
ATOM 5011 C C . VAL B 1 307 ? -9.24967 5.97093 35.48463 1.000 30.30383 341 VAL B C 1
ATOM 5012 O O . VAL B 1 307 ? -10.32508 6.11403 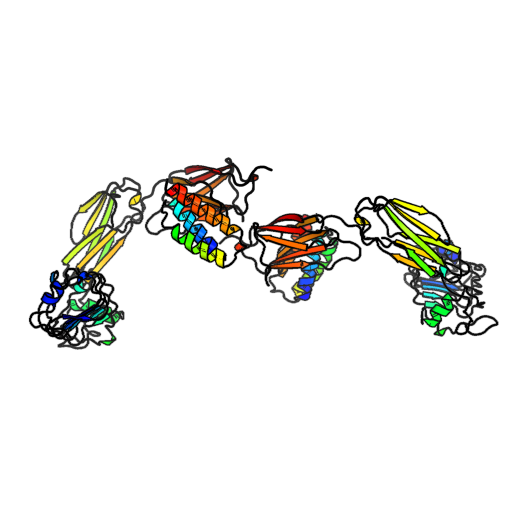36.06878 1.000 31.22161 341 VAL B O 1
ATOM 5016 N N . ARG B 1 308 ? -9.13044 5.21106 34.39797 1.000 31.74135 342 ARG B N 1
ATOM 5017 C CA . ARG B 1 308 ? -10.19235 4.32403 33.91827 1.000 26.98069 342 ARG B CA 1
ATOM 5018 C C . ARG B 1 308 ? -9.63405 2.91212 33.80133 1.000 29.28401 342 ARG B C 1
ATOM 5019 O O . ARG B 1 308 ? -8.43251 2.73228 33.56943 1.000 30.82564 342 ARG B O 1
ATOM 5027 N N . HIS B 1 309 ? -10.49766 1.90650 34.00115 1.000 27.97441 343 HIS B N 1
ATOM 5028 C CA . HIS B 1 309 ? -10.08627 0.51089 33.95037 1.000 30.68270 343 HIS B CA 1
ATOM 5029 C C . HIS B 1 309 ? -11.02029 -0.24232 33.02481 1.000 31.98994 343 HIS B C 1
ATOM 5030 O O . HIS B 1 309 ? -12.16575 0.15814 32.82401 1.000 34.57767 343 HIS B O 1
ATOM 5037 N N . GLY B 1 310 ? -10.55615 -1.37474 32.51707 1.000 30.11948 344 GLY B N 1
ATOM 5038 C CA . GLY B 1 310 ? -11.42113 -2.20305 31.71226 1.000 30.35287 344 GLY B CA 1
ATOM 5039 C C . GLY B 1 310 ? -10.70710 -3.46148 31.30010 1.000 30.51681 344 GLY B C 1
ATOM 5040 O O . GLY B 1 310 ? -9.71061 -3.85847 31.90514 1.000 27.13673 344 GLY B O 1
ATOM 5041 N N . CYS B 1 311 ? -11.22461 -4.06598 30.24325 1.000 29.87772 345 CYS B N 1
ATOM 5042 C CA . CYS B 1 311 ? -10.74578 -5.32611 29.68812 1.000 27.24177 345 CYS B CA 1
ATOM 5043 C C . CYS B 1 311 ? -10.66821 -5.20649 28.18768 1.000 28.62110 345 CYS B C 1
ATOM 5044 O O . CYS B 1 311 ? -11.60784 -4.70085 27.56875 1.000 30.65204 345 CYS B O 1
ATOM 5047 N N . LEU B 1 312 ? -9.72351 -5.93386 27.62134 1.000 25.15924 346 LEU B N 1
ATOM 5048 C CA . LEU B 1 312 ? -9.91957 -6.47587 26.28047 1.000 25.59788 346 LEU B CA 1
ATOM 5049 C C . LEU B 1 312 ? -10.66333 -7.78102 26.54987 1.000 27.80025 346 LEU B C 1
ATOM 5050 O O . LEU B 1 312 ? -10.15484 -8.63322 27.28358 1.000 28.21608 346 LEU B O 1
ATOM 5055 N N . ARG B 1 313 ? -11.89785 -7.86668 26.10263 1.000 26.14007 347 ARG B N 1
ATOM 5056 C CA . ARG B 1 313 ? -12.66918 -9.09237 26.29722 1.000 24.51618 347 ARG B CA 1
ATOM 5057 C C . ARG B 1 313 ? -12.51212 -9.99693 25.09717 1.000 27.67144 347 ARG B C 1
ATOM 5058 O O . ARG B 1 313 ? -12.62869 -9.54368 23.94957 1.000 27.29492 347 ARG B O 1
ATOM 5066 N N . LEU B 1 314 ? -12.30574 -11.29072 25.33582 1.000 25.11656 348 LEU B N 1
ATOM 5067 C CA . LEU B 1 314 ? -12.21221 -12.20846 24.21299 1.000 25.01853 348 LEU B CA 1
ATOM 5068 C C . LEU B 1 314 ? -13.15941 -13.37955 24.44815 1.000 30.03189 348 LEU B C 1
ATOM 5069 O O . LEU B 1 314 ? -12.99833 -14.13107 25.42240 1.000 25.35529 348 LEU B O 1
ATOM 5074 N N . ASN B 1 315 ? -14.14979 -13.51851 23.56655 1.000 27.47710 349 ASN B N 1
ATOM 5075 C CA . ASN B 1 315 ? -15.14927 -14.59134 23.64280 1.000 28.98848 349 ASN B CA 1
ATOM 5076 C C . ASN B 1 315 ? -14.64585 -15.74072 22.76558 1.000 26.41626 349 ASN B C 1
ATOM 5077 O O . ASN B 1 315 ? -14.56423 -15.59441 21.56331 1.000 23.69951 349 ASN B O 1
ATOM 5082 N N . GLN B 1 316 ? -14.26697 -16.87372 23.38231 1.000 23.67409 350 GLN B N 1
ATOM 5083 C CA . GLN B 1 316 ? -13.82340 -18.11545 22.74035 1.000 27.31580 350 GLN B CA 1
ATOM 5084 C C . GLN B 1 316 ? -12.62043 -17.90414 21.80420 1.000 29.29010 350 GLN B C 1
ATOM 5085 O O . GLN B 1 316 ? -12.67041 -18.33846 20.64306 1.000 26.38512 350 GLN B O 1
ATOM 5091 N N . PRO B 1 317 ? -11.49945 -17.33865 22.29153 1.000 27.32623 351 PRO B N 1
ATOM 5092 C CA . PRO B 1 317 ? -10.31534 -17.16822 21.42830 1.000 27.82140 351 PRO B CA 1
ATOM 5093 C C . PRO B 1 317 ? -9.68435 -18.50909 21.10378 1.000 26.16899 351 PRO B C 1
ATOM 5094 O O . PRO B 1 317 ? -9.92614 -19.50320 21.77640 1.000 26.50019 351 PRO B O 1
ATOM 5098 N N . THR B 1 318 ? -8.85807 -18.51777 20.06485 1.000 25.41670 352 THR B N 1
ATOM 5099 C CA . THR B 1 318 ? -8.13276 -19.72704 19.65733 1.000 31.72032 352 THR B CA 1
ATOM 5100 C C . THR B 1 318 ? -6.63624 -19.43085 19.67302 1.000 32.54291 352 THR B C 1
ATOM 5101 O O . THR B 1 318 ? -6.20199 -18.31680 20.00520 1.000 27.16959 352 THR B O 1
ATOM 5105 N N . HIS B 1 319 ? -5.85037 -20.41975 19.25355 1.000 28.49990 353 HIS B N 1
ATOM 5106 C CA . HIS B 1 319 ? -4.39861 -20.23049 19.22749 1.000 29.28176 353 HIS B CA 1
ATOM 5107 C C . HIS B 1 319 ? -4.00360 -19.11795 18.27515 1.000 30.13459 353 HIS B C 1
ATOM 5108 O O . HIS B 1 319 ? -2.94845 -18.50513 18.45591 1.000 30.28242 353 HIS B O 1
ATOM 5115 N N . VAL B 1 320 ? -4.82868 -18.80950 17.26935 1.000 28.71953 354 VAL B N 1
ATOM 5116 C CA . VAL B 1 320 ? -4.46011 -17.67756 16.42014 1.000 26.54490 354 VAL B CA 1
ATOM 5117 C C . VAL B 1 320 ? -4.46928 -16.36323 17.17455 1.000 28.15547 354 VAL B C 1
ATOM 5118 O O . VAL B 1 320 ? -3.93258 -15.38160 16.65925 1.000 28.97912 354 VAL B O 1
ATOM 5122 N N . ASN B 1 321 ? -5.12119 -16.28390 18.33907 1.000 25.90153 355 ASN B N 1
ATOM 5123 C CA . ASN B 1 321 ? -5.09303 -15.07129 19.16215 1.000 26.07776 355 ASN B CA 1
ATOM 5124 C C . ASN B 1 321 ? -3.95579 -15.08608 20.17810 1.000 29.85991 355 ASN B C 1
ATOM 5125 O O . ASN B 1 321 ? -3.84290 -14.12781 20.94426 1.000 26.83229 355 ASN B O 1
ATOM 5130 N N . ASN B 1 322 ? -3.10239 -16.13239 20.17911 1.000 24.06646 356 ASN B N 1
ATOM 5131 C CA . ASN B 1 322 ? -1.89575 -16.11738 21.01744 1.000 25.81944 356 ASN B CA 1
ATOM 5132 C C . ASN B 1 322 ? -0.91380 -15.09543 20.47177 1.000 26.17322 356 ASN B C 1
ATOM 5133 O O . ASN B 1 322 ? -0.54724 -15.16892 19.30064 1.000 27.18882 356 ASN B O 1
ATOM 5138 N N . GLY B 1 323 ? -0.45824 -14.16837 21.31794 1.000 25.82679 357 GLY B N 1
ATOM 5139 C CA . GLY B 1 323 ? 0.62383 -13.28837 20.88231 1.000 26.13910 357 GLY B CA 1
ATOM 5140 C C . GLY B 1 323 ? 0.71994 -12.03240 21.75139 1.000 28.38501 357 GLY B C 1
ATOM 5141 O O . GLY B 1 323 ? 0.30302 -12.02425 22.90830 1.000 24.56873 357 GLY B O 1
ATOM 5142 N N . ASN B 1 324 ? 1.24182 -10.97438 21.14329 1.000 26.66788 358 ASN B N 1
ATOM 5143 C CA . ASN B 1 324 ? 1.62862 -9.76375 21.85847 1.000 30.01016 358 ASN B CA 1
ATOM 5144 C C . ASN B 1 324 ? 0.52127 -8.72442 21.72296 1.000 24.80663 358 ASN B C 1
ATOM 5145 O O . ASN B 1 324 ? 0.33113 -8.16123 20.63985 1.000 26.11201 358 ASN B O 1
ATOM 5150 N N . TYR B 1 325 ? -0.20360 -8.46357 22.82173 1.000 25.19677 359 TYR B N 1
ATOM 5151 C CA . TYR B 1 325 ? -1.24607 -7.43902 22.86505 1.000 24.01686 359 TYR B CA 1
ATOM 5152 C C . TYR B 1 325 ? -0.63455 -6.14039 23.38703 1.000 24.06117 359 TYR B C 1
ATOM 5153 O O . TYR B 1 325 ? -0.01392 -6.11788 24.46567 1.000 26.40720 359 TYR B O 1
ATOM 5162 N N . THR B 1 326 ? -0.71697 -5.09296 22.57747 1.000 25.24824 360 THR B N 1
ATOM 5163 C CA . THR B 1 326 ? -0.19181 -3.78405 22.94333 1.000 28.32626 360 THR B CA 1
ATOM 5164 C C . THR B 1 326 ? -1.33815 -2.79338 23.03927 1.000 27.85368 360 THR B C 1
ATOM 5165 O O . THR B 1 326 ? -2.14630 -2.69016 22.10499 1.000 28.39329 360 THR B O 1
ATOM 5169 N N . LEU B 1 327 ? -1.44463 -2.08186 24.17427 1.000 25.33251 361 LEU B N 1
ATOM 5170 C CA . LEU B 1 327 ? -2.47523 -1.07233 24.33126 1.000 24.30198 361 LEU B CA 1
ATOM 5171 C C . LEU B 1 327 ? -1.81658 0.30087 24.22748 1.000 28.98415 361 LEU B C 1
ATOM 5172 O O . LEU B 1 327 ? -0.92810 0.62704 25.02518 1.000 28.88537 361 LEU B O 1
ATOM 5177 N N . LEU B 1 328 ? -2.21177 1.06253 23.20518 1.000 30.47483 362 LEU B N 1
ATOM 5178 C CA . LEU B 1 328 ? -1.74800 2.43747 22.99786 1.000 29.92038 362 LEU B CA 1
ATOM 5179 C C . LEU B 1 328 ? -2.75614 3.38595 23.63620 1.000 30.89564 362 LEU B C 1
ATOM 5180 O O . LEU B 1 328 ? -3.97927 3.25111 23.44154 1.000 31.47248 362 LEU B O 1
ATOM 5185 N N . ALA B 1 329 ? -2.24978 4.36313 24.37976 1.000 31.16509 363 ALA B N 1
ATOM 5186 C CA . ALA B 1 329 ? -3.11139 5.33954 25.01920 1.000 31.04313 363 ALA B CA 1
ATOM 5187 C C . ALA B 1 329 ? -2.55412 6.71750 24.70520 1.000 28.73023 363 ALA B C 1
ATOM 5188 O O . ALA B 1 329 ? -1.42001 7.02759 25.08677 1.000 31.55097 363 ALA B O 1
ATOM 5190 N N . ALA B 1 330 ? -3.30713 7.54166 23.99010 1.000 25.04130 364 ALA B N 1
ATOM 5191 C CA . ALA B 1 330 ? -2.69366 8.80820 23.57310 1.000 32.39624 364 ALA B CA 1
ATOM 5192 C C . ALA B 1 330 ? -3.58541 9.97503 23.91106 1.000 33.09522 364 ALA B C 1
ATOM 5193 O O . ALA B 1 330 ? -4.81831 9.88795 23.77186 1.000 37.81552 364 ALA B O 1
ATOM 5195 N N . ASN B 1 331 ? -2.96449 11.06063 24.34797 1.000 31.06179 365 ASN B N 1
ATOM 5196 C CA . ASN B 1 331 ? -3.70837 12.29671 24.56319 1.000 35.54103 365 ASN B CA 1
ATOM 5197 C C . ASN B 1 331 ? -2.79128 13.42850 24.09016 1.000 37.65904 365 ASN B C 1
ATOM 5198 O O . ASN B 1 331 ? -1.75610 13.11799 23.46780 1.000 37.42788 365 ASN B O 1
ATOM 5203 N N . PRO B 1 332 ? -3.10685 14.74758 24.29462 1.000 37.04426 366 PRO B N 1
ATOM 5204 C CA . PRO B 1 332 ? -2.22828 15.77580 23.69491 1.000 38.30217 366 PRO B CA 1
ATOM 5205 C C . PRO B 1 332 ? -0.74314 15.69580 24.03778 1.000 36.82568 366 PRO B C 1
ATOM 5206 O O . PRO B 1 332 ? 0.08075 16.29147 23.33459 1.000 40.32326 366 PRO B O 1
ATOM 5210 N N . PHE B 1 333 ? -0.37325 14.99529 25.11396 1.000 37.87623 367 PHE B N 1
ATOM 5211 C CA . PHE B 1 333 ? 1.02774 14.94265 25.49523 1.000 33.93300 367 PHE B CA 1
ATOM 5212 C C . PHE B 1 333 ? 1.80315 13.92054 24.68461 1.000 41.00591 367 PHE B C 1
ATOM 5213 O O . PHE B 1 333 ? 3.04290 13.90195 24.76527 1.000 40.36838 367 PHE B O 1
ATOM 5221 N N . GLY B 1 334 ? 1.10727 13.07413 23.92993 1.000 37.36998 368 GLY B N 1
ATOM 5222 C CA . GLY B 1 334 ? 1.70573 12.00281 23.16004 1.000 36.70317 368 GLY B CA 1
ATOM 5223 C C . GLY B 1 334 ? 1.10171 10.66979 23.54793 1.000 38.40928 368 GLY B C 1
ATOM 5224 O O . GLY B 1 334 ? 0.12000 10.58945 24.29975 1.000 35.68870 368 GLY B O 1
ATOM 5225 N N . GLN B 1 335 ? 1.73369 9.60098 23.07622 1.000 35.49247 369 GLN B N 1
ATOM 5226 C CA . GLN B 1 335 ? 1.18563 8.25841 23.16693 1.000 31.12181 369 GLN B CA 1
ATOM 5227 C C . GLN B 1 335 ? 2.00485 7.42785 24.13370 1.000 34.06352 369 GLN B C 1
ATOM 5228 O O . GLN B 1 335 ? 3.22925 7.32919 23.98087 1.000 31.44129 369 GLN B O 1
ATOM 5234 N N . ALA B 1 336 ? 1.34007 6.83795 25.11864 1.000 28.86004 370 ALA B N 1
ATOM 5235 C CA . ALA B 1 336 ? 1.98227 5.86600 25.99355 1.000 28.66740 370 ALA B CA 1
ATOM 5236 C C . ALA B 1 336 ? 1.60976 4.47235 25.53041 1.000 27.11857 370 ALA B C 1
ATOM 5237 O O . ALA B 1 336 ? 0.67219 4.28926 24.75735 1.000 30.01259 370 ALA B O 1
ATOM 5239 N N . SER B 1 337 ? 2.35196 3.47228 25.98648 1.000 29.04584 371 SER B N 1
ATOM 5240 C CA . SER B 1 337 ? 1.98815 2.13320 25.53736 1.000 27.16679 371 SER B CA 1
ATOM 5241 C C . SER B 1 337 ? 2.43323 1.09363 26.55295 1.000 30.05344 371 SER B C 1
ATOM 5242 O O . SER B 1 337 ? 3.37007 1.30977 27.31943 1.000 32.14895 371 SER B O 1
ATOM 5245 N N . ALA B 1 338 ? 1.72279 -0.02414 26.56786 1.000 26.82623 372 ALA B N 1
ATOM 5246 C CA . ALA B 1 338 ? 2.09282 -1.16952 27.39417 1.000 29.52473 372 ALA B CA 1
ATOM 5247 C C . ALA B 1 338 ? 1.76816 -2.41650 26.58105 1.000 28.25134 372 ALA B C 1
ATOM 5248 O O . ALA B 1 338 ? 0.84559 -2.40319 25.75162 1.000 29.51692 372 ALA B O 1
ATOM 5250 N N . SER B 1 339 ? 2.51248 -3.49817 26.82246 1.000 25.12684 373 SER B N 1
ATOM 5251 C CA . SER B 1 339 ? 2.37856 -4.69686 26.00503 1.000 23.96561 373 SER B CA 1
ATOM 5252 C C . SER B 1 339 ? 2.38066 -5.89952 26.90834 1.000 29.47640 373 SER B C 1
ATOM 5253 O O . SER B 1 339 ? 2.99673 -5.88926 27.98198 1.000 29.02100 373 SER B O 1
ATOM 5256 N N . ILE B 1 340 ? 1.73804 -6.96324 26.45775 1.000 26.23822 374 ILE B N 1
ATOM 5257 C CA . ILE B 1 340 ? 1.72631 -8.17873 27.26772 1.000 32.13821 374 ILE B CA 1
ATOM 5258 C C . ILE B 1 340 ? 1.53021 -9.36382 26.33495 1.000 27.88147 374 ILE B C 1
ATOM 5259 O O . ILE B 1 340 ? 0.79085 -9.27356 25.34733 1.000 28.65785 374 ILE B O 1
ATOM 5264 N N . MET B 1 341 ? 2.23372 -10.45840 26.63210 1.000 24.12514 375 MET B N 1
ATOM 5265 C CA . MET B 1 341 ? 1.99163 -11.72540 25.94554 1.000 27.08989 375 MET B CA 1
ATOM 5266 C C . MET B 1 341 ? 0.78243 -12.42320 26.55776 1.000 30.88843 375 MET B C 1
ATOM 5267 O O . MET B 1 341 ? 0.58558 -12.40303 27.78099 1.000 30.10954 375 MET B O 1
ATOM 5272 N N . ALA B 1 342 ? -0.04206 -13.04194 25.70446 1.000 27.20645 376 ALA B N 1
ATOM 5273 C CA . ALA B 1 342 ? -1.20789 -13.75732 26.17576 1.000 26.10354 376 ALA B CA 1
ATOM 5274 C C . ALA B 1 342 ? -1.39364 -14.97419 25.29921 1.000 29.18329 376 ALA B C 1
ATOM 5275 O O . ALA B 1 342 ? -1.29920 -14.88778 24.06454 1.000 27.60271 376 ALA B O 1
ATOM 5277 N N . ALA B 1 343 ? -1.61752 -16.09823 25.95000 1.000 25.33943 377 ALA B N 1
ATOM 5278 C CA . ALA B 1 343 ? -1.89327 -17.35748 25.27935 1.000 28.80375 377 ALA B CA 1
ATOM 5279 C C . ALA B 1 343 ? -3.24935 -17.87749 25.73627 1.000 31.26649 377 ALA B C 1
ATOM 5280 O O . ALA B 1 343 ? -3.53151 -17.93242 26.93209 1.000 27.02277 377 ALA B O 1
ATOM 5282 N N . PHE B 1 344 ? -4.05573 -18.31009 24.79121 1.000 32.39265 378 PHE B N 1
ATOM 5283 C CA . PHE B 1 344 ? -5.42343 -18.68883 25.08858 1.000 33.20893 378 PHE B CA 1
ATOM 5284 C C . PHE B 1 344 ? -5.70331 -20.15700 24.85930 1.000 37.32355 378 PHE B C 1
ATOM 5285 O O . PHE B 1 344 ? -6.53133 -20.73061 25.56555 1.000 35.67233 378 PHE B O 1
ATOM 5293 N N . MET B 1 345 ? -4.99768 -20.79183 23.94323 1.000 34.54008 379 MET B N 1
ATOM 5294 C CA . MET B 1 345 ? -5.27331 -22.16730 23.59780 1.000 34.88022 379 MET B CA 1
ATOM 5295 C C . MET B 1 345 ? -4.03340 -22.76968 22.96184 1.000 35.28700 379 MET B C 1
ATOM 5296 O O . MET B 1 345 ? -3.38140 -22.12056 22.13332 1.000 35.25920 379 MET B O 1
ATOM 5301 N N . ASP B 1 346 ? -3.75002 -24.02074 23.31768 1.000 38.20349 380 ASP B N 1
ATOM 5302 C CA . ASP B 1 346 ? -2.59231 -24.71390 22.76462 1.000 47.51887 380 ASP B CA 1
ATOM 5303 C C . ASP B 1 346 ? -2.65000 -24.79753 21.24936 1.000 41.81823 380 ASP B C 1
ATOM 5304 O O . ASP B 1 346 ? -3.71779 -24.82394 20.62452 1.000 39.99005 380 ASP B O 1
ATOM 5309 N N . ASN B 1 347 ? -1.47270 -24.85642 20.67214 1.000 48.05936 381 ASN B N 1
ATOM 5310 C CA . ASN B 1 347 ? -1.34882 -25.03669 19.24167 1.000 57.12303 381 ASN B CA 1
ATOM 5311 C C . ASN B 1 347 ? -1.80317 -26.44135 18.85042 1.000 61.77815 381 ASN B C 1
ATOM 5312 O O . ASN B 1 347 ? -1.60072 -27.39905 19.61152 1.000 57.62243 381 ASN B O 1
ATOM 5317 N N . PRO B 1 348 ? -2.45773 -26.59178 17.68912 1.000 60.73942 382 PRO B N 1
ATOM 5318 C CA . PRO B 1 348 ? -2.99570 -27.89184 17.26248 1.000 68.18560 382 PRO B CA 1
ATOM 5319 C C . PRO B 1 348 ? -1.90622 -28.91203 16.86576 1.000 69.11895 382 PRO B C 1
ATOM 5320 O O . PRO B 1 348 ? -2.07698 -30.13079 16.99600 1.000 64.74365 382 PRO B O 1
ATOM 5324 N N . ARG C 2 22 ? -6.45529 -12.97487 6.93235 1.000 44.26190 1 ARG C N 1
ATOM 5325 C CA . ARG C 2 22 ? -6.85612 -14.35059 7.19444 1.000 41.90561 1 ARG C CA 1
ATOM 5326 C C . ARG C 2 22 ? -5.70394 -15.26461 7.62546 1.000 43.86296 1 ARG C C 1
ATOM 5327 O O . ARG C 2 22 ? -4.64176 -15.31873 7.02169 1.000 44.75434 1 ARG C O 1
ATOM 5335 N N . ASP C 2 23 ? -5.97949 -16.00477 8.68766 1.000 42.77140 2 ASP C N 1
ATOM 5336 C CA . ASP C 2 23 ? -4.99276 -16.85820 9.32448 1.000 42.43660 2 ASP C CA 1
ATOM 5337 C C . ASP C 2 23 ? -4.67362 -18.07859 8.47207 1.000 42.82978 2 ASP C C 1
ATOM 5338 O O . ASP C 2 23 ? -3.52733 -18.54312 8.46775 1.000 36.06485 2 ASP C O 1
ATOM 5343 N N . GLU C 2 24 ? -5.66345 -18.61768 7.74766 1.000 38.97829 3 GLU C N 1
ATOM 5344 C CA . GLU C 2 24 ? -5.36008 -19.76582 6.90763 1.000 40.87611 3 GLU C CA 1
ATOM 5345 C C . GLU C 2 24 ? -4.38526 -19.39358 5.78503 1.000 39.71913 3 GLU C C 1
ATOM 5346 O O . GLU C 2 24 ? -3.45150 -20.15087 5.48978 1.000 38.63126 3 GLU C O 1
ATOM 5352 N N . ILE C 2 25 ? -4.53884 -18.20387 5.18600 1.000 37.25906 4 ILE C N 1
ATOM 5353 C CA . ILE C 2 25 ? -3.62724 -17.78181 4.12735 1.000 35.82201 4 ILE C CA 1
ATOM 5354 C C . ILE C 2 25 ? -2.21908 -17.61368 4.66373 1.000 35.23482 4 ILE C C 1
ATOM 5355 O O . ILE C 2 25 ? -1.23870 -17.98348 4.00150 1.000 31.89861 4 ILE C O 1
ATOM 5360 N N . LYS C 2 26 ? -2.09461 -16.98956 5.83762 1.000 30.46316 5 LYS C N 1
ATOM 5361 C CA . LYS C 2 26 ? -0.77532 -16.75830 6.40801 1.000 37.44800 5 LYS C CA 1
ATOM 5362 C C . LYS C 2 26 ? -0.07017 -18.08011 6.68226 1.000 35.79624 5 LYS C C 1
ATOM 5363 O O . LYS C 2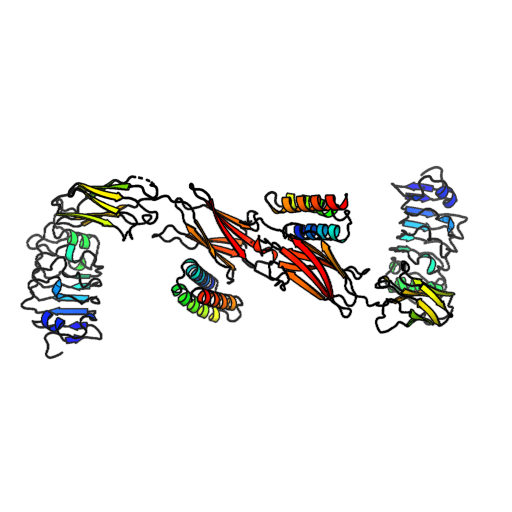 26 ? 1.14703 -18.19624 6.48594 1.000 31.97337 5 LYS C O 1
ATOM 5369 N N . GLU C 2 27 ? -0.80264 -19.06205 7.20356 1.000 29.83114 6 GLU C N 1
ATOM 5370 C CA . GLU C 2 27 ? -0.18077 -20.36774 7.43002 1.000 35.92039 6 GLU C CA 1
ATOM 5371 C C . GLU C 2 27 ? 0.24104 -21.02041 6.11093 1.000 40.40775 6 GLU C C 1
ATOM 5372 O O . GLU C 2 27 ? 1.29456 -21.66410 6.05764 1.000 33.37525 6 GLU C O 1
ATOM 5378 N N . ARG C 2 28 ? -0.53789 -20.82309 5.02527 1.000 36.21787 7 ARG C N 1
ATOM 5379 C CA . ARG C 2 28 ? -0.17733 -21.39794 3.71914 1.000 36.17882 7 ARG C CA 1
ATOM 5380 C C . ARG C 2 28 ? 1.07804 -20.74373 3.14202 1.000 37.80356 7 ARG C C 1
ATOM 5381 O O . ARG C 2 28 ? 1.94020 -21.43081 2.57701 1.000 33.58022 7 ARG C O 1
ATOM 5389 N N . ILE C 2 29 ? 1.20405 -19.41446 3.26396 1.000 36.59806 8 ILE C N 1
ATOM 5390 C CA . ILE C 2 29 ? 2.43179 -18.75598 2.83466 1.000 33.50698 8 ILE C CA 1
ATOM 5391 C C . ILE C 2 29 ? 3.59668 -19.23363 3.69174 1.000 31.64567 8 ILE C C 1
ATOM 5392 O O . ILE C 2 29 ? 4.68364 -19.51244 3.17610 1.000 30.12103 8 ILE C O 1
ATOM 5397 N N . PHE C 2 30 ? 3.38957 -19.30080 5.01742 1.000 31.00486 9 PHE C N 1
ATOM 5398 C CA . PHE C 2 30 ? 4.40803 -19.77693 5.94738 1.000 32.90745 9 PHE C CA 1
ATOM 5399 C C . PHE C 2 30 ? 4.93429 -21.15125 5.52893 1.000 33.85134 9 PHE C C 1
ATOM 5400 O O . PHE C 2 30 ? 6.14714 -21.36156 5.41431 1.000 29.77357 9 PHE C O 1
ATOM 5408 N N . LYS C 2 31 ? 4.02815 -22.09409 5.29673 1.000 28.78640 10 LYS C N 1
ATOM 5409 C CA . LYS C 2 31 ? 4.46313 -23.44045 4.92435 1.000 33.96809 10 LYS C CA 1
ATOM 5410 C C . LYS C 2 31 ? 5.14482 -23.45912 3.55874 1.000 32.48370 10 LYS C C 1
ATOM 5411 O O . LYS C 2 31 ? 6.05215 -24.26648 3.33159 1.000 34.53587 10 LYS C O 1
ATOM 5417 N N . ALA C 2 32 ? 4.70682 -22.62527 2.60731 1.000 32.36789 11 ALA C N 1
ATOM 5418 C CA . ALA C 2 32 ? 5.36909 -22.63902 1.30658 1.000 33.37665 11 ALA C CA 1
ATOM 5419 C C . ALA C 2 32 ? 6.79573 -22.13078 1.42616 1.000 34.10860 11 ALA C C 1
ATOM 5420 O O . ALA C 2 32 ? 7.71621 -22.65363 0.78106 1.000 32.23396 11 ALA C O 1
ATOM 5422 N N . VAL C 2 33 ? 6.99753 -21.10274 2.23796 1.000 31.38129 12 VAL C N 1
ATOM 5423 C CA . VAL C 2 33 ? 8.34775 -20.57071 2.40283 1.000 35.27658 12 VAL C CA 1
ATOM 5424 C C . VAL C 2 33 ? 9.25568 -21.60527 3.10501 1.000 27.18532 12 VAL C C 1
ATOM 5425 O O . VAL C 2 33 ? 10.38459 -21.84596 2.67479 1.000 30.57204 12 VAL C O 1
ATOM 5429 N N . VAL C 2 34 ? 8.77399 -22.26189 4.15562 1.000 31.02836 13 VAL C N 1
ATOM 5430 C CA . VAL C 2 34 ? 9.59805 -23.27951 4.82572 1.000 30.21303 13 VAL C CA 1
ATOM 5431 C C . VAL C 2 34 ? 9.96898 -24.39076 3.83972 1.000 35.77705 13 VAL C C 1
ATOM 5432 O O . VAL C 2 34 ? 11.13948 -24.82126 3.75112 1.000 33.29157 13 VAL C O 1
ATOM 5436 N N . ARG C 2 35 ? 8.99516 -24.83479 3.03909 1.000 30.89123 14 ARG C N 1
ATOM 5437 C CA . ARG C 2 35 ? 9.25279 -25.88454 2.04956 1.000 38.21278 14 ARG C CA 1
ATOM 5438 C C . ARG C 2 35 ? 10.32495 -25.46346 1.06323 1.000 35.51320 14 ARG C C 1
ATOM 5439 O O . ARG C 2 35 ? 11.21435 -26.25724 0.72798 1.000 37.77944 14 ARG C O 1
ATOM 5447 N N . ALA C 2 36 ? 10.25713 -24.21970 0.58411 1.000 35.78296 15 ALA C N 1
ATOM 5448 C CA . ALA C 2 36 ? 11.28531 -23.74313 -0.32653 1.000 38.79957 15 ALA C CA 1
ATOM 5449 C C . ALA C 2 36 ? 12.65188 -23.71862 0.35742 1.000 34.77848 15 ALA C C 1
ATOM 5450 O O . ALA C 2 36 ? 13.64614 -24.14063 -0.22987 1.000 35.88237 15 ALA C O 1
ATOM 5452 N N . ILE C 2 37 ? 12.71366 -23.29913 1.62128 1.000 29.59464 16 ILE C N 1
ATOM 5453 C CA . ILE C 2 37 ? 14.00359 -23.29197 2.32129 1.000 34.28053 16 ILE C CA 1
ATOM 5454 C C . ILE C 2 37 ? 14.55215 -24.72078 2.44932 1.000 35.26113 16 ILE C C 1
ATOM 5455 O O . ILE C 2 37 ? 15.70030 -25.01190 2.06120 1.000 33.37373 16 ILE C O 1
ATOM 5460 N N . VAL C 2 38 ? 13.73545 -25.64176 2.97628 1.000 36.64779 17 VAL C N 1
ATOM 5461 C CA . VAL C 2 38 ? 14.27857 -26.96456 3.30716 1.000 32.77042 17 VAL C CA 1
ATOM 5462 C C . VAL C 2 38 ? 14.41089 -27.86661 2.10137 1.000 38.58485 17 VAL C C 1
ATOM 5463 O O . VAL C 2 38 ? 15.17092 -28.83572 2.16038 1.000 45.20827 17 VAL C O 1
ATOM 5467 N N . THR C 2 39 ? 13.70321 -27.60270 1.00560 1.000 40.63213 18 THR C N 1
ATOM 5468 C CA . THR C 2 39 ? 13.91724 -28.39568 -0.19300 1.000 42.20100 18 THR C CA 1
ATOM 5469 C C . THR C 2 39 ? 14.79351 -27.69719 -1.21702 1.000 47.11134 18 THR C C 1
ATOM 5470 O O . THR C 2 39 ? 15.29207 -28.35583 -2.12162 1.000 49.09909 18 THR C O 1
ATOM 5474 N N . GLY C 2 40 ? 15.01607 -26.39146 -1.08270 1.000 47.62855 19 GLY C N 1
ATOM 5475 C CA . GLY C 2 40 ? 15.71405 -25.65847 -2.11731 1.000 46.03799 19 GLY C CA 1
ATOM 5476 C C . GLY C 2 40 ? 14.92469 -25.46933 -3.38534 1.000 50.50113 19 GLY C C 1
ATOM 5477 O O . GLY C 2 40 ? 15.50095 -25.07930 -4.39668 1.000 59.47543 19 GLY C O 1
ATOM 5478 N N . ASN C 2 41 ? 13.60599 -25.68309 -3.35802 1.000 50.50312 20 ASN C N 1
ATOM 5479 C CA . ASN C 2 41 ? 12.80399 -25.58107 -4.56936 1.000 60.61547 20 ASN C CA 1
ATOM 5480 C C . ASN C 2 41 ? 12.07830 -24.24502 -4.62573 1.000 59.29387 20 ASN C C 1
ATOM 5481 O O . ASN C 2 41 ? 11.08822 -24.06079 -3.90844 1.000 62.55491 20 ASN C O 1
ATOM 5486 N N . PRO C 2 42 ? 12.47946 -23.32116 -5.49854 1.000 66.83097 21 PRO C N 1
ATOM 5487 C CA . PRO C 2 42 ? 11.81388 -22.01352 -5.55750 1.000 63.53419 21 PRO C CA 1
ATOM 5488 C C . PRO C 2 42 ? 10.42425 -22.06011 -6.17013 1.000 66.17919 21 PRO C C 1
ATOM 5489 O O . PRO C 2 42 ? 9.72440 -21.04157 -6.12807 1.000 65.23741 21 PRO C O 1
ATOM 5493 N N . GLU C 2 43 ? 10.00624 -23.19226 -6.74244 1.000 67.44072 22 GLU C N 1
ATOM 5494 C CA . GLU C 2 43 ? 8.63947 -23.30278 -7.23953 1.000 67.37089 22 GLU C CA 1
ATOM 5495 C C . GLU C 2 43 ? 7.63285 -23.01228 -6.13396 1.000 66.72732 22 GLU C C 1
ATOM 5496 O O . GLU C 2 43 ? 6.59121 -22.39392 -6.37556 1.000 69.38442 22 GLU C O 1
ATOM 5502 N N . GLN C 2 44 ? 7.93977 -23.43921 -4.90453 1.000 61.76459 23 GLN C N 1
ATOM 5503 C CA A GLN C 2 44 ? 7.07749 -23.13603 -3.76907 0.502 59.85916 23 GLN C CA 1
ATOM 5504 C CA B GLN C 2 44 ? 7.08143 -23.13599 -3.76595 0.498 59.85312 23 GLN C CA 1
ATOM 5505 C C . GLN C 2 44 ? 6.94393 -21.63590 -3.52331 1.000 58.39481 23 GLN C C 1
ATOM 5506 O O . GLN C 2 44 ? 5.97134 -21.20912 -2.89076 1.000 56.80559 23 GLN C O 1
ATOM 5517 N N . LEU C 2 45 ? 7.88880 -20.82453 -4.00478 1.000 58.64433 24 LEU C N 1
ATOM 5518 C CA . LEU C 2 45 ? 7.82003 -19.39584 -3.73378 1.000 56.68512 24 LEU C CA 1
ATOM 5519 C C . LEU C 2 45 ? 6.81782 -18.67835 -4.61699 1.000 59.76639 24 LEU C C 1
ATOM 5520 O O . LEU C 2 45 ? 6.35356 -17.59383 -4.24380 1.000 61.96069 24 LEU C O 1
ATOM 5525 N N . LYS C 2 46 ? 6.48610 -19.23663 -5.78570 1.000 63.90367 25 LYS C N 1
ATOM 5526 C CA . LYS C 2 46 ? 5.47962 -18.59730 -6.63081 1.000 59.12863 25 LYS C CA 1
ATOM 5527 C C . LYS C 2 46 ? 4.10350 -18.68341 -5.98752 1.000 57.60807 25 LYS C C 1
ATOM 5528 O O . LYS C 2 46 ? 3.30321 -17.74357 -6.07913 1.000 56.77749 25 LYS C O 1
ATOM 5530 N N . GLU C 2 47 ? 3.82788 -19.79956 -5.30747 1.000 57.90563 26 GLU C N 1
ATOM 5531 C CA . GLU C 2 47 ? 2.57363 -19.93738 -4.58150 1.000 59.59573 26 GLU C CA 1
ATOM 5532 C C . GLU C 2 47 ? 2.51901 -18.97994 -3.39839 1.000 56.61985 26 GLU C C 1
ATOM 5533 O O . GLU C 2 47 ? 1.47998 -18.35850 -3.14075 1.000 56.54623 26 GLU C O 1
ATOM 5539 N N . ALA C 2 48 ? 3.63220 -18.82323 -2.68531 1.000 52.36774 27 ALA C N 1
ATOM 5540 C CA . ALA C 2 48 ? 3.64950 -17.89320 -1.56661 1.000 51.23740 27 ALA C CA 1
ATOM 5541 C C . ALA C 2 48 ? 3.33789 -16.46620 -2.02597 1.000 52.87659 27 ALA C C 1
ATOM 5542 O O . ALA C 2 48 ? 2.62544 -15.72891 -1.33787 1.000 44.92728 27 ALA C O 1
ATOM 5544 N N . LYS C 2 49 ? 3.85755 -16.07530 -3.19537 1.000 51.65865 28 LYS C N 1
ATOM 5545 C CA . LYS C 2 49 ? 3.63530 -14.73983 -3.74222 1.000 50.63284 28 LYS C CA 1
ATOM 5546 C C . LYS C 2 49 ? 2.16679 -14.52256 -4.09728 1.000 50.22058 28 LYS C C 1
ATOM 5547 O O . LYS C 2 49 ? 1.58462 -13.46945 -3.79313 1.000 47.81988 28 LYS C O 1
ATOM 5553 N N . LYS C 2 50 ? 1.55825 -15.49638 -4.77297 1.000 51.24044 29 LYS C N 1
ATOM 5554 C CA . LYS C 2 50 ? 0.15736 -15.34859 -5.14855 1.000 52.75822 29 LYS C CA 1
ATOM 5555 C C . LYS C 2 50 ? -0.73237 -15.30706 -3.90980 1.000 45.43566 29 LYS C C 1
ATOM 5556 O O . LYS C 2 50 ? -1.67510 -14.51241 -3.83048 1.000 44.24696 29 LYS C O 1
ATOM 5558 N N . LEU C 2 51 ? -0.43644 -16.13938 -2.91506 1.000 49.03576 30 LEU C N 1
ATOM 5559 C CA . LEU C 2 51 ? -1.18969 -16.07244 -1.67502 1.000 40.33893 30 LEU C CA 1
ATOM 5560 C C . LEU C 2 51 ? -0.94745 -14.73862 -0.95998 1.000 45.97796 30 LEU C C 1
ATOM 5561 O O . LEU C 2 51 ? -1.86374 -14.17637 -0.34328 1.000 40.09955 30 LEU C O 1
ATOM 5566 N N . LEU C 2 52 ? 0.27333 -14.19887 -1.04809 1.000 43.44007 31 LEU C N 1
ATOM 5567 C CA . LEU C 2 52 ? 0.55093 -12.92480 -0.38286 1.000 42.93492 31 LEU C CA 1
ATOM 5568 C C . LEU C 2 52 ? -0.28596 -11.78359 -0.98550 1.000 46.28096 31 LEU C C 1
ATOM 5569 O O . LEU C 2 52 ? -0.77692 -10.90918 -0.25689 1.000 43.43263 31 LEU C O 1
ATOM 5574 N N . GLU C 2 53 ? -0.47771 -11.78859 -2.31124 1.000 49.43093 32 GLU C N 1
ATOM 5575 C CA . GLU C 2 53 ? -1.29532 -10.74949 -2.94446 1.000 45.40467 32 GLU C CA 1
ATOM 5576 C C . GLU C 2 53 ? -2.75274 -10.86688 -2.52529 1.000 42.03790 32 GLU C C 1
ATOM 5577 O O . GLU C 2 53 ? -3.42669 -9.84841 -2.34950 1.000 48.96866 32 GLU C O 1
ATOM 5583 N N . LYS C 2 54 ? -3.23799 -12.08568 -2.30416 1.000 42.83335 33 LYS C N 1
ATOM 5584 C CA . LYS C 2 54 ? -4.57742 -12.24709 -1.74815 1.000 50.58025 33 LYS C CA 1
ATOM 5585 C C . LYS C 2 54 ? -4.62624 -11.79583 -0.28799 1.000 46.36726 33 LYS C C 1
ATOM 5586 O O . LYS C 2 54 ? -5.60879 -11.18266 0.14194 1.000 49.30099 33 LYS C O 1
ATOM 5592 N N . LEU C 2 55 ? -3.58621 -12.09548 0.49554 1.000 40.41692 34 LEU C N 1
ATOM 5593 C CA . LEU C 2 55 ? -3.56310 -11.61810 1.87749 1.000 44.08994 34 LEU C CA 1
ATOM 5594 C C . LEU C 2 55 ? -3.63073 -10.09224 1.94099 1.000 44.44282 34 LEU C C 1
ATOM 5595 O O . LEU C 2 55 ? -4.37792 -9.52744 2.75474 1.000 43.36712 34 LEU C O 1
ATOM 5600 N N . LYS C 2 56 ? -2.85629 -9.41441 1.08743 1.000 37.88830 35 LYS C N 1
ATOM 5601 C CA . LYS C 2 56 ? -2.81431 -7.95915 1.10323 1.000 47.22769 35 LYS C CA 1
ATOM 5602 C C . LYS C 2 56 ? -4.17082 -7.37228 0.74378 1.000 51.51150 35 LYS C C 1
ATOM 5603 O O . LYS C 2 56 ? -4.57493 -6.34194 1.29654 1.000 50.93267 35 LYS C O 1
ATOM 5609 N N . LYS C 2 57 ? -4.89830 -8.01047 -0.17406 1.000 47.90477 36 LYS C N 1
ATOM 5610 C CA . LYS C 2 57 ? -6.20867 -7.45861 -0.51774 1.000 51.15616 36 LYS C CA 1
ATOM 5611 C C . LYS C 2 57 ? -7.18813 -7.56240 0.64363 1.000 51.53483 36 LYS C C 1
ATOM 5612 O O . LYS C 2 57 ? -8.01999 -6.67002 0.82711 1.000 57.55804 36 LYS C O 1
ATOM 5618 N N . LEU C 2 58 ? -7.07722 -8.60878 1.46109 1.000 48.92541 37 LEU C N 1
ATOM 5619 C CA . LEU C 2 58 ? -8.03032 -8.82354 2.54907 1.000 49.78999 37 LEU C CA 1
ATOM 5620 C C . LEU C 2 58 ? -7.84161 -7.82981 3.69131 1.000 51.33042 37 LEU C C 1
ATOM 5621 O O . LEU C 2 58 ? -8.78261 -7.58367 4.45543 1.000 49.64325 37 LEU C O 1
ATOM 5626 N N . GLY C 2 59 ? -6.63768 -7.28061 3.85153 1.000 49.06767 38 GLY C N 1
ATOM 5627 C CA . GLY C 2 59 ? -6.38642 -6.38090 4.96539 1.000 50.75608 38 GLY C CA 1
ATOM 5628 C C . GLY C 2 59 ? -5.16186 -5.52527 4.74298 1.000 46.69028 38 GLY C C 1
ATOM 5629 O O . GLY C 2 59 ? -4.04819 -5.91971 5.10029 1.000 37.91528 38 GLY C O 1
ATOM 5630 N N . ARG C 2 60 ? -5.36965 -4.35100 4.13573 1.000 47.94497 39 ARG C N 1
ATOM 5631 C CA . ARG C 2 60 ? -4.27174 -3.49544 3.69590 1.000 40.02511 39 ARG C CA 1
ATOM 5632 C C . ARG C 2 60 ? -3.43076 -2.94523 4.83568 1.000 41.91408 39 ARG C C 1
ATOM 5633 O O . ARG C 2 60 ? -2.33393 -2.43765 4.56584 1.000 41.12756 39 ARG C O 1
ATOM 5641 N N . LEU C 2 61 ? -3.92090 -2.99110 6.08164 1.000 36.17656 40 LEU C N 1
ATOM 5642 C CA . LEU C 2 61 ? -3.19277 -2.45017 7.22246 1.000 37.37776 40 LEU C CA 1
ATOM 5643 C C . LEU C 2 61 ? -2.39548 -3.52363 7.95657 1.000 39.18584 40 LEU C C 1
ATOM 5644 O O . LEU C 2 61 ? -1.70322 -3.22577 8.94242 1.000 34.63382 40 LEU C O 1
ATOM 5649 N N . ASP C 2 62 ? -2.41792 -4.75205 7.46599 1.000 35.27118 41 ASP C N 1
ATOM 5650 C CA . ASP C 2 62 ? -1.76398 -5.84501 8.17208 1.000 32.72345 41 ASP C CA 1
ATOM 5651 C C . ASP C 2 62 ? -0.25612 -5.64039 8.10702 1.000 33.62706 41 ASP C C 1
ATOM 5652 O O . ASP C 2 62 ? 0.30592 -5.47496 7.01779 1.000 36.89431 41 ASP C O 1
ATOM 5657 N N . GLN C 2 63 ? 0.39965 -5.58900 9.26574 1.000 30.42691 42 GLN C N 1
ATOM 5658 C CA . GLN C 2 63 ? 1.83840 -5.34083 9.25028 1.000 33.57448 42 GLN C CA 1
ATOM 5659 C C . GLN C 2 63 ? 2.64192 -6.59710 8.95574 1.000 34.06950 42 GLN C C 1
ATOM 5660 O O . GLN C 2 63 ? 3.81953 -6.48840 8.62958 1.000 37.95361 42 GLN C O 1
ATOM 5666 N N . ASP C 2 64 ? 2.01753 -7.77694 8.98248 1.000 34.10844 43 ASP C N 1
ATOM 5667 C CA . ASP C 2 64 ? 2.76081 -8.99951 8.68418 1.000 34.09109 43 ASP C CA 1
ATOM 5668 C C . ASP C 2 64 ? 3.07997 -9.14512 7.20977 1.000 36.24899 43 ASP C C 1
ATOM 5669 O O . ASP C 2 64 ? 4.10082 -9.76167 6.86774 1.000 39.75239 43 ASP C O 1
ATOM 5674 N N . ALA C 2 65 ? 2.24248 -8.58386 6.32343 1.000 33.62129 44 ALA C N 1
ATOM 5675 C CA . ALA C 2 65 ? 2.47327 -8.72789 4.88617 1.000 33.22128 44 ALA C CA 1
ATOM 5676 C C . ALA C 2 65 ? 3.88222 -8.27395 4.49882 1.000 36.19087 44 ALA C C 1
ATOM 5677 O O . ALA C 2 65 ? 4.54313 -8.94406 3.71091 1.000 35.53532 44 ALA C O 1
ATOM 5679 N N . LYS C 2 66 ? 4.38246 -7.16495 5.07348 1.000 34.84690 45 LYS C N 1
ATOM 5680 C CA . LYS C 2 66 ? 5.75623 -6.74524 4.78973 1.000 33.53332 45 LYS C CA 1
ATOM 5681 C C . LYS C 2 66 ? 6.75043 -7.82534 5.20161 1.000 35.93924 45 LYS C C 1
ATOM 5682 O O . LYS C 2 66 ? 7.79878 -7.98787 4.55850 1.000 34.67237 45 LYS C O 1
ATOM 5684 N N . LYS C 2 67 ? 6.47022 -8.53632 6.30149 1.000 32.54698 46 LYS C N 1
ATOM 5685 C CA . LYS C 2 67 ? 7.39163 -9.58362 6.74389 1.000 33.31250 46 LYS C CA 1
ATOM 5686 C C . LYS C 2 67 ? 7.37884 -10.75673 5.77649 1.000 34.53017 46 LYS C C 1
ATOM 5687 O O . LYS C 2 67 ? 8.44919 -11.27205 5.39934 1.000 36.20021 46 LYS C O 1
ATOM 5693 N N . PHE C 2 68 ? 6.18853 -11.16055 5.31615 1.000 32.11429 47 PHE C N 1
ATOM 5694 C CA . PHE C 2 68 ? 6.12720 -12.21737 4.30453 1.000 36.18256 47 PHE C CA 1
ATOM 5695 C C . PHE C 2 68 ? 6.85305 -11.80703 3.03896 1.000 35.55679 47 PHE C C 1
ATOM 5696 O O . PHE C 2 68 ? 7.63487 -12.58757 2.48448 1.000 35.23572 47 PHE C O 1
ATOM 5704 N N . GLU C 2 69 ? 6.63763 -10.56856 2.57276 1.000 34.87123 48 GLU C N 1
ATOM 5705 C CA . GLU C 2 69 ? 7.32006 -10.13344 1.36638 1.000 37.16626 48 GLU C CA 1
ATOM 5706 C C . GLU C 2 69 ? 8.82996 -10.19412 1.54113 1.000 36.77792 48 GLU C C 1
ATOM 5707 O O . GLU C 2 69 ? 9.54695 -10.68172 0.66224 1.000 39.57300 48 GLU C O 1
ATOM 5713 N N . LYS C 2 70 ? 9.33213 -9.68784 2.66817 1.000 38.39031 49 LYS C N 1
ATOM 5714 C CA . LYS C 2 70 ? 10.77056 -9.72696 2.92259 1.000 39.08058 49 LYS C CA 1
ATOM 5715 C C . LYS C 2 70 ? 11.27330 -11.16732 2.99198 1.000 42.10152 49 LYS C C 1
ATOM 5716 O O . LYS C 2 70 ? 12.33394 -11.49830 2.43498 1.000 38.30897 49 LYS C O 1
ATOM 5722 N N . ALA C 2 71 ? 10.50862 -12.04180 3.65021 1.000 40.62183 50 ALA C N 1
ATOM 5723 C CA . ALA C 2 71 ? 10.91635 -13.43758 3.78976 1.000 36.06329 50 ALA C CA 1
ATOM 5724 C C . ALA C 2 71 ? 11.01685 -14.10757 2.43142 1.000 34.46280 50 ALA C C 1
ATOM 5725 O O . ALA C 2 71 ? 11.98724 -14.81465 2.15153 1.000 34.59016 50 ALA C O 1
ATOM 5727 N N . ILE C 2 72 ? 10.02615 -13.88195 1.56584 1.000 38.61242 51 ILE C N 1
ATOM 5728 C CA . ILE C 2 72 ? 10.03318 -14.46236 0.22338 1.000 38.72573 51 ILE C CA 1
ATOM 5729 C C . ILE C 2 72 ? 11.24268 -13.97388 -0.56865 1.000 44.52236 51 ILE C C 1
ATOM 5730 O O . ILE C 2 72 ? 11.93264 -14.75847 -1.23441 1.000 46.36634 51 ILE C O 1
ATOM 5735 N N . ARG C 2 73 ? 11.51863 -12.67615 -0.51122 1.000 41.28721 52 ARG C N 1
ATOM 5736 C CA . ARG C 2 73 ? 12.67509 -12.14677 -1.21818 1.000 42.83132 52 ARG C CA 1
ATOM 5737 C C . ARG C 2 73 ? 13.96362 -12.72843 -0.65588 1.000 44.24098 52 ARG C C 1
ATOM 5738 O O . ARG C 2 73 ? 14.86652 -13.10810 -1.41160 1.000 47.39783 52 ARG C O 1
ATOM 5746 N N . GLN C 2 74 ? 14.05918 -12.81585 0.66812 1.000 42.12067 53 GLN C N 1
ATOM 5747 C CA . GLN C 2 74 ? 15.26296 -13.35528 1.29539 1.000 48.63222 53 GLN C CA 1
ATOM 5748 C C . GLN C 2 74 ? 15.49446 -14.81466 0.89763 1.000 53.74522 53 GLN C C 1
ATOM 5749 O O . GLN C 2 74 ? 16.64255 -15.23663 0.69640 1.000 58.69897 53 GLN C O 1
ATOM 5755 N N . VAL C 2 75 ? 14.42104 -15.60025 0.76510 1.000 50.36356 54 VAL C N 1
ATOM 5756 C CA . VAL C 2 75 ? 14.58198 -16.99228 0.36412 1.000 53.75343 54 VAL C CA 1
ATOM 5757 C C . VAL C 2 75 ? 14.97758 -17.09500 -1.10328 1.000 58.36643 54 VAL C C 1
ATOM 5758 O O . VAL C 2 75 ? 15.86736 -17.87659 -1.46593 1.000 61.34234 54 VAL C O 1
ATOM 5762 N N . GLU C 2 76 ? 14.33545 -16.31149 -1.97253 1.000 53.59458 55 GLU C N 1
ATOM 5763 C CA . GLU C 2 76 ? 14.72322 -16.32077 -3.38106 1.000 56.55436 55 GLU C CA 1
ATOM 5764 C 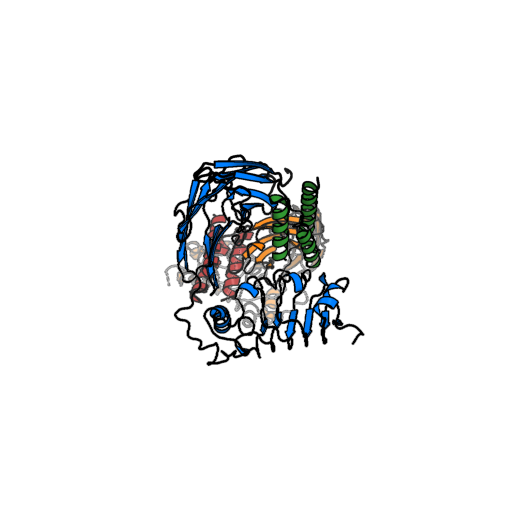C . GLU C 2 76 ? 16.18423 -15.92415 -3.56073 1.000 63.85034 55 GLU C C 1
ATOM 5765 O O . GLU C 2 76 ? 16.86356 -16.43555 -4.46156 1.000 70.69016 55 GLU C O 1
ATOM 5771 N N . LYS C 2 77 ? 16.69485 -15.01252 -2.72495 1.000 61.71870 56 LYS C N 1
ATOM 5772 C CA . LYS C 2 77 ? 18.08903 -14.60316 -2.89316 1.000 68.12501 56 LYS C CA 1
ATOM 5773 C C . LYS C 2 77 ? 19.03890 -15.77184 -2.63966 1.000 76.17884 56 LYS C C 1
ATOM 5774 O O . LYS C 2 77 ? 19.94046 -16.03853 -3.44470 1.000 79.67931 56 LYS C O 1
ATOM 5776 N N . ARG C 2 78 ? 18.85391 -16.48093 -1.52177 1.000 76.89019 57 ARG C N 1
ATOM 5777 C CA . ARG C 2 78 ? 19.69321 -17.64208 -1.23134 1.000 81.88685 57 ARG C CA 1
ATOM 5778 C C . ARG C 2 78 ? 19.56907 -18.71393 -2.30827 1.000 85.65205 57 ARG C C 1
ATOM 5779 O O . ARG C 2 78 ? 20.56693 -19.33414 -2.69482 1.000 88.55677 57 ARG C O 1
ATOM 5787 N N . LEU C 2 79 ? 18.35412 -18.94476 -2.80965 1.000 75.05691 58 LEU C N 1
ATOM 5788 C CA . LEU C 2 79 ? 18.15433 -20.01879 -3.77497 1.000 74.05485 58 LEU C CA 1
ATOM 5789 C C . LEU C 2 79 ? 18.75257 -19.67397 -5.13738 1.000 82.37262 58 LEU C C 1
ATOM 5790 O O . LEU C 2 79 ? 19.26108 -20.56462 -5.83293 1.000 85.64400 58 LEU C O 1
ATOM 5795 N N . ARG C 2 80 ? 18.72256 -18.39394 -5.52656 1.000 81.61621 59 ARG C N 1
ATOM 5796 C CA . ARG C 2 80 ? 19.25705 -17.99074 -6.82474 1.000 86.96159 59 ARG C CA 1
ATOM 5797 C C . ARG C 2 80 ? 20.78079 -17.95901 -6.81683 1.000 90.86947 59 ARG C C 1
ATOM 5798 O O . ARG C 2 80 ? 21.42028 -18.44894 -7.75703 1.000 99.35528 59 ARG C O 1
ATOM 5800 N N . SER C 2 81 ? 21.37825 -17.39059 -5.77314 1.000 90.39314 60 SER C N 1
ATOM 5801 C CA . SER C 2 81 ? 22.83395 -17.34093 -5.66935 1.000 95.98295 60 SER C CA 1
ATOM 5802 C C . SER C 2 81 ? 23.37128 -18.59431 -4.98424 1.000 95.37641 60 SER C C 1
ATOM 5803 O O . SER C 2 81 ? 24.05467 -18.51401 -3.96798 1.000 100.01026 60 SER C O 1
ATOM 5806 N N . ARG D 2 22 ? -27.27122 -17.66615 35.02693 1.000 54.39779 1 ARG D N 1
ATOM 5807 C CA . ARG D 2 22 ? -27.76385 -16.32503 34.75975 1.000 50.07333 1 ARG D CA 1
ATOM 5808 C C . ARG D 2 22 ? -26.66025 -15.34555 34.32769 1.000 44.49041 1 ARG D C 1
ATOM 5809 O O . ARG D 2 22 ? -25.61186 -15.19155 34.97818 1.000 40.89446 1 ARG D O 1
ATOM 5817 N N . ASP D 2 23 ? -26.97329 -14.63814 33.23985 1.000 40.90953 2 ASP D N 1
ATOM 5818 C CA . ASP D 2 23 ? -26.01257 -13.77236 32.58154 1.000 42.31511 2 ASP D CA 1
ATOM 5819 C C . ASP D 2 23 ? -25.67227 -12.54521 33.42614 1.000 42.21306 2 ASP D C 1
ATOM 5820 O O . ASP D 2 23 ? -24.52168 -12.08601 33.41902 1.000 35.21865 2 ASP D O 1
ATOM 5825 N N . GLU D 2 24 ? -26.64979 -12.00614 34.15875 1.000 39.89549 3 GLU D N 1
ATOM 5826 C CA . GLU D 2 24 ? -26.39447 -10.84373 35.00182 1.000 38.46600 3 GLU D CA 1
ATOM 5827 C C . GLU D 2 24 ? -25.44281 -11.18384 36.13841 1.000 40.61642 3 GLU D C 1
ATOM 5828 O O . GLU D 2 24 ? -24.60409 -10.36056 36.51712 1.000 36.38160 3 GLU D O 1
ATOM 5834 N N . ILE D 2 25 ? -25.58509 -12.38009 36.71468 1.000 34.97955 4 ILE D N 1
ATOM 5835 C CA . ILE D 2 25 ? -24.68006 -12.85097 37.75456 1.000 37.03506 4 ILE D CA 1
ATOM 5836 C C . ILE D 2 25 ? -23.27831 -12.99141 37.18950 1.000 37.35476 4 ILE D C 1
ATOM 5837 O O . ILE D 2 25 ? -22.28700 -12.58802 37.81364 1.000 35.59589 4 ILE D O 1
ATOM 5842 N N . LYS D 2 26 ? -23.17026 -13.56683 35.99476 1.000 34.03109 5 LYS D N 1
ATOM 5843 C CA . LYS D 2 26 ? -21.85893 -13.73750 35.38395 1.000 33.84027 5 LYS D CA 1
ATOM 5844 C C . LYS D 2 26 ? -21.17232 -12.38459 35.15354 1.000 36.94380 5 LYS D C 1
ATOM 5845 O O . LYS D 2 26 ? -19.97115 -12.23837 35.43562 1.000 32.17677 5 LYS D O 1
ATOM 5851 N N . GLU D 2 27 ? -21.91566 -11.37970 34.65538 1.000 32.28375 6 GLU D N 1
ATOM 5852 C CA . GLU D 2 27 ? -21.29465 -10.06550 34.46687 1.000 37.58812 6 GLU D CA 1
ATOM 5853 C C . GLU D 2 27 ? -20.88895 -9.45415 35.80130 1.000 36.21886 6 GLU D C 1
ATOM 5854 O O . GLU D 2 27 ? -19.81778 -8.84656 35.89311 1.000 34.26939 6 GLU D O 1
ATOM 5860 N N . ARG D 2 28 ? -21.69609 -9.65423 36.86308 1.000 33.87076 7 ARG D N 1
ATOM 5861 C CA . ARG D 2 28 ? -21.32545 -9.09883 38.16630 1.000 35.46712 7 ARG D CA 1
ATOM 5862 C C . ARG D 2 28 ? -20.05430 -9.76464 38.71476 1.000 35.58369 7 ARG D C 1
ATOM 5863 O O . ARG D 2 28 ? -19.17504 -9.07724 39.24564 1.000 31.57971 7 ARG D O 1
ATOM 5871 N N . ILE D 2 29 ? -19.90526 -11.08688 38.55435 1.000 31.41202 8 ILE D N 1
ATOM 5872 C CA . ILE D 2 29 ? -18.67047 -11.74725 38.99867 1.000 34.05716 8 ILE D CA 1
ATOM 5873 C C . ILE D 2 29 ? -17.47479 -11.25298 38.19399 1.000 36.64508 8 ILE D C 1
ATOM 5874 O O . ILE D 2 29 ? -16.40464 -10.94943 38.75009 1.000 35.61949 8 ILE D O 1
ATOM 5879 N N . PHE D 2 30 ? -17.63342 -11.21255 36.86894 1.000 30.02203 9 PHE D N 1
ATOM 5880 C CA . PHE D 2 30 ? -16.60269 -10.71445 35.97514 1.000 32.53467 9 PHE D CA 1
ATOM 5881 C C . PHE D 2 30 ? -16.12680 -9.33422 36.41612 1.000 30.88733 9 PHE D C 1
ATOM 5882 O O . PHE D 2 30 ? -14.92099 -9.10078 36.56522 1.000 30.34617 9 PHE D O 1
ATOM 5890 N N . LYS D 2 31 ? -17.06355 -8.41393 36.65254 1.000 29.93605 10 LYS D N 1
ATOM 5891 C CA . LYS D 2 31 ? -16.66881 -7.05750 37.01716 1.000 35.47847 10 LYS D CA 1
ATOM 5892 C C . LYS D 2 31 ? -15.96756 -7.02935 38.37329 1.000 36.90233 10 LYS D C 1
ATOM 5893 O O . LYS D 2 31 ? -14.99796 -6.26975 38.56772 1.000 35.43991 10 LYS D O 1
ATOM 5899 N N . ALA D 2 32 ? -16.41083 -7.86479 39.31464 1.000 32.18185 11 ALA D N 1
ATOM 5900 C CA . ALA D 2 32 ? -15.76988 -7.89566 40.62388 1.000 39.08151 11 ALA D CA 1
ATOM 5901 C C . ALA D 2 32 ? -14.33063 -8.38810 40.52006 1.000 38.01025 11 ALA D C 1
ATOM 5902 O O . ALA D 2 32 ? -13.44000 -7.88289 41.22191 1.000 36.48485 11 ALA D O 1
ATOM 5904 N N . VAL D 2 33 ? -14.08688 -9.37419 39.65354 1.000 31.16314 12 VAL D N 1
ATOM 5905 C CA . VAL D 2 33 ? -12.74183 -9.90892 39.47827 1.000 33.27645 12 VAL D CA 1
ATOM 5906 C C . VAL D 2 33 ? -11.82219 -8.88203 38.81676 1.000 33.77324 12 VAL D C 1
ATOM 5907 O O . VAL D 2 33 ? -10.68155 -8.68420 39.24268 1.000 35.52730 12 VAL D O 1
ATOM 5911 N N . VAL D 2 34 ? -12.29808 -8.22615 37.76345 1.000 30.92710 13 VAL D N 1
ATOM 5912 C CA . VAL D 2 34 ? -11.48956 -7.22780 37.08860 1.000 33.69294 13 VAL D CA 1
ATOM 5913 C C . VAL D 2 34 ? -11.15055 -6.08934 38.04751 1.000 38.24938 13 VAL D C 1
ATOM 5914 O O . VAL D 2 34 ? -9.99095 -5.64673 38.12523 1.000 32.96600 13 VAL D O 1
ATOM 5918 N N . ARG D 2 35 ? -12.14415 -5.63117 38.82448 1.000 33.66440 14 ARG D N 1
ATOM 5919 C CA . ARG D 2 35 ? -11.90074 -4.56722 39.80163 1.000 38.40666 14 ARG D CA 1
ATOM 5920 C C . ARG D 2 35 ? -10.81807 -4.97098 40.77955 1.000 36.47295 14 ARG D C 1
ATOM 5921 O O . ARG D 2 35 ? -9.97035 -4.15025 41.15123 1.000 37.95645 14 ARG D O 1
ATOM 5929 N N . ALA D 2 36 ? -10.85116 -6.21775 41.24002 1.000 34.71053 15 ALA D N 1
ATOM 5930 C CA . ALA D 2 36 ? -9.83121 -6.66038 42.18368 1.000 42.92151 15 ALA D CA 1
ATOM 5931 C C . ALA D 2 36 ? -8.44399 -6.64167 41.54306 1.000 42.18518 15 ALA D C 1
ATOM 5932 O O . ALA D 2 36 ? -7.45570 -6.25529 42.18607 1.000 40.66028 15 ALA D O 1
ATOM 5934 N N . ILE D 2 37 ? -8.35423 -7.06151 40.27718 1.000 35.62851 16 ILE D N 1
ATOM 5935 C CA . ILE D 2 37 ? -7.06002 -7.08542 39.59826 1.000 42.04458 16 ILE D CA 1
ATOM 5936 C C . ILE D 2 37 ? -6.50837 -5.67598 39.46477 1.000 38.99929 16 ILE D C 1
ATOM 5937 O O . ILE D 2 37 ? -5.35908 -5.40739 39.82175 1.000 36.06093 16 ILE D O 1
ATOM 5942 N N . VAL D 2 38 ? -7.30792 -4.76937 38.90902 1.000 37.61211 17 VAL D N 1
ATOM 5943 C CA . VAL D 2 38 ? -6.78562 -3.45827 38.55553 1.000 34.63198 17 VAL D CA 1
ATOM 5944 C C . VAL D 2 38 ? -6.63941 -2.56239 39.76199 1.000 42.04549 17 VAL D C 1
ATOM 5945 O O . VAL D 2 38 ? -5.90909 -1.56544 39.68023 1.000 45.10508 17 VAL D O 1
ATOM 5949 N N . THR D 2 39 ? -7.32807 -2.86406 40.86908 1.000 43.42035 18 THR D N 1
ATOM 5950 C CA . THR D 2 39 ? -7.16954 -2.06941 42.08143 1.000 45.41070 18 THR D CA 1
ATOM 5951 C C . THR D 2 39 ? -6.30075 -2.74957 43.11624 1.000 47.41180 18 THR D C 1
ATOM 5952 O O . THR D 2 39 ? -5.90972 -2.10629 44.08739 1.000 42.27313 18 THR D O 1
ATOM 5956 N N . GLY D 2 40 ? -6.04472 -4.04181 42.96094 1.000 46.12073 19 GLY D N 1
ATOM 5957 C CA . GLY D 2 40 ? -5.31723 -4.75176 43.98250 1.000 49.84420 19 GLY D CA 1
ATOM 5958 C C . GLY D 2 40 ? -6.08454 -4.91357 45.26488 1.000 53.69900 19 GLY D C 1
ATOM 5959 O O . GLY D 2 40 ? -5.48790 -5.21738 46.29571 1.000 57.56027 19 GLY D O 1
ATOM 5960 N N . ASN D 2 41 ? -7.39644 -4.70715 45.23783 1.000 52.42495 20 ASN D N 1
ATOM 5961 C CA . ASN D 2 41 ? -8.19392 -4.78421 46.44988 1.000 56.31609 20 ASN D CA 1
ATOM 5962 C C . ASN D 2 41 ? -8.93027 -6.11629 46.50739 1.000 60.46360 20 ASN D C 1
ATOM 5963 O O . ASN D 2 41 ? -9.89381 -6.32366 45.74412 1.000 61.37845 20 ASN D O 1
ATOM 5968 N N . PRO D 2 42 ? -8.54802 -7.02572 47.40599 1.000 64.57844 21 PRO D N 1
ATOM 5969 C CA . PRO D 2 42 ? -9.22903 -8.32486 47.48359 1.000 62.77643 21 PRO D CA 1
ATOM 5970 C C . PRO D 2 42 ? -10.62536 -8.25995 48.09487 1.000 63.65433 21 PRO D C 1
ATOM 5971 O O . PRO D 2 42 ? -11.33775 -9.27287 48.07306 1.000 59.59744 21 PRO D O 1
ATOM 5975 N N . GLU D 2 43 ? -11.03676 -7.11821 48.64932 1.000 63.01573 22 GLU D N 1
ATOM 5976 C CA . GLU D 2 43 ? -12.39875 -7.01484 49.14931 1.000 62.33284 22 GLU D CA 1
ATOM 5977 C C . GLU D 2 43 ? -13.40424 -7.32708 48.06121 1.000 67.41954 22 GLU D C 1
ATOM 5978 O O . GLU D 2 43 ? -14.44455 -7.94141 48.32567 1.000 71.20346 22 GLU D O 1
ATOM 5984 N N . GLN D 2 44 ? -13.09536 -6.93856 46.82597 1.000 72.23144 23 GLN D N 1
ATOM 5985 C CA . GLN D 2 44 ? -13.97448 -7.22947 45.70304 1.000 70.56871 23 GLN D CA 1
ATOM 5986 C C . GLN D 2 44 ? -14.16586 -8.73703 45.50311 1.000 67.95295 23 GLN D C 1
ATOM 5987 O O . GLN D 2 44 ? -15.20437 -9.15694 44.98174 1.000 67.83318 23 GLN D O 1
ATOM 5993 N N . LEU D 2 45 ? -13.20970 -9.56493 45.94420 1.000 63.29390 24 LEU D N 1
ATOM 5994 C CA . LEU D 2 45 ? -13.29951 -10.99791 45.69958 1.000 56.80914 24 LEU D CA 1
ATOM 5995 C C . LEU D 2 45 ? -14.25362 -11.71856 46.64185 1.000 60.70816 24 LEU D C 1
ATOM 5996 O O . LEU D 2 45 ? -14.75735 -12.79198 46.28102 1.000 63.15237 24 LEU D O 1
ATOM 6001 N N . LYS D 2 46 ? -14.53155 -11.17829 47.83207 1.000 62.71520 25 LYS D N 1
ATOM 6002 C CA . LYS D 2 46 ? -15.50771 -11.85388 48.68715 1.000 56.31934 25 LYS D CA 1
ATOM 6003 C C . LYS D 2 46 ? -16.88258 -11.80184 48.05232 1.000 56.30898 25 LYS D C 1
ATOM 6004 O O . LYS D 2 46 ? -17.64917 -12.76745 48.13739 1.000 53.37984 25 LYS D O 1
ATOM 6006 N N . GLU D 2 47 ? -17.18465 -10.69739 47.36671 1.000 55.08940 26 GLU D N 1
ATOM 6007 C CA . GLU D 2 47 ? -18.45221 -10.57395 46.65988 1.000 59.35561 26 GLU D CA 1
ATOM 6008 C C . GLU D 2 47 ? -18.52061 -11.53079 45.46906 1.000 54.98156 26 GLU D C 1
ATOM 6009 O O . GLU D 2 47 ? -19.55095 -12.17079 45.23558 1.000 54.02396 26 GLU D O 1
ATOM 6015 N N . ALA D 2 48 ? -17.41442 -11.66875 44.73322 1.000 55.74910 27 ALA D N 1
ATOM 6016 C CA . ALA D 2 48 ? -17.38082 -12.58006 43.59790 1.000 50.08763 27 ALA D CA 1
ATOM 6017 C C . ALA D 2 48 ? -17.70141 -14.01061 44.02426 1.000 50.80705 27 ALA D C 1
ATOM 6018 O O . ALA D 2 48 ? -18.47454 -14.70847 43.35433 1.000 49.50680 27 ALA D O 1
ATOM 6020 N N . LYS D 2 49 ? -17.16869 -14.43262 45.17621 1.000 52.49618 28 LYS D N 1
ATOM 6021 C CA . LYS D 2 49 ? -17.38487 -15.78237 45.68908 1.000 48.78556 28 LYS D CA 1
ATOM 6022 C C . LYS D 2 49 ? -18.84779 -16.03265 46.04355 1.000 50.19067 28 LYS D C 1
ATOM 6023 O O . LYS D 2 49 ? -19.41888 -17.06709 45.67723 1.000 53.02002 28 LYS D O 1
ATOM 6029 N N . LYS D 2 50 ? -19.47897 -15.09914 46.74843 1.000 51.92362 29 LYS D N 1
ATOM 6030 C CA . LYS D 2 50 ? -20.88543 -15.28353 47.08700 1.000 50.36503 29 LYS D CA 1
ATOM 6031 C C . LYS D 2 50 ? -21.74070 -15.32356 45.82879 1.000 49.38131 29 LYS D C 1
ATOM 6032 O O . LYS D 2 50 ? -22.67125 -16.13121 45.72943 1.000 48.08370 29 LYS D O 1
ATOM 6034 N N . LEU D 2 51 ? -21.42695 -14.47130 44.84431 1.000 51.87714 30 LEU D N 1
ATOM 6035 C CA . LEU D 2 51 ? -22.14280 -14.50639 43.57143 1.000 46.74461 30 LEU D CA 1
ATOM 6036 C C . LEU D 2 51 ? -21.87825 -15.80371 42.81299 1.000 47.77051 30 LEU D C 1
ATOM 6037 O O . LEU D 2 51 ? -22.76929 -16.32153 42.14052 1.000 42.78761 30 LEU D O 1
ATOM 6042 N N . LEU D 2 52 ? -20.66010 -16.33733 42.89211 1.000 46.14630 31 LEU D N 1
ATOM 6043 C CA . LEU D 2 52 ? -20.38943 -17.60619 42.23608 1.000 44.39574 31 LEU D CA 1
ATOM 6044 C C . LEU D 2 52 ? -21.22741 -18.72524 42.84512 1.000 47.05018 31 LEU D C 1
ATOM 6045 O O . LEU D 2 52 ? -21.73312 -19.59757 42.12687 1.000 48.79725 31 LEU D O 1
ATOM 6050 N N . GLU D 2 53 ? -21.41892 -18.70484 44.16298 1.000 48.35950 32 GLU D N 1
ATOM 6051 C CA . GLU D 2 53 ? -22.20598 -19.76745 44.77700 1.000 49.29230 32 GLU D CA 1
ATOM 6052 C C . GLU D 2 53 ? -23.66030 -19.68888 44.35194 1.000 51.52543 32 GLU D C 1
ATOM 6053 O O . GLU D 2 53 ? -24.28496 -20.73003 44.13074 1.000 54.92237 32 GLU D O 1
ATOM 6059 N N . LYS D 2 54 ? -24.19019 -18.47489 44.14423 1.000 49.74524 33 LYS D N 1
ATOM 6060 C CA . LYS D 2 54 ? -25.55039 -18.35544 43.61775 1.000 53.07966 33 LYS D CA 1
ATOM 6061 C C . LYS D 2 54 ? -25.62527 -18.79491 42.15728 1.000 50.95252 33 LYS D C 1
ATOM 6062 O O . LYS D 2 54 ? -26.58855 -19.45778 41.75084 1.000 49.47400 33 LYS D O 1
ATOM 6068 N N . LEU D 2 55 ? -24.61480 -18.45442 41.35517 1.000 47.40706 34 LEU D N 1
ATOM 6069 C CA . LEU D 2 55 ? -24.59402 -18.92665 39.97492 1.000 48.89729 34 LEU D CA 1
ATOM 6070 C C . LEU D 2 55 ? -24.66684 -20.45208 39.91797 1.000 48.92267 34 LEU D C 1
ATOM 6071 O O . LEU D 2 55 ? -25.41042 -21.01486 39.09877 1.000 42.39302 34 LEU D O 1
ATOM 6076 N N . LYS D 2 56 ? -23.90537 -21.12961 40.79058 1.000 45.28827 35 LYS D N 1
ATOM 6077 C CA . LYS D 2 56 ? -23.83474 -22.58816 40.73983 1.000 51.44981 35 LYS D CA 1
ATOM 6078 C C . LYS D 2 56 ? -25.18640 -23.21972 41.03284 1.000 52.78891 35 LYS D C 1
ATOM 6079 O O . LYS D 2 56 ? -25.57752 -24.18226 40.36495 1.000 54.68022 35 LYS D O 1
ATOM 6085 N N . LYS D 2 57 ? -25.94579 -22.64440 41.97329 1.000 51.08286 36 LYS D N 1
ATOM 6086 C CA . LYS D 2 57 ? -27.25281 -23.19284 42.30752 1.000 55.51962 36 LYS D CA 1
ATOM 6087 C C . LYS D 2 57 ? -28.21907 -23.07864 41.14693 1.000 54.53180 36 LYS D C 1
ATOM 6088 O O . LYS D 2 57 ? -29.04296 -23.97576 40.95919 1.000 54.78054 36 LYS D O 1
ATOM 6094 N N . LEU D 2 58 ? -28.11152 -22.01764 40.33300 1.000 52.97989 37 LEU D N 1
ATOM 6095 C CA . LEU D 2 58 ? -29.05587 -21.83204 39.22667 1.000 52.92345 37 LEU D CA 1
ATOM 6096 C C . LEU D 2 58 ? -28.83026 -22.81684 38.08613 1.000 48.53871 37 LEU D C 1
ATOM 6097 O O . LEU D 2 58 ? -29.74255 -23.03410 37.29013 1.000 48.08001 37 LEU D O 1
ATOM 6102 N N . GLY D 2 59 ? -27.62576 -23.35601 37.94224 1.000 52.37948 38 GLY D N 1
ATOM 6103 C CA . GLY D 2 59 ? -27.33553 -24.26653 36.85202 1.000 47.34058 38 GLY D CA 1
ATOM 6104 C C . GLY D 2 59 ? -26.08096 -25.06978 37.10359 1.000 46.54677 38 GLY D C 1
ATOM 6105 O O . GLY D 2 59 ? -24.97488 -24.67647 36.70155 1.000 41.29933 38 GLY D O 1
ATOM 6106 N N . ARG D 2 60 ? -26.25585 -26.22165 37.75280 1.000 49.20887 39 ARG D N 1
ATOM 6107 C CA . ARG D 2 60 ? -25.12623 -27.04032 38.19030 1.000 48.26277 39 ARG D CA 1
ATOM 6108 C C . ARG D 2 60 ? -24.30701 -27.58058 37.02261 1.000 42.25227 39 ARG D C 1
ATOM 6109 O O . ARG D 2 60 ? -23.18395 -28.04937 37.22923 1.000 39.64435 39 ARG D O 1
ATOM 6117 N N . LEU D 2 61 ? -24.84718 -27.56578 35.80976 1.000 34.85928 40 LEU D N 1
ATOM 6118 C CA . LEU D 2 61 ? -24.11231 -28.11360 34.67415 1.000 39.76792 40 LEU D CA 1
ATOM 6119 C C . LEU D 2 61 ? -23.33280 -27.05059 33.91447 1.000 37.92616 40 LEU D C 1
ATOM 6120 O O . LEU D 2 61 ? -22.65263 -27.37603 32.93838 1.000 39.12642 40 LEU D O 1
ATOM 6125 N N . ASP D 2 62 ? -23.38696 -25.80153 34.35201 1.000 38.71689 41 ASP D N 1
ATOM 6126 C CA . ASP D 2 62 ? -22.73615 -24.71632 33.62168 1.000 36.49020 41 ASP D CA 1
ATOM 6127 C C . ASP D 2 62 ? -21.22582 -24.87927 33.73628 1.000 38.65407 41 ASP D C 1
ATOM 6128 O O . ASP D 2 62 ? -20.68660 -24.98056 34.84872 1.000 38.34918 41 ASP D O 1
ATOM 6133 N N . GLN D 2 63 ? -20.54734 -24.92405 32.58562 1.000 35.49246 42 GLN D N 1
ATOM 6134 C CA . GLN D 2 63 ? -19.11540 -25.12004 32.58835 1.000 33.67477 42 GLN D CA 1
ATOM 6135 C C . GLN D 2 63 ? -18.35064 -23.84122 32.84181 1.000 37.61671 42 GLN D C 1
ATOM 6136 O O . GLN D 2 63 ? -17.14177 -23.91628 33.03865 1.000 37.78747 42 GLN D O 1
ATOM 6142 N N . ASP D 2 64 ? -19.00116 -22.67948 32.83747 1.000 33.41970 43 ASP D N 1
ATOM 6143 C CA . ASP D 2 64 ? -18.25386 -21.46158 33.14342 1.000 35.67917 43 ASP D CA 1
ATOM 6144 C C . ASP D 2 64 ? -17.92285 -21.36468 34.63232 1.000 39.78482 43 ASP D C 1
ATOM 6145 O O . ASP D 2 64 ? -16.94054 -20.71005 34.99319 1.000 39.86883 43 ASP D O 1
ATOM 6150 N N . ALA D 2 65 ? -18.70961 -22.00805 35.50485 1.000 35.18833 44 ALA D N 1
ATOM 6151 C CA . ALA D 2 65 ? -18.47758 -21.87584 36.94393 1.000 42.03542 44 ALA D CA 1
ATOM 6152 C C . ALA D 2 65 ? -17.04983 -22.25704 37.33762 1.000 39.14362 44 ALA D C 1
ATOM 6153 O O . ALA D 2 65 ? -16.43709 -21.58705 38.17815 1.000 35.30452 44 ALA D O 1
ATOM 6155 N N . LYS D 2 66 ? -16.50921 -23.34111 36.76216 1.000 36.98574 45 LYS D N 1
ATOM 6156 C CA . LYS D 2 66 ? -15.13624 -23.71848 37.08263 1.000 35.92077 45 LYS D CA 1
ATOM 6157 C C . LYS D 2 66 ? -14.17486 -22.60979 36.70467 1.000 36.38513 45 LYS D C 1
ATOM 6158 O O . LYS D 2 66 ? -13.19468 -22.36369 37.41791 1.000 38.21417 45 LYS D O 1
ATOM 6160 N N . LYS D 2 67 ? -14.44855 -21.91101 35.59759 1.000 35.71351 46 LYS D N 1
ATOM 6161 C CA . LYS D 2 67 ? -13.53569 -20.85846 35.14514 1.000 33.64003 46 LYS D CA 1
ATOM 6162 C C . LYS D 2 67 ? -13.52718 -19.70294 36.13491 1.000 37.21472 46 LYS D C 1
ATOM 6163 O O . LYS D 2 67 ? -12.45230 -19.23468 36.53647 1.000 36.58989 46 LYS D O 1
ATOM 6169 N N . PHE D 2 68 ? -14.71442 -19.29897 36.61096 1.000 34.82953 47 PHE D N 1
ATOM 6170 C CA . PHE D 2 68 ? -14.81255 -18.27925 37.65528 1.000 38.26520 47 PHE D CA 1
ATOM 6171 C C . PHE D 2 68 ? -14.10524 -18.72129 38.92093 1.000 41.76349 47 PHE D C 1
ATOM 6172 O O . PHE D 2 68 ? -13.42901 -17.91714 39.57735 1.000 39.73389 47 PHE D O 1
ATOM 6180 N N . GLU D 2 69 ? -14.27712 -19.98559 39.30949 1.000 38.82662 48 GLU D N 1
ATOM 6181 C CA . GLU D 2 69 ? -13.61465 -20.45666 40.50607 1.000 38.78760 48 GLU D CA 1
ATOM 6182 C C . GLU D 2 69 ? -12.10505 -20.32798 40.35627 1.000 39.81149 48 GLU D C 1
ATOM 6183 O O . GLU D 2 69 ? -11.42881 -19.80916 41.24212 1.000 42.08042 48 GLU D O 1
ATOM 6189 N N . LYS D 2 70 ? -11.56166 -20.79284 39.23393 1.000 39.61450 49 LYS D N 1
ATOM 6190 C CA . LYS D 2 70 ? -10.11963 -20.72069 39.03693 1.000 43.36712 49 LYS D CA 1
ATOM 6191 C C . LYS D 2 70 ? -9.64075 -19.26834 38.96129 1.000 44.12506 49 LYS D C 1
ATOM 6192 O O . LYS D 2 70 ? -8.62019 -18.91134 39.56370 1.000 43.76753 49 LYS D O 1
ATOM 6198 N N . ALA D 2 71 ? -10.39515 -18.40566 38.25976 1.000 37.29731 50 ALA D N 1
ATOM 6199 C CA . ALA D 2 71 ? -10.00741 -17.00068 38.11740 1.000 39.83721 50 ALA D CA 1
ATOM 6200 C C . ALA D 2 71 ? -9.92874 -16.31548 39.47101 1.000 39.50745 50 ALA D C 1
ATOM 6201 O O . ALA D 2 71 ? -8.94213 -15.63982 39.78068 1.000 44.50973 50 ALA D O 1
ATOM 6203 N N . ILE D 2 72 ? -10.94756 -16.50936 40.30681 1.000 36.70994 51 ILE D N 1
ATOM 6204 C CA . ILE D 2 72 ? -10.94882 -15.93604 41.64955 1.000 45.66522 51 ILE D CA 1
ATOM 6205 C C . ILE D 2 72 ? -9.76425 -16.45752 42.44935 1.000 48.83342 51 ILE D C 1
ATOM 6206 O O . ILE D 2 72 ? -9.01992 -15.68551 43.06720 1.000 49.33006 51 ILE D O 1
ATOM 6211 N N . ARG D 2 73 ? -9.53267 -17.76951 42.39615 1.000 46.05852 52 ARG D N 1
ATOM 6212 C CA . ARG D 2 73 ? -8.39805 -18.33940 43.11460 1.000 49.54648 52 ARG D CA 1
ATOM 6213 C C . ARG D 2 73 ? -7.07062 -17.79826 42.56094 1.000 52.32239 52 ARG D C 1
ATOM 6214 O O . ARG D 2 73 ? -6.17317 -17.42153 43.32418 1.000 52.99299 52 ARG D O 1
ATOM 6222 N N . GLN D 2 74 ? -6.95293 -17.70251 41.23507 1.000 50.75468 53 GLN D N 1
ATOM 6223 C CA . GLN D 2 74 ? -5.73115 -17.19145 40.61422 1.000 52.14891 53 GLN D CA 1
ATOM 6224 C C . GLN D 2 74 ? -5.47115 -15.74265 41.01824 1.000 58.76206 53 GLN D C 1
ATOM 6225 O O . GLN D 2 74 ? -4.32543 -15.35936 41.30333 1.000 60.82550 53 GLN D O 1
ATOM 6231 N N . VAL D 2 75 ? -6.52622 -14.93190 41.10643 1.000 54.86849 54 VAL D N 1
ATOM 6232 C CA . VAL D 2 75 ? -6.33862 -13.53933 41.50623 1.000 61.74061 54 VAL D CA 1
ATOM 6233 C C . VAL D 2 75 ? -5.95196 -13.45194 42.97784 1.000 59.32567 54 VAL D C 1
ATOM 6234 O O . VAL D 2 75 ? -5.10411 -12.63932 43.36361 1.000 61.03427 54 VAL D O 1
ATOM 6238 N N . GLU D 2 76 ? -6.56694 -14.27499 43.82222 1.000 55.72699 55 GLU D N 1
ATOM 6239 C CA . GLU D 2 76 ? -6.19582 -14.28300 45.23688 1.000 62.82802 55 GLU D CA 1
ATOM 6240 C C . GLU D 2 76 ? -4.72630 -14.64199 45.42742 1.000 60.16544 55 GLU D C 1
ATOM 6241 O O . GLU D 2 76 ? -4.07176 -14.13837 46.34735 1.000 67.40624 55 GLU D O 1
ATOM 6247 N N . LYS D 2 77 ? -4.19675 -15.53018 44.58135 1.000 63.19163 56 LYS D N 1
ATOM 6248 C CA . LYS D 2 77 ? -2.77870 -15.86467 44.65468 1.000 65.54860 56 LYS D CA 1
ATOM 6249 C C . LYS D 2 77 ? -1.91896 -14.64469 44.31829 1.000 69.50546 56 LYS D C 1
ATOM 6250 O O . LYS D 2 77 ? -0.96328 -14.33758 45.03897 1.000 71.33296 56 LYS D O 1
ATOM 6252 N N . ARG D 2 78 ? -2.26008 -13.91895 43.23760 1.000 67.21072 57 ARG D N 1
ATOM 6253 C CA . ARG D 2 78 ? -1.49403 -12.72535 42.86905 1.000 69.02797 57 ARG D CA 1
ATOM 6254 C C . ARG D 2 78 ? -1.43906 -11.72031 44.02098 1.000 69.46506 57 ARG D C 1
ATOM 6255 O O . ARG D 2 78 ? -0.37807 -11.15902 44.31941 1.000 69.41841 57 ARG D O 1
ATOM 6263 N N . LEU D 2 79 ? -2.57517 -11.50070 44.68835 1.000 69.69370 58 LEU D N 1
ATOM 6264 C CA . LEU D 2 79 ? -2.68669 -10.47510 45.72371 1.000 71.29424 58 LEU D CA 1
ATOM 6265 C C . LEU D 2 79 ? -1.99123 -10.88521 47.02280 1.000 77.86630 58 LEU D C 1
ATOM 6266 O O . LEU D 2 79 ? -1.46545 -10.02380 47.74037 1.000 85.27278 58 LEU D O 1
ATOM 6271 N N . ARG D 2 80 ? -1.97191 -12.18272 47.33866 1.000 80.61504 59 ARG D N 1
ATOM 6272 C CA . ARG D 2 80 ? -1.37774 -12.68643 48.57973 1.000 73.50575 59 ARG D CA 1
ATOM 6273 C C . ARG D 2 80 ? 0.14896 -12.67532 48.53582 1.000 75.44728 59 ARG D C 1
ATOM 6274 O O . ARG D 2 80 ? 0.75269 -12.65239 47.46184 1.000 76.67987 59 ARG D O 1
#

B-factor: mean 42.37, std 13.32, range [18.2, 118.06]

Foldseek 3Di:
DDPDQWDADPDAEIAGEEEDPLVVLVVDVPSLRHAEYAAEHYAPQCEQDCCSCASVQNHAYYHYAHHQHAYYPLNSCVRHLNHAEYAYEHHAYQADAPSNCPNHNHQAYHHHNYQHADDLLCVVVLVCCVVVGRVSVVRQDANNVHGTSVPPDDPQHDWKDKDKAFDPDAAEQQAKTKMKMAIDHPAWDDKDKDWPCLVCQFDWDWDDDPRITMIIGGRGHQLQALTWIKIKTGGSNGIDIDTDGHHYFDWKEKEWDAWDDDQWIWTKMKMFTPVFWDKFKDFVNHTDDDDPFWHWDWDDDDSNGGMTMTTRTGRPDEQVSFGKIKMWTGDVVGIYIYIDTYGDYDDD/DDPDQWDADPDAEIAGDEEDVLVVLVVDPPSLRHAEYAAAHYAPQQEQDCCSCASVQNHAYYAYAHHQHAYYPLNSCVRHLNHAEYHYEHHAYQAYAPSNCVNHNHQADHHHNYQHADDLRCVVVLVCCVVVGRVSVVSQPAHHPPGTSVPPDDPQHDWKDKDKDWDQAEQQAKTKMKMFIDHPAWDAKDKDKAPQVPQFDWDWDDTPGMIIIIGGRGHQLQALIWIKIKTGGSNGMDIDTDGYHYFDWKEKEWDAWDDDQWIWTKMKMFTPVWWDKFKDFVNHTDDDDPFFHWDWDDDDSNDGMTMTTRTGHDDEQVSFGKIKMWTGDVVGIYIYIDTYGDYDDD/DVVLVVQLVVLLVCCQVVLDLVSLVVSVVSLVVVCVVPVPDPCSVVSVVSSVVSVVVSVD/DVVLVVQLVVLLVCCQVVVDCVSLVVSVVSLVVVCVVPVPDPCSVVSVVSSVVSVVVSD

Sequence (813 aa):
SCPDACCPHGSSGLRCTRDGALDSLHHLPGAENLTELYIENQQHLQHLELRDLRGLGELRNLTIVKSGLRFVAPDAFHFTPRLSRLNLSFNALESLSWKTVQGLSLQELVLSGNPLHCSCALRWLQRWEEEGLGGVPEQKLQCHGQGPLAHMPNASCGVPTLKVQVPNASVDVGDDVLLRCQVEGRGLEQAGWILTELEQSATVMKSGGLPSLGLTLANVTSDLNRKNLTCWAENDVGRAEVSVQVNVSFPASVQLHTAVEMHHWCIPFSVDGQPAPSLRWLFNGSVLNETSFIFTEFLEPAANETVRHGCLRLNQPTHVNNGNYTLLAANPFGQASASIMAAFMDNPSCPDACCPHGSSGLRCCTRDGALDSLHHLPGAENLTELYIENQQHLQHLELRDLRGLGELRNLTIVKSGLRFVAPDAFHFTPRLSRLNLSFNALESLSWKTVQGLSLQELVLSGNPLHCSCALRWLQRWEEEGLGGVPEQKLQCHGQGPLAHMPNASCGVPTLKVQVPSVDVGDDVLLRCQVEGRGLEQAGWILTELEQSATVMKSGGLPSLGLTLANVTSDLNRKNLTCWAENDVGRAEVSVQVNVSFPASVQLHTAVEMHHWCIPFSVDGQPAPSLRWLFNGSVLNETSFIFTEFLEPAANETVRHGCLRLNQPTHVNNGNYTLLAANPFGQASASIMAAFMDNPRDEIKERIFKAVVRAIVTGNPEQQLKEAKKLLEKLKKLGRLDQDAKKFEKAIRQVEKRLRSRDEIKERIFKAVVRAIVTGNPEQLKEAKKLLEKLKKLGRLDQDAKKFEKAIRQVEKRLR

GO terms:
  GO:0004714 transmembrane receptor protein tyrosine kinase activity (F, IDA)
  GO:0005886 plasma membrane (C, IDA)
  GO:0038083 peptidyl-tyrosine autophosphorylation (P, IDA)
  GO:0031175 neuron projection development (P, IDA)
  GO:0048666 neuron development (P, IDA)
  GO:0043066 negative regulation of apoptotic process (P, TAS)
  GO:0043235 signaling receptor complex (C, IDA)
  GO:0004713 protein tyrosine kinase activity (F, IDA)
  GO:0043547 positive regulation of GTPase activity (P, IDA)
  GO:0010976 positive regulation of neuron projection development (P, IDA)
  GO:0042803 protein homodimerization activity (F, IDA)
  GO:0010465 nerve growth factor receptor activity (F, IDA)
  GO:0018108 peptidyl-tyrosine phosphorylation (P, IDA)
  GO:0046579 positive regulation of Ras protein signal transduction (P, IDA)
  GO:0046777 protein autophosphorylation (P, IDA)
  GO:0048011 neurotrophin TRK receptor signaling pathway (P, IDA)
  GO:0006468 protein phosphorylation (P, IDA)
  GO:0008285 negative regulation of cell population proliferation (P, IDA)
  GO:0070374 positive regulation of ERK1 and ERK2 cascade (P, IDA)
  GO:0048406 nerve growth factor binding (F, IDA)

Secondary structure (DSSP, 8-state):
--SSSEEEETTTEEEE-SS-HHHHHTTSTTGGG--EEEEE--SS-SEE-GGGGTT-TT--EEEEESS---EE-TTTTTT-TT--EEE--SS--S---HHHHTT---SEEE-TT--PPPSGGGHHHHHHHHHT-TTHHHH--B-TTSSBGGG---TT----EEEEE--SS-EETT--EEEEEEEE-TT--EEEEEE----SSSEEEEEEETTEEEEEEES--GGGTT--EEEEEE-SS-EEEEEE---EEEEEEEEE---EESSSEEEEEEEEEESPPEEEEEETTEEP---SSEEEEEPPPPTT---EEEEEEESS--GGG-EEEEEEEEETTEEEEEEEEE--S---/--SSSEEEETTTEEEE-SS-HHHHHHTSTTGGG-SEEEEE--SS-SEE-GGGGTT-TT--EEEEESS---EE-TTTTTT-TT--EEE--SS--S---GGGTTT---SEEE-TT--PPPSGGGHHHHHHHHHT-TT-GGG--EETTTEEGGG---TT----EEEEE---EETT--EEEEEEEESTT--EEEEEE---SSSSEEEEEEETTEEEEEEES--GGGTT--EEEEEE-SS-EEEEEE---EEEEEEEEE---EESSSEEEEEEEEEESPPEEEEEETTEE----SSEEEEEPPPPTT---EEEEEEESS--GGG-EEEEEEEEETTEEEEEEEEE--S---/-HHHHHHHHHHHHHHHHH--THHHHHHHHHHHHHHHH-TT-SHHHHHHHHHHHHHHHHH-/-HHHHHHHHHHHHHHHHH--THHHHHHHHHHHHHHHH-TT-THHHHHHHHHHHHHHHH-

InterPro domains:
  IPR000483 Cysteine-rich flanking region, C-terminal [SM00082] (148-192)
  IPR000719 Protein kinase domain [PS50011] (510-781)
  IPR001245 Serine-threonine/tyrosine-protein kinase, catalytic domain [PF07714] (512-781)
  IPR001245 Serine-threonine/tyrosine-protein kinase, catalytic domain [PR00109] (589-602)
  IPR001245 Serine-threonine/tyrosine-protein kinase, catalytic domain [PR00109] (640-658)
  IPR001245 Serine-threonine/tyrosine-protein kinase, catalytic domain [PR00109] (689-699)
  IPR001245 Serine-threonine/tyrosine-protein kinase, catalytic domain [PR00109] (708-730)
  IPR001245 Serine-threonine/tyrosine-protein kinase, catalytic domain [PR00109] (752-774)
  IPR001611 Leucine-rich repeat [PF13855] (92-150)
  IPR002011 Tyrosine-protein kinase, receptor class II, conserved site [PS00239] (674-682)
  IPR007110 Immunoglobulin-like domain [PS50835] (194-283)
  IPR008266 Tyrosine-protein kinase, active site [PS00109] (646-658)
  IPR011009 Protein kinase-like domain superfamily [SSF56112] (494-779)
  IPR013783 Immunoglobulin-like fold [G3DSA:2.60.40.10] (193-280)
  IPR013783 Immunoglobulin-like fold [G3DSA:2.60.40.10] (281-383)
  IPR017441 Protein kinase, ATP binding site [PS00107] (516-544)
  IPR020461 High affinity nerve growth factor receptor NTRK1 [PR01940] (380-399)
  IPR020461 High affinity nerve growth factor receptor NTRK1 [PR01940] (439-454)
  IPR020461 High affinity nerve growth factor receptor NTRK1 [PR01940] (457-472)
  IPR020635 Tyrosine-protein kinase, catalytic domain [SM00219] (510-781)

Nearest PDB structures (foldseek):
  7n3t-assembly2_B  TM=1.003E+00  e=7.751E-74  Homo sapiens
  7n3t-assembly1_A  TM=9.984E-01  e=2.632E-69  Homo sapiens
  2ifg-assembly1_B  TM=7.265E-01  e=1.019E-53  Homo sapiens
  8ytd-assembly1_A  TM=9.839E-01  e=3.443E-17  Homo sapiens
  4crp-assembly1_A  TM=9.340E-01  e=2.518E-14  Homo sapiens

Radius of gyration: 50.23 Å; Cα contacts (8 Å, |Δi|>4): 1867; chains: 4; bounding box: 73×113×141 Å

Organism: Homo sapiens (NCBI:txid9606)

Solvent-accessible surface area: 41432 Å² total; per-residue (Å²): 160,46,141,64,7,8,22,100,116,70,124,35,5,6,113,0,61,122,55,30,0,36,103,18,0,56,152,56,125,35,12,99,88,11,40,80,3,52,1,25,53,15,132,144,7,56,86,0,76,62,147,14,0,90,46,2,26,66,0,87,44,1,26,1,12,116,4,39,0,105,110,14,17,69,64,0,7,117,75,0,83,132,1,27,101,1,43,0,5,122,17,34,0,105,62,4,40,14,72,4,6,98,72,28,95,20,122,68,0,25,1,33,48,17,42,3,115,23,48,32,31,2,35,6,0,7,59,42,26,107,111,50,73,6,28,0,47,130,37,150,9,90,3,133,69,149,33,51,1,62,142,15,121,52,113,86,20,36,46,2,84,24,149,25,93,59,44,158,65,62,19,72,80,39,56,102,4,102,1,65,0,63,2,102,41,199,54,56,93,108,24,13,19,89,39,79,118,13,113,164,1,10,75,61,112,126,60,76,37,90,83,33,16,1,0,36,0,15,100,1,50,31,86,0,6,82,31,65,0,10,0,26,0,23,1,68,5,2,62,17,96,51,59,28,82,4,81,0,19,23,75,15,58,21,98,22,39,65,13,1,62,1,22,27,40,0,0,0,0,13,5,34,3,32,65,84,20,86,47,142,5,34,47,94,58,72,99,22,111,87,63,30,41,24,19,35,59,89,10,139,79,38,93,108,71,20,33,69,27,1,3,0,6,0,4,46,8,52,61,99,25,40,8,52,1,16,0,22,0,33,18,113,94,39,114,24,70,20,73,37,138,10,76,19,100,127,118,149,160,47,136,64,8,8,21,93,125,68,124,34,7,5,108,0,60,125,49,29,0,33,100,16,0,58,152,54,125,40,9,106,101,12,37,88,2,60,0,21,56,16,134,137,8,67,93,0,58,63,147,19,0,83,38,2,29,70,0,81,42,1,26,0,12,116,4,41,0,153,105,4,4,53,66,0,7,118,75,0,86,127,2,32,99,0,43,0,6,120,15,33,0,87,49,3,38,16,71,4,8,103,73,24,94,21,124,62,0,26,1,33,46,18,50,3,76,31,62,26,32,0,44,10,0,6,90,24,27,107,98,50,68,8,24,0,45,129,37,155,8,97,4,109,75,153,26,55,1,58,145,18,117,53,111,67,21,37,67,2,86,24,134,29,82,65,104,107,20,74,81,35,59,87,3,107,2,133,0,53,4,106,46,180,53,50,113,101,24,13,18,93,39,60,124,15,127,169,1,13,74,61,110,128,74,74,34,70,80,51,8,7,3,35,0,15,99,1,51,32,92,0,7,83,24,67,1,8,0,31,0,20,3,67,9,6,67,17,99,51,57,31,85,7,73,0,19,23,74,15,59,22,100,25,42,81,13,0,60,1,28,32,40,0,0,0,0,9,6,33,3,37,56,80,18,87,45,141,6,34,48,13,43,16,69,23,120,84,59,91,121,26,51,36,64,88,13,135,76,38,92,106,70,20,34,68,28,1,4,0,7,0,45,129,9,52,62,56,25,6,0,31,1,15,0,22,0,34,18,111,95,38,114,26,70,22,70,37,73,6,38,19,96,116,47,146,137,71,98,2,24,47,105,0,4,78,4,0,2,71,0,20,20,79,41,69,70,124,56,0,57,79,0,86,64,11,6,83,106,3,50,140,95,31,166,128,37,103,10,12,70,39,0,73,134,2,2,136,49,2,64,59,116,56,96,128,149,116,99,10,22,51,114,0,4,85,4,0,2,75,0,10,20,79,41,71,73,124,54,2,62,76,0,94,66,16,7,90,106,3,49,138,112,30,164,158,50,142,27,14,66,53,0,81,132,0,4,131,61,0,59,73,87,61,119